Protein 5UDF (pdb70)

Nearest PDB structures (foldseek):
  5udf-assembly1_B  TM=1.005E+00  e=2.391E-44  Acinetobacter baumannii
  5udf-assembly1_C  TM=9.939E-01  e=4.260E-41  Acinetobacter baumannii
  5udf-assembly1_D  TM=1.002E+00  e=2.408E-40  Acinetobacter baumannii
  6f49-assembly1_A  TM=8.479E-01  e=1.197E-16  Escherichia coli K-12
  7ark-assembly1_E  TM=8.763E-01  e=1.110E-15  Escherichia coli K-12

B-factor: mean 50.85, std 15.32, range [21.97, 130.52]

Structure (mmCIF, N/CA/C/O backbone):
data_5UDF
#
_entry.id   5UDF
#
_cell.length_a   156.370
_cell.length_b   156.370
_cell.length_c   91.160
_cell.angle_alpha   90.000
_cell.angle_beta   90.000
_cell.angle_gamma   120.000
#
_symmetry.space_group_name_H-M   'H 3'
#
loop_
_entity.id
_entity.type
_entity.pdbx_description
1 polymer 'Lipoprotein-releasing system transmembrane protein LolE'
2 water water
#
loop_
_atom_site.group_PDB
_atom_site.id
_atom_site.type_symbol
_atom_site.label_atom_id
_atom_site.label_alt_id
_atom_site.label_comp_id
_atom_site.label_asym_id
_atom_site.label_entity_id
_atom_site.label_seq_id
_atom_site.pdbx_PDB_ins_code
_atom_site.Cartn_x
_atom_site.Cartn_y
_atom_site.Cartn_z
_atom_site.occupancy
_atom_site.B_iso_or_equiv
_atom_site.auth_seq_id
_atom_site.auth_comp_id
_atom_site.auth_asym_id
_atom_site.auth_atom_id
_atom_site.pdbx_PDB_model_num
ATOM 1 N N . ASP A 1 13 ? -2.389 8.480 19.138 1.00 100.26 67 ASP A N 1
ATOM 2 C CA . ASP A 1 13 ? -3.714 8.729 19.691 1.00 101.63 67 ASP A CA 1
ATOM 3 C C . ASP A 1 13 ? -4.462 9.741 18.812 1.00 106.02 67 ASP A C 1
ATOM 4 O O . ASP A 1 13 ? -4.199 10.939 18.883 1.00 106.94 67 ASP A O 1
ATOM 9 N N . ARG A 1 14 ? -5.403 9.262 17.988 1.00 105.44 68 ARG A N 1
ATOM 10 C CA . ARG A 1 14 ? -6.118 10.168 17.090 1.00 98.98 68 ARG A CA 1
ATOM 11 C C . ARG A 1 14 ? -7.131 11.044 17.821 1.00 89.62 68 ARG A C 1
ATOM 12 O O . ARG A 1 14 ? -7.345 12.198 17.427 1.00 82.92 68 ARG A O 1
ATOM 14 N N . GLU A 1 15 ? -7.748 10.531 18.888 1.00 84.52 69 GLU A N 1
ATOM 15 C CA . GLU A 1 15 ? -8.701 11.335 19.648 1.00 73.71 69 GLU A CA 1
ATOM 16 C C . GLU A 1 15 ? -7.993 12.437 20.427 1.00 72.19 69 GLU A C 1
ATOM 17 O O . GLU A 1 15 ? -8.503 13.558 20.529 1.00 70.27 69 GLU A O 1
ATOM 19 N N . LEU A 1 16 ? -6.815 12.134 20.979 1.00 76.32 70 LEU A N 1
ATOM 20 C CA . LEU A 1 16 ? -6.044 13.136 21.711 1.00 69.00 70 LEU A CA 1
ATOM 21 C C . LEU A 1 16 ? -5.740 14.349 20.842 1.00 62.86 70 LEU A C 1
ATOM 22 O O . LEU A 1 16 ? -5.887 15.496 21.290 1.00 61.32 70 LEU A O 1
ATOM 27 N N . LYS A 1 17 ? -5.337 14.117 19.591 1.00 58.98 71 LYS A N 1
ATOM 28 C CA . LYS A 1 17 ? -5.053 15.223 18.683 1.00 57.90 71 LYS A CA 1
ATOM 29 C C . LYS A 1 17 ? -6.284 16.098 18.477 1.00 53.61 71 LYS A C 1
ATOM 30 O O . LYS A 1 17 ? -6.187 17.332 18.487 1.00 51.02 71 LYS A O 1
ATOM 36 N N . ASN A 1 18 ? -7.450 15.478 18.286 1.00 55.34 72 ASN A N 1
ATOM 37 C CA . ASN A 1 18 ? -8.677 16.244 18.103 1.00 56.15 72 ASN A CA 1
ATOM 38 C C . ASN A 1 18 ? -9.106 16.935 19.394 1.00 55.19 72 ASN A C 1
ATOM 39 O O . ASN A 1 18 ? -9.671 18.033 19.346 1.00 57.36 72 ASN A O 1
ATOM 44 N N . ARG A 1 19 ? -8.818 16.331 20.552 1.00 52.27 73 ARG A N 1
ATOM 45 C CA . ARG A 1 19 ? -9.129 16.982 21.823 1.00 60.48 73 ARG A CA 1
ATOM 46 C C . ARG A 1 19 ? -8.244 18.201 22.048 1.00 60.37 73 ARG A C 1
ATOM 47 O O . ARG A 1 19 ? -8.729 19.271 22.430 1.00 62.57 73 ARG A O 1
ATOM 55 N N . VAL A 1 20 ? -6.938 18.058 21.817 1.00 63.10 74 VAL A N 1
ATOM 56 C CA . VAL A 1 20 ? -6.027 19.184 21.997 1.00 68.59 74 VAL A CA 1
ATOM 57 C C . VAL A 1 20 ? -6.271 20.243 20.931 1.00 69.44 74 VAL A C 1
ATOM 58 O O . VAL A 1 20 ? -6.497 21.419 21.240 1.00 67.60 74 VAL A O 1
ATOM 62 N N . LEU A 1 21 ? -6.246 19.835 19.661 1.00 72.21 75 LEU A N 1
ATOM 63 C CA . LEU A 1 21 ? -6.367 20.788 18.564 1.00 70.65 75 LEU A CA 1
ATOM 64 C C . LEU A 1 21 ? -7.744 21.439 18.526 1.00 69.06 75 LEU A C 1
ATOM 65 O O . LEU A 1 21 ? -7.875 22.583 18.075 1.00 76.67 75 LEU A O 1
ATOM 70 N N . GLY A 1 22 ? -8.782 20.722 18.958 1.00 64.66 76 GLY A N 1
ATOM 71 C CA . GLY A 1 22 ? -10.114 21.297 18.991 1.00 59.35 76 GLY A CA 1
ATOM 72 C C . GLY A 1 22 ? -10.281 22.422 19.993 1.00 59.79 76 GLY A C 1
ATOM 73 O O . GLY A 1 22 ? -11.201 23.233 19.846 1.00 64.88 76 GLY A O 1
ATOM 74 N N . MET A 1 23 ? -9.417 22.493 21.008 1.00 54.48 77 MET A N 1
ATOM 75 C CA . MET A 1 23 ? -9.550 23.510 22.043 1.00 51.40 77 MET A CA 1
ATOM 76 C C . MET A 1 23 ? -8.628 24.697 21.839 1.00 56.72 77 MET A C 1
ATOM 77 O O . MET A 1 23 ? -8.761 25.691 22.560 1.00 60.85 77 MET A O 1
ATOM 82 N N . VAL A 1 24 ? -7.727 24.636 20.866 1.00 49.78 78 VAL A N 1
ATOM 83 C CA . VAL A 1 24 ? -6.774 25.717 20.648 1.00 38.62 78 VAL A CA 1
ATOM 84 C C . VAL A 1 24 ? -7.359 26.719 19.660 1.00 40.00 78 VAL A C 1
ATOM 85 O O . VAL A 1 24 ? -7.788 26.322 18.572 1.00 36.04 78 VAL A O 1
ATOM 89 N N . PRO A 1 25 ? -7.432 28.012 19.997 1.00 43.65 79 PRO A N 1
ATOM 90 C CA . PRO A 1 25 ? -7.791 29.009 18.977 1.00 33.64 79 PRO A CA 1
ATOM 91 C C . PRO A 1 25 ? -6.680 29.157 17.955 1.00 34.94 79 PRO A C 1
ATOM 92 O O . PRO A 1 25 ? -5.615 29.722 18.235 1.00 47.30 79 PRO A O 1
ATOM 96 N N . GLN A 1 26 ? -6.932 28.652 16.753 1.00 37.85 80 GLN A N 1
ATOM 97 C CA . GLN A 1 26 ? -5.879 28.585 15.753 1.00 41.38 80 GLN A CA 1
ATOM 98 C C . GLN A 1 26 ? -5.507 29.976 15.274 1.00 49.79 80 GLN A C 1
ATOM 99 O O . GLN A 1 26 ? -4.320 30.286 15.099 1.00 57.97 80 GLN A O 1
ATOM 105 N N . ALA A 1 27 ? -6.506 30.823 15.066 1.00 36.70 81 ALA A N 1
ATOM 106 C CA . ALA A 1 27 ? -6.297 32.222 14.732 1.00 38.50 81 ALA A CA 1
ATOM 107 C C . ALA A 1 27 ? -7.563 32.985 15.078 1.00 43.31 81 ALA A C 1
ATOM 108 O O . ALA A 1 27 ? -8.659 32.415 15.133 1.00 42.80 81 ALA A O 1
ATOM 110 N N . THR A 1 28 ? -7.397 34.270 15.347 1.00 45.64 82 THR A N 1
ATOM 111 C CA . THR A 1 28 ? -8.527 35.168 15.493 1.00 43.10 82 THR A CA 1
ATOM 112 C C . THR A 1 28 ? -8.289 36.414 14.657 1.00 46.93 82 THR A C 1
ATOM 113 O O . THR A 1 28 ? -7.148 36.818 14.398 1.00 31.50 82 THR A O 1
ATOM 117 N N . VAL A 1 29 ? -9.387 37.008 14.227 1.00 34.53 83 VAL A N 1
ATOM 118 C CA . VAL A 1 29 ? -9.399 38.370 13.726 1.00 34.11 83 VAL A CA 1
ATOM 119 C C . VAL A 1 29 ? -10.204 39.162 14.740 1.00 36.19 83 VAL A C 1
ATOM 120 O O . VAL A 1 29 ? -11.422 38.982 14.850 1.00 42.07 83 VAL A O 1
ATOM 124 N N . SER A 1 30 ? -9.518 39.970 15.538 1.00 34.54 84 SER A N 1
ATOM 125 C CA . SER A 1 30 ? -10.118 40.667 16.667 1.00 32.25 84 SER A CA 1
ATOM 126 C C . SER A 1 30 ? -10.131 42.169 16.444 1.00 34.02 84 SER A C 1
ATOM 127 O O . SER A 1 30 ? -9.456 42.707 15.561 1.00 34.63 84 SER A O 1
ATOM 130 N N . SER A 1 31 ? -10.875 42.852 17.308 1.00 39.14 85 SER A N 1
ATOM 131 C CA . SER A 1 31 ? -11.051 44.290 17.202 1.00 44.74 85 SER A CA 1
ATOM 132 C C . SER A 1 31 ? -10.957 44.933 18.579 1.00 44.42 85 SER A C 1
ATOM 133 O O . SER A 1 31 ? -11.395 44.366 19.584 1.00 42.66 85 SER A O 1
ATOM 136 N N . THR A 1 32 ? -10.395 46.145 18.604 1.00 44.45 86 THR A N 1
ATOM 137 C CA . THR A 1 32 ? -10.337 46.958 19.810 1.00 36.42 86 THR A CA 1
ATOM 138 C C . THR A 1 32 ? -11.671 47.611 20.117 1.00 43.52 86 THR A C 1
ATOM 139 O O . THR A 1 32 ? -11.847 48.153 21.213 1.00 46.63 86 THR A O 1
ATOM 143 N N . GLN A 1 33 ? -12.603 47.567 19.170 1.00 41.57 87 GLN A N 1
ATOM 144 C CA . GLN A 1 33 ? -13.951 48.080 19.330 1.00 49.83 87 GLN A CA 1
ATOM 145 C C . GLN A 1 33 ? -14.925 46.926 19.150 1.00 43.01 87 GLN A C 1
ATOM 146 O O . GLN A 1 33 ? -14.776 46.124 18.222 1.00 49.92 87 GLN A O 1
ATOM 152 N N . ILE A 1 34 ? -15.925 46.849 20.033 1.00 42.18 88 ILE A N 1
ATOM 153 C CA . ILE A 1 34 ? -16.911 45.782 19.941 1.00 44.02 88 ILE A CA 1
ATOM 154 C C . ILE A 1 34 ? -17.552 45.822 18.561 1.00 46.42 88 ILE A C 1
ATOM 155 O O . ILE A 1 34 ? -17.879 46.893 18.032 1.00 47.06 88 ILE A O 1
ATOM 160 N N . LEU A 1 35 ? -17.695 44.649 17.954 1.00 46.64 89 LEU A N 1
ATOM 161 C CA . LEU A 1 35 ? -18.191 44.521 16.587 1.00 51.31 89 LEU A CA 1
ATOM 162 C C . LEU A 1 35 ? -19.656 44.111 16.635 1.00 58.34 89 LEU A C 1
ATOM 163 O O . LEU A 1 35 ? -19.977 42.932 16.804 1.00 63.28 89 LEU A O 1
ATOM 168 N N . THR A 1 36 ? -20.546 45.088 16.502 1.00 43.52 90 THR A N 1
ATOM 169 C CA . THR A 1 36 ? -21.955 44.776 16.354 1.00 52.33 90 THR A CA 1
ATOM 170 C C . THR A 1 36 ? -22.268 44.269 14.959 1.00 54.63 90 THR A C 1
ATOM 171 O O . THR A 1 36 ? -23.347 43.707 14.749 1.00 52.10 90 THR A O 1
ATOM 175 N N . ASP A 1 37 ? -21.330 44.422 14.024 1.00 46.54 91 ASP A N 1
ATOM 176 C CA . ASP A 1 37 ? -21.474 43.971 12.648 1.00 61.60 91 ASP A CA 1
ATOM 177 C C . ASP A 1 37 ? -20.690 42.689 12.406 1.00 60.84 91 ASP A C 1
ATOM 178 O O . ASP A 1 37 ? -20.321 42.398 11.261 1.00 65.60 91 ASP A O 1
ATOM 183 N N . TRP A 1 38 ? -20.419 41.929 13.470 1.00 51.03 92 TRP A N 1
ATOM 184 C CA . TRP A 1 38 ? -19.553 40.763 13.341 1.00 49.34 92 TRP A CA 1
ATOM 185 C C . TRP A 1 38 ? -20.019 39.770 12.277 1.00 49.62 92 TRP A C 1
ATOM 186 O O . TRP A 1 38 ? -19.139 39.167 11.635 1.00 52.99 92 TRP A O 1
ATOM 197 N N . PRO A 1 39 ? -21.321 39.570 12.005 1.00 54.31 93 PRO A N 1
ATOM 198 C CA . PRO A 1 39 ? -21.682 38.616 10.942 1.00 54.32 93 PRO A CA 1
ATOM 199 C C . PRO A 1 39 ? -21.163 39.007 9.574 1.00 58.94 93 PRO A C 1
ATOM 200 O O . PRO A 1 39 ? -20.955 38.120 8.739 1.00 65.10 93 PRO A O 1
ATOM 204 N N . GLU A 1 40 ? -20.964 40.300 9.298 1.00 59.38 94 GLU A N 1
ATOM 205 C CA . GLU A 1 40 ? -20.329 40.671 8.032 1.00 57.40 94 GLU A CA 1
ATOM 206 C C . GLU A 1 40 ? -18.853 40.282 8.027 1.00 57.91 94 GLU A C 1
ATOM 207 O O . GLU A 1 40 ? -18.311 39.910 6.981 1.00 63.71 94 GLU A O 1
ATOM 209 N N . LEU A 1 41 ? -18.192 40.347 9.183 1.00 57.02 95 LEU A N 1
ATOM 210 C CA . LEU A 1 41 ? -16.832 39.830 9.273 1.00 56.72 95 LEU A CA 1
ATOM 211 C C . LEU A 1 41 ? -16.799 38.322 9.051 1.00 49.43 95 LEU A C 1
ATOM 212 O O . LEU A 1 41 ? -15.855 37.804 8.450 1.00 52.44 95 LEU A O 1
ATOM 217 N N . VAL A 1 42 ? -17.817 37.601 9.520 1.00 51.31 96 VAL A N 1
ATOM 218 C CA . VAL A 1 42 ? -17.861 36.158 9.283 1.00 53.72 96 VAL A CA 1
ATOM 219 C C . VAL A 1 42 ? -17.956 35.869 7.794 1.00 55.72 96 VAL A C 1
ATOM 220 O O . VAL A 1 42 ? -17.157 35.105 7.242 1.00 61.71 96 VAL A O 1
ATOM 224 N N . LYS A 1 43 ? -18.934 36.478 7.120 1.00 53.01 97 LYS A N 1
ATOM 225 C CA . LYS A 1 43 ? -19.108 36.225 5.692 1.00 70.23 97 LYS A CA 1
ATOM 226 C C . LYS A 1 43 ? -17.865 36.626 4.910 1.00 77.78 97 LYS A C 1
ATOM 227 O O . LYS A 1 43 ? -17.491 35.961 3.936 1.00 83.68 97 LYS A O 1
ATOM 229 N N . ARG A 1 44 ? -17.198 37.698 5.343 1.00 72.04 98 ARG A N 1
ATOM 230 C CA A ARG A 1 44 ? -16.013 38.184 4.646 0.78 72.11 98 ARG A CA 1
ATOM 231 C CA B ARG A 1 44 ? -16.021 38.167 4.621 0.22 71.72 98 ARG A CA 1
ATOM 232 C C . ARG A 1 44 ? -14.825 37.243 4.816 1.00 65.91 98 ARG A C 1
ATOM 233 O O . ARG A 1 44 ? -13.953 37.176 3.943 1.00 67.76 98 ARG A O 1
ATOM 248 N N . VAL A 1 45 ? -14.784 36.506 5.921 1.00 57.74 99 VAL A N 1
ATOM 249 C CA . VAL A 1 45 ? -13.656 35.661 6.299 1.00 56.95 99 VAL A CA 1
ATOM 250 C C . VAL A 1 45 ? -13.849 34.198 5.903 1.00 60.63 99 VAL A C 1
ATOM 251 O O . VAL A 1 45 ? -12.873 33.490 5.626 1.00 54.35 99 VAL A O 1
ATOM 255 N N . GLU A 1 46 ? -15.108 33.749 5.825 1.00 70.12 100 GLU A N 1
ATOM 256 C CA . GLU A 1 46 ? -15.396 32.324 5.666 1.00 69.91 100 GLU A CA 1
ATOM 257 C C . GLU A 1 46 ? -14.859 31.763 4.357 1.00 70.72 100 GLU A C 1
ATOM 258 O O . GLU A 1 46 ? -14.528 30.574 4.284 1.00 69.97 100 GLU A O 1
ATOM 260 N N . ASN A 1 47 ? -14.783 32.578 3.314 1.00 67.11 101 ASN A N 1
ATOM 261 C CA . ASN A 1 47 ? -14.309 32.098 2.024 1.00 77.84 101 ASN A CA 1
ATOM 262 C C . ASN A 1 47 ? -12.813 32.294 1.812 1.00 75.39 101 ASN A C 1
ATOM 263 O O . ASN A 1 47 ? -12.303 31.926 0.751 1.00 77.03 101 ASN A O 1
ATOM 268 N N . HIS A 1 48 ? -12.098 32.854 2.779 1.00 75.15 102 HIS A N 1
ATOM 269 C CA . HIS A 1 48 ? -10.657 32.972 2.632 1.00 76.40 102 HIS A CA 1
ATOM 270 C C . HIS A 1 48 ? -10.041 31.578 2.530 1.00 77.41 102 HIS A C 1
ATOM 271 O O . HIS A 1 48 ? -10.533 30.634 3.162 1.00 74.96 102 HIS A O 1
ATOM 278 N N . PRO A 1 49 ? -9.008 31.400 1.708 1.00 78.40 103 PRO A N 1
ATOM 279 C CA . PRO A 1 49 ? -8.371 30.083 1.611 1.00 77.92 103 PRO A CA 1
ATOM 280 C C . PRO A 1 49 ? -7.879 29.586 2.967 1.00 70.37 103 PRO A C 1
ATOM 281 O O . PRO A 1 49 ? -7.422 30.362 3.812 1.00 65.21 103 PRO A O 1
ATOM 285 N N . HIS A 1 50 ? -8.011 28.275 3.170 1.00 67.04 104 HIS A N 1
ATOM 286 C CA . HIS A 1 50 ? -7.627 27.493 4.338 1.00 64.75 104 HIS A CA 1
ATOM 287 C C . HIS A 1 50 ? -8.616 27.600 5.492 1.00 59.56 104 HIS A C 1
ATOM 288 O O . HIS A 1 50 ? -8.510 26.819 6.433 1.00 54.43 104 HIS A O 1
ATOM 295 N N . VAL A 1 51 ? -9.587 28.507 5.450 1.00 64.61 105 VAL A N 1
ATOM 296 C CA . VAL A 1 51 ? -10.515 28.674 6.564 1.00 56.04 105 VAL A CA 1
ATOM 297 C C . VAL A 1 51 ? -11.627 27.643 6.438 1.00 57.68 105 VAL A C 1
ATOM 298 O O . VAL A 1 51 ? -12.329 27.595 5.423 1.00 57.64 105 VAL A O 1
ATOM 302 N N . THR A 1 52 ? -11.788 26.816 7.474 1.00 59.80 106 THR A N 1
ATOM 303 C CA . THR A 1 52 ? -12.800 25.768 7.508 1.00 59.82 106 THR A CA 1
ATOM 304 C C . THR A 1 52 ? -13.868 25.994 8.571 1.00 60.67 106 THR A C 1
ATOM 305 O O . THR A 1 52 ? -14.823 25.214 8.643 1.00 62.37 106 THR A O 1
ATOM 309 N N . GLY A 1 53 ? -13.743 27.040 9.383 1.00 58.39 107 GLY A N 1
ATOM 310 C CA . GLY A 1 53 ? -14.730 27.352 10.399 1.00 52.15 107 GLY A CA 1
ATOM 311 C C . GLY A 1 53 ? -14.529 28.745 10.958 1.00 51.82 107 GLY A C 1
ATOM 312 O O . GLY A 1 53 ? -13.390 29.198 11.118 1.00 49.78 107 GLY A O 1
ATOM 313 N N . VAL A 1 54 ? -15.626 29.448 11.231 1.00 55.07 108 VAL A N 1
ATOM 314 C CA . VAL A 1 54 ? -15.587 30.810 11.754 1.00 46.16 108 VAL A CA 1
ATOM 315 C C . VAL A 1 54 ? -16.656 30.919 12.834 1.00 44.43 108 VAL A C 1
ATOM 316 O O . VAL A 1 54 ? -17.765 30.393 12.672 1.00 39.80 108 VAL A O 1
ATOM 320 N N . ALA A 1 55 ? -16.319 31.587 13.946 1.00 35.61 109 ALA A N 1
ATOM 321 C CA . ALA A 1 55 ? -17.300 31.839 15.001 1.00 41.54 109 ALA A CA 1
ATOM 322 C C . ALA A 1 55 ? -16.984 33.120 15.766 1.00 38.75 109 ALA A C 1
ATOM 323 O O . ALA A 1 55 ? -15.803 33.426 15.995 1.00 32.35 109 ALA A O 1
ATOM 325 N N . PRO A 1 56 ? -17.995 33.880 16.175 1.00 35.03 110 PRO A N 1
ATOM 326 C CA . PRO A 1 56 ? -17.734 35.068 16.988 1.00 33.43 110 PRO A CA 1
ATOM 327 C C . PRO A 1 56 ? -17.320 34.667 18.392 1.00 31.97 110 PRO A C 1
ATOM 328 O O . PRO A 1 56 ? -17.572 33.545 18.841 1.00 30.27 110 PRO A O 1
ATOM 332 N N . PHE A 1 57 ? -16.649 35.599 19.076 1.00 29.35 111 PHE A N 1
ATOM 333 C CA . PHE A 1 57 ? -16.209 35.360 20.444 1.00 35.80 111 PHE A CA 1
ATOM 334 C C . PHE A 1 57 ? -15.926 36.684 21.144 1.00 37.20 111 PHE A C 1
ATOM 335 O O . PHE A 1 57 ? -15.611 37.695 20.510 1.00 35.44 111 PHE A O 1
ATOM 343 N N . THR A 1 58 ? -15.989 36.638 22.476 1.00 35.27 112 THR A N 1
ATOM 344 C CA . THR A 1 58 ? -15.515 37.711 23.344 1.00 32.73 112 THR A CA 1
ATOM 345 C C . THR A 1 58 ? -14.820 37.077 24.536 1.00 33.85 112 THR A C 1
ATOM 346 O O . THR A 1 58 ? -15.428 36.266 25.240 1.00 37.43 112 THR A O 1
ATOM 350 N N . GLN A 1 59 ? -13.567 37.451 24.775 1.00 32.85 113 GLN A N 1
ATOM 351 C CA . GLN A 1 59 ? -12.736 36.802 25.784 1.00 33.32 113 GLN A CA 1
ATOM 352 C C . GLN A 1 59 ? -12.665 37.646 27.057 1.00 32.53 113 GLN A C 1
ATOM 353 O O . GLN A 1 59 ? -12.206 38.793 27.026 1.00 35.69 113 GLN A O 1
ATOM 359 N N . LEU A 1 60 ? -13.090 37.050 28.168 1.00 34.16 114 LEU A N 1
ATOM 360 C CA . LEU A 1 60 ? -13.143 37.659 29.491 1.00 34.26 114 LEU A CA 1
ATOM 361 C C . LEU A 1 60 ? -12.316 36.830 30.466 1.00 37.06 114 LEU A C 1
ATOM 362 O O . LEU A 1 60 ? -12.270 35.600 30.372 1.00 35.08 114 LEU A O 1
ATOM 367 N N . GLN A 1 61 ? -11.696 37.506 31.427 1.00 40.56 115 GLN A N 1
ATOM 368 C CA . GLN A 1 61 ? -10.941 36.856 32.490 1.00 38.86 115 GLN A CA 1
ATOM 369 C C . GLN A 1 61 ? -11.519 37.279 33.826 1.00 41.44 115 GLN A C 1
ATOM 370 O O . GLN A 1 61 ? -11.735 38.469 34.065 1.00 38.50 115 GLN A O 1
ATOM 376 N N . GLY A 1 62 ? -11.738 36.321 34.708 1.00 39.93 116 GLY A N 1
ATOM 377 C CA . GLY A 1 62 ? -12.270 36.714 35.987 1.00 36.34 116 GLY A CA 1
ATOM 378 C C . GLY A 1 62 ? -12.182 35.618 37.007 1.00 35.98 116 GLY A C 1
ATOM 379 O O . GLY A 1 62 ? -11.271 34.792 36.973 1.00 40.30 116 GLY A O 1
ATOM 380 N N . MET A 1 63 ? -13.097 35.643 37.954 1.00 32.14 117 MET A N 1
ATOM 381 C CA . MET A 1 63 ? -13.193 34.609 38.956 1.00 40.49 117 MET A CA 1
ATOM 382 C C . MET A 1 63 ? -14.640 34.169 39.073 1.00 43.58 117 MET A C 1
ATOM 383 O O . MET A 1 63 ? -15.566 34.945 38.821 1.00 51.36 117 MET A O 1
ATOM 388 N N . LEU A 1 64 ? -14.819 32.910 39.442 1.00 40.41 118 LEU A N 1
ATOM 389 C CA . LEU A 1 64 ? -16.114 32.387 39.829 1.00 30.87 118 LEU A CA 1
ATOM 390 C C . LEU A 1 64 ? -16.121 32.258 41.336 1.00 34.41 118 LEU A C 1
ATOM 391 O O . LEU A 1 64 ? -15.096 31.929 41.944 1.00 40.24 118 LEU A O 1
ATOM 396 N N . THR A 1 65 ? -17.265 32.535 41.944 1.00 38.75 119 THR A N 1
ATOM 397 C CA . THR A 1 65 ? -17.385 32.334 43.376 1.00 42.64 119 THR A CA 1
ATOM 398 C C . THR A 1 65 ? -18.733 31.707 43.689 1.00 44.51 119 THR A C 1
ATOM 399 O O . THR A 1 65 ? -19.748 32.025 43.057 1.00 41.98 119 THR A O 1
ATOM 403 N N . ALA A 1 66 ? -18.713 30.765 44.627 1.00 40.19 120 ALA A N 1
ATOM 404 C CA . ALA A 1 66 ? -19.935 30.166 45.148 1.00 44.34 120 ALA A CA 1
ATOM 405 C C . ALA A 1 66 ? -19.609 29.567 46.502 1.00 44.06 120 ALA A C 1
ATOM 406 O O . ALA A 1 66 ? -18.569 28.921 46.652 1.00 44.20 120 ALA A O 1
ATOM 408 N N . GLN A 1 67 ? -20.467 29.832 47.486 1.00 48.46 121 GLN A N 1
ATOM 409 C CA . GLN A 1 67 ? -20.402 29.168 48.783 1.00 55.45 121 GLN A CA 1
ATOM 410 C C . GLN A 1 67 ? -19.015 29.304 49.408 1.00 51.84 121 GLN A C 1
ATOM 411 O O . GLN A 1 67 ? -18.440 28.342 49.926 1.00 49.44 121 GLN A O 1
ATOM 417 N N . GLY A 1 68 ? -18.459 30.514 49.312 1.00 51.89 122 GLY A N 1
ATOM 418 C CA . GLY A 1 68 ? -17.174 30.841 49.892 1.00 57.97 122 GLY A CA 1
ATOM 419 C C . GLY A 1 68 ? -15.979 30.438 49.062 1.00 63.87 122 GLY A C 1
ATOM 420 O O . GLY A 1 68 ? -14.851 30.846 49.379 1.00 61.19 122 GLY A O 1
ATOM 421 N N . GLN A 1 69 ? -16.183 29.695 47.987 1.00 60.16 123 GLN A N 1
ATOM 422 C CA . GLN A 1 69 ? -15.083 29.272 47.148 1.00 55.82 123 GLN A CA 1
ATOM 423 C C . GLN A 1 69 ? -14.866 30.270 46.029 1.00 50.86 123 GLN A C 1
ATOM 424 O O . GLN A 1 69 ? -15.785 30.971 45.600 1.00 53.75 123 GLN A O 1
ATOM 430 N N . VAL A 1 70 ? -13.624 30.330 45.570 1.00 52.53 124 VAL A N 1
ATOM 431 C CA . VAL A 1 70 ? -13.207 31.205 44.486 1.00 47.43 124 VAL A CA 1
ATOM 432 C C . VAL A 1 70 ? -12.320 30.376 43.566 1.00 45.95 124 VAL A C 1
ATOM 433 O O . VAL A 1 70 ? -11.522 29.553 44.031 1.00 39.47 124 VAL A O 1
ATOM 437 N N . ALA A 1 71 ? -12.500 30.558 42.259 1.00 40.76 125 ALA A N 1
ATOM 438 C CA . ALA A 1 71 ? -11.680 29.910 41.248 1.00 40.15 125 ALA A CA 1
ATOM 439 C C . ALA A 1 71 ? -11.458 30.885 40.103 1.00 39.07 125 ALA A C 1
ATOM 440 O O . ALA A 1 71 ? -12.370 31.624 39.728 1.00 40.27 125 ALA A O 1
ATOM 442 N N . GLY A 1 72 ? -10.234 30.919 39.587 1.00 38.80 126 GLY A N 1
ATOM 443 C CA . GLY A 1 72 ? -9.972 31.672 38.377 1.00 33.40 126 GLY A CA 1
ATOM 444 C C . GLY A 1 72 ? -10.593 31.002 37.169 1.00 40.73 126 GLY A C 1
ATOM 445 O O . GLY A 1 72 ? -10.765 29.786 37.130 1.00 38.98 126 GLY A O 1
ATOM 446 N N . ILE A 1 73 ? -10.976 31.810 36.181 1.00 38.20 127 ILE A N 1
ATOM 447 C CA . ILE A 1 73 ? -11.612 31.262 34.990 1.00 37.97 127 ILE A CA 1
ATOM 448 C C . ILE A 1 73 ? -11.405 32.220 33.827 1.00 43.27 127 ILE A C 1
ATOM 449 O O . ILE A 1 73 ? -11.356 33.442 34.008 1.00 28.42 127 ILE A O 1
ATOM 454 N N . MET A 1 74 ? -11.275 31.654 32.629 1.00 36.74 128 MET A N 1
ATOM 455 C CA . MET A 1 74 ? -11.311 32.389 31.373 1.00 32.56 128 MET A CA 1
ATOM 456 C C . MET A 1 74 ? -12.648 32.079 30.719 1.00 32.81 128 MET A C 1
ATOM 457 O O . MET A 1 74 ? -12.938 30.914 30.443 1.00 36.90 128 MET A O 1
ATOM 462 N N . VAL A 1 75 ? -13.474 33.105 30.520 1.00 28.32 129 VAL A N 1
ATOM 463 C CA . VAL A 1 75 ? -14.833 32.950 30.002 1.00 35.05 129 VAL A CA 1
ATOM 464 C C . VAL A 1 75 ? -14.896 33.461 28.568 1.00 37.49 129 VAL A C 1
ATOM 465 O O . VAL A 1 75 ? -14.467 34.586 28.276 1.00 30.95 129 VAL A O 1
ATOM 469 N N . THR A 1 76 ? -15.474 32.660 27.682 1.00 37.04 130 THR A N 1
ATOM 470 C CA . THR A 1 76 ? -15.652 33.053 26.291 1.00 34.18 130 THR A CA 1
ATOM 471 C C . THR A 1 76 ? -17.138 33.154 25.999 1.00 29.36 130 THR A C 1
ATOM 472 O O . THR A 1 76 ? -17.875 32.181 26.189 1.00 28.58 130 THR A O 1
ATOM 476 N N . GLY A 1 77 ? -17.567 34.331 25.547 1.00 32.94 131 GLY A N 1
ATOM 477 C CA . GLY A 1 77 ? -18.925 34.493 25.043 1.00 32.67 131 GLY A CA 1
ATOM 478 C C . GLY A 1 77 ? -18.995 33.891 23.654 1.00 37.84 131 GLY A C 1
ATOM 479 O O . GLY A 1 77 ? -18.098 34.103 22.831 1.00 40.66 131 GLY A O 1
ATOM 480 N N . ILE A 1 78 ? -20.024 33.066 23.414 1.00 32.73 132 ILE A N 1
ATOM 481 C CA . ILE A 1 78 ? -20.133 32.308 22.177 1.00 27.29 132 ILE A CA 1
ATOM 482 C C . ILE A 1 78 ? -21.570 32.284 21.675 1.00 37.57 132 ILE A C 1
ATOM 483 O O . ILE A 1 78 ? -22.528 32.493 22.421 1.00 39.12 132 ILE A O 1
ATOM 488 N N . ASP A 1 79 ? -21.696 31.990 20.386 1.00 33.39 133 ASP A N 1
ATOM 489 C CA . ASP A 1 79 ? -22.961 31.648 19.755 1.00 39.58 133 ASP A CA 1
ATOM 490 C C . ASP A 1 79 ? -22.901 30.163 19.431 1.00 43.63 133 ASP A C 1
ATOM 491 O O . ASP A 1 79 ? -22.165 29.769 18.513 1.00 45.97 133 ASP A O 1
ATOM 496 N N . PRO A 1 80 ? -23.638 29.308 20.142 1.00 45.48 134 PRO A N 1
ATOM 497 C CA . PRO A 1 80 ? -23.472 27.859 19.935 1.00 51.64 134 PRO A CA 1
ATOM 498 C C . PRO A 1 80 ? -23.697 27.418 18.494 1.00 53.44 134 PRO A C 1
ATOM 499 O O . PRO A 1 80 ? -23.040 26.472 18.039 1.00 56.44 134 PRO A O 1
ATOM 503 N N . LYS A 1 81 ? -24.587 28.087 17.754 1.00 46.29 135 LYS A N 1
ATOM 504 C CA . LYS A 1 81 ? -24.820 27.707 16.362 1.00 47.03 135 LYS A CA 1
ATOM 505 C C . LYS A 1 81 ? -23.555 27.855 15.526 1.00 51.14 135 LYS A C 1
ATOM 506 O O . LYS A 1 81 ? -23.300 27.047 14.626 1.00 57.73 135 LYS A O 1
ATOM 508 N N . TYR A 1 82 ? -22.742 28.872 15.819 1.00 50.07 136 TYR A N 1
ATOM 509 C CA . TYR A 1 82 ? -21.469 29.033 15.120 1.00 46.18 136 TYR A CA 1
ATOM 510 C C . TYR A 1 82 ? -20.359 28.219 15.773 1.00 45.42 136 TYR A C 1
ATOM 511 O O . TYR A 1 82 ? -19.502 27.666 15.078 1.00 36.58 136 TYR A O 1
ATOM 520 N N . GLU A 1 83 ? -20.381 28.116 17.105 1.00 46.43 137 GLU A N 1
ATOM 521 C CA . GLU A 1 83 ? -19.254 27.551 17.838 1.00 43.14 137 GLU A CA 1
ATOM 522 C C . GLU A 1 83 ? -18.937 26.126 17.397 1.00 41.58 137 GLU A C 1
ATOM 523 O O . GLU A 1 83 ? -17.789 25.683 17.512 1.00 47.11 137 GLU A O 1
ATOM 529 N N . LYS A 1 84 ? -19.927 25.400 16.877 1.00 37.47 138 LYS A N 1
ATOM 530 C CA . LYS A 1 84 ? -19.663 24.052 16.395 1.00 43.10 138 LYS A CA 1
ATOM 531 C C . LYS A 1 84 ? -18.671 24.054 15.240 1.00 47.02 138 LYS A C 1
ATOM 532 O O . LYS A 1 84 ? -17.972 23.059 15.035 1.00 53.93 138 LYS A O 1
ATOM 534 N N . ASN A 1 85 ? -18.555 25.171 14.521 1.00 45.28 139 ASN A N 1
ATOM 535 C CA . ASN A 1 85 ? -17.641 25.254 13.388 1.00 47.00 139 ASN A CA 1
ATOM 536 C C . ASN A 1 85 ? -16.175 25.360 13.809 1.00 38.76 139 ASN A C 1
ATOM 537 O O . ASN A 1 85 ? -15.294 25.128 12.973 1.00 40.29 139 ASN A O 1
ATOM 542 N N . VAL A 1 86 ? -15.895 25.733 15.058 1.00 36.31 140 VAL A N 1
ATOM 543 C CA . VAL A 1 86 ? -14.523 25.905 15.518 1.00 42.70 140 VAL A CA 1
ATOM 544 C C . VAL A 1 86 ? -14.172 25.026 16.703 1.00 45.00 140 VAL A C 1
ATOM 545 O O . VAL A 1 86 ? -12.976 24.838 16.977 1.00 46.55 140 VAL A O 1
ATOM 549 N N . SER A 1 87 ? -15.142 24.459 17.403 1.00 48.14 141 SER A N 1
ATOM 550 C CA . SER A 1 87 ? -14.890 23.825 18.686 1.00 46.54 141 SER A CA 1
ATOM 551 C C . SER A 1 87 ? -15.313 22.360 18.664 1.00 48.92 141 SER A C 1
ATOM 552 O O . SER A 1 87 ? -15.951 21.879 17.727 1.00 49.18 141 SER A O 1
ATOM 555 N N . ILE A 1 88 ? -14.897 21.640 19.705 1.00 52.14 142 ILE A N 1
ATOM 556 C CA . ILE A 1 88 ? -15.351 20.286 19.971 1.00 48.12 142 ILE A CA 1
ATOM 557 C C . ILE A 1 88 ? -16.071 20.190 21.310 1.00 42.98 142 ILE A C 1
ATOM 558 O O . ILE A 1 88 ? -16.404 19.091 21.754 1.00 48.34 142 ILE A O 1
ATOM 563 N N . ILE A 1 89 ? -16.320 21.328 21.962 1.00 40.20 143 ILE A N 1
ATOM 564 C CA . ILE A 1 89 ? -16.969 21.317 23.273 1.00 39.14 143 ILE A CA 1
ATOM 565 C C . ILE A 1 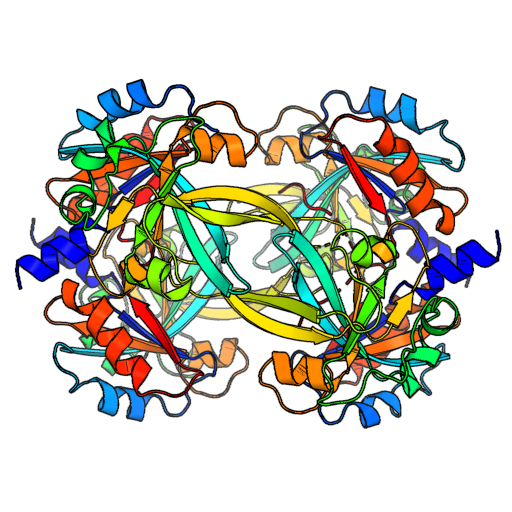89 ? -18.347 20.669 23.200 1.00 43.89 143 ILE A C 1
ATOM 566 O O . ILE A 1 89 ? -18.751 19.943 24.112 1.00 53.05 143 ILE A O 1
ATOM 571 N N . GLN A 1 90 ? -19.070 20.884 22.099 1.00 47.00 144 GLN A N 1
ATOM 572 C CA . GLN A 1 90 ? -20.396 20.296 21.944 1.00 49.30 144 GLN A CA 1
ATOM 573 C C . GLN A 1 90 ? -20.364 18.770 21.916 1.00 52.87 144 GLN A C 1
ATOM 574 O O . GLN A 1 90 ? -21.378 18.132 22.225 1.00 58.66 144 GLN A O 1
ATOM 580 N N . ASN A 1 91 ? -19.218 18.176 21.590 1.00 50.26 145 ASN A N 1
ATOM 581 C CA . ASN A 1 91 ? -19.039 16.729 21.580 1.00 42.65 145 ASN A CA 1
ATOM 582 C C . ASN A 1 91 ? -18.721 16.155 22.952 1.00 46.76 145 ASN A C 1
ATOM 583 O O . ASN A 1 91 ? -18.587 14.930 23.079 1.00 44.11 145 ASN A O 1
ATOM 588 N N . HIS A 1 92 ? -18.522 17.001 23.962 1.00 39.93 146 HIS A N 1
ATOM 589 C CA . HIS A 1 92 ? -18.085 16.509 25.259 1.00 41.76 146 HIS A CA 1
ATOM 590 C C . HIS A 1 92 ? -18.938 17.077 26.378 1.00 39.48 146 HIS A C 1
ATOM 591 O O . HIS A 1 92 ? -18.462 17.249 27.501 1.00 38.90 146 HIS A O 1
ATOM 598 N N . ILE A 1 93 ? -20.198 17.375 26.085 1.00 46.13 147 ILE A N 1
ATOM 599 C CA . ILE A 1 93 ? -21.123 17.874 27.093 1.00 47.25 147 ILE A CA 1
ATOM 600 C C . ILE A 1 93 ? -21.626 16.696 27.923 1.00 49.62 147 ILE A C 1
ATOM 601 O O . ILE A 1 93 ? -22.255 15.776 27.397 1.00 53.39 147 ILE A O 1
ATOM 606 N N . VAL A 1 94 ? -21.384 16.744 29.230 1.00 46.24 148 VAL A N 1
ATOM 607 C CA . VAL A 1 94 ? -21.724 15.661 30.145 1.00 48.70 148 VAL A CA 1
ATOM 608 C C . VAL A 1 94 ? -23.077 15.932 30.800 1.00 54.97 148 VAL A C 1
ATOM 609 O O . VAL A 1 94 ? -23.790 15.001 31.186 1.00 58.31 148 VAL A O 1
ATOM 613 N N . ALA A 1 95 ? -23.453 17.202 30.921 1.00 49.73 149 ALA A N 1
ATOM 614 C CA . ALA A 1 95 ? -24.764 17.556 31.444 1.00 46.24 149 ALA A CA 1
ATOM 615 C C . ALA A 1 95 ? -25.197 18.864 30.801 1.00 42.40 149 ALA A C 1
ATOM 616 O O . ALA A 1 95 ? -24.363 19.679 30.398 1.00 44.64 149 ALA A O 1
ATOM 618 N N . GLY A 1 96 ? -26.512 19.038 30.677 1.00 39.52 150 GLY A N 1
ATOM 619 C CA . GLY A 1 96 ? -27.055 20.250 30.090 1.00 36.87 150 GLY A CA 1
ATOM 620 C C . GLY A 1 96 ? -26.801 20.318 28.592 1.00 39.59 150 GLY A C 1
ATOM 621 O O . GLY A 1 96 ? -26.711 19.302 27.898 1.00 45.57 150 GLY A O 1
ATOM 622 N N . SER A 1 97 ? -26.697 21.542 28.081 1.00 42.25 151 SER A N 1
ATOM 623 C CA . SER A 1 97 ? -26.515 21.717 26.651 1.00 41.75 151 SER A CA 1
ATOM 624 C C . SER A 1 97 ? -26.012 23.126 26.380 1.00 45.13 151 SER A C 1
ATOM 625 O O . SER A 1 97 ? -26.446 24.086 27.026 1.00 40.87 151 SER A O 1
ATOM 628 N N . LEU A 1 98 ? -25.131 23.242 25.384 1.00 47.72 152 LEU A N 1
ATOM 629 C CA . LEU A 1 98 ? -24.663 24.554 24.963 1.00 44.74 152 LEU A CA 1
ATOM 630 C C . LEU A 1 98 ? -25.798 25.410 24.436 1.00 52.30 152 LEU A C 1
ATOM 631 O O . LEU A 1 98 ? -25.768 26.636 24.598 1.00 54.64 152 LEU A O 1
ATOM 636 N N . ASP A 1 99 ? -26.813 24.786 23.831 1.00 44.23 153 ASP A N 1
ATOM 637 C CA A ASP A 1 99 ? -27.943 25.521 23.268 0.15 52.06 153 ASP A CA 1
ATOM 638 C CA B ASP A 1 99 ? -27.919 25.542 23.262 0.85 53.45 153 ASP A CA 1
ATOM 639 C C . ASP A 1 99 ? -28.706 26.330 24.309 1.00 50.74 153 ASP A C 1
ATOM 640 O O . ASP A 1 99 ? -29.531 27.173 23.933 1.00 45.63 153 ASP A O 1
ATOM 649 N N . SER A 1 100 ? -28.475 26.088 25.601 1.00 45.45 154 SER A N 1
ATOM 650 C CA . SER A 1 100 ? -29.120 26.879 26.645 1.00 49.28 154 SER A CA 1
ATOM 651 C C . SER A 1 100 ? -28.436 28.222 26.877 1.00 49.05 154 SER A C 1
ATOM 652 O O . SER A 1 100 ? -28.885 28.984 27.739 1.00 55.66 154 SER A O 1
ATOM 655 N N . LEU A 1 101 ? -27.352 28.517 26.162 1.00 45.87 155 LEU A N 1
ATOM 656 C CA . LEU A 1 101 ? -26.690 29.818 26.252 1.00 44.66 155 LEU A CA 1
ATOM 657 C C . LEU A 1 101 ? -27.421 30.790 25.334 1.00 54.52 155 LEU A C 1
ATOM 658 O O . LEU A 1 101 ? -27.166 30.836 24.130 1.00 60.78 155 LEU A O 1
ATOM 663 N N . LYS A 1 102 ? -28.342 31.566 25.895 1.00 56.05 156 LYS A N 1
ATOM 664 C CA . LYS A 1 102 ? -29.125 32.526 25.131 1.00 50.27 156 LYS A CA 1
ATOM 665 C C . LYS A 1 102 ? -29.021 33.893 25.782 1.00 45.38 156 LYS A C 1
ATOM 666 O O . LYS A 1 102 ? -28.846 33.995 26.998 1.00 40.31 156 LYS A O 1
ATOM 672 N N . LYS A 1 103 ? -29.144 34.941 24.963 1.00 45.95 157 LYS A N 1
ATOM 673 C CA . LYS A 1 103 ? -29.042 36.301 25.479 1.00 42.58 157 LYS A CA 1
ATOM 674 C C . LYS A 1 103 ? -30.078 36.528 26.572 1.00 50.08 157 LYS A C 1
ATOM 675 O O . LYS A 1 103 ? -31.258 36.207 26.404 1.00 54.16 157 LYS A O 1
ATOM 681 N N . GLY A 1 104 ? -29.628 37.097 27.695 1.00 48.54 158 GLY A N 1
ATOM 682 C CA . GLY A 1 104 ? -30.501 37.463 28.787 1.00 41.60 158 GLY A CA 1
ATOM 683 C C . GLY A 1 104 ? -30.793 36.354 29.772 1.00 50.02 158 GLY A C 1
ATOM 684 O O . GLY A 1 104 ? -31.362 36.629 30.839 1.00 54.21 158 GLY A O 1
ATOM 685 N N . GLU A 1 105 ? -30.406 35.115 29.469 1.00 44.20 159 GLU A N 1
ATOM 686 C CA . GLU A 1 105 ? -30.647 34.012 30.386 1.00 47.42 159 GLU A CA 1
ATOM 687 C C . GLU A 1 105 ? -29.513 33.823 31.382 1.00 43.96 159 GLU A C 1
ATOM 688 O O . GLU A 1 105 ? -29.719 33.191 32.427 1.00 42.25 159 GLU A O 1
ATOM 694 N N . PHE A 1 106 ? -28.322 34.332 31.063 1.00 35.38 160 PHE A N 1
ATOM 695 C CA . PHE A 1 106 ? -27.154 34.279 31.939 1.00 43.84 160 PHE A CA 1
ATOM 696 C C . PHE A 1 106 ? -26.879 32.856 32.419 1.00 42.01 160 PHE A C 1
ATOM 697 O O . PHE A 1 106 ? -26.581 32.602 33.589 1.00 38.92 160 PHE A O 1
ATOM 705 N N . GLY A 1 107 ? -26.938 31.920 31.481 1.00 35.84 161 GLY A N 1
ATOM 706 C CA . GLY A 1 107 ? -26.418 30.605 31.752 1.00 30.27 161 GLY A CA 1
ATOM 707 C C . GLY A 1 107 ? -24.918 30.566 31.560 1.00 31.38 161 GLY A C 1
ATOM 708 O O . GLY A 1 107 ? -24.319 31.431 30.912 1.00 30.61 161 GLY A O 1
ATOM 709 N N . ILE A 1 108 ? -24.293 29.549 32.135 1.00 29.20 162 ILE A N 1
ATOM 710 C CA . ILE A 1 108 ? -22.863 29.345 31.960 1.00 32.46 162 ILE A CA 1
ATOM 711 C C . ILE A 1 108 ? -22.602 27.851 31.803 1.00 44.41 162 ILE A C 1
ATOM 712 O O . ILE A 1 108 ? -23.283 27.017 32.411 1.00 41.87 162 ILE A O 1
ATOM 717 N N . VAL A 1 109 ? -21.642 27.514 30.943 1.00 41.23 163 VAL A N 1
ATOM 718 C CA . VAL A 1 109 ? -21.201 26.141 30.759 1.00 34.22 163 VAL A CA 1
ATOM 719 C C . VAL A 1 109 ? -19.789 26.033 31.321 1.00 33.45 163 VAL A C 1
ATOM 720 O O . VAL A 1 109 ? -18.903 26.807 30.943 1.00 37.71 163 VAL A O 1
ATOM 724 N N . LEU A 1 110 ? -19.599 25.103 32.253 1.00 28.44 164 LEU A N 1
ATOM 725 C CA . LEU A 1 110 ? -18.377 24.941 33.031 1.00 27.30 164 LEU A CA 1
ATOM 726 C C . LEU A 1 110 ? -17.767 23.566 32.785 1.00 35.22 164 LEU A C 1
ATOM 727 O O . LEU A 1 110 ? -18.462 22.610 32.428 1.00 40.28 164 LEU A O 1
ATOM 732 N N . GLY A 1 111 ? -16.467 23.467 33.047 1.00 35.17 165 GLY A N 1
ATOM 733 C CA . GLY A 1 111 ? -15.810 22.177 33.044 1.00 28.45 165 GLY A CA 1
ATOM 734 C C . GLY A 1 111 ? -16.145 21.378 34.288 1.00 36.45 165 GLY A C 1
ATOM 735 O O . GLY A 1 111 ? -16.472 21.922 35.339 1.00 38.55 165 GLY A O 1
ATOM 736 N N . LYS A 1 112 ? -16.086 20.055 34.143 1.00 45.76 166 LYS A N 1
ATOM 737 C CA . LYS A 1 112 ? -16.472 19.159 35.230 1.00 41.78 166 LYS A CA 1
ATOM 738 C C . LYS A 1 112 ? -15.647 19.406 36.490 1.00 40.72 166 LYS A C 1
ATOM 739 O O . LYS A 1 112 ? -16.192 19.445 37.599 1.00 41.76 166 LYS A O 1
ATOM 745 N N . ASP A 1 113 ? -14.327 19.559 36.343 1.00 41.60 167 ASP A N 1
ATOM 746 C CA . ASP A 1 113 ? -13.475 19.771 37.510 1.00 43.15 167 ASP A CA 1
ATOM 747 C C . ASP A 1 113 ? -13.787 21.103 38.173 1.00 50.70 167 ASP A C 1
ATOM 748 O O . ASP A 1 113 ? -13.841 21.200 39.406 1.00 49.29 167 ASP A O 1
ATOM 753 N N . MET A 1 114 ? -13.979 22.141 37.362 1.00 46.16 168 MET A N 1
ATOM 754 C CA . MET A 1 114 ? -14.320 23.449 37.897 1.00 44.32 168 MET A CA 1
ATOM 755 C C . MET A 1 114 ? -15.620 23.393 38.689 1.00 42.10 168 MET A C 1
ATOM 756 O O . MET A 1 114 ? -15.706 23.918 39.807 1.00 42.35 168 MET A O 1
ATOM 761 N N . ALA A 1 115 ? -16.637 22.738 38.127 1.00 35.81 169 ALA A N 1
ATOM 762 C CA . ALA A 1 115 ? -17.934 22.654 38.786 1.00 45.66 169 ALA A CA 1
ATOM 763 C C . ALA A 1 115 ? -17.839 21.862 40.082 1.00 48.65 169 ALA A C 1
ATOM 764 O O . ALA A 1 115 ? -18.485 22.204 41.078 1.00 58.95 169 ALA A O 1
ATOM 766 N N . ASP A 1 116 ? -17.043 20.792 40.082 1.00 49.39 170 ASP A N 1
ATOM 767 C CA . ASP A 1 116 ? -16.845 20.022 41.305 1.00 51.26 170 ASP A CA 1
ATOM 768 C C . ASP A 1 116 ? -16.157 20.863 42.369 1.00 44.66 170 ASP A C 1
ATOM 769 O O . ASP A 1 116 ? -16.535 20.819 43.541 1.00 40.06 170 ASP A O 1
ATOM 774 N N . SER A 1 117 ? -15.154 21.652 41.977 1.00 44.24 171 SER A N 1
ATOM 775 C CA A SER A 1 117 ? -14.415 22.468 42.937 0.55 46.75 171 SER A CA 1
ATOM 776 C CA B SER A 1 117 ? -14.424 22.435 42.966 0.45 46.70 171 SER A CA 1
ATOM 777 C C . SER A 1 117 ? -15.322 23.436 43.684 1.00 46.73 171 SER A C 1
ATOM 778 O O . SER A 1 117 ? -15.042 23.791 44.831 1.00 48.35 171 SER A O 1
ATOM 783 N N . LEU A 1 118 ? -16.399 23.890 43.045 1.00 53.94 172 LEU A N 1
ATOM 784 C CA . LEU A 1 118 ? -17.318 24.865 43.626 1.00 52.23 172 LEU A CA 1
ATOM 785 C C . LEU A 1 118 ? -18.618 24.244 44.130 1.00 43.49 172 LEU A C 1
ATOM 786 O O . LEU A 1 118 ? -19.565 24.977 44.419 1.00 48.87 172 LEU A O 1
ATOM 791 N N . GLY A 1 119 ? -18.706 22.920 44.199 1.00 44.06 173 GLY A N 1
ATOM 792 C CA . GLY A 1 119 ? -19.938 22.279 44.643 1.00 41.93 173 GLY A CA 1
ATOM 793 C C . GLY A 1 119 ? -21.128 22.564 43.753 1.00 46.36 173 GLY A C 1
ATOM 794 O O . GLY A 1 119 ? -22.264 22.627 44.237 1.00 53.52 173 GLY A O 1
ATOM 795 N N . LEU A 1 120 ? -20.894 22.750 42.461 1.00 38.24 174 LEU A N 1
ATOM 796 C CA . LEU A 1 120 ? -21.927 23.146 41.521 1.00 41.37 174 LEU A CA 1
ATOM 797 C C . LEU A 1 120 ? -22.434 21.941 40.753 1.00 44.66 174 LEU A C 1
ATOM 798 O O . LEU A 1 120 ? -21.653 21.087 40.328 1.00 50.22 174 LEU A O 1
ATOM 803 N N . ARG A 1 121 ? -23.736 21.902 40.550 1.00 43.58 175 ARG A N 1
ATOM 804 C CA . ARG A 1 121 ? -24.387 20.946 39.677 1.00 42.03 175 ARG A CA 1
ATOM 805 C C . ARG A 1 121 ? -25.170 21.723 38.628 1.00 45.83 175 ARG A C 1
ATOM 806 O O . ARG A 1 121 ? -25.183 22.961 38.618 1.00 44.77 175 ARG A O 1
ATOM 808 N N . LEU A 1 122 ? -25.807 20.981 37.728 1.00 44.22 176 LEU A N 1
ATOM 809 C CA . LEU A 1 122 ? -26.649 21.610 36.723 1.00 46.36 176 LEU A CA 1
ATOM 810 C C . LEU A 1 122 ? -27.731 22.437 37.408 1.00 46.31 176 LEU A C 1
ATOM 811 O O . LEU A 1 122 ? -28.285 22.029 38.432 1.00 47.93 176 LEU A O 1
ATOM 816 N N . ASN A 1 123 ? -28.003 23.618 36.846 1.00 37.21 177 ASN A N 1
ATOM 817 C CA A ASN A 1 123 ? -29.010 24.569 37.312 0.57 38.63 177 ASN A CA 1
ATOM 818 C CA B ASN A 1 123 ? -29.013 24.565 37.314 0.43 38.64 177 ASN A CA 1
ATOM 819 C C . ASN A 1 123 ? -28.649 25.226 38.638 1.00 40.11 177 ASN A C 1
ATOM 820 O O . ASN A 1 123 ? -29.501 25.881 39.245 1.00 44.13 177 ASN A O 1
ATOM 829 N N . ASP A 1 124 ? -27.412 25.078 39.107 1.00 38.25 178 ASP A N 1
ATOM 830 C CA . ASP A 1 124 ? -26.984 25.765 40.317 1.00 39.11 178 ASP A CA 1
ATOM 831 C C . ASP A 1 124 ? -26.512 27.179 39.989 1.00 46.86 178 ASP A C 1
ATOM 832 O O . ASP A 1 124 ? -26.080 27.476 38.872 1.00 55.98 178 ASP A O 1
ATOM 837 N N . SER A 1 125 ? -26.596 28.052 40.979 1.00 47.10 179 SER A N 1
ATOM 838 C CA . SER A 1 125 ? -26.150 29.427 40.827 1.00 47.12 179 SER A CA 1
ATOM 839 C C . SER A 1 125 ? -24.653 29.532 41.080 1.00 37.54 179 SER A C 1
ATOM 840 O O . SER A 1 125 ? -24.094 28.825 41.917 1.00 47.05 179 SER A O 1
ATOM 843 N N . VAL A 1 126 ? -24.007 30.425 40.342 1.00 40.24 180 VAL A N 1
ATOM 844 C CA . VAL A 1 126 ? -22.597 30.740 40.544 1.00 37.63 180 VAL A CA 1
ATOM 845 C C . VAL A 1 126 ? -22.394 32.194 40.134 1.00 43.20 180 VAL A C 1
ATOM 846 O O . VAL A 1 126 ? -23.068 32.696 39.231 1.00 41.29 180 VAL A O 1
ATOM 850 N N . THR A 1 127 ? -21.517 32.895 40.839 1.00 44.44 181 THR A N 1
ATOM 851 C CA . THR A 1 127 ? -21.322 34.319 40.605 1.00 45.98 181 THR A CA 1
ATOM 852 C C . THR A 1 127 ? -20.073 34.538 39.758 1.00 39.08 181 THR A C 1
ATOM 853 O O . THR A 1 127 ? -19.001 34.018 40.078 1.00 44.45 181 THR A O 1
ATOM 857 N N . LEU A 1 128 ? -20.220 35.275 38.661 1.00 37.22 182 LEU A N 1
ATOM 858 C CA . LEU A 1 128 ? -19.075 35.656 37.848 1.00 31.27 182 LEU A CA 1
ATOM 859 C C . LEU A 1 128 ? -18.602 37.034 38.283 1.00 46.75 182 LEU A C 1
ATOM 860 O O . LEU A 1 128 ? -19.397 37.976 38.353 1.00 53.55 182 LEU A O 1
ATOM 865 N N . VAL A 1 129 ? -17.309 37.151 38.568 1.00 42.75 183 VAL A N 1
ATOM 866 C CA . VAL A 1 129 ? -16.705 38.392 39.040 1.00 36.67 183 VAL A CA 1
ATOM 867 C C . VAL A 1 129 ? -15.651 38.808 38.028 1.00 42.89 183 VAL A C 1
ATOM 868 O O . VAL A 1 129 ? -14.786 38.003 37.660 1.00 39.74 183 VAL A O 1
ATOM 872 N N . LEU A 1 130 ? -15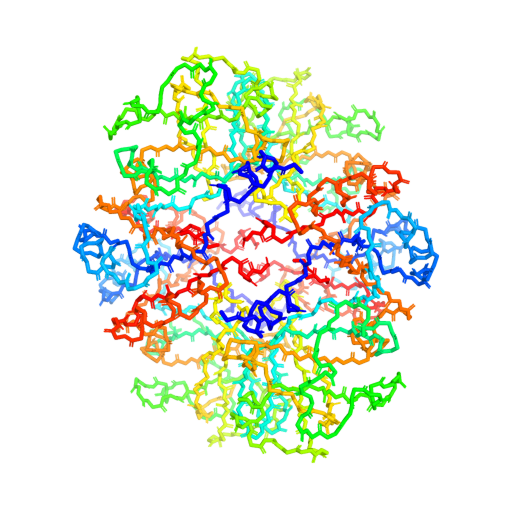.746 40.046 37.551 1.00 46.24 184 LEU A N 1
ATOM 873 C CA . LEU A 1 130 ? -14.768 40.566 36.614 1.00 40.43 184 LEU A CA 1
ATOM 874 C C . LEU A 1 130 ? -14.032 41.721 37.268 1.00 44.43 184 LEU A C 1
ATOM 875 O O . LEU A 1 130 ? -14.669 42.655 37.777 1.00 51.42 184 LEU A O 1
ATOM 880 N N . PRO A 1 131 ? -12.710 41.708 37.270 1.00 76.38 185 PRO A N 1
ATOM 881 C CA . PRO A 1 131 ? -11.980 42.844 37.819 1.00 73.16 185 PRO A CA 1
ATOM 882 C C . PRO A 1 131 ? -11.996 43.987 36.822 1.00 76.23 185 PRO A C 1
ATOM 883 O O . PRO A 1 131 ? -12.094 43.792 35.608 1.00 79.52 185 PRO A O 1
ATOM 887 N N . GLU A 1 132 ? -11.961 45.198 37.367 1.00 74.30 186 GLU A N 1
ATOM 888 C CA . GLU A 1 132 ? -11.961 46.424 36.579 1.00 66.56 186 GLU A CA 1
ATOM 889 C C . GLU A 1 132 ? -11.028 47.395 37.283 1.00 61.37 186 GLU A C 1
ATOM 890 O O . GLU A 1 132 ? -11.223 47.693 38.466 1.00 53.14 186 GLU A O 1
ATOM 896 N N . ALA A 1 133 ? -10.007 47.864 36.570 1.00 60.29 187 ALA A N 1
ATOM 897 C CA . ALA A 1 133 ? -9.026 48.752 37.169 1.00 51.48 187 ALA A CA 1
ATOM 898 C C . ALA A 1 133 ? -9.684 50.042 37.646 1.00 51.21 187 ALA A C 1
ATOM 899 O O . ALA A 1 133 ? -10.756 50.441 37.177 1.00 58.81 187 ALA A O 1
ATOM 901 N N . THR A 1 134 ? -9.034 50.681 38.619 1.00 52.64 188 THR A N 1
ATOM 902 C CA . THR A 1 134 ? -9.430 51.972 39.164 1.00 48.66 188 THR A CA 1
ATOM 903 C C . THR A 1 134 ? -8.170 52.614 39.717 1.00 56.90 188 THR A C 1
ATOM 904 O O . THR A 1 134 ? -7.324 51.908 40.284 1.00 57.95 188 THR A O 1
ATOM 908 N N . PRO A 1 135 ? -8.004 53.930 39.559 1.00 59.86 189 PRO A N 1
ATOM 909 C CA . PRO A 1 135 ? -6.848 54.601 40.174 1.00 55.62 189 PRO A CA 1
ATOM 910 C C . PRO A 1 135 ? -6.942 54.704 41.687 1.00 62.09 189 PRO A C 1
ATOM 911 O O . PRO A 1 135 ? -5.940 55.070 42.320 1.00 55.61 189 PRO A O 1
ATOM 915 N N . SER A 1 136 ? -8.101 54.383 42.280 1.00 67.95 190 SER A N 1
ATOM 916 C CA . SER A 1 136 ? -8.275 54.447 43.725 1.00 67.19 190 SER A CA 1
ATOM 917 C C . SER A 1 136 ? -7.358 53.435 44.410 1.00 66.86 190 SER A C 1
ATOM 918 O O . SER A 1 136 ? -6.892 52.482 43.779 1.00 58.28 190 SER A O 1
ATOM 921 N N . PRO A 1 137 ? -7.072 53.624 45.702 1.00 74.17 191 PRO A N 1
ATOM 922 C CA . PRO A 1 137 ? -6.174 52.681 46.387 1.00 79.28 191 PRO A CA 1
ATOM 923 C C . PRO A 1 137 ? -6.672 51.248 46.373 1.00 92.05 191 PRO A C 1
ATOM 924 O O . PRO A 1 137 ? -5.854 50.327 46.489 1.00 99.64 191 PRO A O 1
ATOM 928 N N . ALA A 1 138 ? -7.980 51.023 46.221 1.00 93.60 192 ALA A N 1
ATOM 929 C CA . ALA A 1 138 ? -8.479 49.655 46.160 1.00 96.59 192 ALA A CA 1
ATOM 930 C C . ALA A 1 138 ? -7.899 48.901 44.967 1.00 90.66 192 ALA A C 1
ATOM 931 O O . ALA A 1 138 ? -7.663 47.689 45.052 1.00 91.56 192 ALA A O 1
ATOM 933 N N . GLY A 1 139 ? -7.659 49.597 43.855 1.00 77.01 193 GLY A N 1
ATOM 934 C CA . GLY A 1 139 ? -7.024 48.991 42.703 1.00 65.73 193 GLY A CA 1
ATOM 935 C C . GLY A 1 139 ? -7.975 48.278 41.764 1.00 67.66 193 GLY A C 1
ATOM 936 O O . GLY A 1 139 ? -7.755 48.269 40.547 1.00 57.05 193 GLY A O 1
ATOM 937 N N . VAL A 1 140 ? -9.033 47.672 42.307 1.00 51.46 194 VAL A N 1
ATOM 938 C CA . VAL A 1 140 ? -10.031 46.989 41.496 1.00 61.04 194 VAL A CA 1
ATOM 939 C C . VAL A 1 140 ? -11.419 47.306 42.024 1.00 70.76 194 VAL A C 1
ATOM 940 O O . VAL A 1 140 ? -11.657 47.313 43.237 1.00 75.59 194 VAL A O 1
ATOM 944 N N . VAL A 1 141 ? -12.335 47.582 41.099 1.00 72.61 195 VAL A N 1
ATOM 945 C CA . VAL A 1 141 ? -13.766 47.540 41.365 1.00 73.76 195 VAL A CA 1
ATOM 946 C C . VAL A 1 141 ? -14.300 46.267 40.703 1.00 72.76 195 VAL A C 1
ATOM 947 O O . VAL A 1 141 ? -14.316 46.192 39.465 1.00 75.69 195 VAL A O 1
ATOM 951 N N . PRO A 1 142 ? -14.670 45.250 41.467 1.00 67.99 196 PRO A N 1
ATOM 952 C CA . PRO A 1 142 ? -15.167 44.026 40.838 1.00 65.57 196 PRO A CA 1
ATOM 953 C C . PRO A 1 142 ? -16.593 44.213 40.360 1.00 81.85 196 PRO A C 1
ATOM 954 O O . PRO A 1 142 ? -17.445 44.756 41.067 1.00 84.33 196 PRO A O 1
ATOM 958 N N . ARG A 1 143 ? -16.859 43.733 39.156 1.00 53.96 197 ARG A N 1
ATOM 959 C CA . ARG A 1 143 ? -18.219 43.660 38.655 1.00 54.22 197 ARG A CA 1
ATOM 960 C C . ARG A 1 143 ? -18.616 42.199 38.744 1.00 45.51 197 ARG A C 1
ATOM 961 O O . ARG A 1 143 ? -17.922 41.334 38.201 1.00 44.74 197 ARG A O 1
ATOM 963 N N . PHE A 1 144 ? -19.700 41.923 39.457 1.00 41.02 198 PHE A N 1
ATOM 964 C CA . PHE A 1 144 ? -20.143 40.557 39.662 1.00 42.53 198 PHE A CA 1
ATOM 965 C C . PHE A 1 144 ? -21.586 40.405 39.198 1.00 46.52 198 PHE A C 1
ATOM 966 O O . PHE A 1 144 ? -22.393 41.331 39.322 1.00 45.97 198 PHE A O 1
ATOM 974 N N . LYS A 1 145 ? -21.881 39.238 38.622 1.00 42.29 199 LYS A N 1
ATOM 975 C CA . LYS A 1 145 ? -23.185 38.911 38.068 1.00 41.81 199 LYS A CA 1
ATOM 976 C C . LYS A 1 145 ? -23.478 37.443 38.327 1.00 50.47 199 LYS A C 1
ATOM 977 O O . LYS A 1 145 ? -22.605 36.586 38.152 1.00 54.06 199 LYS A O 1
ATOM 983 N N . ARG A 1 146 ? -24.704 37.161 38.751 1.00 50.58 200 ARG A N 1
ATOM 984 C CA . ARG A 1 146 ? -25.113 35.798 39.056 1.00 44.26 200 ARG A CA 1
ATOM 985 C C . ARG A 1 146 ? -25.439 35.045 37.769 1.00 47.24 200 ARG A C 1
ATOM 986 O O . ARG A 1 146 ? -26.146 35.557 36.893 1.00 42.02 200 ARG A O 1
ATOM 994 N N . PHE A 1 147 ? -24.924 33.822 37.666 1.00 46.31 201 PHE A N 1
ATOM 995 C CA . PHE A 1 147 ? -25.141 32.940 36.528 1.00 38.17 201 PHE A CA 1
ATOM 996 C C . PHE A 1 147 ? -25.747 31.629 37.015 1.00 35.40 201 PHE A C 1
ATOM 997 O O . PHE A 1 147 ? -25.648 31.277 38.196 1.00 37.89 201 PHE A O 1
ATOM 1005 N N . LYS A 1 148 ? -26.357 30.895 36.087 1.00 36.05 202 LYS A N 1
ATOM 1006 C CA . LYS A 1 148 ? -26.897 29.565 36.351 1.00 38.75 202 LYS A CA 1
ATOM 1007 C C . LYS A 1 148 ? -26.152 28.568 35.479 1.00 45.19 202 LYS A C 1
ATOM 1008 O O . LYS A 1 148 ? -25.915 28.834 34.298 1.00 40.19 202 LYS A O 1
ATOM 1010 N N . VAL A 1 149 ? -25.744 27.450 36.073 1.00 40.94 203 VAL A N 1
ATOM 1011 C CA . VAL A 1 149 ? -25.053 26.413 35.315 1.00 45.02 203 VAL A CA 1
ATOM 1012 C C . VAL A 1 149 ? -26.057 25.708 34.408 1.00 41.35 203 VAL A C 1
ATOM 1013 O O . VAL A 1 149 ? -27.028 25.115 34.884 1.00 44.75 203 VAL A O 1
ATOM 1017 N N . VAL A 1 150 ? -25.863 25.815 33.095 1.00 32.79 204 VAL A N 1
ATOM 1018 C CA . VAL A 1 150 ? -26.733 25.140 32.135 1.00 35.03 204 VAL A CA 1
ATOM 1019 C C . VAL A 1 150 ? -25.992 24.078 31.345 1.00 41.18 204 VAL A C 1
ATOM 1020 O O . VAL A 1 150 ? -26.596 23.433 30.478 1.00 41.88 204 VAL A O 1
ATOM 1024 N N . GLY A 1 151 ? -24.701 23.884 31.599 1.00 44.32 205 GLY A N 1
ATOM 1025 C CA . GLY A 1 151 ? -23.953 22.870 30.886 1.00 43.91 205 GLY A CA 1
ATOM 1026 C C . GLY A 1 151 ? -22.647 22.561 31.572 1.00 39.17 205 GLY A C 1
ATOM 1027 O O . GLY A 1 151 ? -22.031 23.423 32.205 1.00 41.68 205 GLY A O 1
ATOM 1028 N N . ILE A 1 152 ? -22.214 21.319 31.423 1.00 32.57 206 ILE A N 1
ATOM 1029 C CA . ILE A 1 152 ? -20.959 20.850 31.984 1.00 36.23 206 ILE A CA 1
ATOM 1030 C C . ILE A 1 152 ? -20.285 19.994 30.925 1.00 37.63 206 ILE A C 1
ATOM 1031 O O . ILE A 1 152 ? -20.920 19.117 30.333 1.00 38.36 206 ILE A O 1
ATOM 1036 N N . PHE A 1 153 ? -19.013 20.264 30.665 1.00 35.49 207 PHE A N 1
ATOM 1037 C CA . PHE A 1 153 ? -18.260 19.517 29.679 1.00 42.15 207 PHE A CA 1
ATOM 1038 C C . PHE A 1 153 ? -17.106 18.793 30.355 1.00 43.78 207 PHE A C 1
ATOM 1039 O O . PHE A 1 153 ? -16.728 19.101 31.489 1.00 43.65 207 PHE A O 1
ATOM 1047 N N . SER A 1 154 ? -16.546 17.823 29.636 1.00 38.84 208 SER A N 1
ATOM 1048 C CA . SER A 1 154 ? -15.378 17.082 30.099 1.00 45.55 208 SER A CA 1
ATOM 1049 C C . SER A 1 154 ? -14.506 16.817 28.881 1.00 45.17 208 SER A C 1
ATOM 1050 O O . SER A 1 154 ? -14.858 15.985 28.042 1.00 50.80 208 SER A O 1
ATOM 1053 N N . VAL A 1 155 ? -13.389 17.538 28.765 1.00 42.02 209 VAL A N 1
ATOM 1054 C CA . VAL A 1 155 ? -12.499 17.407 27.613 1.00 48.70 209 VAL A CA 1
ATOM 1055 C C . VAL A 1 155 ? -11.126 16.918 28.054 1.00 58.04 209 VAL A C 1
ATOM 1056 O O . VAL A 1 155 ? -10.713 15.806 27.712 1.00 59.37 209 VAL A O 1
ATOM 1060 N N . GLY A 1 156 ? -10.400 17.756 28.791 1.00 58.75 210 GLY A N 1
ATOM 1061 C CA . GLY A 1 156 ? -9.064 17.412 29.248 1.00 54.64 210 GLY A CA 1
ATOM 1062 C C . GLY A 1 156 ? -8.770 18.075 30.577 1.00 57.91 210 GLY A C 1
ATOM 1063 O O . GLY A 1 156 ? -9.468 19.004 31.003 1.00 53.41 210 GLY A O 1
ATOM 1064 N N . ALA A 1 157 ? -7.722 17.581 31.240 1.00 64.57 211 ALA A N 1
ATOM 1065 C CA . ALA A 1 157 ? -7.438 18.028 32.603 1.00 61.60 211 ALA A CA 1
ATOM 1066 C C . ALA A 1 157 ? -7.253 19.544 32.675 1.00 61.94 211 ALA A C 1
ATOM 1067 O O . ALA A 1 157 ? -7.759 20.191 33.599 1.00 69.48 211 ALA A O 1
ATOM 1069 N N . GLU A 1 158 ? -6.555 20.131 31.701 1.00 59.58 212 GLU A N 1
ATOM 1070 C CA . GLU A 1 158 ? -6.276 21.566 31.750 1.00 57.22 212 GLU A CA 1
ATOM 1071 C C . GLU A 1 158 ? -7.536 22.383 31.486 1.00 52.87 212 GLU A C 1
ATOM 1072 O O . GLU A 1 158 ? -7.883 23.284 32.258 1.00 55.29 212 GLU A O 1
ATOM 1078 N N . VAL A 1 159 ? -8.231 22.084 30.391 1.00 50.53 213 VAL A N 1
ATOM 1079 C CA . VAL A 1 159 ? -9.351 22.913 29.968 1.00 38.36 213 VAL A CA 1
ATOM 1080 C C . VAL A 1 159 ? -10.524 22.797 30.941 1.00 44.97 213 VAL A C 1
ATOM 1081 O O . VAL A 1 159 ? -11.236 23.782 31.177 1.00 34.74 213 VAL A O 1
ATOM 1085 N N . ASP A 1 160 ? -10.715 21.622 31.561 1.00 46.05 214 ASP A N 1
ATOM 1086 C CA . ASP A 1 160 ? -11.848 21.420 32.464 1.00 47.66 214 ASP A CA 1
ATOM 1087 C C . ASP A 1 160 ? -11.800 22.317 33.693 1.00 47.02 214 ASP A C 1
ATOM 1088 O O . ASP A 1 160 ? -12.842 22.545 34.314 1.00 53.31 214 ASP A O 1
ATOM 1093 N N . SER A 1 161 ? -10.629 22.824 34.066 1.00 43.12 215 SER A N 1
ATOM 1094 C CA . SER A 1 161 ? -10.482 23.594 35.292 1.00 48.61 215 SER A CA 1
ATOM 1095 C C . SER A 1 161 ? -10.218 25.078 35.072 1.00 50.68 215 SER A C 1
ATOM 1096 O O . SER A 1 161 ? -9.965 25.789 36.046 1.00 59.46 215 SER A O 1
ATOM 1099 N N . MET A 1 162 ? -10.244 25.568 33.834 1.00 49.13 216 MET A N 1
ATOM 1100 C CA . MET A 1 162 ? -9.863 26.952 33.580 1.00 48.09 216 MET A CA 1
ATOM 1101 C C . MET A 1 162 ? -10.837 27.744 32.720 1.00 44.41 216 MET A C 1
ATOM 1102 O O . MET A 1 162 ? -10.803 28.980 32.780 1.00 41.47 216 MET A O 1
ATOM 1107 N N . VAL A 1 163 ? -11.693 27.104 31.928 1.00 32.60 217 VAL A N 1
ATOM 1108 C CA . VAL A 1 163 ? -12.452 27.828 30.917 1.00 36.99 217 VAL A CA 1
ATOM 1109 C C . VAL A 1 163 ? -13.939 27.582 31.102 1.00 35.90 217 VAL A C 1
ATOM 1110 O O . VAL A 1 163 ? -14.372 26.512 31.542 1.00 42.62 217 VAL A O 1
ATOM 1114 N N . GLY A 1 164 ? -14.717 28.613 30.791 1.00 31.65 218 GLY A N 1
ATOM 1115 C CA . GLY A 1 164 ? -16.160 28.516 30.794 1.00 33.72 218 GLY A CA 1
ATOM 1116 C C . GLY A 1 164 ? -16.714 29.285 29.613 1.00 34.85 218 GLY A C 1
ATOM 1117 O O . GLY A 1 164 ? -16.003 30.054 28.965 1.00 36.00 218 GLY A O 1
ATOM 1118 N N . TYR A 1 165 ? -17.994 29.050 29.335 1.00 35.06 219 TYR A N 1
ATOM 1119 C CA . TYR A 1 165 ? -18.685 29.632 28.192 1.00 35.49 219 TYR A CA 1
ATOM 1120 C C . TYR A 1 165 ? -19.990 30.282 28.623 1.00 35.98 219 TYR A C 1
ATOM 1121 O O . TYR A 1 165 ? -20.710 29.750 29.474 1.00 32.91 219 TYR A O 1
ATOM 1130 N N . ILE A 1 166 ? -20.269 31.457 28.052 1.00 34.01 220 ILE A N 1
ATOM 1131 C CA . ILE A 1 166 ? -21.521 32.162 28.276 1.00 33.55 220 ILE A CA 1
ATOM 1132 C C . ILE A 1 166 ? -22.054 32.637 26.928 1.00 37.32 220 ILE A C 1
ATOM 1133 O O . ILE A 1 166 ? -21.385 32.541 25.899 1.00 36.49 220 ILE A O 1
ATOM 1138 N N . ALA A 1 167 ? -23.276 33.162 26.947 1.00 34.61 221 ALA A N 1
ATOM 1139 C CA . ALA A 1 167 ? -23.858 33.698 25.724 1.00 35.97 221 ALA A CA 1
ATOM 1140 C C . ALA A 1 167 ? -23.064 34.907 25.251 1.00 38.48 221 ALA A C 1
ATOM 1141 O O . ALA A 1 167 ? -22.626 35.745 26.053 1.00 37.20 221 ALA A O 1
ATOM 1143 N N . LEU A 1 168 ? -22.865 34.974 23.935 1.00 35.10 222 LEU A N 1
ATOM 1144 C CA . LEU A 1 168 ? -22.117 36.067 23.325 1.00 28.05 222 LEU A CA 1
ATOM 1145 C C . LEU A 1 168 ? -22.590 37.443 23.810 1.00 30.21 222 LEU A C 1
ATOM 1146 O O . LEU A 1 168 ? -21.777 38.294 24.179 1.00 28.84 222 LEU A O 1
ATOM 1151 N N . TYR A 1 169 ? -23.900 37.689 23.790 1.00 35.65 223 TYR A N 1
ATOM 1152 C CA . TYR A 1 169 ? -24.425 38.999 24.157 1.00 36.44 223 TYR A CA 1
ATOM 1153 C C . TYR A 1 169 ? -24.563 39.196 25.667 1.00 45.96 223 TYR A C 1
ATOM 1154 O O . TYR A 1 169 ? -24.738 40.334 26.116 1.00 47.92 223 TYR A O 1
ATOM 1163 N N . ASP A 1 170 ? -24.498 38.128 26.462 1.00 46.39 224 ASP A N 1
ATOM 1164 C CA . ASP A 1 170 ? -24.312 38.300 27.901 1.00 40.51 224 ASP A CA 1
ATOM 1165 C C . ASP A 1 170 ? -22.885 38.756 28.200 1.00 40.33 224 ASP A C 1
ATOM 1166 O O . ASP A 1 170 ? -22.650 39.533 29.135 1.00 29.90 224 ASP A O 1
ATOM 1171 N N . ALA A 1 171 ? -21.923 38.298 27.399 1.00 36.83 225 ALA A N 1
ATOM 1172 C CA . ALA A 1 171 ? -20.554 38.772 27.547 1.00 35.28 225 ALA A CA 1
ATOM 1173 C C . ALA A 1 171 ? -20.477 40.283 27.323 1.00 39.08 225 ALA A C 1
ATOM 1174 O O . ALA A 1 171 ? -19.910 41.015 28.138 1.00 31.36 225 ALA A O 1
ATOM 1176 N N . SER A 1 172 ? -21.068 40.776 26.229 1.00 37.29 226 SER A N 1
ATOM 1177 C CA . SER A 1 172 ? -21.024 42.215 25.991 1.00 33.25 226 SER A CA 1
ATOM 1178 C C . SER A 1 172 ? -21.848 43.002 27.012 1.00 36.05 226 SER A C 1
ATOM 1179 O O . SER A 1 172 ? -21.478 44.124 27.365 1.00 41.72 226 SER A O 1
ATOM 1182 N N . THR A 1 173 ? -22.965 42.446 27.488 1.00 35.70 227 THR A N 1
ATOM 1183 C CA . THR A 1 173 ? -23.777 43.152 28.475 1.00 36.26 227 THR A CA 1
ATOM 1184 C C . THR A 1 173 ? -23.024 43.284 29.788 1.00 44.34 227 THR A C 1
ATOM 1185 O O . THR A 1 173 ? -23.121 44.313 30.470 1.00 43.21 227 THR A O 1
ATOM 1189 N N . LEU A 1 174 ? -22.273 42.243 30.156 1.00 44.49 228 LEU A N 1
ATOM 1190 C CA . LEU A 1 174 ? -21.401 42.327 31.317 1.00 40.89 228 LEU A CA 1
ATOM 1191 C C . LEU A 1 174 ? -20.399 43.459 31.183 1.00 38.70 228 LEU A C 1
ATOM 1192 O O . LEU A 1 174 ? -20.013 44.068 32.187 1.00 41.11 228 LEU A O 1
ATOM 1197 N N . LEU A 1 175 ? -19.951 43.739 29.964 1.00 33.69 229 LEU A N 1
ATOM 1198 C CA . LEU A 1 175 ? -19.020 44.823 29.687 1.00 33.41 229 LEU A CA 1
ATOM 1199 C C . LEU A 1 175 ? -19.709 46.176 29.491 1.00 39.00 229 LEU A C 1
ATOM 1200 O O . LEU A 1 175 ? -19.035 47.150 29.130 1.00 46.23 229 LEU A O 1
ATOM 1205 N N . ARG A 1 176 ? -21.027 46.257 29.734 1.00 38.33 230 ARG A N 1
ATOM 1206 C CA . ARG A 1 176 ? -21.817 47.478 29.526 1.00 43.94 230 ARG A CA 1
ATOM 1207 C C . ARG A 1 176 ? -21.704 47.965 28.082 1.00 45.50 230 ARG A C 1
ATOM 1208 O O . ARG A 1 176 ? -21.581 49.162 27.817 1.00 47.63 230 ARG A O 1
ATOM 1216 N N . LEU A 1 177 ? -21.724 47.031 27.139 1.00 52.77 231 LEU A N 1
ATOM 1217 C CA . LEU A 1 177 ? -21.562 47.332 25.726 1.00 41.47 231 LEU A CA 1
ATOM 1218 C C . LEU A 1 177 ? -22.781 46.900 24.923 1.00 39.41 231 LEU A C 1
ATOM 1219 O O . LEU A 1 177 ? -23.567 46.056 25.371 1.00 36.67 231 LEU A O 1
ATOM 1224 N N . PRO A 1 178 ? -22.947 47.430 23.713 1.00 43.09 232 PRO A N 1
ATOM 1225 C CA . PRO A 1 178 ? -24.004 46.926 22.831 1.00 47.28 232 PRO A CA 1
ATOM 1226 C C . PRO A 1 178 ? -23.736 45.490 22.414 1.00 46.10 232 PRO A C 1
ATOM 1227 O O . PRO A 1 178 ? -22.642 44.953 22.605 1.00 53.87 232 PRO A O 1
ATOM 1231 N N . ASP A 1 179 ? -24.783 44.844 21.898 1.00 43.86 233 ASP A N 1
ATOM 1232 C CA . ASP A 1 179 ? -24.659 43.466 21.434 1.00 44.61 233 ASP A CA 1
ATOM 1233 C C . ASP A 1 179 ? -23.611 43.366 20.339 1.00 43.98 233 ASP A C 1
ATOM 1234 O O . ASP A 1 179 ? -23.743 43.991 19.286 1.00 51.08 233 ASP A O 1
ATOM 1239 N N . GLY A 1 180 ? -22.571 42.584 20.591 1.00 39.79 234 GLY A N 1
ATOM 1240 C CA . GLY A 1 180 ? -21.530 42.421 19.600 1.00 38.45 234 GLY A CA 1
ATOM 1241 C C . GLY A 1 180 ? -20.466 41.475 20.099 1.00 37.10 234 GLY A C 1
ATOM 1242 O O . GLY A 1 180 ? -20.596 40.872 21.164 1.00 30.43 234 GLY A O 1
ATOM 1243 N N . ALA A 1 181 ? -19.383 41.394 19.328 1.00 35.19 235 ALA A N 1
ATOM 1244 C CA . ALA A 1 181 ? -18.314 40.443 19.565 1.00 34.34 235 ALA A CA 1
ATOM 1245 C C . ALA A 1 181 ? -16.966 41.145 19.540 1.00 40.55 235 ALA A C 1
ATOM 1246 O O . ALA A 1 181 ? -16.799 42.182 18.900 1.00 44.60 235 ALA A O 1
ATOM 1248 N N . GLN A 1 182 ? -16.010 40.568 20.264 1.00 43.21 236 GLN A N 1
ATOM 1249 C CA . GLN A 1 182 ? -14.637 41.058 20.225 1.00 38.80 236 GLN A CA 1
ATOM 1250 C C . GLN A 1 182 ? -13.960 40.737 18.901 1.00 40.74 236 GLN A C 1
ATOM 1251 O O . GLN A 1 182 ? -13.059 41.469 18.477 1.00 45.23 236 GLN A O 1
ATOM 1257 N N . GLY A 1 183 ? -14.353 39.643 18.261 1.00 37.73 237 GLY A N 1
ATOM 1258 C CA . GLY A 1 183 ? -13.742 39.229 17.014 1.00 30.87 237 GLY A CA 1
ATOM 1259 C C . GLY A 1 183 ? -14.356 37.929 16.545 1.00 32.40 237 GLY A C 1
ATOM 1260 O O . GLY A 1 183 ? -15.410 37.514 17.029 1.00 35.15 237 GLY A O 1
ATOM 1261 N N . VAL A 1 184 ? -13.710 37.304 15.561 1.00 32.14 238 VAL A N 1
ATOM 1262 C CA . VAL A 1 184 ? -14.122 35.991 15.074 1.00 35.34 238 VAL A CA 1
ATOM 1263 C C . VAL A 1 184 ? -12.944 35.035 15.211 1.00 35.92 238 VAL A C 1
ATOM 1264 O O . VAL A 1 184 ? -11.792 35.426 15.006 1.00 34.11 238 VAL A O 1
ATOM 1268 N N . ARG A 1 185 ? -13.237 33.790 15.580 1.00 38.28 239 ARG A N 1
ATOM 1269 C CA . ARG A 1 185 ? -12.248 32.721 15.696 1.00 33.34 239 ARG A CA 1
ATOM 1270 C C . ARG A 1 185 ? -12.230 31.876 14.425 1.00 39.39 239 ARG A C 1
ATOM 1271 O O . ARG A 1 185 ? -13.285 31.554 13.871 1.00 39.20 239 ARG A O 1
ATOM 1279 N N . LEU A 1 186 ? -11.028 31.512 13.968 1.00 36.37 240 LEU A N 1
ATOM 1280 C CA . LEU A 1 186 ? -10.852 30.736 12.747 1.00 37.65 240 LEU A CA 1
ATOM 1281 C C . LEU A 1 186 ? -10.389 29.318 13.045 1.00 49.31 240 LEU A C 1
ATOM 1282 O O . LEU A 1 186 ? -9.546 29.094 13.919 1.00 38.00 240 LEU A O 1
ATOM 1287 N N . LYS A 1 187 ? -10.949 28.365 12.310 1.00 39.37 241 LYS A N 1
ATOM 1288 C CA . LYS A 1 187 ? -10.427 27.013 12.233 1.00 42.05 241 LYS A CA 1
ATOM 1289 C C . LYS A 1 187 ? -9.952 26.771 10.805 1.00 50.71 241 LYS A C 1
ATOM 1290 O O . LYS A 1 187 ? -10.616 27.177 9.843 1.00 53.55 241 LYS A O 1
ATOM 1296 N N . LEU A 1 188 ? -8.799 26.123 10.666 1.00 60.05 242 LEU A N 1
ATOM 1297 C CA . LEU A 1 188 ? -8.136 25.980 9.378 1.00 53.97 242 LEU A CA 1
ATOM 1298 C C . LEU A 1 188 ? -7.887 24.520 9.028 1.00 53.36 242 LEU A C 1
ATOM 1299 O O . LEU A 1 188 ? -7.977 23.627 9.874 1.00 55.08 242 LEU A O 1
ATOM 1304 N N . ASP A 1 189 ? -7.612 24.292 7.739 1.00 57.46 243 ASP A N 1
ATOM 1305 C CA . ASP A 1 189 ? -7.226 22.970 7.254 1.00 66.74 243 ASP A CA 1
ATOM 1306 C C . ASP A 1 189 ? -5.794 22.613 7.631 1.00 69.98 243 ASP A C 1
ATOM 1307 O O . ASP A 1 189 ? -5.439 21.429 7.629 1.00 67.10 243 ASP A O 1
ATOM 1312 N N . ASP A 1 190 ? -4.957 23.615 7.893 1.00 73.65 244 ASP A N 1
ATOM 1313 C CA . ASP A 1 190 ? -3.555 23.433 8.260 1.00 70.09 244 ASP A CA 1
ATOM 1314 C C . ASP A 1 190 ? -3.250 24.449 9.351 1.00 66.37 244 ASP A C 1
ATOM 1315 O O . ASP A 1 190 ? -3.156 25.645 9.064 1.00 68.35 244 ASP A O 1
ATOM 1320 N N . ILE A 1 191 ? -3.082 23.986 10.594 1.00 48.08 245 ILE A N 1
ATOM 1321 C CA . ILE A 1 191 ? -2.875 24.929 11.691 1.00 43.21 245 ILE A CA 1
ATOM 1322 C C . ILE A 1 191 ? -1.604 25.736 11.477 1.00 47.10 245 ILE A C 1
ATOM 1323 O O . ILE A 1 191 ? -1.496 26.873 11.948 1.00 44.98 245 ILE A O 1
ATOM 1328 N N . PHE A 1 192 ? -0.634 25.179 10.748 1.00 53.50 246 PHE A N 1
ATOM 1329 C CA . PHE A 1 192 ? 0.621 25.875 10.506 1.00 56.16 246 PHE A CA 1
ATOM 1330 C C . PHE A 1 192 ? 0.475 27.015 9.506 1.00 58.42 246 PHE A C 1
ATOM 1331 O O . PHE A 1 192 ? 1.399 27.826 9.382 1.00 62.62 246 PHE A O 1
ATOM 1339 N N . ALA A 1 193 ? -0.671 27.120 8.831 1.00 60.42 247 ALA A N 1
ATOM 1340 C CA . ALA A 1 193 ? -1.016 28.260 7.988 1.00 57.51 247 ALA A CA 1
ATOM 1341 C C . ALA A 1 193 ? -1.708 29.386 8.755 1.00 53.63 247 ALA A C 1
ATOM 1342 O O . ALA A 1 193 ? -2.006 30.430 8.162 1.00 47.98 247 ALA A O 1
ATOM 1344 N N . ALA A 1 194 ? -1.974 29.191 10.049 1.00 46.37 248 ALA A N 1
ATOM 1345 C CA . ALA A 1 194 ? -2.713 30.185 10.824 1.00 47.34 248 ALA A CA 1
ATOM 1346 C C . ALA A 1 194 ? -2.043 31.550 10.859 1.00 46.39 248 ALA A C 1
ATOM 1347 O O . ALA A 1 194 ? -2.768 32.560 10.786 1.00 47.23 248 ALA A O 1
ATOM 1349 N N . PRO A 1 195 ? -0.727 31.670 11.053 1.00 44.61 249 PRO A N 1
ATOM 1350 C CA . PRO A 1 195 ? -0.127 33.017 11.036 1.00 48.64 249 PRO A CA 1
ATOM 1351 C C . PRO A 1 195 ? -0.380 33.763 9.736 1.00 53.83 249 PRO A C 1
ATOM 1352 O O . PRO A 1 195 ? -0.795 34.930 9.759 1.00 55.08 249 PRO A O 1
ATOM 1356 N N . GLN A 1 196 ? -0.138 33.114 8.593 1.00 51.54 250 GLN A N 1
ATOM 1357 C CA . GLN A 1 196 ? -0.273 33.804 7.316 1.00 51.06 250 GLN A CA 1
ATOM 1358 C C . GLN A 1 196 ? -1.717 34.211 7.058 1.00 49.40 250 GLN A C 1
ATOM 1359 O O . GLN A 1 196 ? -1.977 35.323 6.583 1.00 49.87 250 GLN A O 1
ATOM 1361 N N . VAL A 1 197 ? -2.669 33.325 7.354 1.00 46.68 251 VAL A N 1
ATOM 1362 C CA . VAL A 1 197 ? -4.061 33.602 7.016 1.00 48.92 251 VAL A CA 1
ATOM 1363 C C . VAL A 1 197 ? -4.562 34.817 7.784 1.00 50.12 251 VAL A C 1
ATOM 1364 O O . VAL A 1 197 ? -5.166 35.731 7.210 1.00 61.86 251 VAL A O 1
ATOM 1368 N N . ALA A 1 198 ? -4.316 34.844 9.094 1.00 45.88 252 ALA A N 1
ATOM 1369 C CA . ALA A 1 198 ? -4.780 35.948 9.928 1.00 42.20 252 ALA A CA 1
ATOM 1370 C C . ALA A 1 198 ? -4.083 37.250 9.558 1.00 43.68 252 ALA A C 1
ATOM 1371 O O . ALA A 1 198 ? -4.719 38.311 9.524 1.00 48.71 252 ALA A O 1
ATOM 1373 N N . ASP A 1 199 ? -2.781 37.193 9.272 1.00 42.31 253 ASP A N 1
ATOM 1374 C CA . ASP A 1 199 ? -2.088 38.395 8.823 1.00 45.05 253 ASP A CA 1
ATOM 1375 C C . ASP A 1 199 ? -2.646 38.887 7.492 1.00 48.39 253 ASP A C 1
ATOM 1376 O O . ASP A 1 199 ? -2.861 40.092 7.313 1.00 49.78 253 ASP A O 1
ATOM 1381 N N . ASP A 1 200 ? -2.937 37.965 6.564 1.00 51.18 254 ASP A N 1
ATOM 1382 C CA . ASP A 1 200 ? -3.482 38.364 5.266 1.00 62.53 254 ASP A CA 1
ATOM 1383 C C . ASP A 1 200 ? -4.868 38.984 5.406 1.00 61.89 254 ASP A C 1
ATOM 1384 O O . ASP A 1 200 ? -5.169 39.990 4.752 1.00 65.05 254 ASP A O 1
ATOM 1389 N N . ILE A 1 201 ? -5.723 38.402 6.254 1.00 49.09 255 ILE A N 1
ATOM 1390 C CA . ILE A 1 201 ? -7.071 38.939 6.441 1.00 45.50 255 ILE A CA 1
ATOM 1391 C C . ILE A 1 201 ? -7.014 40.336 7.047 1.00 50.83 255 ILE A C 1
ATOM 1392 O O . ILE A 1 201 ? -7.760 41.240 6.644 1.00 44.58 255 ILE A O 1
ATOM 1397 N N . VAL A 1 202 ? -6.133 40.534 8.030 1.00 54.69 256 VAL A N 1
ATOM 1398 C CA . VAL A 1 202 ? -6.096 41.813 8.727 1.00 52.98 256 VAL A CA 1
ATOM 1399 C C . VAL A 1 202 ? -5.569 42.909 7.814 1.00 54.35 256 VAL A C 1
ATOM 1400 O O . VAL A 1 202 ? -5.961 44.077 7.945 1.00 55.00 256 VAL A O 1
ATOM 1404 N N . LYS A 1 203 ? -4.744 42.546 6.827 1.00 59.28 257 LYS A N 1
ATOM 1405 C CA . LYS A 1 203 ? -4.160 43.542 5.934 1.00 59.06 257 LYS A CA 1
ATOM 1406 C C . LYS A 1 203 ? -5.230 44.361 5.219 1.00 56.49 257 LYS A C 1
ATOM 1407 O O . LYS A 1 203 ? -5.024 45.549 4.955 1.00 61.48 257 LYS A O 1
ATOM 1409 N N . ASN A 1 204 ? -6.372 43.754 4.899 1.00 56.34 258 ASN A N 1
ATOM 1410 C CA . ASN A 1 204 ? -7.447 44.437 4.191 1.00 60.76 258 ASN A CA 1
ATOM 1411 C C . ASN A 1 204 ? -8.552 44.918 5.128 1.00 53.70 258 ASN A C 1
ATOM 1412 O O . ASN A 1 204 ? -9.653 45.227 4.663 1.00 54.77 258 ASN A O 1
ATOM 1417 N N . LEU A 1 205 ? -8.292 44.968 6.430 1.00 48.16 259 LEU A N 1
ATOM 1418 C CA . LEU A 1 205 ? -9.237 45.501 7.396 1.00 46.25 259 LEU A CA 1
ATOM 1419 C C . LEU A 1 205 ? -8.741 46.830 7.962 1.00 46.47 259 LEU A C 1
ATOM 1420 O O . LEU A 1 205 ? -7.540 47.116 7.940 1.00 52.25 259 LEU A O 1
ATOM 1425 N N . PRO A 1 206 ? -9.642 47.675 8.461 1.00 46.42 260 PRO A N 1
ATOM 1426 C CA . PRO A 1 206 ? -9.218 48.947 9.065 1.00 48.20 260 PRO A CA 1
ATOM 1427 C C . PRO A 1 206 ? -8.424 48.733 10.349 1.00 47.10 260 PRO A C 1
ATOM 1428 O O . PRO A 1 206 ? -8.314 47.628 10.885 1.00 41.88 260 PRO A O 1
ATOM 1432 N N . SER A 1 207 ? -7.866 49.839 10.844 1.00 45.67 261 SER A N 1
ATOM 1433 C CA . SER A 1 207 ? -6.838 49.780 11.877 1.00 45.30 261 SER A CA 1
ATOM 1434 C C . SER A 1 207 ? -7.338 49.255 13.218 1.00 42.99 261 SER A C 1
ATOM 1435 O O . SER A 1 207 ? -6.517 48.869 14.048 1.00 51.90 261 SER A O 1
ATOM 1438 N N . ASN A 1 208 ? -8.647 49.212 13.455 1.00 48.49 262 ASN A N 1
ATOM 1439 C CA . ASN A 1 208 ? -9.130 48.686 14.730 1.00 46.64 262 ASN A CA 1
ATOM 1440 C C . ASN A 1 208 ? -8.954 47.176 14.840 1.00 50.00 262 ASN A C 1
ATOM 1441 O O . ASN A 1 208 ? -9.003 46.636 15.952 1.00 44.63 262 ASN A O 1
ATOM 1446 N N . PHE A 1 209 ? -8.727 46.491 13.723 1.00 49.24 263 PHE A N 1
ATOM 1447 C CA . PHE A 1 209 ? -8.574 45.045 13.721 1.00 36.08 263 PHE A CA 1
ATOM 1448 C C . PHE A 1 209 ? -7.118 44.641 13.913 1.00 36.67 263 PHE A C 1
ATOM 1449 O O . PHE A 1 209 ? -6.196 45.363 13.533 1.00 46.10 263 PHE A O 1
ATOM 1457 N N . TYR A 1 210 ? -6.922 43.475 14.524 1.00 39.04 264 TYR A N 1
ATOM 1458 C CA . TYR A 1 210 ? -5.592 42.896 14.657 1.00 37.59 264 TYR A CA 1
ATOM 1459 C C . TYR A 1 210 ? -5.705 41.373 14.666 1.00 33.62 264 TYR A C 1
ATOM 1460 O O . TYR A 1 210 ? -6.752 40.810 14.992 1.00 40.69 264 TYR A O 1
ATOM 1469 N N . ALA A 1 211 ? -4.621 40.707 14.313 1.00 34.08 265 ALA A N 1
ATOM 1470 C CA . ALA A 1 211 ? -4.615 39.253 14.252 1.00 40.07 265 ALA A CA 1
ATOM 1471 C C . ALA A 1 211 ? -3.933 38.652 15.470 1.00 38.13 265 ALA A C 1
ATOM 1472 O O . ALA A 1 211 ? -3.017 39.246 16.039 1.00 48.07 265 ALA A O 1
ATOM 1474 N N . THR A 1 212 ? -4.412 37.474 15.882 1.00 40.42 266 THR A N 1
ATOM 1475 C CA . THR A 1 212 ? -3.697 36.601 16.807 1.00 41.98 266 THR A CA 1
ATOM 1476 C C . THR A 1 212 ? -3.618 35.227 16.165 1.00 37.62 266 THR A C 1
ATOM 1477 O O . THR A 1 212 ? -4.404 34.901 15.278 1.00 36.50 266 THR A O 1
ATOM 1481 N N . ASN A 1 213 ? -2.660 34.421 16.608 1.00 33.50 267 ASN A N 1
ATOM 1482 C CA . ASN A 1 213 ? -2.635 33.027 16.190 1.00 37.00 267 ASN A CA 1
ATOM 1483 C C . ASN A 1 213 ? -2.016 32.203 17.310 1.00 38.21 267 ASN A C 1
ATOM 1484 O O . ASN A 1 213 ? -1.439 32.740 18.256 1.00 42.83 267 ASN A O 1
ATOM 1489 N N . TRP A 1 214 ? -2.148 30.881 17.193 1.00 32.46 268 TRP A N 1
ATOM 1490 C CA . TRP A 1 214 ? -1.799 29.986 18.293 1.00 38.03 268 TRP A CA 1
ATOM 1491 C C . TRP A 1 214 ? -0.308 29.999 18.639 1.00 44.53 268 TRP A C 1
ATOM 1492 O O . TRP A 1 214 ? 0.059 29.568 19.736 1.00 42.85 268 TRP A O 1
ATOM 1503 N N . THR A 1 215 ? 0.558 30.502 17.762 1.00 45.51 269 THR A N 1
ATOM 1504 C CA . THR A 1 215 ? 1.973 30.575 18.118 1.00 48.62 269 THR A CA 1
ATOM 1505 C C . THR A 1 215 ? 2.286 31.699 19.112 1.00 47.65 269 THR A C 1
ATOM 1506 O O . THR A 1 215 ? 3.433 31.799 19.555 1.00 51.08 269 THR A O 1
ATOM 1510 N N . TYR A 1 216 ? 1.315 32.537 19.487 1.00 46.43 270 TYR A N 1
ATOM 1511 C CA . TYR A 1 216 ? 1.541 33.583 20.483 1.00 51.35 270 TYR A CA 1
ATOM 1512 C C . TYR A 1 216 ? 1.340 33.003 21.877 1.00 67.72 270 TYR A C 1
ATOM 1513 O O . TYR A 1 216 ? 0.217 32.654 22.253 1.00 75.11 270 TYR A O 1
ATOM 1522 N N . THR A 1 217 ? 2.414 32.921 22.654 1.00 84.50 271 THR A N 1
ATOM 1523 C CA . THR A 1 217 ? 2.318 32.402 24.015 1.00 95.44 271 THR A CA 1
ATOM 1524 C C . THR A 1 217 ? 2.612 33.515 25.018 1.00 101.78 271 THR A C 1
ATOM 1525 O O . THR A 1 217 ? 2.104 33.510 26.139 1.00 107.53 271 THR A O 1
ATOM 1529 N N . ASN A 1 220 ? 5.138 33.896 29.603 1.00 53.21 274 ASN A N 1
ATOM 1530 C CA . ASN A 1 220 ? 5.937 33.194 30.610 1.00 59.01 274 ASN A CA 1
ATOM 1531 C C . ASN A 1 220 ? 7.188 33.998 30.967 1.00 65.70 274 ASN A C 1
ATOM 1532 O O . ASN A 1 220 ? 8.298 33.465 30.975 1.00 63.90 274 ASN A O 1
ATOM 1537 N N . LEU A 1 221 ? 7.016 35.289 31.247 1.00 71.75 275 LEU A N 1
ATOM 1538 C CA . LEU A 1 221 ? 8.159 36.150 31.514 1.00 70.65 275 LEU A CA 1
ATOM 1539 C C . LEU A 1 221 ? 8.672 35.922 32.924 1.00 79.97 275 LEU A C 1
ATOM 1540 O O . LEU A 1 221 ? 7.895 35.671 33.850 1.00 81.48 275 LEU A O 1
ATOM 1542 N N . PHE A 1 222 ? 9.993 35.991 33.072 1.00 87.70 276 PHE A N 1
ATOM 1543 C CA . PHE A 1 222 ? 10.650 35.921 34.368 1.00 88.85 276 PHE A CA 1
ATOM 1544 C C . PHE A 1 222 ? 10.923 37.303 34.949 1.00 93.74 276 PHE A C 1
ATOM 1545 O O . PHE A 1 222 ? 11.390 37.401 36.091 1.00 97.25 276 PHE A O 1
ATOM 1553 N N . ASN A 1 223 ? 10.653 38.363 34.188 1.00 97.39 277 ASN A N 1
ATOM 1554 C CA . ASN A 1 223 ? 10.716 39.733 34.694 1.00 110.53 277 ASN A CA 1
ATOM 1555 C C . ASN A 1 223 ? 9.351 40.411 34.533 1.00 116.08 277 ASN A C 1
ATOM 1556 O O . ASN A 1 223 ? 8.522 40.404 35.447 1.00 119.69 277 ASN A O 1
ATOM 1561 N N . ASP B 1 13 ? 2.876 22.386 2.455 1.00 101.16 67 ASP B N 1
ATOM 1562 C CA . ASP B 1 13 ? 4.289 22.731 2.587 1.00 102.12 67 ASP B CA 1
ATOM 1563 C C . ASP B 1 13 ? 4.888 22.159 3.871 1.00 99.03 67 ASP B C 1
ATOM 1564 O O . ASP B 1 13 ? 4.598 22.640 4.968 1.00 98.97 67 ASP B O 1
ATOM 1566 N N . ARG B 1 14 ? 5.709 21.113 3.733 1.00 93.99 68 ARG B N 1
ATOM 1567 C CA . ARG B 1 14 ? 6.346 20.520 4.904 1.00 78.92 68 ARG B CA 1
ATOM 1568 C C . ARG B 1 14 ? 7.401 21.451 5.488 1.00 79.72 68 ARG B C 1
ATOM 1569 O O . ARG B 1 14 ? 7.691 21.382 6.689 1.00 82.10 68 ARG B O 1
ATOM 1571 N N . GLU B 1 15 ? 7.995 22.311 4.652 1.00 76.69 69 GLU B N 1
ATOM 1572 C CA . GLU B 1 15 ? 8.962 23.288 5.145 1.00 72.97 69 GLU B CA 1
ATOM 1573 C C . GLU B 1 15 ? 8.280 24.364 5.981 1.00 79.34 69 GLU B C 1
ATOM 1574 O O . GLU B 1 15 ? 8.808 24.771 7.024 1.00 81.84 69 GLU B O 1
ATOM 1576 N N . LEU B 1 16 ? 7.099 24.825 5.552 1.00 75.42 70 LEU B N 1
ATOM 1577 C CA . LEU B 1 16 ? 6.364 25.808 6.342 1.00 74.41 70 LEU B CA 1
ATOM 1578 C C . LEU B 1 16 ? 6.087 25.274 7.739 1.00 71.88 70 LEU B C 1
ATOM 1579 O O . LEU B 1 16 ? 6.242 25.997 8.728 1.00 71.85 70 LEU B O 1
ATOM 1584 N N . LYS B 1 17 ? 5.676 24.008 7.839 1.00 73.32 71 LYS B N 1
ATOM 1585 C CA . LYS B 1 17 ? 5.456 23.408 9.149 1.00 70.04 71 LYS B CA 1
ATOM 1586 C C . LYS B 1 17 ? 6.739 23.402 9.963 1.00 72.44 71 LYS B C 1
ATOM 1587 O O . LYS B 1 17 ? 6.725 23.699 11.163 1.00 71.80 71 LYS B O 1
ATOM 1593 N N . ASN B 1 18 ? 7.865 23.083 9.322 1.00 75.85 72 ASN B N 1
ATOM 1594 C CA . ASN B 1 18 ? 9.118 23.022 10.059 1.00 72.22 72 ASN B CA 1
ATOM 1595 C C . ASN B 1 18 ? 9.545 24.398 10.547 1.00 66.97 72 ASN B C 1
ATOM 1596 O O . ASN B 1 18 ? 10.126 24.513 11.629 1.00 66.33 72 ASN B O 1
ATOM 1598 N N . ARG B 1 19 ? 9.249 25.451 9.781 1.00 71.32 73 ARG B N 1
ATOM 1599 C CA . ARG B 1 19 ? 9.569 26.802 10.234 1.00 68.57 73 ARG B CA 1
ATOM 1600 C C . ARG B 1 19 ? 8.635 27.242 11.360 1.00 65.64 73 ARG B C 1
ATOM 1601 O O . ARG B 1 19 ? 9.086 27.807 12.365 1.00 66.79 73 ARG B O 1
ATOM 1603 N N . VAL B 1 20 ? 7.331 26.997 11.208 1.00 61.80 74 VAL B N 1
ATOM 1604 C CA . VAL B 1 20 ? 6.369 27.399 12.232 1.00 56.99 74 VAL B CA 1
ATOM 1605 C C . VAL B 1 20 ? 6.548 26.558 13.489 1.00 56.89 74 VAL B C 1
ATOM 1606 O O . VAL B 1 20 ? 6.764 27.087 14.586 1.00 59.50 74 VAL B O 1
ATOM 1610 N N . LEU B 1 21 ? 6.499 25.232 13.343 1.00 59.67 75 LEU B N 1
ATOM 1611 C CA . LEU B 1 21 ? 6.579 24.354 14.508 1.00 58.61 75 LEU B CA 1
ATOM 1612 C C . LEU B 1 21 ? 7.941 24.415 15.192 1.00 62.05 75 LEU B C 1
ATOM 1613 O O . LEU B 1 21 ? 8.022 24.258 16.416 1.00 72.72 75 LEU B O 1
ATOM 1618 N N . GLY B 1 22 ? 9.014 24.644 14.433 1.00 66.97 76 GLY B N 1
ATOM 1619 C CA . GLY B 1 22 ? 10.345 24.696 15.015 1.00 61.41 76 GLY B CA 1
ATOM 1620 C C . GLY B 1 22 ? 10.563 25.844 15.977 1.00 58.63 76 GLY B C 1
ATOM 1621 O O . GLY B 1 22 ? 11.486 25.781 16.796 1.00 62.50 76 GLY B O 1
ATOM 1622 N N . MET B 1 23 ? 9.741 26.890 15.893 1.00 59.35 77 MET B N 1
ATOM 1623 C CA . MET B 1 23 ? 9.894 28.090 16.707 1.00 54.55 77 MET B CA 1
ATOM 1624 C C . MET B 1 23 ? 8.966 28.158 17.913 1.00 42.10 77 MET B C 1
ATOM 1625 O O . MET B 1 23 ? 9.111 29.070 18.736 1.00 50.54 77 MET B O 1
ATOM 1630 N N . VAL B 1 24 ? 8.021 27.243 18.047 1.00 37.02 78 VAL B N 1
ATOM 1631 C CA . VAL B 1 24 ? 7.110 27.321 19.185 1.00 45.22 78 VAL B CA 1
ATOM 1632 C C . VAL B 1 24 ? 7.645 26.480 20.342 1.00 44.97 78 VAL B C 1
ATOM 1633 O O . VAL B 1 24 ? 8.009 25.313 20.146 1.00 50.57 78 VAL B O 1
ATOM 1637 N N . PRO B 1 25 ? 7.756 27.032 21.544 1.00 34.42 79 PRO B N 1
ATOM 1638 C CA . PRO B 1 25 ? 8.087 26.195 22.703 1.00 42.58 79 PRO B CA 1
ATOM 1639 C C . PRO B 1 25 ? 6.948 25.236 23.028 1.00 42.13 79 PRO B C 1
ATOM 1640 O O . PRO B 1 25 ? 5.857 25.643 23.444 1.00 47.77 79 PRO B O 1
ATOM 1644 N N . GLN B 1 26 ? 7.189 23.949 22.791 1.00 41.53 80 GLN B N 1
ATOM 1645 C CA . GLN B 1 26 ? 6.114 22.963 22.881 1.00 36.50 80 GLN B CA 1
ATOM 1646 C C . GLN B 1 26 ? 5.688 22.735 24.327 1.00 36.62 80 GLN B C 1
ATOM 1647 O O . GLN B 1 26 ? 4.495 22.624 24.620 1.00 41.27 80 GLN B O 1
ATOM 1653 N N . ALA B 1 27 ? 6.650 22.670 25.240 1.00 34.72 81 ALA B N 1
ATOM 1654 C CA . ALA B 1 27 ? 6.383 22.553 26.666 1.00 33.53 81 ALA B CA 1
ATOM 1655 C C . ALA B 1 27 ? 7.602 23.069 27.412 1.00 39.14 81 ALA B C 1
ATOM 1656 O O . ALA B 1 27 ? 8.711 23.085 26.867 1.00 41.77 81 ALA B O 1
ATOM 1658 N N . THR B 1 28 ? 7.384 23.563 28.633 1.00 39.20 82 THR B N 1
ATOM 1659 C CA . THR B 1 28 ? 8.497 23.918 29.502 1.00 33.44 82 THR B CA 1
ATOM 1660 C C . THR B 1 28 ? 8.254 23.379 30.896 1.00 33.36 82 THR B C 1
ATOM 1661 O O . THR B 1 28 ? 7.114 23.192 31.327 1.00 31.89 82 THR B O 1
ATOM 1665 N N . VAL B 1 29 ? 9.341 23.140 31.598 1.00 30.96 83 VAL B N 1
ATOM 1666 C CA . VAL B 1 29 ? 9.297 22.996 33.034 1.00 31.80 83 VAL B CA 1
ATOM 1667 C C . VAL B 1 29 ? 10.014 24.227 33.562 1.00 34.86 83 VAL B C 1
ATOM 1668 O O . VAL B 1 29 ? 11.238 24.339 33.460 1.00 41.89 83 VAL B O 1
ATOM 1672 N N . SER B 1 30 ? 9.253 25.177 34.079 1.00 34.84 84 SER B N 1
ATOM 1673 C CA . SER B 1 30 ? 9.786 26.460 34.512 1.00 36.15 84 SER B CA 1
ATOM 1674 C C . SER B 1 30 ? 9.665 26.581 36.028 1.00 37.38 84 SER B C 1
ATOM 1675 O O . SER B 1 30 ? 9.050 25.746 36.700 1.00 37.15 84 SER B O 1
ATOM 1678 N N . SER B 1 31 ? 10.293 27.620 36.568 1.00 36.54 85 SER B N 1
ATOM 1679 C CA . SER B 1 31 ? 10.319 27.822 38.008 1.00 40.30 85 SER B CA 1
ATOM 1680 C C . SER B 1 31 ? 10.143 29.299 38.329 1.00 38.77 85 SER B C 1
ATOM 1681 O O . SER B 1 31 ? 10.618 30.173 37.598 1.00 39.93 85 SER B O 1
ATOM 1684 N N . THR B 1 32 ? 9.485 29.571 39.453 1.00 37.41 86 THR B N 1
ATOM 1685 C CA . THR B 1 32 ? 9.426 30.932 39.963 1.00 36.64 86 THR B CA 1
ATOM 1686 C C . THR B 1 32 ? 10.745 31.361 40.602 1.00 45.84 86 THR B C 1
ATOM 1687 O O . THR B 1 32 ? 10.917 32.550 40.892 1.00 48.58 86 THR B O 1
ATOM 1691 N N . GLN B 1 33 ? 11.678 30.425 40.795 1.00 46.40 87 GLN B N 1
ATOM 1692 C CA . GLN B 1 33 ? 13.005 30.685 41.337 1.00 48.72 87 GLN B CA 1
ATOM 1693 C C . GLN B 1 33 ? 14.033 30.313 40.278 1.00 43.89 87 GLN B C 1
ATOM 1694 O O . GLN B 1 33 ? 13.940 29.233 39.681 1.00 39.90 87 GLN B O 1
ATOM 1700 N N . ILE B 1 34 ? 15.028 31.184 40.065 1.00 36.90 88 ILE B N 1
ATOM 1701 C CA . ILE B 1 34 ? 16.071 30.886 39.089 1.00 41.78 88 ILE B CA 1
ATOM 1702 C C . ILE B 1 34 ? 16.739 29.564 39.474 1.00 44.33 88 ILE B C 1
ATOM 1703 O O . ILE B 1 34 ? 16.974 29.278 40.658 1.00 39.28 88 ILE B O 1
ATOM 1708 N N . LEU B 1 35 ? 16.989 28.716 38.481 1.00 38.22 89 LEU B N 1
ATOM 1709 C CA . LEU B 1 35 ? 17.490 27.369 38.741 1.00 37.60 89 LEU B CA 1
ATOM 1710 C C . LEU B 1 35 ? 18.989 27.343 38.477 1.00 50.70 89 LEU B C 1
ATOM 1711 O O . LEU B 1 35 ? 19.431 27.204 37.332 1.00 52.15 89 LEU B O 1
ATOM 1716 N N . THR B 1 36 ? 19.766 27.458 39.552 1.00 54.66 90 THR B N 1
ATOM 1717 C CA . THR B 1 36 ? 21.208 27.280 39.482 1.00 57.90 90 THR B CA 1
ATOM 1718 C C . THR B 1 36 ? 21.584 25.822 39.276 1.00 61.07 90 THR B C 1
ATOM 1719 O O . THR B 1 36 ? 22.746 25.530 38.981 1.00 63.80 90 THR B O 1
ATOM 1723 N N . ASP B 1 37 ? 20.628 24.909 39.426 1.00 40.52 91 ASP B N 1
ATOM 1724 C CA . ASP B 1 37 ? 20.849 23.481 39.258 1.00 44.96 91 ASP B CA 1
ATOM 1725 C C . ASP B 1 37 ? 20.226 22.948 37.958 1.00 45.45 91 ASP B C 1
ATOM 1726 O O . ASP B 1 37 ? 19.919 21.750 37.870 1.00 49.48 91 ASP B O 1
ATOM 1731 N N . TRP B 1 38 ? 20.033 23.815 36.954 1.00 45.66 92 TRP B N 1
ATOM 1732 C CA . TRP B 1 38 ? 19.287 23.418 35.755 1.00 48.66 92 TRP B CA 1
ATOM 1733 C C . TRP B 1 38 ? 19.838 22.186 35.038 1.00 46.44 92 TRP B C 1
ATOM 1734 O O . TRP B 1 38 ? 19.011 21.417 34.514 1.00 46.06 92 TRP B O 1
ATOM 1745 N N . PRO B 1 39 ? 21.153 21.914 34.982 1.00 39.80 93 PRO B N 1
ATOM 1746 C CA . PRO B 1 39 ? 21.593 20.660 34.340 1.00 41.26 93 PRO B CA 1
ATOM 1747 C C . PRO B 1 39 ? 21.037 19.419 35.017 1.00 46.69 93 PRO B C 1
ATOM 1748 O O . PRO B 1 39 ? 20.858 18.392 34.352 1.00 51.45 93 PRO B O 1
ATOM 1752 N N . GLU B 1 40 ? 20.755 19.478 36.324 1.00 50.85 94 GLU B N 1
ATOM 1753 C CA . GLU B 1 40 ? 20.117 18.338 36.979 1.00 55.28 94 GLU B CA 1
ATOM 1754 C C . GLU B 1 40 ? 18.671 18.193 36.525 1.00 54.36 94 GLU B C 1
ATOM 1755 O O . GLU B 1 40 ? 18.182 17.070 36.337 1.00 52.19 94 GLU B O 1
ATOM 1761 N N . LEU B 1 41 ? 17.989 19.321 36.295 1.00 51.09 95 LEU B N 1
ATOM 1762 C CA . LEU B 1 41 ? 16.646 19.282 35.728 1.00 49.17 95 LEU B CA 1
ATOM 1763 C C . LEU B 1 41 ? 16.659 18.715 34.312 1.00 55.27 95 LEU B C 1
ATOM 1764 O O . LEU B 1 41 ? 15.710 18.033 33.912 1.00 69.05 95 LEU B O 1
ATOM 1769 N N . VAL B 1 42 ? 17.714 18.994 33.538 1.00 46.78 96 VAL B N 1
ATOM 1770 C CA . VAL B 1 42 ? 17.821 18.442 32.189 1.00 48.74 96 VAL B CA 1
ATOM 1771 C C . VAL B 1 42 ? 17.947 16.923 32.235 1.00 47.42 96 VAL B C 1
ATOM 1772 O O . VAL B 1 42 ? 17.189 16.204 31.573 1.00 53.08 96 VAL B O 1
ATOM 1776 N N . LYS B 1 43 ? 18.893 16.413 33.030 1.00 48.55 97 LYS B N 1
ATOM 1777 C CA . LYS B 1 43 ? 19.095 14.970 33.113 1.00 54.75 97 LYS B CA 1
ATOM 1778 C C . LYS B 1 43 ? 17.837 14.249 33.573 1.00 55.19 97 LYS B C 1
ATOM 1779 O O . LYS B 1 43 ? 17.598 13.100 33.179 1.00 54.40 97 LYS B O 1
ATOM 1785 N N . ARG B 1 44 ? 17.025 14.904 34.401 1.00 50.76 98 ARG B N 1
ATOM 1786 C CA . ARG B 1 44 ? 15.833 14.261 34.937 1.00 56.05 98 ARG B CA 1
ATOM 1787 C C . ARG B 1 44 ? 14.715 14.190 33.906 1.00 58.43 98 ARG B C 1
ATOM 1788 O O . ARG B 1 44 ? 13.871 13.286 33.964 1.00 60.16 98 ARG B O 1
ATOM 1796 N N . VAL B 1 45 ? 14.712 15.107 32.942 1.00 46.72 99 VAL B N 1
ATOM 1797 C CA . VAL B 1 45 ? 13.597 15.226 32.013 1.00 53.76 99 VAL B CA 1
ATOM 1798 C C . VAL B 1 45 ? 13.913 14.665 30.624 1.00 52.68 99 VAL B C 1
ATOM 1799 O O . VAL B 1 45 ? 12.988 14.222 29.926 1.00 55.06 99 VAL B O 1
ATOM 1803 N N . GLU B 1 46 ? 15.191 14.629 30.223 1.00 44.76 100 GLU B N 1
ATOM 1804 C CA . GLU B 1 46 ? 15.534 14.314 28.839 1.00 53.39 100 GLU B CA 1
ATOM 1805 C C . GLU B 1 46 ? 15.138 12.896 28.442 1.00 60.33 100 GLU B C 1
ATOM 1806 O O . GLU B 1 46 ? 14.900 12.632 27.255 1.00 57.82 100 GLU B O 1
ATOM 1812 N N . ASN B 1 47 ? 15.126 11.964 29.390 1.00 53.45 101 ASN B N 1
ATOM 1813 C CA . ASN B 1 47 ? 14.719 10.595 29.107 1.00 61.34 101 ASN B CA 1
ATOM 1814 C C . ASN B 1 47 ? 13.240 10.345 29.387 1.00 60.72 101 ASN B C 1
ATOM 1815 O O . ASN B 1 47 ? 12.794 9.198 29.291 1.00 60.17 101 ASN B O 1
ATOM 1820 N N . HIS B 1 48 ? 12.486 11.373 29.768 1.00 57.06 102 HIS B N 1
ATOM 1821 C CA . HIS B 1 48 ? 11.049 11.213 29.949 1.00 56.29 102 HIS B CA 1
ATOM 1822 C C . HIS B 1 48 ? 10.415 10.803 28.622 1.00 61.01 102 HIS B C 1
ATOM 1823 O O . HIS B 1 48 ? 10.836 11.285 27.562 1.00 67.14 102 HIS B O 1
ATOM 1830 N N . PRO B 1 49 ? 9.419 9.913 28.635 1.00 58.39 103 PRO B N 1
ATOM 1831 C CA . PRO B 1 49 ? 8.788 9.499 27.376 1.00 56.58 103 PRO B CA 1
ATOM 1832 C C . PRO B 1 49 ? 8.255 10.691 26.597 1.00 53.80 103 PRO B C 1
ATOM 1833 O O . PRO B 1 49 ? 7.769 11.668 27.170 1.00 54.98 103 PRO B O 1
ATOM 1837 N N . HIS B 1 50 ? 8.383 10.599 25.274 1.00 50.84 104 HIS B N 1
ATOM 1838 C CA . HIS B 1 50 ? 8.027 11.551 24.231 1.00 47.52 104 HIS B CA 1
ATOM 1839 C C . HIS B 1 50 ? 9.064 12.666 24.096 1.00 49.47 104 HIS B C 1
ATOM 1840 O O . HIS B 1 50 ? 9.040 13.376 23.094 1.00 54.43 104 HIS B O 1
ATOM 1847 N N . VAL B 1 51 ? 10.004 12.814 25.028 1.00 45.27 105 VAL B N 1
ATOM 1848 C CA . VAL B 1 51 ? 10.935 13.943 25.009 1.00 47.19 105 VAL B CA 1
ATOM 1849 C C . VAL B 1 51 ? 12.113 13.638 24.087 1.00 45.38 105 VAL B C 1
ATOM 1850 O O . VAL B 1 51 ? 12.844 12.665 24.293 1.00 58.36 105 VAL B O 1
ATOM 1854 N N . THR B 1 52 ? 12.314 14.491 23.082 1.00 49.88 106 THR B N 1
ATOM 1855 C CA . THR B 1 52 ? 13.393 14.317 22.118 1.00 54.28 106 THR B CA 1
ATOM 1856 C C . THR B 1 52 ? 14.452 15.424 22.154 1.00 50.25 106 THR B C 1
ATOM 1857 O O . THR B 1 52 ? 15.466 15.311 21.458 1.00 48.30 106 THR B O 1
ATOM 1861 N N . GLY B 1 53 ? 14.276 16.457 22.973 1.00 47.91 107 GLY B N 1
ATOM 1862 C CA . GLY B 1 53 ? 15.257 17.523 23.089 1.00 47.54 107 GLY B CA 1
ATOM 1863 C C . GLY B 1 53 ? 14.994 18.407 24.292 1.00 49.11 107 GLY B C 1
ATOM 1864 O O . GLY B 1 53 ? 13.830 18.637 24.635 1.00 49.73 107 GLY B O 1
ATOM 1865 N N . VAL B 1 54 ? 16.047 18.878 24.966 1.00 50.89 108 VAL B N 1
ATOM 1866 C CA . VAL B 1 54 ? 15.914 19.720 26.157 1.00 43.98 108 VAL B CA 1
ATOM 1867 C C . VAL B 1 54 ? 16.954 20.838 26.114 1.00 41.86 108 VAL B C 1
ATOM 1868 O O . VAL B 1 54 ? 18.107 20.613 25.732 1.00 52.08 108 VAL B O 1
ATOM 1872 N N . ALA B 1 55 ? 16.545 22.054 26.494 1.00 39.15 109 ALA B N 1
ATOM 1873 C CA . ALA B 1 55 ? 17.492 23.163 26.582 1.00 34.21 109 ALA B CA 1
ATOM 1874 C C . ALA B 1 55 ? 17.022 24.153 27.638 1.00 30.07 109 ALA B C 1
ATOM 1875 O O . ALA B 1 55 ? 15.809 24.390 27.747 1.00 30.95 109 ALA B O 1
ATOM 1877 N N . PRO B 1 56 ? 17.937 24.765 28.396 1.00 34.12 110 PRO B N 1
ATOM 1878 C CA . PRO B 1 56 ? 17.535 25.775 29.386 1.00 30.64 110 PRO B CA 1
ATOM 1879 C C . PRO B 1 56 ? 17.109 27.058 28.703 1.00 29.42 110 PRO B C 1
ATOM 1880 O O . PRO B 1 56 ? 17.451 27.313 27.547 1.00 27.04 110 PRO B O 1
ATOM 1884 N N . PHE B 1 57 ? 16.366 27.883 29.436 1.00 28.13 111 PHE B N 1
ATOM 1885 C CA . PHE B 1 57 ? 15.948 29.157 28.870 1.00 33.80 111 PHE B CA 1
ATOM 1886 C C . PHE B 1 57 ? 15.629 30.134 29.994 1.00 43.30 111 PHE B C 1
ATOM 1887 O O . PHE B 1 57 ? 15.270 29.739 31.110 1.00 41.63 111 PHE B O 1
ATOM 1895 N N . THR B 1 58 ? 15.737 31.423 29.661 1.00 35.92 112 THR B N 1
ATOM 1896 C CA . THR B 1 58 ? 15.239 32.508 30.500 1.00 31.06 112 THR B CA 1
ATOM 1897 C C . THR B 1 58 ? 14.643 33.573 29.591 1.00 32.21 112 THR B C 1
ATOM 1898 O O . THR B 1 58 ? 15.337 34.113 28.722 1.00 36.01 112 THR B O 1
ATOM 1902 N N . GLN B 1 59 ? 13.373 33.885 29.815 1.00 30.46 113 GLN B N 1
ATOM 1903 C CA . GLN B 1 59 ? 12.567 34.696 28.912 1.00 34.87 113 GLN B CA 1
ATOM 1904 C C . GLN B 1 59 ? 12.399 36.112 29.471 1.00 40.59 113 GLN B C 1
ATOM 1905 O O . GLN B 1 59 ? 11.802 36.296 30.535 1.00 45.65 113 GLN B O 1
ATOM 1911 N N . LEU B 1 60 ? 12.876 37.111 28.728 1.00 43.01 114 LEU B N 1
ATOM 1912 C CA . LEU B 1 60 ? 12.807 38.512 29.123 1.00 34.80 114 LEU B CA 1
ATOM 1913 C C . LEU B 1 60 ? 12.061 39.298 28.055 1.00 38.75 114 LEU B C 1
ATOM 1914 O O . LEU B 1 60 ? 12.128 38.974 26.865 1.00 47.73 114 LEU B O 1
ATOM 1919 N N . GLN B 1 61 ? 11.347 40.332 28.478 1.00 31.76 115 GLN B N 1
ATOM 1920 C CA . GLN B 1 61 ? 10.655 41.213 27.552 1.00 41.60 115 GLN B CA 1
ATOM 1921 C C . GLN B 1 61 ? 11.102 42.651 27.760 1.00 45.86 115 GLN B C 1
ATOM 1922 O O . GLN B 1 61 ? 11.136 43.138 28.893 1.00 53.89 115 GLN B O 1
ATOM 1928 N N . GLY B 1 62 ? 11.412 43.332 26.663 1.00 47.50 116 GLY B N 1
ATOM 1929 C CA . GLY B 1 62 ? 11.833 44.714 26.717 1.00 49.91 116 GLY B CA 1
ATOM 1930 C C . GLY B 1 62 ? 11.798 45.379 25.356 1.00 48.91 116 GLY B C 1
ATOM 1931 O O . GLY B 1 62 ? 10.981 45.026 24.496 1.00 42.25 116 GLY B O 1
ATOM 1932 N N . MET B 1 63 ? 12.653 46.381 25.172 1.00 42.55 117 MET B N 1
ATOM 1933 C CA . MET B 1 63 ? 12.795 47.082 23.909 1.00 37.63 117 MET B CA 1
ATOM 1934 C C . MET B 1 63 ? 14.268 47.186 23.563 1.00 40.73 117 MET B C 1
ATOM 1935 O O . MET B 1 63 ? 15.126 47.235 24.448 1.00 45.85 117 MET B O 1
ATOM 1940 N N . LEU B 1 64 ? 14.546 47.204 22.267 1.00 35.89 118 LEU B N 1
ATOM 1941 C CA . LEU B 1 64 ? 15.870 47.485 21.740 1.00 34.99 118 LEU B CA 1
ATOM 1942 C C . LEU B 1 64 ? 15.845 48.881 21.153 1.00 40.15 118 LEU B C 1
ATOM 1943 O O . LEU B 1 64 ? 14.836 49.291 20.563 1.00 42.81 118 LEU B O 1
ATOM 1948 N N . THR B 1 65 ? 16.951 49.607 21.303 1.00 35.24 119 THR B N 1
ATOM 1949 C CA . THR B 1 65 ? 17.057 50.921 20.694 1.00 34.97 119 THR B CA 1
ATOM 1950 C C . THR B 1 65 ? 18.450 51.114 20.109 1.00 42.34 119 THR B C 1
ATOM 1951 O O . THR B 1 65 ? 19.447 50.646 20.667 1.00 42.57 119 THR B O 1
ATOM 1955 N N . ALA B 1 66 ? 18.499 51.755 18.944 1.00 44.26 120 ALA B N 1
ATOM 1956 C CA . ALA B 1 66 ? 19.759 52.122 18.308 1.00 42.64 120 ALA B CA 1
ATOM 1957 C C . ALA B 1 66 ? 19.477 53.266 17.355 1.00 40.28 120 ALA B C 1
ATOM 1958 O O . ALA B 1 66 ? 18.536 53.189 16.560 1.00 42.77 120 ALA B O 1
ATOM 1960 N N . GLN B 1 67 ? 20.298 54.312 17.433 1.00 47.09 121 GLN B N 1
ATOM 1961 C CA . GLN B 1 67 ? 20.235 55.430 16.502 1.00 44.64 121 GLN B CA 1
ATOM 1962 C C . GLN B 1 67 ? 18.831 56.021 16.463 1.00 50.97 121 GLN B C 1
ATOM 1963 O O . GLN B 1 67 ? 18.327 56.428 15.410 1.00 44.90 121 GLN B O 1
ATOM 1969 N N . GLY B 1 68 ? 18.202 56.086 17.637 1.00 42.04 122 GLY B N 1
ATOM 1970 C CA . GLY B 1 68 ? 16.881 56.653 17.780 1.00 41.55 122 GLY B CA 1
ATOM 1971 C C . GLY B 1 68 ? 15.720 55.735 17.457 1.00 46.81 122 GLY B C 1
ATOM 1972 O O . GLY B 1 68 ? 14.568 56.135 17.655 1.00 56.24 122 GLY B O 1
ATOM 1973 N N . GLN B 1 69 ? 15.964 54.531 16.964 1.00 41.94 123 GLN B N 1
ATOM 1974 C CA . GLN B 1 69 ? 14.872 53.624 16.642 1.00 36.95 123 GLN B CA 1
ATOM 1975 C C . GLN B 1 69 ? 14.598 52.760 17.859 1.00 34.77 123 GLN B C 1
ATOM 1976 O O . GLN B 1 69 ? 15.484 52.519 18.675 1.00 35.85 123 GLN B O 1
ATOM 1982 N N . VAL B 1 70 ? 13.356 52.302 17.982 1.00 40.43 124 VAL B N 1
ATOM 1983 C CA . VAL B 1 70 ? 12.926 51.485 19.110 1.00 34.60 124 VAL B CA 1
ATOM 1984 C C . VAL B 1 70 ? 12.060 50.354 18.578 1.00 41.80 124 VAL B C 1
ATOM 1985 O O . VAL B 1 70 ? 11.206 50.566 17.710 1.00 40.59 124 VAL B O 1
ATOM 1989 N N . ALA B 1 71 ? 12.268 49.156 19.115 1.00 38.00 125 ALA B N 1
ATOM 1990 C CA . ALA B 1 71 ? 11.442 48.009 18.779 1.00 38.91 125 ALA B CA 1
ATOM 1991 C C . ALA B 1 71 ? 11.210 47.166 20.027 1.00 41.04 125 ALA B C 1
ATOM 1992 O O . ALA B 1 71 ? 12.124 46.953 20.827 1.00 43.42 125 ALA B O 1
ATOM 1994 N N . GLY B 1 72 ? 9.980 46.698 20.196 1.00 36.38 126 GLY B N 1
ATOM 1995 C CA . GLY B 1 72 ? 9.717 45.731 21.232 1.00 30.51 126 GLY B CA 1
ATOM 1996 C C . GLY B 1 72 ? 10.391 44.417 20.901 1.00 34.05 126 GLY B C 1
ATOM 1997 O O . GLY B 1 72 ? 10.592 44.067 19.738 1.00 32.96 126 GLY B O 1
ATOM 1998 N N . ILE B 1 73 ? 10.782 43.686 21.937 1.00 38.04 127 ILE B N 1
ATOM 1999 C CA . ILE B 1 73 ? 11.496 42.439 21.710 1.00 34.71 127 ILE B CA 1
ATOM 2000 C C . ILE B 1 73 ? 11.239 41.486 22.861 1.00 35.40 127 ILE B C 1
ATOM 2001 O O . ILE B 1 73 ? 11.099 41.883 24.021 1.00 34.99 127 ILE B O 1
ATOM 2006 N N . MET B 1 74 ? 11.182 40.216 22.517 1.00 38.29 128 MET B N 1
ATOM 2007 C CA . MET B 1 74 ? 11.147 39.127 23.472 1.00 35.20 128 MET B CA 1
ATOM 2008 C C . MET B 1 74 ? 12.517 38.469 23.426 1.00 31.86 128 MET B C 1
ATOM 2009 O O . MET B 1 74 ? 12.943 37.994 22.367 1.00 31.02 128 MET B O 1
ATOM 2014 N N . VAL B 1 75 ? 13.230 38.501 24.545 1.00 26.66 129 VAL B N 1
ATOM 2015 C CA . VAL B 1 75 ? 14.612 38.042 24.617 1.00 35.60 129 VAL B CA 1
ATOM 2016 C C . VAL B 1 75 ? 14.650 36.712 25.356 1.00 30.60 129 VAL B C 1
ATOM 2017 O O . VAL B 1 75 ? 14.070 36.577 26.438 1.00 33.15 129 VAL B O 1
ATOM 2021 N N . THR B 1 76 ? 15.335 35.734 24.778 1.00 34.97 130 THR B N 1
ATOM 2022 C CA . THR B 1 76 ? 15.510 34.433 25.410 1.00 40.73 130 THR B CA 1
ATOM 2023 C C . THR B 1 76 ? 16.991 34.229 25.677 1.00 34.02 130 THR B C 1
ATOM 2024 O O . THR B 1 76 ? 17.805 34.309 24.752 1.00 34.66 130 THR B O 1
ATOM 2028 N N . GLY B 1 77 ? 17.342 33.990 26.936 1.00 35.00 131 GLY B N 1
ATOM 2029 C CA . GLY B 1 77 ? 18.693 33.557 27.248 1.00 36.85 131 GLY B CA 1
ATOM 2030 C C . GLY B 1 77 ? 18.806 32.085 26.925 1.00 44.28 131 GLY B C 1
ATOM 2031 O O . GLY B 1 77 ? 17.931 31.294 27.292 1.00 45.11 131 GLY B O 1
ATOM 2032 N N . ILE B 1 78 ? 19.871 31.714 26.206 1.00 40.00 132 ILE B N 1
ATOM 2033 C CA . ILE B 1 78 ? 20.039 30.359 25.704 1.00 35.62 132 ILE B CA 1
ATOM 2034 C C . ILE B 1 78 ? 21.482 29.911 25.898 1.00 35.37 132 ILE B C 1
ATOM 2035 O O . ILE B 1 78 ? 22.394 30.720 26.074 1.00 35.85 132 ILE B O 1
ATOM 2040 N N . ASP B 1 79 ? 21.666 28.589 25.877 1.00 34.83 133 ASP B N 1
ATOM 2041 C CA . ASP B 1 79 ? 22.973 27.965 25.740 1.00 36.77 133 ASP B CA 1
ATOM 2042 C C . ASP B 1 79 ? 23.020 27.319 24.361 1.00 36.67 133 ASP B C 1
ATOM 2043 O O . ASP B 1 79 ? 22.389 26.271 24.152 1.00 38.59 133 ASP B O 1
ATOM 2048 N N . PRO B 1 80 ? 23.769 27.872 23.407 1.00 44.72 134 PRO B N 1
ATOM 2049 C CA . PRO B 1 80 ? 23.702 27.348 22.030 1.00 49.79 134 PRO B CA 1
ATOM 2050 C C . PRO B 1 80 ? 24.000 25.860 21.922 1.00 49.28 134 PRO B C 1
ATOM 2051 O O . PRO B 1 80 ? 23.459 25.205 21.024 1.00 45.77 134 PRO B O 1
ATOM 2055 N N . LYS B 1 81 ? 24.852 25.310 22.798 1.00 40.87 135 LYS B N 1
ATOM 2056 C CA . LYS B 1 81 ? 25.132 23.879 22.752 1.00 44.53 135 LYS B CA 1
ATOM 2057 C C . LYS B 1 81 ? 23.870 23.056 23.006 1.00 47.51 135 LYS B C 1
ATOM 2058 O O . LYS B 1 81 ? 23.694 21.985 22.419 1.00 52.63 135 LYS B O 1
ATOM 2060 N N . TYR B 1 82 ? 22.984 23.532 23.880 1.00 50.75 136 TYR B N 1
ATOM 2061 C CA . TYR B 1 82 ? 21.712 22.851 24.109 1.00 49.46 136 TYR B CA 1
ATOM 2062 C C . TYR B 1 82 ? 20.614 23.295 23.143 1.00 51.51 136 TYR B C 1
ATOM 2063 O O . TYR B 1 82 ? 19.793 22.472 22.721 1.00 50.57 136 TYR B O 1
ATOM 2072 N N . GLU B 1 83 ? 20.590 24.582 22.781 1.00 48.97 137 GLU B N 1
ATOM 2073 C CA . GLU B 1 83 ? 19.451 25.144 22.059 1.00 42.83 137 GLU B CA 1
ATOM 2074 C C . GLU B 1 83 ? 19.207 24.448 20.721 1.00 37.65 137 GLU B C 1
ATOM 2075 O O . GLU B 1 83 ? 18.065 24.397 20.250 1.00 42.07 137 GLU B O 1
ATOM 2081 N N . LYS B 1 84 ? 20.252 23.905 20.096 1.00 40.33 138 LYS B N 1
ATOM 2082 C CA . LYS B 1 84 ? 20.056 23.188 18.836 1.00 52.93 138 LYS B CA 1
ATOM 2083 C C . LYS B 1 84 ? 19.185 21.945 19.007 1.00 48.30 138 LYS B C 1
ATOM 2084 O O . LYS B 1 84 ? 18.609 21.462 18.027 1.00 52.43 138 LYS B O 1
ATOM 2090 N N . ASN B 1 85 ? 19.072 21.415 20.225 1.00 42.44 139 ASN B N 1
ATOM 2091 C CA . ASN B 1 85 ? 18.226 20.249 20.439 1.00 42.94 139 ASN B CA 1
ATOM 2092 C C . ASN B 1 85 ? 16.733 20.591 20.419 1.00 46.42 139 ASN B C 1
ATOM 2093 O O . ASN B 1 85 ? 15.913 19.680 20.320 1.00 44.49 139 ASN B O 1
ATOM 2098 N N . VAL B 1 86 ? 16.348 21.861 20.543 1.00 40.41 140 VAL B N 1
ATOM 2099 C CA . VAL B 1 86 ? 14.935 22.226 20.556 1.00 40.42 140 VAL B CA 1
ATOM 2100 C C . VAL B 1 86 ? 14.554 23.204 19.460 1.00 39.59 140 VAL B C 1
ATOM 2101 O O . VAL B 1 86 ? 13.353 23.393 19.215 1.00 55.46 140 VAL B O 1
ATOM 2105 N N . SER B 1 87 ? 15.510 23.840 18.808 1.00 38.65 141 SER B N 1
ATOM 2106 C CA . SER B 1 87 ? 15.251 24.997 17.966 1.00 43.50 141 SER B CA 1
ATOM 2107 C C . SER B 1 87 ? 15.704 24.748 16.534 1.00 44.80 141 SER B C 1
ATOM 2108 O O . SER B 1 87 ? 16.420 23.789 16.231 1.00 46.06 141 SER B O 1
ATOM 2111 N N . ILE B 1 88 ? 15.272 25.636 15.643 1.00 39.17 142 ILE B N 1
ATOM 2112 C CA . ILE B 1 88 ? 15.745 25.639 14.267 1.00 44.43 142 ILE B CA 1
ATOM 2113 C C . ILE B 1 88 ? 16.452 26.947 13.906 1.00 46.03 142 ILE B C 1
ATOM 2114 O O . ILE B 1 88 ? 16.827 27.147 12.748 1.00 51.41 142 ILE B O 1
ATOM 2119 N N . ILE B 1 89 ? 16.658 27.837 14.886 1.00 33.66 143 ILE B N 1
ATOM 2120 C CA . ILE B 1 89 ? 17.298 29.125 14.622 1.00 37.11 143 ILE B CA 1
ATOM 2121 C C . ILE B 1 89 ? 18.714 28.928 14.089 1.00 43.35 143 ILE B C 1
ATOM 2122 O O . ILE B 1 89 ? 19.179 29.683 13.224 1.00 50.12 143 ILE B O 1
ATOM 2127 N N . GLN B 1 90 ? 19.418 27.902 14.584 1.00 43.51 144 GLN B N 1
ATOM 2128 C CA . GLN B 1 90 ? 20.772 27.620 14.110 1.00 40.07 144 GLN B CA 1
ATOM 2129 C C . GLN B 1 90 ? 20.799 27.224 12.633 1.00 36.58 144 GLN B C 1
ATOM 2130 O O . GLN B 1 90 ? 21.860 27.281 12.009 1.00 52.47 144 GLN B O 1
ATOM 2136 N N . ASN B 1 91 ? 19.671 26.790 12.070 1.00 45.98 145 ASN B N 1
ATOM 2137 C CA . ASN B 1 91 ? 19.599 26.457 10.651 1.00 44.65 145 ASN B CA 1
ATOM 2138 C C . ASN B 1 91 ? 19.335 27.662 9.759 1.00 42.43 145 ASN B C 1
ATOM 2139 O O . ASN B 1 91 ? 19.343 27.514 8.537 1.00 44.25 145 ASN B O 1
ATOM 2144 N N . HIS B 1 92 ? 19.084 28.842 10.327 1.00 48.83 146 HIS B N 1
ATOM 2145 C CA . HIS B 1 92 ? 18.701 30.009 9.536 1.00 53.12 146 HIS B CA 1
ATOM 2146 C C . HIS B 1 92 ? 19.560 31.219 9.863 1.00 43.72 146 HIS B C 1
ATOM 2147 O O . HIS B 1 92 ? 19.086 32.352 9.803 1.00 43.47 146 HIS B O 1
ATOM 2154 N N . ILE B 1 93 ? 20.818 30.986 10.217 1.00 44.83 147 ILE B N 1
ATOM 2155 C CA . ILE B 1 93 ? 21.756 32.064 10.510 1.00 40.07 147 ILE B CA 1
ATOM 2156 C C . ILE B 1 93 ? 22.222 32.679 9.195 1.00 47.86 147 ILE B C 1
ATOM 2157 O O . ILE B 1 93 ? 22.833 32.002 8.362 1.00 55.79 147 ILE B O 1
ATOM 2162 N N . VAL B 1 94 ? 21.962 33.973 9.023 1.00 44.58 148 VAL B N 1
ATOM 2163 C CA . VAL B 1 94 ? 22.304 34.680 7.797 1.00 46.35 148 VAL B CA 1
ATOM 2164 C C . VAL B 1 94 ? 23.630 35.410 7.981 1.00 49.36 148 VAL B C 1
ATOM 2165 O O . VAL B 1 94 ? 24.375 35.625 7.018 1.00 58.91 148 VAL B O 1
ATOM 2169 N N . ALA B 1 95 ? 23.946 35.785 9.215 1.00 45.56 149 ALA B N 1
ATOM 2170 C CA . ALA B 1 95 ? 25.218 36.437 9.480 1.00 41.32 149 ALA B CA 1
ATOM 2171 C C . ALA B 1 95 ? 25.650 36.138 10.905 1.00 43.97 149 ALA B C 1
ATOM 2172 O O . ALA B 1 95 ? 24.820 35.983 11.809 1.00 40.96 149 ALA B O 1
ATOM 2174 N N . GLY B 1 96 ? 26.962 36.082 11.096 1.00 40.95 150 GLY B N 1
ATOM 2175 C CA . GLY B 1 96 ? 27.482 35.836 12.420 1.00 41.84 150 GLY B CA 1
ATOM 2176 C C . GLY B 1 96 ? 27.273 34.398 12.848 1.00 45.06 150 GLY B C 1
ATOM 2177 O O . GLY B 1 96 ? 27.231 33.472 12.033 1.00 54.30 150 GLY B O 1
ATOM 2178 N N . SER B 1 97 ? 27.129 34.210 14.156 1.00 41.85 151 SER B N 1
ATOM 2179 C CA . SER B 1 97 ? 27.043 32.866 14.699 1.00 46.11 151 SER B CA 1
ATOM 2180 C C . SER B 1 97 ? 26.417 32.905 16.084 1.00 47.80 151 SER B C 1
ATOM 2181 O O . SER B 1 97 ? 26.661 33.834 16.867 1.00 42.05 151 SER B O 1
ATOM 2184 N N . LEU B 1 98 ? 25.600 31.886 16.365 1.00 41.55 152 LEU B N 1
ATOM 2185 C CA . LEU B 1 98 ? 25.061 31.696 17.703 1.00 39.67 152 LEU B CA 1
ATOM 2186 C C . LEU B 1 98 ? 26.150 31.333 18.700 1.00 47.53 152 LEU B C 1
ATOM 2187 O O . LEU B 1 98 ? 25.965 31.551 19.902 1.00 48.06 152 LEU B O 1
ATOM 2192 N N . ASP B 1 99 ? 27.275 30.779 18.229 1.00 45.34 153 ASP B N 1
ATOM 2193 C CA . ASP B 1 99 ? 28.363 30.417 19.127 1.00 49.52 153 ASP B CA 1
ATOM 2194 C C . ASP B 1 99 ? 29.038 31.637 19.750 1.00 51.24 153 ASP B C 1
ATOM 2195 O O . ASP B 1 99 ? 29.818 31.474 20.690 1.00 56.21 153 ASP B O 1
ATOM 2200 N N . SER B 1 100 ? 28.769 32.843 19.251 1.00 38.16 154 SER B N 1
ATOM 2201 C CA . SER B 1 100 ? 29.270 34.050 19.894 1.00 47.52 154 SER B CA 1
ATOM 2202 C C . SER B 1 100 ? 28.489 34.423 21.154 1.00 48.21 154 SER B C 1
ATOM 2203 O O . SER B 1 100 ? 28.853 35.387 21.834 1.00 52.58 154 SER B O 1
ATOM 2206 N N . LEU B 1 101 ? 27.438 33.687 21.488 1.00 45.14 155 LEU B N 1
ATO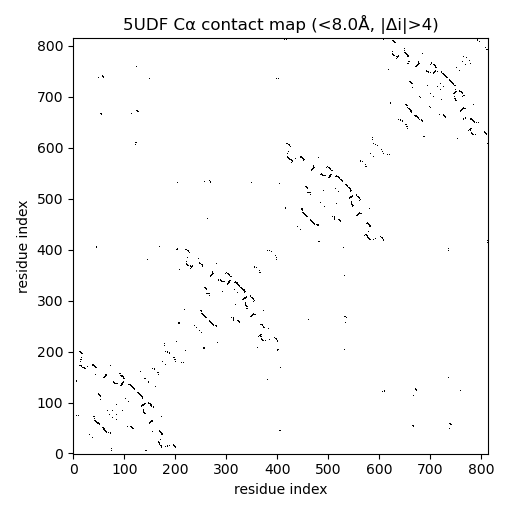M 2207 C CA . LEU B 1 101 ? 26.688 33.938 22.713 1.00 49.09 155 LEU B CA 1
ATOM 2208 C C . LEU B 1 101 ? 27.424 33.252 23.857 1.00 43.07 155 LEU B C 1
ATOM 2209 O O . LEU B 1 101 ? 27.220 32.076 24.140 1.00 47.35 155 LEU B O 1
ATOM 2214 N N . LYS B 1 102 ? 28.280 34.000 24.539 1.00 46.65 156 LYS B N 1
ATOM 2215 C CA . LYS B 1 102 ? 29.048 33.476 25.660 1.00 46.15 156 LYS B CA 1
ATOM 2216 C C . LYS B 1 102 ? 28.853 34.379 26.869 1.00 47.67 156 LYS B C 1
ATOM 2217 O O . LYS B 1 102 ? 28.677 35.593 26.729 1.00 44.87 156 LYS B O 1
ATOM 2223 N N . LYS B 1 103 ? 28.941 33.782 28.060 1.00 50.20 157 LYS B N 1
ATOM 2224 C CA . LYS B 1 103 ? 28.700 34.536 29.283 1.00 44.13 157 LYS B CA 1
ATOM 2225 C C . LYS B 1 103 ? 29.634 35.735 29.377 1.00 56.65 157 LYS B C 1
ATOM 2226 O O . LYS B 1 103 ? 30.848 35.609 29.198 1.00 52.50 157 LYS B O 1
ATOM 2232 N N . GLY B 1 104 ? 29.062 36.896 29.697 1.00 55.86 158 GLY B N 1
ATOM 2233 C CA . GLY B 1 104 ? 29.841 38.084 29.972 1.00 59.32 158 GLY B CA 1
ATOM 2234 C C . GLY B 1 104 ? 30.237 38.903 28.767 1.00 46.05 158 GLY B C 1
ATOM 2235 O O . GLY B 1 104 ? 30.776 39.999 28.940 1.00 55.24 158 GLY B O 1
ATOM 2236 N N . GLU B 1 105 ? 30.013 38.408 27.557 1.00 52.02 159 GLU B N 1
ATOM 2237 C CA . GLU B 1 105 ? 30.343 39.168 26.363 1.00 48.87 159 GLU B CA 1
ATOM 2238 C C . GLU B 1 105 ? 29.192 40.045 25.872 1.00 43.11 159 GLU B C 1
ATOM 2239 O O . GLU B 1 105 ? 29.437 41.003 25.133 1.00 48.27 159 GLU B O 1
ATOM 2245 N N . PHE B 1 106 ? 27.958 39.754 26.284 1.00 42.44 160 PHE B N 1
ATOM 2246 C CA . PHE B 1 106 ? 26.781 40.557 25.938 1.00 45.46 160 PHE B CA 1
ATOM 2247 C C . PHE B 1 106 ? 26.624 40.725 24.423 1.00 39.04 160 PHE B C 1
ATOM 2248 O O . PHE B 1 106 ? 26.435 41.824 23.898 1.00 45.17 160 PHE B O 1
ATOM 2256 N N . GLY B 1 107 ? 26.715 39.603 23.717 1.00 38.83 161 GLY B N 1
ATOM 2257 C CA . GLY B 1 107 ? 26.271 39.562 22.347 1.00 36.07 161 GLY B CA 1
ATOM 2258 C C . GLY B 1 107 ? 24.771 39.347 22.268 1.00 44.36 161 GLY B C 1
ATOM 2259 O O . GLY B 1 107 ? 24.127 38.925 23.231 1.00 38.66 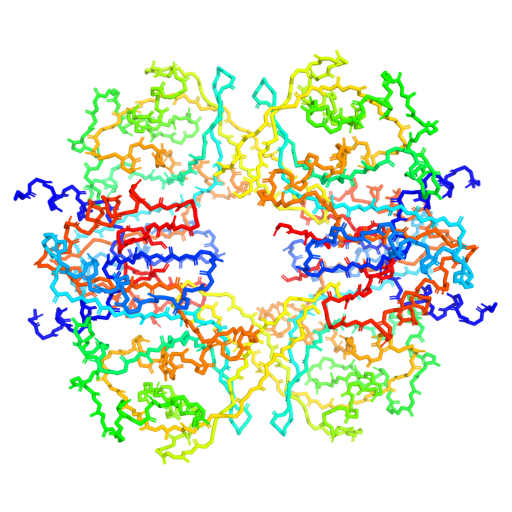161 GLY B O 1
ATOM 2260 N N . ILE B 1 108 ? 24.189 39.665 21.116 1.00 33.86 162 ILE B N 1
ATOM 2261 C CA . ILE B 1 108 ? 22.779 39.370 20.891 1.00 39.20 162 ILE B CA 1
ATOM 2262 C C . ILE B 1 108 ? 22.614 38.895 19.452 1.00 36.50 162 ILE B C 1
ATOM 2263 O O . ILE B 1 108 ? 23.328 39.351 18.552 1.00 39.43 162 ILE B O 1
ATOM 2268 N N . VAL B 1 109 ? 21.714 37.932 19.245 1.00 35.06 163 VAL B N 1
ATOM 2269 C CA . VAL B 1 109 ? 21.371 37.439 17.915 1.00 33.05 163 VAL B CA 1
ATOM 2270 C C . VAL B 1 109 ? 19.946 37.884 17.604 1.00 38.67 163 VAL B C 1
ATOM 2271 O O . VAL B 1 109 ? 19.018 37.606 18.374 1.00 41.43 163 VAL B O 1
ATOM 2275 N N . LEU B 1 110 ? 19.782 38.588 16.485 1.00 34.75 164 LEU B N 1
ATOM 2276 C CA . LEU B 1 110 ? 18.538 39.244 16.112 1.00 32.48 164 LEU B CA 1
ATOM 2277 C C . LEU B 1 110 ? 17.986 38.685 14.807 1.00 32.38 164 LEU B C 1
ATOM 2278 O O . LEU B 1 110 ? 18.718 38.184 13.950 1.00 33.34 164 LEU B O 1
ATOM 2283 N N . GLY B 1 111 ? 16.683 38.841 14.640 1.00 36.84 165 GLY B N 1
ATOM 2284 C CA . GLY B 1 111 ? 16.078 38.579 13.364 1.00 37.99 165 GLY B CA 1
ATOM 2285 C C . GLY B 1 111 ? 16.350 39.711 12.394 1.00 40.97 165 GLY B C 1
ATOM 2286 O O . GLY B 1 111 ? 16.533 40.862 12.781 1.00 45.32 165 GLY B O 1
ATOM 2287 N N . LYS B 1 112 ? 16.378 39.352 11.111 1.00 43.70 166 LYS B N 1
ATOM 2288 C CA . LYS B 1 112 ? 16.753 40.291 10.061 1.00 38.93 166 LYS B CA 1
ATOM 2289 C C . LYS B 1 112 ? 15.845 41.517 10.025 1.00 48.80 166 LYS B C 1
ATOM 2290 O O . LYS B 1 112 ? 16.330 42.650 9.890 1.00 41.85 166 LYS B O 1
ATOM 2296 N N . ASP B 1 113 ? 14.526 41.316 10.136 1.00 40.40 167 ASP B N 1
ATOM 2297 C CA . ASP B 1 113 ? 13.604 42.445 10.040 1.00 47.83 167 ASP B CA 1
ATOM 2298 C C . ASP B 1 113 ? 13.815 43.421 11.191 1.00 50.48 167 ASP B C 1
ATOM 2299 O O . ASP B 1 113 ? 13.843 44.641 10.986 1.00 50.14 167 ASP B O 1
ATOM 2304 N N . MET B 1 114 ? 13.958 42.897 12.412 1.00 39.59 168 MET B N 1
ATOM 2305 C CA . MET B 1 114 ? 14.214 43.756 13.559 1.00 41.38 168 MET B CA 1
ATOM 2306 C C . MET B 1 114 ? 15.531 44.486 13.392 1.00 43.78 168 MET B C 1
ATOM 2307 O O . MET B 1 114 ? 15.630 45.684 13.688 1.00 51.30 168 MET B O 1
ATOM 2312 N N . ALA B 1 115 ? 16.555 43.779 12.908 1.00 39.38 169 ALA B N 1
ATOM 2313 C CA . ALA B 1 115 ? 17.853 44.410 12.728 1.00 40.35 169 ALA B CA 1
ATOM 2314 C C . ALA B 1 115 ? 17.754 45.549 11.721 1.00 43.31 169 ALA B C 1
ATOM 2315 O O . ALA B 1 115 ? 18.346 46.619 11.922 1.00 44.85 169 ALA B O 1
ATOM 2317 N N . ASP B 1 116 ? 16.986 45.347 10.647 1.00 44.52 170 ASP B N 1
ATOM 2318 C CA . ASP B 1 116 ? 16.785 46.415 9.666 1.00 47.84 170 ASP B CA 1
ATOM 2319 C C . ASP B 1 116 ? 16.024 47.579 10.284 1.00 50.53 170 ASP B C 1
ATOM 2320 O O . ASP B 1 116 ? 16.399 48.745 10.115 1.00 51.71 170 ASP B O 1
ATOM 2325 N N . SER B 1 117 ? 14.948 47.278 11.017 1.00 47.94 171 SER B N 1
ATOM 2326 C CA . SER B 1 117 ? 14.178 48.340 11.650 1.00 52.73 171 SER B CA 1
ATOM 2327 C C . SER B 1 117 ? 15.049 49.216 12.545 1.00 52.71 171 SER B C 1
ATOM 2328 O O . SER B 1 117 ? 14.790 50.417 12.678 1.00 53.57 171 SER B O 1
ATOM 2331 N N . LEU B 1 118 ? 16.092 48.651 13.145 1.00 47.56 172 LEU B N 1
ATOM 2332 C CA . LEU B 1 118 ? 16.998 49.430 13.967 1.00 48.09 172 LEU B CA 1
ATOM 2333 C C . LEU B 1 118 ? 18.249 49.871 13.208 1.00 51.21 172 LEU B C 1
ATOM 2334 O O . LEU B 1 118 ? 19.114 50.532 13.794 1.00 50.53 172 LEU B O 1
ATOM 2339 N N . GLY B 1 119 ? 18.329 49.592 11.908 1.00 50.67 173 GLY B N 1
ATOM 2340 C CA . GLY B 1 119 ? 19.513 49.939 11.136 1.00 52.53 173 GLY B CA 1
ATOM 2341 C C . GLY B 1 119 ? 20.779 49.251 11.596 1.00 50.68 173 GLY B C 1
ATOM 2342 O O . GLY B 1 119 ? 21.862 49.832 11.491 1.00 52.43 173 GLY B O 1
ATOM 2343 N N . LEU B 1 120 ? 20.668 48.024 12.111 1.00 47.54 174 LEU B N 1
ATOM 2344 C CA . LEU B 1 120 ? 21.780 47.279 12.693 1.00 53.08 174 LEU B CA 1
ATOM 2345 C C . LEU B 1 120 ? 22.346 46.262 11.708 1.00 47.63 174 LEU B C 1
ATOM 2346 O O . LEU B 1 120 ? 21.597 45.567 11.024 1.00 45.05 174 LEU B O 1
ATOM 2351 N N . ARG B 1 121 ? 23.668 46.148 11.682 1.00 47.46 175 ARG B N 1
ATOM 2352 C CA . ARG B 1 121 ? 24.389 45.088 10.982 1.00 50.59 175 ARG B CA 1
ATOM 2353 C C . ARG B 1 121 ? 25.276 44.350 11.987 1.00 53.59 175 ARG B C 1
ATOM 2354 O O . ARG B 1 121 ? 25.352 44.715 13.163 1.00 50.37 175 ARG B O 1
ATOM 2356 N N . LEU B 1 122 ? 25.978 43.325 11.505 1.00 49.32 176 LEU B N 1
ATOM 2357 C CA . LEU B 1 122 ? 26.854 42.536 12.365 1.00 46.89 176 LEU B CA 1
ATOM 2358 C C . LEU B 1 122 ? 27.883 43.413 13.080 1.00 44.89 176 LEU B C 1
ATOM 2359 O O . LEU B 1 122 ? 28.475 44.317 12.487 1.00 47.43 176 LEU B O 1
ATOM 2364 N N . ASN B 1 123 ? 28.075 43.139 14.374 1.00 43.54 177 ASN B N 1
ATOM 2365 C CA . ASN B 1 123 ? 29.003 43.813 15.282 1.00 48.96 177 ASN B CA 1
ATOM 2366 C C . ASN B 1 123 ? 28.567 45.226 15.658 1.00 45.74 177 ASN B C 1
ATOM 2367 O O . ASN B 1 123 ? 29.345 45.959 16.272 1.00 48.31 177 ASN B O 1
ATOM 2372 N N . ASP B 1 124 ? 27.344 45.625 15.327 1.00 48.72 178 ASP B N 1
ATOM 2373 C CA . ASP B 1 124 ? 26.848 46.930 15.735 1.00 50.66 178 ASP B CA 1
ATOM 2374 C C . ASP B 1 124 ? 26.353 46.889 17.179 1.00 50.82 178 ASP B C 1
ATOM 2375 O O . ASP B 1 124 ? 25.916 45.857 17.695 1.00 45.41 178 ASP B O 1
ATOM 2380 N N . SER B 1 125 ? 26.380 48.054 17.810 1.00 57.17 179 SER B N 1
ATOM 2381 C CA . SER B 1 125 ? 25.889 48.209 19.167 1.00 49.18 179 SER B CA 1
ATOM 2382 C C . SER B 1 125 ? 24.376 48.397 19.159 1.00 50.31 179 SER B C 1
ATOM 2383 O O . SER B 1 125 ? 23.812 49.043 18.268 1.00 45.89 179 SER B O 1
ATOM 2386 N N . VAL B 1 126 ? 23.726 47.841 20.175 1.00 48.34 180 VAL B N 1
ATOM 2387 C CA . VAL B 1 126 ? 22.292 48.009 20.384 1.00 44.48 180 VAL B CA 1
ATOM 2388 C C . VAL B 1 126 ? 22.030 47.964 21.884 1.00 45.88 180 VAL B C 1
ATOM 2389 O O . VAL B 1 126 ? 22.646 47.181 22.610 1.00 53.78 180 VAL B O 1
ATOM 2393 N N . THR B 1 127 ? 21.130 48.819 22.351 1.00 43.77 181 THR B N 1
ATOM 2394 C CA . THR B 1 127 ? 20.842 48.953 23.773 1.00 44.38 181 THR B CA 1
ATOM 2395 C C . THR B 1 127 ? 19.522 48.274 24.115 1.00 51.56 181 THR B C 1
ATOM 2396 O O . THR B 1 127 ? 18.496 48.556 23.493 1.00 53.87 181 THR B O 1
ATOM 2400 N N . LEU B 1 128 ? 19.550 47.401 25.118 1.00 47.29 182 LEU B N 1
ATOM 2401 C CA . LEU B 1 128 ? 18.349 46.736 25.608 1.00 42.22 182 LEU B CA 1
ATOM 2402 C C . LEU B 1 128 ? 17.749 47.558 26.734 1.00 50.02 182 LEU B C 1
ATOM 2403 O O . LEU B 1 128 ? 18.467 47.995 27.638 1.00 58.27 182 LEU B O 1
ATOM 2408 N N . VAL B 1 129 ? 16.438 47.776 26.676 1.00 47.74 183 VAL B N 1
ATOM 2409 C CA . VAL B 1 129 ? 15.747 48.561 27.683 1.00 50.40 183 VAL B CA 1
ATOM 2410 C C . VAL B 1 129 ? 14.766 47.631 28.380 1.00 52.03 183 VAL B C 1
ATOM 2411 O O . VAL B 1 129 ? 13.916 47.016 27.723 1.00 47.43 183 VAL B O 1
ATOM 2415 N N . LEU B 1 130 ? 14.901 47.511 29.698 1.00 47.37 184 LEU B N 1
ATOM 2416 C CA . LEU B 1 130 ? 14.050 46.695 30.549 1.00 52.48 184 LEU B CA 1
ATOM 2417 C C . LEU B 1 130 ? 13.392 47.519 31.645 1.00 69.46 184 LEU B C 1
ATOM 2418 O O . LEU B 1 130 ? 13.915 48.565 32.052 1.00 78.31 184 LEU B O 1
ATOM 2423 N N . PRO B 1 131 ? 12.244 47.061 32.170 1.00 71.09 185 PRO B N 1
ATOM 2424 C CA . PRO B 1 131 ? 11.572 47.786 33.250 1.00 73.36 185 PRO B CA 1
ATOM 2425 C C . PRO B 1 131 ? 12.283 47.602 34.587 1.00 73.07 185 PRO B C 1
ATOM 2426 O O . PRO B 1 131 ? 13.057 48.474 34.983 1.00 75.03 185 PRO B O 1
ATOM 2430 N N . PRO B 1 142 ? 13.368 53.036 33.651 1.00 76.79 196 PRO B N 1
ATOM 2431 C CA . PRO B 1 142 ? 13.938 52.137 32.640 1.00 74.35 196 PRO B CA 1
ATOM 2432 C C . PRO B 1 142 ? 15.384 51.749 32.970 1.00 75.28 196 PRO B C 1
ATOM 2433 O O . PRO B 1 142 ? 16.166 52.590 33.415 1.00 76.97 196 PRO B O 1
ATOM 2437 N N . ARG B 1 143 ? 15.724 50.484 32.747 1.00 77.12 197 ARG B N 1
ATOM 2438 C CA . ARG B 1 143 ? 17.084 49.972 32.879 1.00 73.08 197 ARG B CA 1
ATOM 2439 C C . ARG B 1 143 ? 17.670 49.724 31.493 1.00 67.09 197 ARG B C 1
ATOM 2440 O O . ARG B 1 143 ? 16.985 49.181 30.619 1.00 55.24 197 ARG B O 1
ATOM 2442 N N . PHE B 1 144 ? 18.912 50.167 31.274 1.00 65.72 198 PHE B N 1
ATOM 2443 C CA . PHE B 1 144 ? 19.566 50.056 29.974 1.00 63.54 198 PHE B CA 1
ATOM 2444 C C . PHE B 1 144 ? 20.854 49.239 30.064 1.00 58.38 198 PHE B C 1
ATOM 2445 O O . PHE B 1 144 ? 21.630 49.383 31.013 1.00 62.11 198 PHE B O 1
ATOM 2453 N N . LYS B 1 145 ? 21.087 48.399 29.053 1.00 50.79 199 LYS B N 1
ATOM 2454 C CA . LYS B 1 145 ? 22.311 47.613 28.924 1.00 47.50 199 LYS B CA 1
ATOM 2455 C C . LYS B 1 145 ? 22.637 47.478 27.444 1.00 44.15 199 LYS B C 1
ATOM 2456 O O . LYS B 1 145 ? 21.790 47.034 26.664 1.00 41.23 199 LYS B O 1
ATOM 2462 N N . ARG B 1 146 ? 23.857 47.833 27.055 1.00 53.56 200 ARG B N 1
ATOM 2463 C CA . ARG B 1 146 ? 24.235 47.749 25.650 1.00 51.72 200 ARG B CA 1
ATOM 2464 C C . ARG B 1 146 ? 24.757 46.360 25.289 1.00 48.00 200 ARG B C 1
ATOM 2465 O O . ARG B 1 146 ? 25.436 45.699 26.083 1.00 44.19 200 ARG B O 1
ATOM 2473 N N . PHE B 1 147 ? 24.379 45.912 24.098 1.00 36.99 201 PHE B N 1
ATOM 2474 C CA . PHE B 1 147 ? 24.743 44.630 23.525 1.00 47.59 201 PHE B CA 1
ATOM 2475 C C . PHE B 1 147 ? 25.468 44.861 22.207 1.00 44.45 201 PHE B C 1
ATOM 2476 O O . PHE B 1 147 ? 25.456 45.962 21.643 1.00 46.67 201 PHE B O 1
ATOM 2484 N N . LYS B 1 148 ? 26.132 43.807 21.740 1.00 34.60 202 LYS B N 1
ATOM 2485 C CA . LYS B 1 148 ? 26.792 43.789 20.444 1.00 33.27 202 LYS B CA 1
ATOM 2486 C C . LYS B 1 148 ? 26.115 42.729 19.585 1.00 45.77 202 LYS B C 1
ATOM 2487 O O . LYS B 1 148 ? 25.935 41.593 20.037 1.00 51.00 202 LYS B O 1
ATOM 2493 N N . VAL B 1 149 ? 25.745 43.092 18.356 1.00 37.74 203 VAL B N 1
ATOM 2494 C CA . VAL B 1 149 ? 25.091 42.137 17.458 1.00 37.66 203 VAL B CA 1
ATOM 2495 C C . VAL B 1 149 ? 26.133 41.122 16.988 1.00 38.77 203 VAL B C 1
ATOM 2496 O O . VAL B 1 149 ? 27.063 41.468 16.255 1.00 47.15 203 VAL B O 1
ATOM 2500 N N . VAL B 1 150 ? 25.966 39.864 17.390 1.00 37.11 204 VAL B N 1
ATOM 2501 C CA . VAL B 1 150 ? 26.889 38.793 17.030 1.00 34.27 204 VAL B CA 1
ATOM 2502 C C . VAL B 1 150 ? 26.249 37.760 16.122 1.00 30.42 204 VAL B C 1
ATOM 2503 O O . VAL B 1 150 ? 26.926 36.811 15.714 1.00 29.98 204 VAL B O 1
ATOM 2507 N N . GLY B 1 151 ? 24.969 37.920 15.781 1.00 32.18 205 GLY B N 1
ATOM 2508 C CA . GLY B 1 151 ? 24.277 37.001 14.897 1.00 34.27 205 GLY B CA 1
ATOM 2509 C C . GLY B 1 151 ? 22.976 37.565 14.361 1.00 36.36 205 GLY B C 1
ATOM 2510 O O . GLY B 1 151 ? 22.345 38.406 15.000 1.00 39.53 205 GLY B O 1
ATOM 2511 N N . ILE B 1 152 ? 22.588 37.137 13.167 1.00 28.45 206 ILE B N 1
ATOM 2512 C CA . ILE B 1 152 ? 21.331 37.533 12.544 1.00 36.97 206 ILE B CA 1
ATOM 2513 C C . ILE B 1 152 ? 20.743 36.300 11.869 1.00 44.30 206 ILE B C 1
ATOM 2514 O O . ILE B 1 152 ? 21.452 35.583 11.157 1.00 50.74 206 ILE B O 1
ATOM 2519 N N . PHE B 1 153 ? 19.463 36.031 12.125 1.00 45.22 207 PHE B N 1
ATOM 2520 C CA . PHE B 1 153 ? 18.768 34.879 11.571 1.00 40.96 207 PHE B CA 1
ATOM 2521 C C . PHE B 1 153 ? 17.626 35.335 10.668 1.00 43.44 207 PHE B C 1
ATOM 2522 O O . PHE B 1 153 ? 17.198 36.494 10.707 1.00 39.08 207 PHE B O 1
ATOM 2530 N N . SER B 1 154 ? 17.133 34.401 9.848 1.00 42.48 208 SER B N 1
ATOM 2531 C CA . SER B 1 154 ? 15.999 34.649 8.953 1.00 43.28 208 SER B CA 1
ATOM 2532 C C . SER B 1 154 ? 15.131 33.396 8.890 1.00 48.71 208 SER B C 1
ATOM 2533 O O . SER B 1 154 ? 15.472 32.441 8.188 1.00 59.54 208 SER B O 1
ATOM 2536 N N . VAL B 1 155 ? 13.982 33.433 9.569 1.00 50.51 209 VAL B N 1
ATOM 2537 C CA . VAL B 1 155 ? 13.066 32.296 9.627 1.00 55.92 209 VAL B CA 1
ATOM 2538 C C . VAL B 1 155 ? 11.730 32.623 8.974 1.00 63.33 209 VAL B C 1
ATOM 2539 O O . VAL B 1 155 ? 11.408 32.093 7.910 1.00 63.61 209 VAL B O 1
ATOM 2543 N N . GLY B 1 156 ? 10.944 33.483 9.616 1.00 76.70 210 GLY B N 1
ATOM 2544 C CA . GLY B 1 156 ? 9.623 33.838 9.130 1.00 84.25 210 GLY B CA 1
ATOM 2545 C C . GLY B 1 156 ? 9.276 35.247 9.558 1.00 98.01 210 GLY B C 1
ATOM 2546 O O . GLY B 1 156 ? 9.886 35.808 10.475 1.00 97.58 210 GLY B O 1
ATOM 2547 N N . ALA B 1 157 ? 8.251 35.802 8.904 1.00 105.25 211 ALA B N 1
ATOM 2548 C CA . ALA B 1 157 ? 7.952 37.226 9.045 1.00 102.43 211 ALA B CA 1
ATOM 2549 C C . ALA B 1 157 ? 7.714 37.628 10.496 1.00 102.09 211 ALA B C 1
ATOM 2550 O O . ALA B 1 157 ? 8.206 38.674 10.942 1.00 108.69 211 ALA B O 1
ATOM 2552 N N . GLU B 1 158 ? 6.984 36.813 11.255 1.00 87.74 212 GLU B N 1
ATOM 2553 C CA . GLU B 1 158 ? 6.641 37.228 12.610 1.00 71.87 212 GLU B CA 1
ATOM 2554 C C . GLU B 1 158 ? 7.861 37.193 13.521 1.00 65.42 212 GLU B C 1
ATOM 2555 O O . GLU B 1 158 ? 8.257 38.221 14.080 1.00 55.18 212 GLU B O 1
ATOM 2561 N N . VAL B 1 159 ? 8.529 36.043 13.597 1.00 57.04 213 VAL B N 1
ATOM 2562 C CA . VAL B 1 159 ? 9.586 35.860 14.584 1.00 44.75 213 VAL B CA 1
ATOM 2563 C C . VAL B 1 159 ? 10.801 36.728 14.265 1.00 40.33 213 VAL B C 1
ATOM 2564 O O . VAL B 1 159 ? 11.509 37.174 15.178 1.00 40.68 213 VAL B O 1
ATOM 2568 N N . ASP B 1 160 ? 11.058 36.992 12.980 1.00 47.88 214 ASP B N 1
ATOM 2569 C CA . ASP B 1 160 ? 12.193 37.814 12.579 1.00 46.51 214 ASP B CA 1
ATOM 2570 C C . ASP B 1 160 ? 12.076 39.237 13.107 1.00 51.35 214 ASP B C 1
ATOM 2571 O O . ASP B 1 160 ? 13.078 39.955 13.154 1.00 59.66 214 ASP B O 1
ATOM 2576 N N . SER B 1 161 ? 10.876 39.669 13.477 1.00 52.26 215 SER B N 1
ATOM 2577 C CA . SER B 1 161 ? 10.643 41.027 13.951 1.00 57.29 215 SER B CA 1
ATOM 2578 C C . SER B 1 161 ? 10.313 41.099 15.437 1.00 48.91 215 SER B C 1
ATOM 2579 O O . SER B 1 161 ? 9.926 42.163 15.919 1.00 48.78 215 SER B O 1
ATOM 2582 N N . MET B 1 162 ? 10.395 39.996 16.172 1.00 50.10 216 MET B N 1
ATOM 2583 C CA . MET B 1 162 ? 9.925 40.008 17.548 1.00 45.67 216 MET B CA 1
ATOM 2584 C C . MET B 1 162 ? 10.870 39.417 18.578 1.00 38.38 216 MET B C 1
ATOM 2585 O O . MET B 1 162 ? 10.738 39.768 19.756 1.00 47.60 216 MET B O 1
ATOM 2590 N N . VAL B 1 163 ? 11.796 38.536 18.210 1.00 38.60 217 VAL B N 1
ATOM 2591 C CA . VAL B 1 163 ? 12.537 37.795 19.223 1.00 36.56 217 VAL B CA 1
ATOM 2592 C C . VAL B 1 163 ? 14.035 37.939 19.003 1.00 41.61 217 VAL B C 1
ATOM 2593 O O . VAL B 1 163 ? 14.511 38.179 17.889 1.00 46.21 217 VAL B O 1
ATOM 2597 N N . GLY B 1 164 ? 14.766 37.875 20.113 1.00 37.55 218 GLY B N 1
ATOM 2598 C CA . GLY B 1 164 ? 16.208 37.836 20.078 1.00 29.98 218 GLY B CA 1
ATOM 2599 C C . GLY B 1 164 ? 16.708 36.863 21.125 1.00 33.12 218 GLY B C 1
ATOM 2600 O O . GLY B 1 164 ? 15.968 36.431 22.009 1.00 48.38 218 GLY B O 1
ATOM 2601 N N . TYR B 1 165 ? 17.975 36.516 21.001 1.00 31.85 219 TYR B N 1
ATOM 2602 C CA . TYR B 1 165 ? 18.618 35.550 21.872 1.00 30.12 219 TYR B CA 1
ATOM 2603 C C . TYR B 1 165 ? 19.911 36.138 22.403 1.00 36.90 219 TY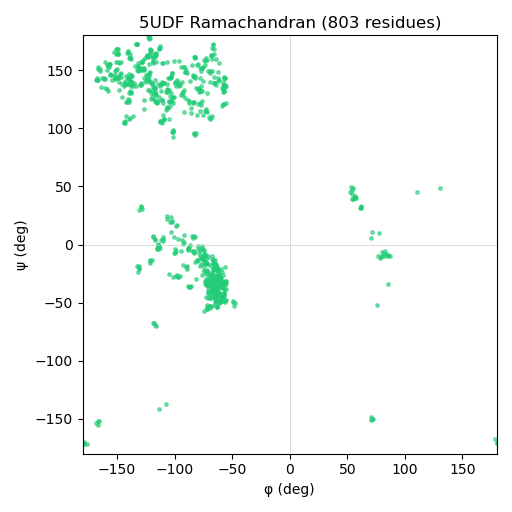R B C 1
ATOM 2604 O O . TYR B 1 165 ? 20.663 36.777 21.658 1.00 33.88 219 TYR B O 1
ATOM 2613 N N . ILE B 1 166 ? 20.158 35.912 23.692 1.00 31.91 220 ILE B N 1
ATOM 2614 C CA . ILE B 1 166 ? 21.390 36.303 24.362 1.00 38.65 220 ILE B CA 1
ATOM 2615 C C . ILE B 1 166 ? 21.871 35.106 25.163 1.00 35.63 220 ILE B C 1
ATOM 2616 O O . ILE B 1 166 ? 21.178 34.096 25.286 1.00 40.38 220 ILE B O 1
ATOM 2621 N N . ALA B 1 167 ? 23.073 35.230 25.712 1.00 34.75 221 ALA B N 1
ATOM 2622 C CA . ALA B 1 167 ? 23.632 34.148 26.508 1.00 33.62 221 ALA B CA 1
ATOM 2623 C C . ALA B 1 167 ? 22.809 33.962 27.768 1.00 28.14 221 ALA B C 1
ATOM 2624 O O . ALA B 1 167 ? 22.406 34.934 28.413 1.00 32.34 221 ALA B O 1
ATOM 2626 N N . LEU B 1 168 ? 22.580 32.696 28.115 1.00 26.81 222 LEU B N 1
ATOM 2627 C CA . LEU B 1 168 ? 21.771 32.342 29.273 1.00 38.62 222 LEU B CA 1
ATOM 2628 C C . LEU B 1 168 ? 22.175 33.141 30.509 1.00 35.53 222 LEU B C 1
ATOM 2629 O O . LEU B 1 168 ? 21.333 33.758 31.173 1.00 35.22 222 LEU B O 1
ATOM 2634 N N . TYR B 1 169 ? 23.468 33.163 30.820 1.00 30.87 223 TYR B N 1
ATOM 2635 C CA . TYR B 1 169 ? 23.885 33.809 32.056 1.00 35.56 223 TYR B CA 1
ATOM 2636 C C . TYR B 1 169 ? 23.984 35.324 31.936 1.00 45.26 223 TYR B C 1
ATOM 2637 O O . TYR B 1 169 ? 24.038 36.004 32.968 1.00 42.33 223 TYR B O 1
ATOM 2646 N N . ASP B 1 170 ? 23.965 35.879 30.721 1.00 46.78 224 ASP B N 1
ATOM 2647 C CA . ASP B 1 170 ? 23.759 37.320 30.610 1.00 41.89 224 ASP B CA 1
ATOM 2648 C C . ASP B 1 170 ? 22.322 37.681 30.966 1.00 36.63 224 ASP B C 1
ATOM 2649 O O . ASP B 1 170 ? 22.065 38.729 31.572 1.00 35.33 224 ASP B O 1
ATOM 2654 N N . ALA B 1 171 ? 21.376 36.809 30.627 1.00 35.15 225 ALA B N 1
ATOM 2655 C CA . ALA B 1 171 ? 19.990 37.046 31.008 1.00 36.31 225 ALA B CA 1
ATOM 2656 C C . ALA B 1 171 ? 19.851 37.105 32.522 1.00 32.85 225 ALA B C 1
ATOM 2657 O O . ALA B 1 171 ? 19.283 38.060 33.065 1.00 42.61 225 ALA B O 1
ATOM 2659 N N . SER B 1 172 ? 20.400 36.112 33.227 1.00 29.00 226 SER B N 1
ATOM 2660 C CA . SER B 1 172 ? 20.327 36.148 34.684 1.00 37.83 226 SER B CA 1
ATOM 2661 C C . SER B 1 172 ? 21.138 37.311 35.263 1.00 40.03 226 SER B C 1
ATOM 2662 O O . SER B 1 172 ? 20.780 37.848 36.318 1.00 44.85 226 SER B O 1
ATOM 2665 N N . THR B 1 173 ? 22.226 37.716 34.604 1.00 35.84 227 THR B N 1
ATOM 2666 C CA . THR B 1 173 ? 22.975 38.862 35.111 1.00 33.44 227 THR B CA 1
ATOM 2667 C C . THR B 1 173 ? 22.149 40.136 35.006 1.00 44.30 227 THR B C 1
ATOM 2668 O O . THR B 1 173 ? 22.131 40.948 35.938 1.00 48.66 227 THR B O 1
ATOM 2672 N N . LEU B 1 174 ? 21.422 40.304 33.897 1.00 37.38 228 LEU B N 1
ATOM 2673 C CA . LEU B 1 174 ? 20.536 41.457 33.757 1.00 40.91 228 LEU B CA 1
ATOM 2674 C C . LEU B 1 174 ? 19.507 41.516 34.872 1.00 43.50 228 LEU B C 1
ATOM 2675 O O . LEU B 1 174 ? 19.105 42.607 35.293 1.00 41.77 228 LEU B O 1
ATOM 2680 N N . LEU B 1 175 ? 19.077 40.355 35.361 1.00 47.54 229 LEU B N 1
ATOM 2681 C CA . LEU B 1 175 ? 18.105 40.242 36.433 1.00 48.84 229 LEU B CA 1
ATOM 2682 C C . LEU B 1 175 ? 18.735 40.352 37.820 1.00 49.81 229 LEU B C 1
ATOM 2683 O O . LEU B 1 175 ? 18.020 40.190 38.816 1.00 45.83 229 LEU B O 1
ATOM 2688 N N . ARG B 1 176 ? 20.039 40.650 37.897 1.00 47.64 230 ARG B N 1
ATOM 2689 C CA . ARG B 1 176 ? 20.785 40.684 39.161 1.00 46.30 230 ARG B CA 1
ATOM 2690 C C . ARG B 1 176 ? 20.695 39.345 39.893 1.00 44.18 230 ARG B C 1
ATOM 2691 O O . ARG B 1 176 ? 20.542 39.289 41.116 1.00 46.78 230 ARG B O 1
ATOM 2699 N N . LEU B 1 177 ? 20.796 38.253 39.150 1.00 41.16 231 LEU B N 1
ATOM 2700 C CA . LEU B 1 177 ? 20.628 36.933 39.728 1.00 40.80 231 LEU B CA 1
ATOM 2701 C C . LEU B 1 177 ? 21.913 36.129 39.610 1.00 38.10 231 LEU B C 1
ATOM 2702 O O . LEU B 1 177 ? 22.803 36.475 38.828 1.00 51.17 231 LEU B O 1
ATOM 2707 N N . PRO B 1 178 ? 22.065 35.077 40.400 1.00 40.81 232 PRO B N 1
ATOM 2708 C CA . PRO B 1 178 ? 23.162 34.141 40.151 1.00 43.32 232 PRO B CA 1
ATOM 2709 C C . PRO B 1 178 ? 22.916 33.373 38.853 1.00 42.63 232 PRO B C 1
ATOM 2710 O O . PRO B 1 178 ? 21.808 33.337 38.316 1.00 41.30 232 PRO B O 1
ATOM 2714 N N . ASP B 1 179 ? 23.985 32.779 38.336 1.00 40.81 233 ASP B N 1
ATOM 2715 C CA . ASP B 1 179 ? 23.908 32.035 37.085 1.00 35.28 233 ASP B CA 1
ATOM 2716 C C . ASP B 1 179 ? 22.889 30.906 37.182 1.00 39.67 233 ASP B C 1
ATOM 2717 O O . ASP B 1 179 ? 23.005 30.014 38.028 1.00 47.59 233 ASP B O 1
ATOM 2722 N N . GLY B 1 180 ? 21.893 30.943 36.310 1.00 38.34 234 GLY B N 1
ATOM 2723 C CA . GLY B 1 180 ? 20.889 29.903 36.300 1.00 37.06 234 GLY B CA 1
ATOM 2724 C C . GLY B 1 180 ? 19.917 30.125 35.166 1.00 49.14 234 GLY B C 1
ATOM 2725 O O . GLY B 1 180 ? 20.114 30.991 34.308 1.00 59.11 234 GLY B O 1
ATOM 2726 N N . ALA B 1 181 ? 18.856 29.328 35.174 1.00 45.35 235 ALA B N 1
ATOM 2727 C CA . ALA B 1 181 ? 17.869 29.355 34.113 1.00 36.37 235 ALA B CA 1
ATOM 2728 C C . ALA B 1 181 ? 16.487 29.467 34.721 1.00 34.96 235 ALA B C 1
ATOM 2729 O O . ALA B 1 181 ? 16.239 28.981 35.830 1.00 39.88 235 ALA B O 1
ATOM 2731 N N . GLN B 1 182 ? 15.583 30.094 33.965 1.00 35.35 236 GLN B N 1
ATOM 2732 C CA . GLN B 1 182 ? 14.188 30.157 34.374 1.00 40.58 236 GLN B CA 1
ATOM 2733 C C . GLN B 1 182 ? 13.514 28.795 34.263 1.00 38.62 236 GLN B C 1
ATOM 2734 O O . GLN B 1 182 ? 12.629 28.474 35.067 1.00 47.52 236 GLN B O 1
ATOM 2740 N N . GLY B 1 183 ? 13.937 27.978 33.308 1.00 32.61 237 GLY B N 1
ATOM 2741 C CA . GLY B 1 183 ? 13.343 26.665 33.133 1.00 30.95 237 GLY B CA 1
ATOM 2742 C C . GLY B 1 183 ? 14.002 25.943 31.978 1.00 32.26 237 GLY B C 1
ATOM 2743 O O . GLY B 1 183 ? 15.021 26.388 31.450 1.00 40.61 237 GLY B O 1
ATOM 2744 N N . VAL B 1 184 ? 13.422 24.812 31.589 1.00 35.11 238 VAL B N 1
ATOM 2745 C CA . VAL B 1 184 ? 13.920 24.052 30.448 1.00 34.46 238 VAL B CA 1
ATOM 2746 C C . VAL B 1 184 ? 12.802 23.901 29.433 1.00 34.67 238 VAL B C 1
ATOM 2747 O O . VAL B 1 184 ? 11.645 23.648 29.787 1.00 35.38 238 VAL B O 1
ATOM 2751 N N . ARG B 1 185 ? 13.169 24.032 28.169 1.00 35.69 239 ARG B N 1
ATOM 2752 C CA . ARG B 1 185 ? 12.263 23.872 27.048 1.00 36.13 239 ARG B CA 1
ATOM 2753 C C . ARG B 1 185 ? 12.368 22.442 26.535 1.00 31.09 239 ARG B C 1
ATOM 2754 O O . ARG B 1 185 ? 13.462 21.875 26.450 1.00 39.29 239 ARG B O 1
ATOM 2762 N N . LEU B 1 186 ? 11.223 21.849 26.242 1.00 32.32 240 LEU B N 1
ATOM 2763 C CA . LEU B 1 186 ? 11.168 20.482 25.753 1.00 36.27 240 LEU B CA 1
ATOM 2764 C C . LEU B 1 186 ? 10.740 20.455 24.296 1.00 35.61 240 LEU B C 1
ATOM 2765 O O . LEU B 1 186 ? 9.842 21.195 23.878 1.00 38.30 240 LEU B O 1
ATOM 2770 N N . LYS B 1 187 ? 11.377 19.584 23.540 1.00 40.99 241 LYS B N 1
ATOM 2771 C CA . LYS B 1 187 ? 10.918 19.209 22.218 1.00 42.23 241 LYS B CA 1
ATOM 2772 C C . LYS B 1 187 ? 10.467 17.760 22.299 1.00 51.65 241 LYS B C 1
ATOM 2773 O O . LYS B 1 187 ? 11.111 16.935 22.959 1.00 56.00 241 LYS B O 1
ATOM 2779 N N . LEU B 1 188 ? 9.341 17.463 21.664 1.00 57.03 242 LEU B N 1
ATOM 2780 C CA . LEU B 1 188 ? 8.714 16.162 21.790 1.00 51.62 242 LEU B CA 1
ATOM 2781 C C . LEU B 1 188 ? 8.528 15.535 20.415 1.00 56.45 242 LEU B C 1
ATOM 2782 O O . LEU B 1 188 ? 8.606 16.211 19.384 1.00 53.28 242 LEU B O 1
ATOM 2787 N N . ASP B 1 189 ? 8.312 14.214 20.410 1.00 49.17 243 ASP B N 1
ATOM 2788 C CA . ASP B 1 189 ? 7.979 13.537 19.167 1.00 57.34 243 ASP B CA 1
ATOM 2789 C C . ASP B 1 189 ? 6.544 13.819 18.740 1.00 62.84 243 ASP B C 1
ATOM 2790 O O . ASP B 1 189 ? 6.220 13.658 17.560 1.00 61.35 243 ASP B O 1
ATOM 2795 N N . ASP B 1 190 ? 5.678 14.207 19.677 1.00 63.00 244 ASP B N 1
ATOM 2796 C CA . ASP B 1 190 ? 4.271 14.480 19.392 1.00 68.93 244 ASP B CA 1
ATOM 2797 C C . ASP B 1 190 ? 3.867 15.720 20.175 1.00 64.97 244 ASP B C 1
ATOM 2798 O O . ASP B 1 190 ? 3.752 15.662 21.402 1.00 68.48 244 ASP B O 1
ATOM 2803 N N . ILE B 1 191 ? 3.655 16.837 19.472 1.00 51.64 245 ILE B N 1
ATOM 2804 C CA . ILE B 1 191 ? 3.309 18.082 20.153 1.00 45.52 245 ILE B CA 1
ATOM 2805 C C . ILE B 1 191 ? 1.982 17.951 20.891 1.00 46.23 245 ILE B C 1
ATOM 2806 O O . ILE B 1 191 ? 1.734 18.671 21.865 1.00 44.53 245 ILE B O 1
ATOM 2811 N N . PHE B 1 192 ? 1.100 17.054 20.441 1.00 42.29 246 PHE B N 1
ATOM 2812 C CA . PHE B 1 192 ? -0.172 16.888 21.138 1.00 43.89 246 PHE B CA 1
ATOM 2813 C C . PHE B 1 192 ? -0.021 16.141 22.462 1.00 42.48 246 PHE B C 1
ATOM 2814 O O . PHE B 1 192 ? -0.988 16.064 23.229 1.00 41.96 246 PHE B O 1
ATOM 2822 N N . ALA B 1 193 ? 1.156 15.594 22.748 1.00 42.03 247 ALA B N 1
ATOM 2823 C CA . ALA B 1 193 ? 1.463 15.042 24.060 1.00 49.75 247 ALA B CA 1
ATOM 2824 C C . ALA B 1 193 ? 2.031 16.080 25.028 1.00 45.87 247 ALA B C 1
ATOM 2825 O O . ALA B 1 193 ? 2.229 15.760 26.206 1.00 44.20 247 ALA B O 1
ATOM 2827 N N . ALA B 1 194 ? 2.263 17.314 24.567 1.00 44.13 248 ALA B N 1
ATOM 2828 C CA . ALA B 1 194 ? 2.935 18.315 25.397 1.00 45.33 248 ALA B CA 1
ATOM 2829 C C . ALA B 1 194 ? 2.194 18.626 26.689 1.00 40.22 248 ALA B C 1
ATOM 2830 O O . ALA B 1 194 ? 2.837 18.617 27.753 1.00 51.98 248 ALA B O 1
ATOM 2832 N N . PRO B 1 195 ? 0.881 18.883 26.695 1.00 37.03 249 PRO B N 1
ATOM 2833 C CA . PRO B 1 195 ? 0.217 19.126 27.987 1.00 42.12 249 PRO B CA 1
ATOM 2834 C C . PRO B 1 195 ? 0.422 17.989 28.969 1.00 45.51 249 PRO B C 1
ATOM 2835 O O . PRO B 1 195 ? 0.805 18.233 30.119 1.00 54.86 249 PRO B O 1
ATOM 2839 N N . GLN B 1 196 ? 0.212 16.745 28.533 1.00 45.83 250 GLN B N 1
ATOM 2840 C CA . GLN B 1 196 ? 0.342 15.608 29.437 1.00 39.94 250 GLN B CA 1
ATOM 2841 C C . GLN B 1 196 ? 1.776 15.456 29.918 1.00 43.86 250 GLN B C 1
ATOM 2842 O O . GLN B 1 196 ? 2.019 15.292 31.118 1.00 53.44 250 GLN B O 1
ATOM 2844 N N . VAL B 1 197 ? 2.744 15.557 29.001 1.00 42.70 251 VAL B N 1
ATOM 2845 C CA . VAL B 1 197 ? 4.139 15.300 29.357 1.00 40.29 251 VAL B CA 1
ATOM 2846 C C . VAL B 1 197 ? 4.635 16.327 30.368 1.00 38.51 251 VAL B C 1
ATOM 2847 O O . VAL B 1 197 ? 5.230 15.975 31.393 1.00 48.17 251 VAL B O 1
ATOM 2851 N N . ALA B 1 198 ? 4.393 17.608 30.108 1.00 34.79 252 ALA B N 1
ATOM 2852 C CA . ALA B 1 198 ? 4.888 18.618 31.035 1.00 42.76 252 ALA B CA 1
ATOM 2853 C C . ALA B 1 198 ? 4.205 18.509 32.399 1.00 46.30 252 ALA B C 1
ATOM 2854 O O . ALA B 1 198 ? 4.874 18.610 33.433 1.00 42.67 252 ALA B O 1
ATOM 2856 N N . ASP B 1 199 ? 2.887 18.263 32.425 1.00 46.41 253 ASP B N 1
ATOM 2857 C CA . ASP B 1 199 ? 2.182 18.116 33.701 1.00 46.04 253 ASP B CA 1
ATOM 2858 C C . ASP B 1 199 ? 2.671 16.903 34.478 1.00 42.92 253 ASP B C 1
ATOM 2859 O O . ASP B 1 199 ? 2.736 16.932 35.713 1.00 47.79 253 ASP B O 1
ATOM 2864 N N . ASP B 1 200 ? 2.970 15.811 33.776 1.00 45.60 254 ASP B N 1
ATOM 2865 C CA . ASP B 1 200 ? 3.453 14.607 34.442 1.00 47.85 254 ASP B CA 1
ATOM 2866 C C . ASP B 1 200 ? 4.817 14.836 35.088 1.00 57.84 254 ASP B C 1
ATOM 2867 O O . ASP B 1 200 ? 5.085 14.330 36.185 1.00 64.04 254 ASP B O 1
ATOM 2872 N N . ILE B 1 201 ? 5.699 15.576 34.408 1.00 57.58 255 ILE B N 1
ATOM 2873 C CA . ILE B 1 201 ? 7.026 15.875 34.942 1.00 52.87 255 ILE B CA 1
ATOM 2874 C C . ILE B 1 201 ? 6.914 16.738 36.196 1.00 46.76 255 ILE B C 1
ATOM 2875 O O . ILE B 1 201 ? 7.590 16.501 37.202 1.00 56.42 255 ILE B O 1
ATOM 2880 N N . VAL B 1 202 ? 6.071 17.770 36.138 1.00 43.88 256 VAL B N 1
ATOM 2881 C CA . VAL B 1 202 ? 5.938 18.729 37.226 1.00 47.80 256 VAL B CA 1
ATOM 2882 C C . VAL B 1 202 ? 5.218 18.138 38.436 1.00 53.22 256 VAL B C 1
ATOM 2883 O O . VAL B 1 202 ? 5.415 18.623 39.558 1.00 52.99 256 VAL B O 1
ATOM 2887 N N . LYS B 1 203 ? 4.433 17.064 38.247 1.00 51.42 257 LYS B N 1
ATOM 2888 C CA . LYS B 1 203 ? 3.603 16.531 39.331 1.00 56.88 257 LYS B CA 1
ATOM 2889 C C . LYS B 1 203 ? 4.411 16.198 40.584 1.00 60.30 257 LYS B C 1
ATOM 2890 O O . LYS B 1 203 ? 3.946 16.443 41.703 1.00 65.55 257 LYS B O 1
ATOM 2892 N N . ASN B 1 204 ? 5.621 15.661 40.433 1.00 55.16 258 ASN B N 1
ATOM 2893 C CA . ASN B 1 204 ? 6.434 15.304 41.591 1.00 74.10 258 ASN B CA 1
ATOM 2894 C C . ASN B 1 204 ? 7.550 16.294 41.892 1.00 75.10 258 ASN B C 1
ATOM 2895 O O . ASN B 1 204 ? 8.477 15.953 42.636 1.00 71.87 258 ASN B O 1
ATOM 2900 N N . LEU B 1 205 ? 7.451 17.526 41.391 1.00 49.03 259 LEU B N 1
ATOM 2901 C CA . LEU B 1 205 ? 8.460 18.532 41.693 1.00 50.52 259 LEU B CA 1
ATOM 2902 C C . LEU B 1 205 ? 7.950 19.461 42.784 1.00 52.96 259 LEU B C 1
ATOM 2903 O O . LEU B 1 205 ? 6.740 19.545 43.023 1.00 35.03 259 LEU B O 1
ATOM 2908 N N . PRO B 1 206 ? 8.848 20.135 43.508 1.00 42.89 260 PRO B N 1
ATOM 2909 C CA . PRO B 1 206 ? 8.404 21.055 44.560 1.00 38.71 260 PRO B CA 1
ATOM 2910 C C . PRO B 1 206 ? 7.651 22.242 43.981 1.00 37.88 260 PRO B C 1
ATOM 2911 O O . PRO B 1 206 ? 7.690 22.528 42.786 1.00 44.27 260 PRO B O 1
ATOM 2915 N N . SER B 1 207 ? 7.008 22.985 44.880 1.00 44.19 261 SER B N 1
ATOM 2916 C CA . SER B 1 207 ? 5.984 23.933 44.453 1.00 43.50 261 SER B CA 1
ATOM 2917 C C . SER B 1 207 ? 6.523 25.059 43.579 1.00 36.33 261 SER B C 1
ATOM 2918 O O . SER B 1 207 ? 5.732 25.728 42.917 1.00 40.06 261 SER B O 1
ATOM 2921 N N . ASN B 1 208 ? 7.838 25.289 43.550 1.00 37.72 262 ASN B N 1
ATOM 2922 C CA . ASN B 1 208 ? 8.353 26.363 42.704 1.00 40.14 262 ASN B CA 1
ATOM 2923 C C . ASN B 1 208 ? 8.266 26.017 41.222 1.00 44.31 262 ASN B C 1
ATOM 2924 O O . ASN B 1 208 ? 8.342 26.916 40.376 1.00 36.28 262 ASN B O 1
ATOM 2929 N N . PHE B 1 209 ? 8.086 24.744 40.887 1.00 46.12 263 PHE B N 1
ATOM 2930 C CA . PHE B 1 209 ? 8.036 24.344 39.494 1.00 43.51 263 PHE B CA 1
ATOM 2931 C C . PHE B 1 209 ? 6.601 24.415 38.987 1.00 42.28 263 PHE B C 1
ATOM 2932 O O . PHE B 1 209 ? 5.645 24.231 39.746 1.00 42.06 263 PHE B O 1
ATOM 2940 N N . TYR B 1 210 ? 6.461 24.731 37.699 1.00 42.20 264 TYR B N 1
ATOM 2941 C CA . TYR B 1 210 ? 5.167 24.732 37.039 1.00 32.36 264 TYR B CA 1
ATOM 2942 C C . TYR B 1 210 ? 5.369 24.414 35.562 1.00 36.78 264 TYR B C 1
ATOM 2943 O O . TYR B 1 210 ? 6.444 24.632 34.999 1.00 39.93 264 TYR B O 1
ATOM 2952 N N . ALA B 1 211 ? 4.308 23.919 34.935 1.00 31.86 265 ALA B N 1
ATOM 2953 C CA . ALA B 1 211 ? 4.341 23.516 33.540 1.00 32.29 265 ALA B CA 1
ATOM 2954 C C . ALA B 1 211 ? 3.672 24.554 32.643 1.00 43.22 265 ALA B C 1
ATOM 2955 O O . ALA B 1 211 ? 2.678 25.178 33.026 1.00 49.38 265 ALA B O 1
ATOM 2957 N N . THR B 1 212 ? 4.225 24.723 31.440 1.00 44.72 266 THR B N 1
ATOM 2958 C CA . THR B 1 212 ? 3.583 25.436 30.345 1.00 36.28 266 THR B CA 1
ATOM 2959 C C . THR B 1 212 ? 3.615 24.549 29.112 1.00 38.51 266 THR B C 1
ATOM 2960 O O . THR B 1 212 ? 4.446 23.647 29.006 1.00 43.46 266 THR B O 1
ATOM 2964 N N . ASN B 1 213 ? 2.691 24.799 28.184 1.00 38.78 267 ASN B N 1
ATOM 2965 C CA . ASN B 1 213 ? 2.719 24.133 26.888 1.00 35.34 267 ASN B CA 1
ATOM 2966 C C . ASN B 1 213 ? 2.100 25.042 25.836 1.00 40.77 267 ASN B C 1
ATOM 2967 O O . ASN B 1 213 ? 1.500 26.076 26.142 1.00 41.53 267 ASN B O 1
ATOM 2972 N N . TRP B 1 214 ? 2.282 24.645 24.577 1.00 30.55 268 TRP B N 1
ATOM 2973 C CA . TRP B 1 214 ? 1.939 25.497 23.445 1.00 39.96 268 TRP B CA 1
ATOM 2974 C C . TRP B 1 214 ? 0.442 25.751 23.316 1.00 33.02 268 TRP B C 1
ATOM 2975 O O . TRP B 1 214 ? 0.043 26.657 22.580 1.00 61.07 268 TRP B O 1
ATOM 2986 N N . THR B 1 215 ? -0.391 24.960 23.974 1.00 42.83 269 THR B N 1
ATOM 2987 C CA . THR B 1 215 ? -1.833 25.159 23.934 1.00 43.50 269 THR B CA 1
ATOM 2988 C C . THR B 1 215 ? -2.298 26.324 24.811 1.00 58.58 269 THR B C 1
ATOM 2989 O O . THR B 1 215 ? -3.505 26.576 24.885 1.00 62.54 269 THR B O 1
ATOM 2993 N N . TYR B 1 216 ? -1.382 26.994 25.514 1.00 68.49 270 TYR B N 1
ATOM 2994 C CA . TYR B 1 216 ? -1.682 28.215 26.259 1.00 76.82 270 TYR B CA 1
ATOM 2995 C C . TYR B 1 216 ? -1.556 29.401 25.310 1.00 79.30 270 TYR B C 1
ATOM 2996 O O . TYR B 1 216 ? -0.460 29.675 24.807 1.00 84.68 270 TYR B O 1
ATOM 3005 N N . THR B 1 217 ? -2.652 30.120 25.084 1.00 78.29 271 THR B N 1
ATOM 3006 C CA . THR B 1 217 ? -2.615 31.245 24.153 1.00 76.61 271 THR B CA 1
ATOM 3007 C C . THR B 1 217 ? -2.678 32.581 24.878 1.00 78.65 271 THR B C 1
ATOM 3008 O O . THR B 1 217 ? -1.797 33.424 24.705 1.00 77.06 271 THR B O 1
ATOM 3010 N N . ASN B 1 220 ? -5.214 38.119 24.709 1.00 72.48 274 ASN B N 1
ATOM 3011 C CA . ASN B 1 220 ? -6.273 38.659 23.863 1.00 66.61 274 ASN B CA 1
ATOM 3012 C C . ASN B 1 220 ? -7.553 38.907 24.669 1.00 73.15 274 ASN B C 1
ATOM 3013 O O . ASN B 1 220 ? -8.651 38.557 24.233 1.00 77.88 274 ASN B O 1
ATOM 3018 N N . LEU B 1 221 ? -7.414 39.509 25.847 1.00 73.87 275 LEU B N 1
ATOM 3019 C CA . LEU B 1 221 ? -8.574 39.844 26.662 1.00 71.94 275 LEU B CA 1
ATOM 3020 C C . LEU B 1 221 ? -9.195 41.151 26.191 1.00 80.25 275 LEU B C 1
ATOM 3021 O O . LEU B 1 221 ? -8.499 42.075 25.761 1.00 87.48 275 LEU B O 1
ATOM 3023 N N . PHE B 1 222 ? -10.520 41.224 26.283 1.00 78.79 276 PHE B N 1
ATOM 3024 C CA . PHE B 1 222 ? -11.263 42.389 25.813 1.00 78.21 276 PHE B CA 1
ATOM 3025 C C . PHE B 1 222 ? -11.531 43.365 26.957 1.00 81.19 276 PHE B C 1
ATOM 3026 O O . PHE B 1 222 ? -10.831 44.365 27.106 1.00 84.07 276 PHE B O 1
ATOM 3034 N N . ASP C 1 13 ? 11.419 77.147 54.457 1.00 122.53 67 ASP C N 1
ATOM 3035 C CA . ASP C 1 13 ? 11.550 77.750 53.135 1.00 119.64 67 ASP C CA 1
ATOM 3036 C C . ASP C 1 13 ? 10.243 77.634 52.355 1.00 110.90 67 ASP C C 1
ATOM 3037 O O . ASP C 1 13 ? 9.882 76.556 51.884 1.00 112.19 67 ASP C O 1
ATOM 3039 N N . ARG C 1 14 ? 9.545 78.764 52.213 1.00 106.07 68 ARG C N 1
ATOM 3040 C CA . ARG C 1 14 ? 8.272 78.792 51.498 1.00 90.18 68 ARG C CA 1
ATOM 3041 C C . ARG C 1 14 ? 8.441 78.541 50.006 1.00 76.51 68 ARG C C 1
ATOM 3042 O O . ARG C 1 14 ? 7.483 78.120 49.352 1.00 80.29 68 ARG C O 1
ATOM 3044 N N . GLU C 1 15 ? 9.623 78.815 49.448 1.00 83.17 69 GLU C N 1
ATOM 3045 C CA . GLU C 1 15 ? 9.853 78.538 48.033 1.00 80.49 69 GLU C CA 1
ATOM 3046 C C . GLU C 1 15 ? 9.845 77.041 47.769 1.00 77.35 69 GLU C C 1
ATOM 3047 O O . GLU C 1 15 ? 9.334 76.592 46.736 1.00 77.50 69 GLU C O 1
ATOM 3053 N N . LEU C 1 16 ? 10.427 76.254 48.676 1.00 79.47 70 LEU C N 1
ATOM 3054 C CA . LEU C 1 16 ? 10.373 74.803 48.534 1.00 77.31 70 LEU C CA 1
ATOM 3055 C C . LEU C 1 16 ? 8.933 74.300 48.569 1.00 76.85 70 LEU C C 1
ATOM 3056 O O . LEU C 1 16 ? 8.517 73.508 47.713 1.00 76.66 70 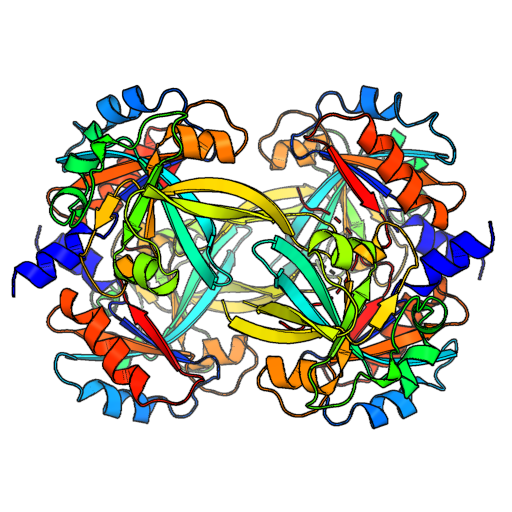LEU C O 1
ATOM 3058 N N . LYS C 1 17 ? 8.146 74.768 49.542 1.00 80.50 71 LYS C N 1
ATOM 3059 C CA . LYS C 1 17 ? 6.761 74.316 49.647 1.00 82.02 71 LYS C CA 1
ATOM 3060 C C . LYS C 1 17 ? 5.951 74.721 48.422 1.00 77.27 71 LYS C C 1
ATOM 3061 O O . LYS C 1 17 ? 5.145 73.933 47.914 1.00 76.67 71 LYS C O 1
ATOM 3067 N N . ASN C 1 18 ? 6.147 75.948 47.935 1.00 78.52 72 ASN C N 1
ATOM 3068 C CA . ASN C 1 18 ? 5.430 76.400 46.748 1.00 76.80 72 ASN C CA 1
ATOM 3069 C C . ASN C 1 18 ? 5.887 75.649 45.505 1.00 76.26 72 ASN C C 1
ATOM 3070 O O . ASN C 1 18 ? 5.105 75.480 44.563 1.00 79.82 72 ASN C O 1
ATOM 3075 N N . ARG C 1 19 ? 7.152 75.221 45.469 1.00 72.12 73 ARG C N 1
ATOM 3076 C CA . ARG C 1 19 ? 7.625 74.410 44.352 1.00 69.04 73 ARG C CA 1
ATOM 3077 C C . ARG C 1 19 ? 7.027 73.010 44.402 1.00 62.60 73 ARG C C 1
ATOM 3078 O O . ARG C 1 19 ? 6.529 72.498 43.394 1.00 50.39 73 ARG C O 1
ATOM 3080 N N . VAL C 1 20 ? 7.037 72.387 45.579 1.00 67.47 74 VAL C N 1
ATOM 3081 C CA . VAL C 1 20 ? 6.509 71.031 45.699 1.00 67.41 74 VAL C CA 1
ATOM 3082 C C . VAL C 1 20 ? 5.001 71.027 45.475 1.00 71.67 74 VAL C C 1
ATOM 3083 O O . VAL C 1 20 ? 4.481 70.283 44.634 1.00 65.97 74 VAL C O 1
ATOM 3087 N N . LEU C 1 21 ? 4.279 71.876 46.208 1.00 74.82 75 LEU C N 1
ATOM 3088 C CA . LEU C 1 21 ? 2.826 71.880 46.104 1.00 71.97 75 LEU C CA 1
ATOM 3089 C C . LEU C 1 21 ? 2.352 72.326 44.726 1.00 68.25 75 LEU C C 1
ATOM 3090 O O . LEU C 1 21 ? 1.367 71.783 44.212 1.00 63.43 75 LEU C O 1
ATOM 3095 N N . GLY C 1 22 ? 3.067 73.260 44.091 1.00 69.21 76 GLY C N 1
ATOM 3096 C CA . GLY C 1 22 ? 2.671 73.757 42.782 1.00 59.47 76 GLY C CA 1
ATOM 3097 C C . GLY C 1 22 ? 2.723 72.716 41.682 1.00 59.58 76 GLY C C 1
ATOM 3098 O O . GLY C 1 22 ? 2.105 72.908 40.629 1.00 51.17 76 GLY C O 1
ATOM 3099 N N . MET C 1 23 ? 3.473 71.634 41.891 1.00 62.79 77 MET C N 1
ATOM 3100 C CA . MET C 1 23 ? 3.646 70.575 40.907 1.00 57.01 77 MET C CA 1
ATOM 3101 C C . MET C 1 23 ? 2.769 69.357 41.159 1.00 54.92 77 MET C C 1
ATOM 3102 O O . MET C 1 23 ? 2.758 68.436 40.329 1.00 51.90 77 MET C O 1
ATOM 3107 N N . VAL C 1 24 ? 2.025 69.336 42.251 1.00 53.89 78 VAL C N 1
ATOM 3108 C CA . VAL C 1 24 ? 1.162 68.195 42.578 1.00 51.75 78 VAL C CA 1
ATOM 3109 C C . VAL C 1 24 ? -0.191 68.425 41.917 1.00 47.35 78 VAL C C 1
ATOM 3110 O O . VAL C 1 24 ? -0.799 69.486 42.118 1.00 40.32 78 VAL C O 1
ATOM 3114 N N . PRO C 1 25 ? -0.678 67.492 41.094 1.00 46.31 79 PRO C N 1
ATOM 3115 C CA . PRO C 1 25 ? -2.070 67.575 40.630 1.00 42.28 79 PRO C CA 1
ATOM 3116 C C . PRO C 1 25 ? -3.027 67.282 41.773 1.00 42.19 79 PRO C C 1
ATOM 3117 O O . PRO C 1 25 ? -3.127 66.138 42.227 1.00 46.53 79 PRO C O 1
ATOM 3121 N N . GLN C 1 26 ? -3.741 68.298 42.250 1.00 41.56 80 GLN C N 1
ATOM 3122 C CA . GLN C 1 26 ? -4.532 68.121 43.463 1.00 37.73 80 GLN C CA 1
ATOM 3123 C C . GLN C 1 26 ? -5.724 67.199 43.229 1.00 39.46 80 GLN C C 1
ATOM 3124 O O . GLN C 1 26 ? -5.998 66.308 44.046 1.00 37.77 80 GLN C O 1
ATOM 3130 N N . ALA C 1 27 ? -6.425 67.379 42.113 1.00 44.08 81 ALA C N 1
ATOM 3131 C CA . ALA C 1 27 ? -7.528 66.511 41.725 1.00 36.92 81 ALA C CA 1
ATOM 3132 C C . ALA C 1 27 ? -7.730 66.629 40.225 1.00 39.80 81 ALA C C 1
ATOM 3133 O O . ALA C 1 27 ? -7.364 67.635 39.615 1.00 39.08 81 ALA C O 1
ATOM 3135 N N . THR C 1 28 ? -8.272 65.570 39.629 1.00 42.69 82 THR C N 1
ATOM 3136 C CA . THR C 1 28 ? -8.713 65.612 38.241 1.00 40.64 82 THR C CA 1
ATOM 3137 C C . THR C 1 28 ? -10.113 65.024 38.154 1.00 39.59 82 THR C C 1
ATOM 3138 O O . THR C 1 28 ? -10.533 64.246 39.011 1.00 41.93 82 THR C O 1
ATOM 3142 N N . VAL C 1 29 ? -10.854 65.476 37.153 1.00 35.11 83 VAL C N 1
ATOM 3143 C CA . VAL C 1 29 ? -12.060 64.817 36.686 1.00 39.25 83 VAL C CA 1
ATOM 3144 C C . VAL C 1 29 ? -11.744 64.310 35.290 1.00 38.09 83 VAL C C 1
ATOM 3145 O O . VAL C 1 29 ? -11.688 65.088 34.333 1.00 39.60 83 VAL C O 1
ATOM 3149 N N . SER C 1 30 ? -11.546 63.008 35.174 1.00 31.91 84 SER C N 1
ATOM 3150 C CA . SER C 1 30 ? -11.044 62.395 33.963 1.00 32.22 84 SER C CA 1
ATOM 3151 C C . SER C 1 30 ? -12.114 61.523 33.320 1.00 32.90 84 SER C C 1
ATOM 3152 O O . SER C 1 30 ? -13.143 61.199 33.918 1.00 34.23 84 SER C O 1
ATOM 3155 N N . SER C 1 31 ? -11.834 61.100 32.095 1.00 34.03 85 SER C N 1
ATOM 3156 C CA . SER C 1 31 ? -12.796 60.342 31.326 1.00 39.76 85 SER C CA 1
ATOM 3157 C C . SER C 1 31 ? -12.091 59.191 30.628 1.00 43.36 85 SER C C 1
ATOM 3158 O O . SER C 1 31 ? -10.934 59.305 30.222 1.00 47.37 85 SER C O 1
ATOM 3161 N N . THR C 1 32 ? -12.797 58.069 30.518 1.00 41.87 86 THR C N 1
ATOM 3162 C CA . THR C 1 32 ? -12.352 56.947 29.704 1.00 44.29 86 THR C CA 1
ATOM 3163 C C . THR C 1 32 ? -12.625 57.182 28.223 1.00 47.40 86 THR C C 1
ATOM 3164 O O . THR C 1 32 ? -12.231 56.364 27.387 1.00 48.97 86 THR C O 1
ATOM 3168 N N . GLN C 1 33 ? -13.338 58.248 27.891 1.00 49.15 87 GLN C N 1
ATOM 3169 C CA . GLN C 1 33 ? -13.570 58.672 26.520 1.00 52.11 87 GLN C CA 1
ATOM 3170 C C . GLN C 1 33 ? -13.000 60.072 26.326 1.00 45.03 87 GLN C C 1
ATOM 3171 O O . GLN C 1 33 ? -13.147 60.937 27.198 1.00 44.47 87 GLN C O 1
ATOM 3177 N N . ILE C 1 34 ? -12.338 60.292 25.187 1.00 41.27 88 ILE C N 1
ATOM 3178 C CA . ILE C 1 34 ? -11.777 61.610 24.911 1.00 44.35 88 ILE C CA 1
ATOM 3179 C C . ILE C 1 34 ? -12.892 62.648 24.979 1.00 46.07 88 ILE C C 1
ATOM 3180 O O . ILE C 1 34 ? -14.025 62.406 24.545 1.00 52.00 88 ILE C O 1
ATOM 3185 N N . LEU C 1 35 ? -12.601 63.784 25.600 1.00 45.07 89 LEU C N 1
ATOM 3186 C CA . LEU C 1 35 ? -13.611 64.816 25.840 1.00 50.30 89 LEU C CA 1
ATOM 3187 C C . LEU C 1 35 ? -13.427 65.904 24.793 1.00 58.95 89 LEU C C 1
ATOM 3188 O O . LEU C 1 35 ? -12.578 66.787 24.939 1.00 60.43 89 LEU C O 1
ATOM 3193 N N . THR C 1 36 ? -14.215 65.827 23.724 1.00 64.17 90 THR C N 1
ATOM 3194 C CA . THR C 1 36 ? -14.248 66.887 22.730 1.00 59.46 90 THR C CA 1
ATOM 3195 C C . THR C 1 36 ? -15.038 68.094 23.199 1.00 60.65 90 THR C C 1
ATOM 3196 O O . THR C 1 36 ? -14.956 69.154 22.571 1.00 59.77 90 THR C O 1
ATOM 3200 N N . ASP C 1 37 ? -15.786 67.950 24.292 1.00 64.18 91 ASP C N 1
ATOM 3201 C CA . ASP C 1 37 ? -16.601 69.003 24.881 1.00 68.68 91 ASP C CA 1
ATOM 3202 C C . ASP C 1 37 ? -15.989 69.538 26.169 1.00 65.28 91 ASP C C 1
ATOM 3203 O O . ASP C 1 37 ? -16.702 70.120 26.996 1.00 69.15 91 ASP C O 1
ATOM 3208 N N . TRP C 1 38 ? -14.679 69.354 26.348 1.00 60.56 92 TRP C N 1
ATOM 3209 C CA . TRP C 1 38 ? -14.051 69.674 27.627 1.00 53.49 92 TRP C CA 1
ATOM 3210 C C . TRP C 1 38 ? -14.253 71.107 28.115 1.00 55.76 92 TRP C C 1
ATOM 3211 O O . TRP C 1 38 ? -14.332 71.284 29.344 1.00 58.56 92 TRP C O 1
ATOM 3222 N N . PRO C 1 39 ? -14.341 72.145 27.271 1.00 53.59 93 PRO C N 1
ATOM 3223 C CA . PRO C 1 39 ? -14.525 73.492 27.835 1.00 59.59 93 PRO C CA 1
ATOM 3224 C C . PRO C 1 39 ? -15.829 73.666 28.603 1.00 66.59 93 PRO C C 1
ATOM 3225 O O . PRO C 1 39 ? -15.873 74.456 29.556 1.00 69.89 93 PRO C O 1
ATOM 3229 N N . GLU C 1 40 ? -16.895 72.952 28.230 1.00 63.63 94 GLU C N 1
ATOM 3230 C CA . GLU C 1 40 ? -18.113 73.026 29.028 1.00 61.97 94 GLU C CA 1
ATOM 3231 C C . GLU C 1 40 ? -17.906 72.348 30.371 1.00 60.71 94 GLU C C 1
ATOM 3232 O O . GLU C 1 40 ? -18.457 72.791 31.385 1.00 60.08 94 GLU C O 1
ATOM 3234 N N . LEU C 1 41 ? -17.087 71.298 30.398 1.00 58.89 95 LEU C N 1
ATOM 3235 C CA . LEU C 1 41 ? -16.729 70.683 31.667 1.00 55.69 95 LEU C CA 1
ATOM 3236 C C . LEU C 1 41 ? -15.969 71.666 32.546 1.00 58.52 95 LEU C C 1
ATOM 3237 O O . LEU C 1 41 ? -16.169 71.702 33.765 1.00 60.23 95 LEU C O 1
ATOM 3242 N N . VAL C 1 42 ? -15.121 72.501 31.940 1.00 58.03 96 VAL C N 1
ATOM 3243 C CA . VAL C 1 42 ? -14.383 73.497 32.714 1.00 62.67 96 VAL C CA 1
ATOM 3244 C C . VAL C 1 42 ? -15.351 74.481 33.356 1.00 68.06 96 VAL C C 1
ATOM 3245 O O . VAL C 1 42 ? -15.347 74.681 34.576 1.00 71.09 96 VAL C O 1
ATOM 3249 N N . LYS C 1 43 ? -16.218 75.086 32.543 1.00 70.94 97 LYS C N 1
ATOM 3250 C CA . LYS C 1 43 ? -17.182 76.033 33.080 1.00 70.36 97 LYS C CA 1
ATOM 3251 C C . LYS C 1 43 ? -18.098 75.364 34.094 1.00 75.36 97 LYS C C 1
ATOM 3252 O O . LYS C 1 43 ? -18.488 75.987 35.086 1.00 89.39 97 LYS C O 1
ATOM 3254 N N . ARG C 1 44 ? -18.425 74.090 33.880 1.00 70.25 98 ARG C N 1
ATOM 3255 C CA . ARG C 1 44 ? -19.294 73.376 34.806 1.00 70.46 98 ARG C CA 1
ATOM 3256 C C . ARG C 1 44 ? -18.608 73.080 36.133 1.00 67.88 98 ARG C C 1
ATOM 3257 O O . ARG C 1 44 ? -19.287 72.940 37.155 1.00 69.75 98 ARG C O 1
ATOM 3265 N N . VAL C 1 45 ? -17.281 73.010 36.151 1.00 64.66 99 VAL C N 1
ATOM 3266 C CA . VAL C 1 45 ? -16.546 72.639 37.347 1.00 66.96 99 VAL C CA 1
ATOM 3267 C C . VAL C 1 45 ? -15.939 73.847 38.062 1.00 68.43 99 VAL C C 1
ATOM 3268 O O . VAL C 1 45 ? -15.805 73.822 39.292 1.00 64.96 99 VAL C O 1
ATOM 3272 N N . GLU C 1 46 ? -15.630 74.930 37.339 1.00 71.12 100 GLU C N 1
ATOM 3273 C CA . GLU C 1 46 ? -14.849 76.021 37.922 1.00 72.16 100 GLU C CA 1
ATOM 3274 C C . GLU C 1 46 ? -15.561 76.706 39.082 1.00 75.42 100 GLU C C 1
ATOM 3275 O O . GLU C 1 46 ? -14.901 77.245 39.976 1.00 76.77 100 GLU C O 1
ATOM 3281 N N . ASN C 1 47 ? -16.888 76.736 39.076 1.00 81.42 101 ASN C N 1
ATOM 3282 C CA . ASN C 1 47 ? -17.624 77.395 40.149 1.00 91.12 101 ASN C CA 1
ATOM 3283 C C . ASN C 1 47 ? -18.003 76.451 41.279 1.00 84.60 101 ASN C C 1
ATOM 3284 O O . ASN C 1 47 ? -18.698 76.869 42.213 1.00 86.43 101 ASN C O 1
ATOM 3289 N N . HIS C 1 48 ? -17.600 75.190 41.203 1.00 77.43 102 HIS C N 1
ATOM 3290 C CA . HIS C 1 48 ? -17.834 74.295 42.321 1.00 78.99 102 HIS C CA 1
ATOM 3291 C C . HIS C 1 48 ? -17.076 74.818 43.539 1.00 76.25 102 HIS C C 1
ATOM 3292 O O . HIS C 1 48 ? -15.943 75.299 43.405 1.00 75.91 102 HIS C O 1
ATOM 3299 N N . PRO C 1 49 ? -17.659 74.741 44.733 1.00 69.51 103 PRO C N 1
ATOM 3300 C CA . PRO C 1 49 ? -16.966 75.259 45.916 1.00 71.54 103 PRO C CA 1
ATOM 3301 C C . PRO C 1 49 ? -15.599 74.615 46.077 1.00 69.21 103 PRO C C 1
ATOM 3302 O O . PRO C 1 49 ? -15.411 73.431 45.790 1.00 73.67 103 PRO C O 1
ATOM 3306 N N . HIS C 1 50 ? -14.643 75.427 46.529 1.00 62.12 104 HIS C N 1
ATOM 3307 C CA . HIS C 1 50 ? -13.225 75.156 46.752 1.00 60.13 104 HIS C CA 1
ATOM 3308 C C . HIS C 1 50 ? -12.387 75.204 45.478 1.00 55.76 104 HIS C C 1
ATOM 3309 O O . HIS C 1 50 ? -11.163 75.240 45.586 1.00 64.89 104 HIS C O 1
ATOM 3316 N N . VAL C 1 51 ? -12.982 75.270 44.287 1.00 53.38 105 VAL C N 1
ATOM 3317 C CA . VAL C 1 51 ? -12.216 75.234 43.041 1.00 55.79 105 VAL C CA 1
ATOM 3318 C C . VAL C 1 51 ? -11.706 76.627 42.693 1.00 55.54 105 VAL C C 1
ATOM 3319 O O . VAL C 1 51 ? -12.492 77.567 42.547 1.00 66.16 105 VAL C O 1
ATOM 3323 N N . THR C 1 52 ? -10.382 76.755 42.553 1.00 59.38 106 THR C N 1
ATOM 3324 C CA . THR C 1 52 ? -9.734 78.014 42.201 1.00 58.08 106 THR C CA 1
ATOM 3325 C C . THR C 1 52 ? -9.034 77.961 40.850 1.00 61.39 106 THR C C 1
ATOM 3326 O O . THR C 1 52 ? -8.483 78.979 40.411 1.00 59.98 106 THR C O 1
ATOM 3330 N N . GLY C 1 53 ? -9.022 76.808 40.189 1.00 56.96 107 GLY C N 1
ATOM 3331 C CA . GLY C 1 53 ? -8.410 76.676 38.885 1.00 46.93 107 GLY C CA 1
ATOM 3332 C C . GLY C 1 53 ? -8.774 75.370 38.208 1.00 55.45 107 GLY C C 1
ATOM 3333 O O . GLY C 1 53 ? -8.914 74.338 38.870 1.00 48.37 107 GLY C O 1
ATOM 3334 N N . VAL C 1 54 ? -8.983 75.411 36.895 1.00 56.32 108 VAL C N 1
ATOM 3335 C CA . VAL C 1 54 ? -9.321 74.231 36.104 1.00 53.27 108 VAL C CA 1
ATOM 3336 C C . VAL C 1 54 ? -8.575 74.318 34.781 1.00 53.95 108 VAL C C 1
ATOM 3337 O O . VAL C 1 54 ? -8.511 75.386 34.163 1.00 54.24 108 VAL C O 1
ATOM 3341 N N . ALA C 1 55 ? -8.025 73.188 34.330 1.00 43.86 109 ALA C N 1
ATOM 3342 C CA . ALA C 1 55 ? -7.349 73.162 33.051 1.00 38.24 109 ALA C CA 1
ATOM 3343 C C . ALA C 1 55 ? -7.501 71.792 32.412 1.00 36.84 109 ALA C C 1
ATOM 3344 O O . ALA C 1 55 ? -7.524 70.783 33.128 1.00 38.83 109 ALA C O 1
ATOM 3346 N N . PRO C 1 56 ? -7.636 71.718 31.093 1.00 40.62 110 PRO C N 1
ATOM 3347 C CA . PRO C 1 56 ? -7.669 70.410 30.437 1.00 39.85 110 PRO C CA 1
ATOM 3348 C C . PRO C 1 56 ? -6.281 69.778 30.406 1.00 41.19 110 PRO C C 1
ATOM 3349 O O . PRO C 1 56 ? -5.249 70.456 30.457 1.00 39.15 110 PRO C O 1
ATOM 3353 N N . PHE C 1 57 ? -6.267 68.453 30.268 1.00 37.88 111 PHE C N 1
ATOM 3354 C CA . PHE C 1 57 ? -5.003 67.731 30.200 1.00 46.42 111 PHE C CA 1
ATOM 3355 C C . PHE C 1 57 ? -5.211 66.408 29.483 1.00 45.51 111 PHE C C 1
ATOM 3356 O O . PHE C 1 57 ? -6.308 65.844 29.477 1.00 39.40 111 PHE C O 1
ATOM 3364 N N . THR C 1 58 ? -4.117 65.908 28.917 1.00 42.87 112 THR C N 1
ATOM 3365 C CA . THR C 1 58 ? -4.030 64.547 28.401 1.00 35.97 112 THR C CA 1
ATOM 3366 C C . THR C 1 58 ? -2.652 64.009 28.746 1.00 33.44 112 THR C C 1
ATOM 3367 O O . THR C 1 58 ? -1.642 64.640 28.422 1.00 40.04 112 THR C O 1
ATOM 3371 N N . GLN C 1 59 ? -2.618 62.867 29.426 1.00 34.91 113 GLN C N 1
ATOM 3372 C CA . GLN C 1 59 ? -1.408 62.328 30.032 1.00 44.21 113 GLN C CA 1
ATOM 3373 C C . GLN C 1 59 ? -0.860 61.202 29.159 1.00 45.30 113 GLN C C 1
ATOM 3374 O O . GLN C 1 59 ? -1.589 60.261 28.829 1.00 46.86 113 GLN C O 1
ATOM 3380 N N . LEU C 1 60 ? 0.399 61.327 28.740 1.00 40.88 114 LEU C N 1
ATOM 3381 C CA . LEU C 1 60 ? 1.061 60.324 27.919 1.00 31.20 114 LEU C CA 1
ATOM 3382 C C . LEU C 1 60 ? 2.323 59.839 28.617 1.00 35.50 114 LEU C C 1
ATOM 3383 O O . LEU C 1 60 ? 3.047 60.619 29.242 1.00 47.41 114 LEU C O 1
ATOM 3388 N N . GLN C 1 61 ? 2.624 58.559 28.443 1.00 39.68 115 GLN C N 1
ATOM 3389 C CA . GLN C 1 61 ? 3.849 57.970 28.956 1.00 42.15 115 GLN C CA 1
ATOM 3390 C C . GLN C 1 61 ? 4.640 57.413 27.780 1.00 38.83 115 GLN C C 1
ATOM 3391 O O . GLN C 1 61 ? 4.091 56.698 26.939 1.00 38.00 115 GLN C O 1
ATOM 3397 N N . GLY C 1 62 ? 5.922 57.756 27.717 1.00 35.10 116 GLY C N 1
ATOM 3398 C CA . GLY C 1 62 ? 6.759 57.252 26.659 1.00 42.65 116 GLY C CA 1
ATOM 3399 C C . GLY C 1 62 ? 8.221 57.515 26.925 1.00 45.05 116 GLY C C 1
ATOM 3400 O O . GLY C 1 62 ? 8.643 57.646 28.079 1.00 45.35 116 GLY C O 1
ATOM 3401 N N . MET C 1 63 ? 9.002 57.599 25.856 1.00 35.16 117 MET C N 1
ATOM 3402 C CA . MET C 1 63 ? 10.414 57.914 25.953 1.00 39.15 117 MET C CA 1
ATOM 3403 C C . MET C 1 63 ? 10.755 59.003 24.956 1.00 34.90 117 MET C C 1
ATOM 3404 O O . MET C 1 63 ? 10.105 59.144 23.916 1.00 37.31 117 MET C O 1
ATOM 3409 N N . LEU C 1 64 ? 11.797 59.752 25.281 1.00 32.58 118 LEU C N 1
ATOM 3410 C CA . LEU C 1 64 ? 12.411 60.700 24.368 1.00 27.08 118 LEU C CA 1
ATOM 3411 C C . LEU C 1 64 ? 13.705 60.111 23.824 1.00 36.34 118 LEU C C 1
ATOM 3412 O O . LEU C 1 64 ? 14.420 59.384 24.523 1.00 32.56 118 LEU C O 1
ATOM 3417 N N . THR C 1 65 ? 13.994 60.426 22.560 1.00 30.53 119 THR C N 1
ATOM 3418 C CA . THR C 1 65 ? 15.254 60.053 21.948 1.00 28.39 119 THR C CA 1
ATOM 3419 C C . THR C 1 65 ? 15.800 61.265 21.215 1.00 29.87 119 THR C C 1
ATOM 3420 O O . THR C 1 65 ? 15.059 61.982 20.539 1.00 29.23 119 THR C O 1
ATOM 3424 N N . ALA C 1 66 ? 17.096 61.497 21.382 1.00 36.73 120 ALA C N 1
ATOM 3425 C CA . ALA C 1 66 ? 17.830 62.527 20.664 1.00 34.04 120 ALA C CA 1
ATOM 3426 C C . ALA C 1 66 ? 19.312 62.224 20.821 1.00 38.24 120 ALA C C 1
ATOM 3427 O O . ALA C 1 66 ? 19.755 61.889 21.923 1.00 36.99 120 ALA C O 1
ATOM 3429 N N . GLN C 1 67 ? 20.063 62.317 19.718 1.00 42.67 121 GLN C N 1
ATOM 3430 C CA . GLN C 1 67 ? 21.535 62.234 19.745 1.00 40.94 121 GLN C CA 1
ATOM 3431 C C . GLN C 1 67 ? 22.038 60.948 20.397 1.00 42.94 121 GLN C C 1
ATOM 3432 O O . GLN C 1 67 ? 23.008 60.960 21.165 1.00 38.60 121 GLN C O 1
ATOM 3438 N N . GLY C 1 68 ? 21.362 59.834 20.112 1.00 44.92 122 GLY C N 1
ATOM 3439 C CA . GLY C 1 68 ? 21.778 58.549 20.629 1.00 50.58 122 GLY C CA 1
ATOM 3440 C C . GLY C 1 68 ? 21.364 58.271 22.056 1.00 52.66 122 GLY C C 1
ATOM 3441 O O . GLY C 1 68 ? 21.587 57.158 22.542 1.00 54.69 122 GLY C O 1
ATOM 3442 N N . GLN C 1 69 ? 20.794 59.248 22.750 1.00 45.01 123 GLN C N 1
ATOM 3443 C CA . GLN C 1 69 ? 20.369 59.085 24.128 1.00 36.54 123 GLN C CA 1
ATOM 3444 C C . GLN C 1 69 ? 18.879 58.748 24.169 1.00 39.08 123 GLN C C 1
ATOM 3445 O O . GLN C 1 69 ? 18.134 59.012 23.218 1.00 41.85 123 GLN C O 1
ATOM 3451 N N . VAL C 1 70 ? 18.459 58.128 25.274 1.00 40.65 124 VAL C N 1
ATOM 3452 C CA . VAL C 1 70 ? 17.066 57.749 25.515 1.00 39.27 124 VAL C CA 1
ATOM 3453 C C . VAL C 1 70 ? 16.705 58.107 26.957 1.00 44.23 124 VAL C C 1
ATOM 3454 O O . VAL C 1 70 ? 17.476 57.833 27.882 1.00 48.65 124 VAL C O 1
ATOM 3458 N N . ALA C 1 71 ? 15.517 58.686 27.163 1.00 43.96 125 ALA C N 1
ATOM 3459 C CA . ALA C 1 71 ? 15.039 58.988 28.511 1.00 40.45 125 ALA C CA 1
ATOM 3460 C C . ALA C 1 71 ? 13.536 58.761 28.614 1.00 38.98 125 ALA C C 1
ATOM 3461 O O . ALA C 1 71 ? 12.781 59.088 27.691 1.00 35.07 125 ALA C O 1
ATOM 3463 N N . GLY C 1 72 ? 13.116 58.179 29.740 1.00 39.57 126 GLY C N 1
ATOM 3464 C CA . GLY C 1 72 ? 11.701 58.063 30.030 1.00 32.15 126 GLY C CA 1
ATOM 3465 C C . GLY C 1 72 ? 11.100 59.419 30.330 1.00 31.74 126 GLY C C 1
ATOM 3466 O O . GLY C 1 72 ? 11.772 60.321 30.820 1.00 33.76 126 GLY C O 1
ATOM 3467 N N . ILE C 1 73 ? 9.819 59.585 30.000 1.00 33.28 127 ILE C N 1
ATOM 3468 C CA . ILE C 1 73 ? 9.181 60.885 30.189 1.00 30.38 127 ILE C CA 1
ATOM 3469 C C . ILE C 1 73 ? 7.687 60.681 30.359 1.00 35.14 127 ILE C C 1
ATOM 3470 O O . ILE C 1 73 ? 7.093 59.773 29.765 1.00 35.72 127 ILE C O 1
ATOM 3475 N N . MET C 1 74 ? 7.085 61.529 31.192 1.00 37.08 128 MET C N 1
ATOM 3476 C CA . MET C 1 74 ? 5.639 61.660 31.324 1.00 35.93 128 MET C CA 1
ATOM 3477 C C . MET C 1 74 ? 5.236 62.981 30.678 1.00 36.95 128 MET C C 1
ATOM 3478 O O . MET C 1 74 ? 5.602 64.059 31.167 1.00 42.31 128 MET C O 1
ATOM 3480 N N . VAL C 1 75 ? 4.461 62.898 29.605 1.00 27.20 129 VAL C N 1
ATOM 3481 C CA . VAL C 1 75 ? 4.125 64.053 28.787 1.00 35.50 129 VAL C CA 1
ATOM 3482 C C . VAL C 1 75 ? 2.686 64.423 29.067 1.00 32.08 129 VAL C C 1
ATOM 3483 O O . VAL C 1 75 ? 1.813 63.545 29.110 1.00 32.14 129 VAL C O 1
ATOM 3487 N N . THR C 1 76 ? 2.441 65.711 29.279 1.00 28.77 130 THR C N 1
ATOM 3488 C CA . THR C 1 76 ? 1.093 66.221 29.482 1.00 29.07 130 THR C CA 1
ATOM 3489 C C . THR C 1 76 ? 0.743 67.184 28.361 1.00 31.98 130 THR C C 1
ATOM 3490 O O . THR C 1 76 ? 1.455 68.172 28.133 1.00 32.00 130 THR C O 1
ATOM 3494 N N . GLY C 1 77 ? -0.351 66.895 27.661 1.00 39.00 131 GLY C N 1
ATOM 3495 C CA . GLY C 1 77 ? -0.905 67.862 26.727 1.00 37.15 131 GLY C CA 1
ATOM 3496 C C . GLY C 1 77 ? -1.663 68.924 27.508 1.00 30.15 131 GLY C C 1
ATOM 3497 O O . GLY C 1 77 ? -2.444 68.604 28.410 1.00 31.02 131 GLY C O 1
ATOM 3498 N N . ILE C 1 78 ? -1.401 70.195 27.192 1.00 30.55 132 ILE C N 1
ATOM 3499 C CA . ILE C 1 78 ? -1.980 71.319 27.917 1.00 37.20 132 ILE C CA 1
ATOM 3500 C C . ILE C 1 78 ? -2.404 72.420 26.950 1.00 38.62 132 ILE C C 1
ATOM 3501 O O . ILE C 1 78 ? -1.950 72.501 25.808 1.00 38.48 132 ILE C O 1
ATOM 3506 N N . ASP C 1 79 ? -3.278 73.281 27.448 1.00 43.96 133 ASP C N 1
ATOM 3507 C CA . ASP C 1 79 ? -3.605 74.542 26.810 1.00 50.25 133 ASP C CA 1
ATOM 3508 C C . ASP C 1 79 ? -3.000 75.636 27.680 1.00 50.02 133 ASP C C 1
ATOM 3509 O O . ASP C 1 79 ? -3.501 75.885 28.787 1.00 52.07 133 ASP C O 1
ATOM 3514 N N . PRO C 1 80 ? -1.930 76.299 27.231 1.00 51.26 134 PRO C N 1
ATOM 3515 C CA . PRO C 1 80 ? -1.189 77.205 28.128 1.00 51.28 134 PRO C CA 1
ATOM 3516 C C . PRO C 1 80 ? -2.037 78.298 28.751 1.00 54.40 134 PRO C C 1
ATOM 3517 O O . PRO C 1 80 ? -1.787 78.676 29.904 1.00 53.07 134 PRO C O 1
ATOM 3521 N N . LYS C 1 81 ? -3.049 78.792 28.031 1.00 56.24 135 LYS C N 1
ATOM 3522 C CA . LYS C 1 81 ? -3.920 79.831 28.572 1.00 58.99 135 LYS C CA 1
ATOM 3523 C C . LYS C 1 81 ? -4.652 79.350 29.820 1.00 56.20 135 LYS C C 1
ATOM 3524 O O . LYS C 1 81 ? -4.888 80.133 30.746 1.00 63.24 135 LYS C O 1
ATOM 3526 N N . TYR C 1 82 ? -5.022 78.070 29.868 1.00 55.01 136 TYR C N 1
ATOM 3527 C CA . TYR C 1 82 ? -5.663 77.519 31.059 1.00 56.19 136 TYR C CA 1
ATOM 3528 C C . TYR C 1 82 ? -4.651 77.034 32.094 1.00 55.72 136 TYR C C 1
ATOM 3529 O O . TYR C 1 82 ? -4.885 77.180 33.302 1.00 50.60 136 TYR C O 1
ATOM 3538 N N . GLU C 1 83 ? -3.531 76.455 31.636 1.00 53.63 137 GLU C N 1
ATOM 3539 C CA . GLU C 1 83 ? -2.600 75.775 32.538 1.00 48.96 137 GLU C CA 1
ATOM 3540 C C . GLU C 1 83 ? -2.026 76.716 33.593 1.00 54.48 137 GLU C C 1
ATOM 3541 O O . GLU C 1 83 ? -1.663 76.268 34.686 1.00 62.48 137 GLU C O 1
ATOM 3547 N N . LYS C 1 84 ? -1.939 78.014 33.292 1.00 51.49 138 LYS C N 1
ATOM 3548 C CA . LYS C 1 84 ? -1.396 78.963 34.259 1.00 52.03 138 LYS C CA 1
ATOM 3549 C C . LYS C 1 84 ? -2.233 79.039 35.531 1.00 57.38 138 LYS C C 1
ATOM 3550 O O . LYS C 1 84 ? -1.714 79.438 36.578 1.00 62.25 138 LYS C O 1
ATOM 3556 N N . ASN C 1 85 ? -3.518 78.682 35.461 1.00 55.05 139 ASN C N 1
ATOM 3557 C CA . ASN C 1 85 ? -4.391 78.675 36.630 1.00 56.93 139 ASN C CA 1
ATOM 3558 C C . ASN C 1 85 ? -4.164 77.478 37.552 1.00 59.92 139 ASN C C 1
ATOM 3559 O O . ASN C 1 85 ? -4.617 77.511 38.701 1.00 63.01 139 ASN C O 1
ATOM 3564 N N . VAL C 1 86 ? -3.498 76.424 37.084 1.00 42.24 140 VAL C N 1
ATOM 3565 C CA . VAL C 1 86 ? -3.269 75.235 37.897 1.00 41.09 140 VAL C CA 1
ATOM 3566 C C . VAL C 1 86 ? -1.795 74.936 38.106 1.00 51.91 140 VAL C C 1
ATOM 3567 O O . VAL C 1 86 ? -1.459 74.120 38.979 1.00 52.67 140 VAL C O 1
ATOM 3571 N N . SER C 1 87 ? -0.905 75.565 37.357 1.00 51.04 141 SER C N 1
ATOM 3572 C CA . SER C 1 87 ? 0.488 75.169 37.336 1.00 48.68 141 SER C CA 1
ATOM 3573 C C . SER C 1 87 ? 1.350 76.338 37.792 1.00 48.19 141 SER C C 1
ATOM 3574 O O . SER C 1 87 ? 0.902 77.486 37.855 1.00 53.09 141 SER C O 1
ATOM 3577 N N . ILE C 1 88 ? 2.602 76.025 38.108 1.00 48.82 142 ILE C N 1
ATOM 3578 C CA . ILE C 1 88 ? 3.629 77.026 38.334 1.00 54.24 142 ILE C CA 1
ATOM 3579 C C . ILE C 1 88 ? 4.754 76.905 37.308 1.00 54.17 142 ILE C C 1
ATOM 3580 O O . ILE C 1 88 ? 5.735 77.645 37.377 1.00 59.67 142 ILE C O 1
ATOM 3585 N N . ILE C 1 89 ? 4.604 76.005 36.326 1.00 45.71 143 ILE C N 1
ATOM 3586 C CA . ILE C 1 89 ? 5.641 75.806 35.321 1.00 38.31 143 ILE C CA 1
ATOM 3587 C C . ILE C 1 89 ? 5.882 77.097 34.547 1.00 42.57 143 ILE C C 1
ATOM 3588 O O . ILE C 1 89 ? 7.014 77.378 34.133 1.00 50.17 143 ILE C O 1
ATOM 3593 N N . GLN C 1 90 ? 4.836 77.903 34.338 1.00 40.53 144 GLN C N 1
ATOM 3594 C CA . GLN C 1 90 ? 5.011 79.180 33.648 1.00 42.14 144 GLN C CA 1
ATOM 3595 C C . GLN C 1 90 ? 5.883 80.156 34.431 1.00 58.91 144 GLN C C 1
ATOM 3596 O O . GLN C 1 90 ? 6.442 81.081 33.831 1.00 65.60 144 GLN C O 1
ATOM 3602 N N . ASN C 1 91 ? 6.020 79.971 35.752 1.00 57.30 145 ASN C N 1
ATOM 3603 C CA . ASN C 1 91 ? 6.870 80.831 36.572 1.00 55.62 145 ASN C CA 1
ATOM 3604 C C . ASN C 1 91 ? 8.338 80.428 36.549 1.00 53.82 145 ASN C C 1
ATOM 3605 O O . ASN C 1 91 ? 9.165 81.137 37.134 1.00 50.82 145 ASN C O 1
ATOM 3610 N N . HIS C 1 92 ? 8.682 79.301 35.933 1.00 51.04 146 HIS C N 1
ATOM 3611 C CA . HIS C 1 92 ? 10.053 78.810 35.966 1.00 51.97 146 HIS C CA 1
ATOM 3612 C C . HIS C 1 92 ? 10.561 78.484 34.570 1.00 51.43 146 HIS C C 1
ATOM 3613 O O . HIS C 1 92 ? 11.353 77.555 34.395 1.00 51.95 146 HIS C O 1
ATOM 3620 N N . ILE C 1 93 ? 10.107 79.228 33.567 1.00 55.56 147 ILE C N 1
ATOM 3621 C CA . ILE C 1 93 ? 10.590 79.045 32.203 1.00 58.36 147 ILE C CA 1
ATOM 3622 C C . ILE C 1 93 ? 11.961 79.696 32.079 1.00 59.88 147 ILE C C 1
ATOM 3623 O O . ILE C 1 93 ? 12.120 80.886 32.367 1.00 59.69 147 ILE C O 1
ATOM 3628 N N . VAL C 1 94 ? 12.964 78.903 31.697 1.00 55.07 148 VAL C N 1
ATOM 3629 C CA . VAL C 1 94 ? 14.337 79.382 31.583 1.00 53.19 148 VAL C CA 1
ATOM 3630 C C . VAL C 1 94 ? 14.650 79.704 30.126 1.00 47.43 148 VAL C C 1
ATOM 3631 O O . VAL C 1 94 ? 15.459 80.592 29.840 1.00 47.80 148 VAL C O 1
ATOM 3635 N N . ALA C 1 95 ? 13.971 79.039 29.193 1.00 45.15 149 ALA C N 1
ATOM 3636 C CA . ALA C 1 95 ? 14.187 79.324 27.779 1.00 46.69 149 ALA C CA 1
ATOM 3637 C C . ALA C 1 95 ? 12.892 79.123 27.003 1.00 47.15 149 ALA C C 1
ATOM 3638 O O . ALA C 1 95 ? 12.079 78.256 27.337 1.00 41.32 149 ALA C O 1
ATOM 3640 N N . GLY C 1 96 ? 12.714 79.929 25.957 1.00 39.34 150 GLY C N 1
ATOM 3641 C CA . GLY C 1 96 ? 11.539 79.781 25.131 1.00 38.51 150 GLY C CA 1
ATOM 3642 C C . GLY C 1 96 ? 10.266 80.230 25.828 1.00 54.28 150 GLY C C 1
ATOM 3643 O O . GLY C 1 96 ? 10.259 81.149 26.653 1.00 57.40 150 GLY C O 1
ATOM 3644 N N . SER C 1 97 ? 9.160 79.577 25.475 1.00 57.25 151 SER C N 1
ATOM 3645 C CA . SER C 1 97 ? 7.864 79.987 25.996 1.00 60.06 151 SER C CA 1
ATOM 3646 C C . SER C 1 97 ? 6.843 78.864 25.844 1.00 51.85 151 SER C C 1
ATOM 3647 O O . SER C 1 97 ? 6.845 78.136 24.847 1.00 53.26 151 SER C O 1
ATOM 3650 N N . LEU C 1 98 ? 5.975 78.740 26.850 1.00 49.59 152 LEU C N 1
ATOM 3651 C CA . LEU C 1 98 ? 4.833 77.834 26.783 1.00 44.32 152 LEU C CA 1
ATOM 3652 C C . LEU C 1 98 ? 3.827 78.282 25.723 1.00 50.40 152 LEU C C 1
ATOM 3653 O O . LEU C 1 98 ? 3.084 77.454 25.186 1.00 53.79 152 LEU C O 1
ATOM 3658 N N . ASP C 1 99 ? 3.784 79.583 25.410 1.00 46.37 153 ASP C N 1
ATOM 3659 C CA . ASP C 1 99 ? 2.866 80.091 24.396 1.00 53.76 153 ASP C CA 1
ATOM 3660 C C . ASP C 1 99 ? 3.168 79.562 23.001 1.00 50.40 153 ASP C C 1
ATOM 3661 O O . ASP C 1 99 ? 2.341 79.736 22.100 1.00 49.65 153 ASP C O 1
ATOM 3666 N N . SER C 1 100 ? 4.331 78.950 22.794 1.00 48.42 154 SER C N 1
ATOM 3667 C CA . SER C 1 100 ? 4.645 78.294 21.532 1.00 51.58 154 SER C CA 1
ATOM 3668 C C . SER C 1 100 ? 4.006 76.917 21.406 1.00 51.48 154 SER C C 1
ATOM 3669 O O . SER C 1 100 ? 4.143 76.285 20.353 1.00 53.83 154 SER C O 1
ATOM 3672 N N . LEU C 1 101 ? 3.320 76.432 22.438 1.00 45.67 155 LEU C N 1
ATOM 3673 C CA . LEU C 1 101 ? 2.624 75.154 22.339 1.00 42.89 155 LEU C CA 1
ATOM 3674 C C . LEU C 1 101 ? 1.297 75.394 21.641 1.00 46.53 155 LEU C C 1
ATOM 3675 O O . LEU C 1 101 ? 0.312 75.790 22.266 1.00 57.77 155 LEU C O 1
ATOM 3680 N N . LYS C 1 102 ? 1.277 75.173 20.332 1.00 45.00 156 LYS C N 1
ATOM 3681 C CA . LYS C 1 102 ? 0.085 75.352 19.524 1.00 46.08 156 LYS C CA 1
ATOM 3682 C C . LYS C 1 102 ? -0.164 74.085 18.726 1.00 39.55 156 LYS C C 1
ATOM 3683 O O . LYS C 1 102 ? 0.766 73.341 18.409 1.00 35.16 156 LYS C O 1
ATOM 3689 N N . LYS C 1 103 ? -1.435 73.854 18.414 1.00 40.38 157 LYS C N 1
ATOM 3690 C CA . LYS C 1 103 ? -1.849 72.665 17.689 1.00 40.32 157 LYS C CA 1
ATOM 3691 C C . LYS C 1 103 ? -1.143 72.554 16.345 1.00 49.63 157 LYS C C 1
ATOM 3692 O O . LYS C 1 103 ? -1.057 73.526 15.586 1.00 52.26 157 LYS C O 1
ATOM 3698 N N . GLY C 1 104 ? -0.633 71.358 16.050 1.00 51.18 158 GLY C N 1
ATOM 3699 C CA . GLY C 1 104 ? -0.067 71.088 14.749 1.00 47.30 158 GLY C CA 1
ATOM 3700 C C . GLY C 1 104 ? 1.360 71.546 14.574 1.00 45.24 158 GLY C C 1
ATOM 3701 O O . GLY C 1 104 ? 1.967 71.245 13.543 1.00 48.07 158 GLY C O 1
ATOM 3702 N N . GLU C 1 105 ? 1.899 72.309 15.516 1.00 41.50 159 GLU C N 1
ATOM 3703 C CA . GLU C 1 105 ? 3.283 72.751 15.436 1.00 40.95 159 GLU C CA 1
ATOM 3704 C C . GLU C 1 105 ? 4.241 71.810 16.151 1.00 40.02 159 GLU C C 1
ATOM 3705 O O . GLU C 1 105 ? 5.447 71.882 15.904 1.00 42.92 159 GLU C O 1
ATOM 3711 N N . PHE C 1 106 ? 3.724 70.955 17.037 1.00 35.37 160 PHE C N 1
ATOM 3712 C CA . PHE C 1 106 ? 4.490 69.896 17.698 1.00 38.50 160 PHE C CA 1
ATOM 3713 C C . PHE C 1 106 ? 5.742 70.429 18.383 1.00 43.32 160 PHE C C 1
ATOM 3714 O O . PHE C 1 106 ? 6.853 69.921 18.203 1.00 40.28 160 PHE C O 1
ATOM 3722 N N . GLY C 1 107 ? 5.546 71.492 19.163 1.00 40.83 161 GLY C N 1
ATOM 3723 C CA . GLY C 1 107 ? 6.559 71.912 20.099 1.00 29.73 161 GLY C CA 1
ATOM 3724 C C . GLY C 1 107 ? 6.475 71.119 21.384 1.00 34.12 161 GLY C C 1
ATOM 3725 O O . GLY C 1 107 ? 5.459 70.501 21.703 1.00 30.89 161 GLY C O 1
ATOM 3726 N N . ILE C 1 108 ? 7.565 71.136 22.139 1.00 29.59 162 ILE C N 1
ATOM 3727 C CA . ILE C 1 108 ? 7.599 70.491 23.439 1.00 32.70 162 ILE C CA 1
ATOM 3728 C C . ILE C 1 108 ? 8.373 71.385 24.392 1.00 36.03 162 ILE C C 1
ATOM 3729 O O . ILE C 1 108 ? 9.334 72.058 24.004 1.00 37.79 162 ILE C O 1
ATOM 3734 N N . VAL C 1 109 ? 7.916 71.417 25.634 1.00 37.42 163 VAL C N 1
ATOM 3735 C CA . VAL C 1 109 ? 8.563 72.131 26.718 1.00 31.80 163 VAL C CA 1
ATOM 3736 C C . VAL C 1 109 ? 9.125 71.088 27.668 1.00 35.09 163 VAL C C 1
ATOM 3737 O O . VAL C 1 109 ? 8.368 70.275 28.219 1.00 35.01 163 VAL C O 1
ATOM 3741 N N . LEU C 1 110 ? 10.439 71.141 27.891 1.00 39.34 164 LEU C N 1
ATOM 3742 C CA . LEU C 1 110 ? 11.170 70.135 28.653 1.00 41.90 164 LEU C CA 1
ATOM 3743 C C . LEU C 1 110 ? 11.760 70.760 29.907 1.00 35.66 164 LEU C C 1
ATOM 3744 O O . LEU C 1 110 ? 11.973 71.971 29.985 1.00 39.85 164 LEU C O 1
ATOM 3749 N N . GLY C 1 111 ? 12.027 69.912 30.886 1.00 33.01 165 GLY C N 1
ATOM 3750 C CA . GLY C 1 111 ? 12.785 70.333 32.039 1.00 34.85 165 GLY C CA 1
ATOM 3751 C C . GLY C 1 111 ? 14.266 70.399 31.726 1.00 44.35 165 GLY C C 1
ATOM 3752 O O . GLY C 1 111 ? 14.774 69.677 30.865 1.00 40.98 165 GLY C O 1
ATOM 3753 N N . LYS C 1 112 ? 14.963 71.278 32.455 1.00 39.04 166 LYS C N 1
ATOM 3754 C CA . LYS C 1 112 ? 16.368 71.548 32.164 1.00 45.38 166 LYS C CA 1
ATOM 3755 C C . LYS C 1 112 ? 17.209 70.276 32.231 1.00 52.67 166 LYS C C 1
ATOM 3756 O O . LYS C 1 112 ? 18.038 70.030 31.348 1.00 52.00 166 LYS C O 1
ATOM 3758 N N . ASP C 1 113 ? 16.993 69.442 33.253 1.00 39.92 167 ASP C N 1
ATOM 3759 C CA . ASP C 1 113 ? 17.799 68.231 33.399 1.00 41.00 167 ASP C CA 1
ATOM 3760 C C . ASP C 1 113 ? 17.586 67.281 32.232 1.00 43.64 167 ASP C C 1
ATOM 3761 O O . ASP C 1 113 ? 18.544 66.715 31.697 1.00 39.91 167 ASP C O 1
ATOM 3766 N N . MET C 1 114 ? 16.335 67.086 31.828 1.00 43.93 168 MET C N 1
ATOM 3767 C CA . MET C 1 114 ? 16.064 66.226 30.686 1.00 46.67 168 MET C CA 1
ATOM 3768 C C . MET C 1 114 ? 16.773 66.736 29.447 1.00 48.00 168 MET C C 1
ATOM 3769 O O . MET C 1 114 ? 17.360 65.954 28.691 1.00 54.57 168 MET C O 1
ATOM 3774 N N . ALA C 1 115 ? 16.727 68.051 29.231 1.00 44.16 169 ALA C N 1
ATOM 3775 C CA . ALA C 1 115 ? 17.340 68.638 28.048 1.00 46.33 169 ALA C CA 1
ATOM 3776 C C . ALA C 1 115 ? 18.850 68.447 28.062 1.00 45.12 169 ALA C C 1
ATOM 3777 O O . ALA C 1 115 ? 19.451 68.137 27.027 1.00 37.07 169 ALA C O 1
ATOM 3779 N N . ASP C 1 116 ? 19.476 68.614 29.234 1.00 47.02 170 ASP C N 1
ATOM 3780 C CA . ASP C 1 116 ? 20.919 68.430 29.345 1.00 52.02 170 ASP C CA 1
ATOM 3781 C C . ASP C 1 116 ? 21.319 66.984 29.069 1.00 52.05 170 ASP C C 1
ATOM 3782 O O . ASP C 1 116 ? 22.345 66.728 28.432 1.00 64.61 170 ASP C O 1
ATOM 3787 N N . SER C 1 117 ? 20.514 66.026 29.520 1.00 40.62 171 SER C N 1
ATOM 3788 C CA . SER C 1 117 ? 20.848 64.624 29.300 1.00 44.30 171 SER C CA 1
ATOM 3789 C C . SER C 1 117 ? 20.795 64.243 27.824 1.00 43.13 171 SER C C 1
ATOM 3790 O O . SER C 1 117 ? 21.491 63.320 27.402 1.00 44.98 171 SER C O 1
ATOM 3793 N N . LEU C 1 118 ? 19.971 64.917 27.028 1.00 40.61 172 LEU C N 1
ATOM 3794 C CA . LEU C 1 118 ? 19.892 64.632 25.604 1.00 41.16 172 LEU C CA 1
ATOM 3795 C C . LEU C 1 118 ? 20.684 65.635 24.774 1.00 40.10 172 LEU C C 1
ATOM 3796 O O . LEU C 1 118 ? 20.650 65.573 23.542 1.00 44.35 172 LEU C O 1
ATOM 3801 N N . GLY C 1 119 ? 21.427 66.523 25.422 1.00 39.51 173 GLY C N 1
ATOM 3802 C CA . GLY C 1 119 ? 22.164 67.539 24.701 1.00 44.36 173 GLY C CA 1
ATOM 3803 C C . GLY C 1 119 ? 21.277 68.475 23.917 1.00 45.92 173 GLY C C 1
ATOM 3804 O O . GLY C 1 119 ? 21.679 68.958 22.858 1.00 48.20 173 GLY C O 1
ATOM 3805 N N . LEU C 1 120 ? 20.080 68.754 24.412 1.00 40.53 174 LEU C N 1
ATOM 3806 C CA . LEU C 1 120 ? 19.102 69.535 23.670 1.00 46.80 174 LEU C CA 1
ATOM 3807 C C . LEU C 1 120 ? 19.146 70.993 24.103 1.00 50.05 174 LEU C C 1
ATOM 3808 O O . LEU C 1 120 ? 19.257 71.298 25.294 1.00 48.97 174 LEU C O 1
ATOM 3813 N N . ARG C 1 121 ? 19.030 71.886 23.128 1.00 49.90 175 ARG C N 1
ATOM 3814 C CA . ARG C 1 121 ? 18.858 73.314 23.347 1.00 47.07 175 ARG C CA 1
ATOM 3815 C C . ARG C 1 121 ? 17.555 73.742 22.691 1.00 44.04 175 ARG C C 1
ATOM 3816 O O . ARG C 1 121 ? 16.862 72.942 22.062 1.00 39.79 175 ARG C O 1
ATOM 3824 N N . LEU C 1 122 ? 17.240 75.026 22.842 1.00 41.86 176 LEU C N 1
ATOM 3825 C CA . LEU C 1 122 ? 16.038 75.589 22.253 1.00 38.45 176 LEU C CA 1
ATOM 3826 C C . LEU C 1 122 ? 16.052 75.390 20.738 1.00 39.04 176 LEU C C 1
ATOM 3827 O O . LEU C 1 122 ? 17.087 75.561 20.085 1.00 44.57 176 LEU C O 1
ATOM 3832 N N . ASN C 1 123 ? 14.899 75.003 20.184 1.00 34.94 177 ASN C N 1
ATOM 3833 C CA . ASN C 1 123 ? 14.681 74.751 18.753 1.00 42.87 177 ASN C CA 1
ATOM 3834 C C . ASN C 1 123 ? 15.380 73.493 18.235 1.00 40.99 177 ASN C C 1
ATOM 3835 O O . ASN C 1 123 ? 15.379 73.249 17.023 1.00 44.86 177 ASN C O 1
ATOM 3840 N N . ASP C 1 124 ? 15.999 72.703 19.102 1.00 34.86 178 ASP C N 1
ATOM 3841 C CA . ASP C 1 124 ? 16.527 71.418 18.682 1.00 42.33 178 ASP C CA 1
ATOM 3842 C C . ASP C 1 124 ? 15.385 70.424 18.475 1.00 48.50 178 ASP C C 1
ATOM 3843 O O . ASP C 1 124 ? 14.297 70.541 19.057 1.00 43.95 178 ASP C O 1
ATOM 3848 N N . SER C 1 125 ? 15.644 69.437 17.626 1.00 43.87 179 SER C N 1
ATOM 3849 C CA . SER C 1 125 ? 14.687 68.370 17.400 1.00 42.22 179 SER C CA 1
ATOM 3850 C C . SER C 1 125 ? 14.829 67.292 18.475 1.00 40.67 179 SER C C 1
ATOM 3851 O O . SER C 1 125 ? 15.925 67.039 18.994 1.00 33.24 179 SER C O 1
ATOM 3854 N N . VAL C 1 126 ? 13.697 66.685 18.834 1.00 33.30 180 VAL C N 1
ATOM 3855 C CA . VAL C 1 126 ? 13.686 65.521 19.720 1.00 37.69 180 VAL C CA 1
ATOM 3856 C C . VAL C 1 126 ? 12.494 64.651 19.340 1.00 42.74 180 VAL C C 1
ATOM 3857 O O . VAL C 1 126 ? 11.437 65.164 18.959 1.00 38.05 180 VAL C O 1
ATOM 3861 N N . THR C 1 127 ? 12.675 63.331 19.415 1.00 30.88 181 THR C N 1
ATOM 3862 C CA . THR C 1 127 ? 11.653 62.386 18.987 1.00 30.81 181 THR C CA 1
ATOM 3863 C C . THR C 1 127 ? 10.907 61.826 20.187 1.00 34.19 181 THR C C 1
ATOM 3864 O O . THR C 1 127 ? 11.522 61.285 21.114 1.00 40.78 181 THR C O 1
ATOM 3868 N N . LEU C 1 128 ? 9.580 61.933 20.149 1.00 29.37 182 LEU C N 1
ATOM 3869 C CA . LEU C 1 128 ? 8.737 61.341 21.174 1.00 29.00 182 LEU C CA 1
ATOM 3870 C C . LEU C 1 128 ? 8.312 59.954 20.719 1.00 31.66 182 LEU C C 1
ATOM 3871 O O . LEU C 1 128 ? 7.900 59.773 19.564 1.00 38.78 182 LEU C O 1
ATOM 3876 N N . VAL C 1 129 ? 8.461 58.970 21.606 1.00 35.53 183 VAL C N 1
ATOM 3877 C CA . VAL C 1 129 ? 8.152 57.572 21.310 1.00 31.44 183 VAL C CA 1
ATOM 3878 C C . VAL C 1 129 ? 7.083 57.085 22.273 1.00 37.04 183 VAL C C 1
ATOM 3879 O O . VAL C 1 129 ? 7.283 57.114 23.493 1.00 31.47 183 VAL C O 1
ATOM 3883 N N . LEU C 1 130 ? 5.983 56.565 21.733 1.00 31.84 184 LEU C N 1
ATOM 3884 C CA . LEU C 1 130 ? 4.951 56.019 22.599 1.00 36.99 184 LEU C CA 1
ATOM 3885 C C . LEU C 1 130 ? 4.822 54.519 22.374 1.00 44.25 184 LEU C C 1
ATOM 3886 O O . LEU C 1 130 ? 4.506 54.081 21.250 1.00 43.97 184 LEU C O 1
ATOM 3891 N N . PRO C 1 131 ? 4.997 53.706 23.416 1.00 52.31 185 PRO C N 1
ATOM 3892 C CA . PRO C 1 131 ? 4.856 52.250 23.300 1.00 56.14 185 PRO C CA 1
ATOM 3893 C C . PRO C 1 131 ? 3.395 51.861 23.277 1.00 58.99 185 PRO C C 1
ATOM 3894 O O . PRO C 1 131 ? 2.680 52.043 24.281 1.00 66.86 185 PRO C O 1
ATOM 3898 N N . GLU C 1 132 ? 2.922 51.317 22.164 1.00 51.91 186 GLU C N 1
ATOM 3899 C CA . GLU C 1 132 ? 1.543 50.870 22.059 1.00 49.79 186 GLU C CA 1
ATOM 3900 C C . GLU C 1 132 ? 1.486 49.349 22.174 1.00 53.16 186 GLU C C 1
ATOM 3901 O O . GLU C 1 132 ? 2.253 48.633 21.516 1.00 56.42 186 GLU C O 1
ATOM 3907 N N . ALA C 1 133 ? 0.595 48.868 23.039 1.00 55.25 187 ALA C N 1
ATOM 3908 C CA . ALA C 1 133 ? 0.495 47.443 23.312 1.00 56.35 187 ALA C CA 1
ATOM 3909 C C . ALA C 1 133 ? 0.102 46.669 22.057 1.00 61.16 187 ALA C C 1
ATOM 3910 O O . ALA C 1 133 ? -0.609 47.175 21.186 1.00 67.06 187 ALA C O 1
ATOM 3912 N N . THR C 1 134 ? 0.584 45.429 21.969 1.00 64.79 188 THR C N 1
ATOM 3913 C CA . THR C 1 134 ? 0.273 44.507 20.882 1.00 64.17 188 THR C CA 1
ATOM 3914 C C . THR C 1 134 ? 0.256 43.099 21.451 1.00 61.14 188 THR C C 1
ATOM 3915 O O . THR C 1 134 ? 1.006 42.809 22.390 1.00 54.91 188 THR C O 1
ATOM 3919 N N . PRO C 1 135 ? -0.587 42.207 20.919 1.00 62.35 189 PRO C N 1
ATOM 3920 C CA . PRO C 1 135 ? -0.647 40.839 21.462 1.00 69.24 189 PRO C CA 1
ATOM 3921 C C . PRO C 1 135 ? 0.544 39.972 21.083 1.00 71.63 189 PRO C C 1
ATOM 3922 O O . PRO C 1 135 ? 0.713 38.896 21.673 1.00 76.62 189 PRO C O 1
ATOM 3926 N N . SER C 1 136 ? 1.367 40.405 20.131 1.00 71.48 190 SER C N 1
ATOM 3927 C CA . SER C 1 136 ? 2.521 39.634 19.704 1.00 68.09 190 SER C CA 1
ATOM 3928 C C . SER C 1 136 ? 3.564 39.560 20.820 1.00 67.50 190 SER C C 1
ATOM 3929 O O . SER C 1 136 ? 3.567 40.384 21.736 1.00 62.91 190 SER C O 1
ATOM 3932 N N . PRO C 1 137 ? 4.463 38.572 20.765 1.00 68.73 191 PRO C N 1
ATOM 3933 C CA . PRO C 1 137 ? 5.557 38.523 21.749 1.00 70.32 191 PRO C CA 1
ATOM 3934 C C . PRO C 1 137 ? 6.409 39.784 21.792 1.00 69.71 191 PRO C C 1
ATOM 3935 O O . PRO C 1 137 ? 7.105 40.003 22.789 1.00 70.74 191 PRO C O 1
ATOM 3939 N N . ALA C 1 138 ? 6.380 40.621 20.752 1.00 60.94 192 ALA C N 1
ATOM 3940 C CA . ALA C 1 138 ? 7.093 41.888 20.814 1.00 57.95 192 ALA C CA 1
ATOM 3941 C C . ALA C 1 138 ? 6.606 42.769 21.963 1.00 60.21 192 ALA C C 1
ATOM 3942 O O . ALA C 1 138 ? 7.338 43.664 22.405 1.00 53.63 192 ALA C O 1
ATOM 3944 N N . GLY C 1 139 ? 5.398 42.534 22.461 1.00 58.83 193 GLY C N 1
ATOM 3945 C CA . GLY C 1 139 ? 4.882 43.311 23.583 1.00 53.82 193 GLY C CA 1
ATOM 3946 C C . GLY C 1 139 ? 4.415 44.699 23.235 1.00 50.52 193 GLY C C 1
ATOM 3947 O O . GLY C 1 139 ? 3.287 45.074 23.562 1.00 49.68 193 GLY C O 1
ATOM 3948 N N . VAL C 1 140 ? 5.258 45.483 22.566 1.00 48.89 194 VAL C N 1
ATOM 3949 C CA . VAL C 1 140 ? 4.917 46.839 22.167 1.00 54.24 194 VAL C CA 1
ATOM 3950 C C . VAL C 1 140 ? 5.283 47.026 20.702 1.00 57.89 194 VAL C C 1
ATOM 3951 O O . VAL C 1 140 ? 6.121 46.313 20.146 1.00 47.68 194 VAL C O 1
ATOM 3955 N N . VAL C 1 141 ? 4.612 47.994 20.075 1.00 58.23 195 VAL C N 1
ATOM 3956 C CA . VAL C 1 141 ? 5.003 48.510 18.772 1.00 55.25 195 VAL C CA 1
ATOM 3957 C C . VAL C 1 141 ? 5.121 50.019 18.916 1.00 60.47 195 VAL C C 1
ATOM 3958 O O . VAL C 1 141 ? 4.139 50.695 19.229 1.00 55.40 195 VAL C O 1
ATOM 3962 N N . PRO C 1 142 ? 6.305 50.596 18.731 1.00 65.22 196 PRO C N 1
ATOM 3963 C CA . PRO C 1 142 ? 6.469 52.030 18.976 1.00 67.17 196 PRO C CA 1
ATOM 3964 C C . PRO C 1 142 ? 5.867 52.907 17.885 1.00 63.80 196 PRO C C 1
ATOM 3965 O O . PRO C 1 142 ? 5.927 52.598 16.691 1.00 73.76 196 PRO C O 1
ATOM 3969 N N . ARG C 1 143 ? 5.254 53.997 18.330 1.00 48.72 197 AR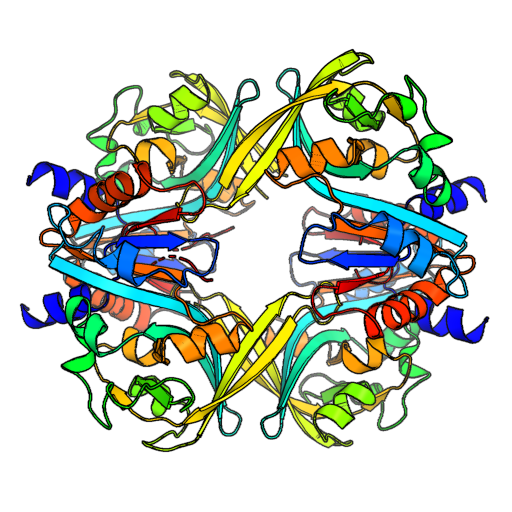G C N 1
ATOM 3970 C CA . ARG C 1 143 ? 4.814 55.103 17.491 1.00 46.31 197 ARG C CA 1
ATOM 3971 C C . ARG C 1 143 ? 5.773 56.271 17.730 1.00 50.31 197 ARG C C 1
ATOM 3972 O O . ARG C 1 143 ? 6.095 56.582 18.882 1.00 42.86 197 ARG C O 1
ATOM 3974 N N . PHE C 1 144 ? 6.243 56.898 16.648 1.00 50.03 198 PHE C N 1
ATOM 3975 C CA . PHE C 1 144 ? 7.264 57.939 16.691 1.00 40.43 198 PHE C CA 1
ATOM 3976 C C . PHE C 1 144 ? 6.713 59.258 16.175 1.00 42.69 198 PHE C C 1
ATOM 3977 O O . PHE C 1 144 ? 5.936 59.282 15.219 1.00 50.30 198 PHE C O 1
ATOM 3985 N N . LYS C 1 145 ? 7.111 60.358 16.806 1.00 36.81 199 LYS C N 1
ATOM 3986 C CA . LYS C 1 145 ? 6.756 61.670 16.282 1.00 38.83 199 LYS C CA 1
ATOM 3987 C C . LYS C 1 145 ? 7.865 62.660 16.611 1.00 36.57 199 LYS C C 1
ATOM 3988 O O . LYS C 1 145 ? 8.323 62.726 17.760 1.00 33.61 199 LYS C O 1
ATOM 3994 N N . ARG C 1 146 ? 8.281 63.440 15.615 1.00 42.82 200 ARG C N 1
ATOM 3995 C CA . ARG C 1 146 ? 9.330 64.430 15.835 1.00 31.63 200 ARG C CA 1
ATOM 3996 C C . ARG C 1 146 ? 8.752 65.690 16.465 1.00 32.51 200 ARG C C 1
ATOM 3997 O O . ARG C 1 146 ? 7.705 66.191 16.048 1.00 37.07 200 ARG C O 1
ATOM 4005 N N . PHE C 1 147 ? 9.436 66.196 17.479 1.00 30.01 201 PHE C N 1
ATOM 4006 C CA . PHE C 1 147 ? 9.022 67.408 18.163 1.00 29.45 201 PHE C CA 1
ATOM 4007 C C . PHE C 1 147 ? 10.161 68.407 18.119 1.00 31.01 201 PHE C C 1
ATOM 4008 O O . PHE C 1 147 ? 11.318 68.049 17.883 1.00 39.24 201 PHE C O 1
ATOM 4016 N N . LYS C 1 148 ? 9.816 69.665 18.364 1.00 37.59 202 LYS C N 1
ATOM 4017 C CA . LYS C 1 148 ? 10.773 70.759 18.440 1.00 40.79 202 LYS C CA 1
ATOM 4018 C C . LYS C 1 148 ? 10.737 71.338 19.846 1.00 35.95 202 LYS C C 1
ATOM 4019 O O . LYS C 1 148 ? 9.656 71.566 20.396 1.00 40.87 202 LYS C O 1
ATOM 4025 N N . VAL C 1 149 ? 11.911 71.536 20.442 1.00 34.54 203 VAL C N 1
ATOM 4026 C CA . VAL C 1 149 ? 11.964 72.134 21.774 1.00 39.32 203 VAL C CA 1
ATOM 4027 C C . VAL C 1 149 ? 11.656 73.621 21.653 1.00 39.35 203 VAL C C 1
ATOM 4028 O O . VAL C 1 149 ? 12.400 74.376 21.019 1.00 32.43 203 VAL C O 1
ATOM 4032 N N . VAL C 1 150 ? 10.537 74.041 22.232 1.00 31.01 204 VAL C N 1
ATOM 4033 C CA . VAL C 1 150 ? 10.116 75.430 22.197 1.00 35.76 204 VAL C CA 1
ATOM 4034 C C . VAL C 1 150 ? 10.128 76.066 23.569 1.00 39.36 204 VAL C C 1
ATOM 4035 O O . VAL C 1 150 ? 9.786 77.248 23.698 1.00 42.54 204 VAL C O 1
ATOM 4039 N N . GLY C 1 151 ? 10.502 75.319 24.603 1.00 43.05 205 GLY C N 1
ATOM 4040 C CA . GLY C 1 151 ? 10.584 75.852 25.946 1.00 38.61 205 GLY C CA 1
ATOM 4041 C C . GLY C 1 151 ? 11.335 74.939 26.893 1.00 34.65 205 GLY C C 1
ATOM 4042 O O . GLY C 1 151 ? 11.354 73.720 26.706 1.00 31.51 205 GLY C O 1
ATOM 4043 N N . ILE C 1 152 ? 11.972 75.520 27.910 1.00 35.75 206 ILE C N 1
ATOM 4044 C CA . ILE C 1 152 ? 12.687 74.762 28.931 1.00 39.86 206 ILE C CA 1
ATOM 4045 C C . ILE C 1 152 ? 12.404 75.391 30.295 1.00 40.63 206 ILE C C 1
ATOM 4046 O O . ILE C 1 152 ? 12.473 76.615 30.449 1.00 47.28 206 ILE C O 1
ATOM 4051 N N . PHE C 1 153 ? 12.049 74.561 31.275 1.00 35.74 207 PHE C N 1
ATOM 4052 C CA . PHE C 1 153 ? 11.758 75.023 32.624 1.00 40.72 207 PHE C CA 1
ATOM 4053 C C . PHE C 1 153 ? 12.756 74.444 33.621 1.00 43.15 207 PHE C C 1
ATOM 4054 O O . PHE C 1 153 ? 13.448 73.456 33.349 1.00 40.48 207 PHE C O 1
ATOM 4062 N N . SER C 1 154 ? 12.808 75.060 34.800 1.00 42.94 208 SER C N 1
ATOM 4063 C CA . SER C 1 154 ? 13.668 74.579 35.881 1.00 47.49 208 SER C CA 1
ATOM 4064 C C . SER C 1 154 ? 12.944 74.809 37.202 1.00 53.64 208 SER C C 1
ATOM 4065 O O . SER C 1 154 ? 12.841 75.949 37.666 1.00 60.68 208 SER C O 1
ATOM 4068 N N . VAL C 1 155 ? 12.433 73.733 37.796 1.00 54.43 209 VAL C N 1
ATOM 4069 C CA . VAL C 1 155 ? 11.696 73.802 39.053 1.00 65.86 209 VAL C CA 1
ATOM 4070 C C . VAL C 1 155 ? 12.451 73.012 40.113 1.00 73.98 209 VAL C C 1
ATOM 4071 O O . VAL C 1 155 ? 13.012 73.593 41.048 1.00 83.41 209 VAL C O 1
ATOM 4075 N N . GLY C 1 156 ? 12.482 71.687 39.962 1.00 79.36 210 GLY C N 1
ATOM 4076 C CA . GLY C 1 156 ? 13.121 70.821 40.937 1.00 83.56 210 GLY C CA 1
ATOM 4077 C C . GLY C 1 156 ? 13.693 69.574 40.297 1.00 79.97 210 GLY C C 1
ATOM 4078 O O . GLY C 1 156 ? 13.347 69.209 39.171 1.00 75.38 210 GLY C O 1
ATOM 4079 N N . ALA C 1 157 ? 14.568 68.907 41.053 1.00 87.13 211 ALA C N 1
ATOM 4080 C CA . ALA C 1 157 ? 15.355 67.799 40.512 1.00 88.45 211 ALA C CA 1
ATOM 4081 C C . ALA C 1 157 ? 14.481 66.687 39.935 1.00 82.95 211 ALA C C 1
ATOM 4082 O O . ALA C 1 157 ? 14.843 66.069 38.926 1.00 84.19 211 ALA C O 1
ATOM 4084 N N . GLU C 1 158 ? 13.353 66.383 40.584 1.00 77.25 212 GLU C N 1
ATOM 4085 C CA . GLU C 1 158 ? 12.527 65.262 40.139 1.00 73.29 212 GLU C CA 1
ATOM 4086 C C . GLU C 1 158 ? 11.803 65.578 38.835 1.00 72.62 212 GLU C C 1
ATOM 4087 O O . GLU C 1 158 ? 11.928 64.841 37.848 1.00 68.23 212 GLU C O 1
ATOM 4089 N N . VAL C 1 159 ? 11.044 66.676 38.811 1.00 74.82 213 VAL C N 1
ATOM 4090 C CA . VAL C 1 159 ? 10.191 66.971 37.664 1.00 69.43 213 VAL C CA 1
ATOM 4091 C C . VAL C 1 159 ? 11.013 67.387 36.454 1.00 60.92 213 VAL C C 1
ATOM 4092 O O . VAL C 1 159 ? 10.644 67.079 35.312 1.00 59.08 213 VAL C O 1
ATOM 4096 N N . ASP C 1 160 ? 12.151 68.053 36.674 1.00 55.67 214 ASP C N 1
ATOM 4097 C CA . ASP C 1 160 ? 12.958 68.542 35.565 1.00 54.35 214 ASP C CA 1
ATOM 4098 C C . ASP C 1 160 ? 13.480 67.418 34.689 1.00 57.41 214 ASP C C 1
ATOM 4099 O O . ASP C 1 160 ? 13.817 67.663 33.526 1.00 52.59 214 ASP C O 1
ATOM 4104 N N . SER C 1 161 ? 13.542 66.195 35.211 1.00 59.26 215 SER C N 1
ATOM 4105 C CA . SER C 1 161 ? 14.068 65.057 34.473 1.00 61.20 215 SER C CA 1
ATOM 4106 C C . SER C 1 161 ? 12.999 64.047 34.079 1.00 58.84 215 SER C C 1
ATOM 4107 O O . SER C 1 161 ? 13.337 63.006 33.508 1.00 72.57 215 SER C O 1
ATOM 4110 N N . MET C 1 162 ? 11.725 64.311 34.365 1.00 49.56 216 MET C N 1
ATOM 4111 C CA . MET C 1 162 ? 10.674 63.328 34.118 1.00 49.44 216 MET C CA 1
ATOM 4112 C C . MET C 1 162 ? 9.455 63.850 33.374 1.00 40.93 216 MET C C 1
ATOM 4113 O O . MET C 1 162 ? 8.678 63.027 32.875 1.00 44.82 216 MET C O 1
ATOM 4118 N N . VAL C 1 163 ? 9.221 65.154 33.314 1.00 37.04 217 VAL C N 1
ATOM 4119 C CA . VAL C 1 163 ? 7.935 65.654 32.846 1.00 37.66 217 VAL C CA 1
ATOM 4120 C C . VAL C 1 163 ? 8.150 66.630 31.701 1.00 35.23 217 VAL C C 1
ATOM 4121 O O . VAL C 1 163 ? 9.056 67.466 31.743 1.00 43.24 217 VAL C O 1
ATOM 4125 N N . GLY C 1 164 ? 7.289 66.542 30.690 1.00 38.76 218 GLY C N 1
ATOM 4126 C CA . GLY C 1 164 ? 7.337 67.457 29.570 1.00 29.77 218 GLY C CA 1
ATOM 4127 C C . GLY C 1 164 ? 5.932 67.869 29.175 1.00 29.45 218 GLY C C 1
ATOM 4128 O O . GLY C 1 164 ? 4.943 67.253 29.579 1.00 33.78 218 GLY C O 1
ATOM 4129 N N . TYR C 1 165 ? 5.856 68.936 28.390 1.00 30.69 219 TYR C N 1
ATOM 4130 C CA . TYR C 1 165 ? 4.572 69.505 28.021 1.00 29.23 219 TYR C CA 1
ATOM 4131 C C . TYR C 1 165 ? 4.487 69.713 26.524 1.00 38.90 219 TYR C C 1
ATOM 4132 O O . TYR C 1 165 ? 5.444 70.173 25.884 1.00 28.35 219 TYR C O 1
ATOM 4141 N N . ILE C 1 166 ? 3.325 69.359 25.974 1.00 30.80 220 ILE C N 1
ATOM 4142 C CA . ILE C 1 166 ? 3.019 69.558 24.570 1.00 30.84 220 ILE C CA 1
ATOM 4143 C C . ILE C 1 166 ? 1.631 70.174 24.464 1.00 32.44 220 ILE C C 1
ATOM 4144 O O . ILE C 1 166 ? 0.903 70.309 25.447 1.00 32.11 220 ILE C O 1
ATOM 4149 N N . ALA C 1 167 ? 1.274 70.552 23.245 1.00 35.47 221 ALA C N 1
ATOM 4150 C CA . ALA C 1 167 ? -0.048 71.097 22.993 1.00 30.96 221 ALA C CA 1
ATOM 4151 C C . ALA C 1 167 ? -1.117 70.034 23.223 1.00 41.55 221 ALA C C 1
ATOM 4152 O O . ALA C 1 167 ? -0.950 68.862 22.852 1.00 36.67 221 ALA C O 1
ATOM 4154 N N . LEU C 1 168 ? -2.223 70.459 23.841 1.00 39.38 222 LEU C N 1
ATOM 4155 C CA . LEU C 1 168 ? -3.328 69.552 24.124 1.00 36.84 222 LEU C CA 1
ATOM 4156 C C . LEU C 1 168 ? -3.716 68.725 22.902 1.00 37.19 222 LEU C C 1
ATOM 4157 O O . LEU C 1 168 ? -3.756 67.492 22.957 1.00 35.64 222 LEU C O 1
ATOM 4162 N N . TYR C 1 169 ? -3.967 69.387 21.776 1.00 33.90 223 TYR C N 1
ATOM 4163 C CA . TYR C 1 169 ? -4.466 68.678 20.606 1.00 37.98 223 TYR C CA 1
ATOM 4164 C C . TYR C 1 169 ? -3.370 67.961 19.832 1.00 42.53 223 TYR C C 1
ATOM 4165 O O . TYR C 1 169 ? -3.686 67.123 18.986 1.00 39.76 223 TYR C O 1
ATOM 4174 N N . ASP C 1 170 ? -2.094 68.245 20.106 1.00 44.36 224 ASP C N 1
ATOM 4175 C CA . ASP C 1 170 ? -1.050 67.371 19.585 1.00 41.09 224 ASP C CA 1
ATOM 4176 C C . ASP C 1 170 ? -1.026 66.042 20.328 1.00 38.67 224 ASP C C 1
ATOM 4177 O O . ASP C 1 170 ? -0.784 64.997 19.714 1.00 36.26 224 ASP C O 1
ATOM 4182 N N . ALA C 1 171 ? -1.311 66.053 21.632 1.00 34.39 225 ALA C N 1
ATOM 4183 C CA . ALA C 1 171 ? -1.401 64.802 22.375 1.00 36.26 225 ALA C CA 1
ATOM 4184 C C . ALA C 1 171 ? -2.496 63.908 21.806 1.00 43.05 225 ALA C C 1
ATOM 4185 O O . ALA C 1 171 ? -2.268 62.724 21.541 1.00 46.90 225 ALA C O 1
ATOM 4187 N N . SER C 1 172 ? -3.694 64.461 21.597 1.00 36.89 226 SER C N 1
ATOM 4188 C CA . SER C 1 172 ? -4.768 63.629 21.070 1.00 40.93 226 SER C CA 1
ATOM 4189 C C . SER C 1 172 ? -4.454 63.159 19.657 1.00 37.28 226 SER C C 1
ATOM 4190 O O . SER C 1 172 ? -4.843 62.052 19.275 1.00 40.79 226 SER C O 1
ATOM 4193 N N . THR C 1 173 ? -3.730 63.961 18.883 1.00 43.10 227 THR C N 1
ATOM 4194 C CA . THR C 1 173 ? -3.363 63.520 17.543 1.00 42.75 227 THR C CA 1
ATOM 4195 C C . THR C 1 173 ? -2.420 62.325 17.605 1.00 44.37 227 THR C C 1
ATOM 4196 O O . THR C 1 173 ? -2.614 61.337 16.888 1.00 50.67 227 THR C O 1
ATOM 4200 N N . LEU C 1 174 ? -1.444 62.362 18.517 1.00 42.53 228 LEU C N 1
ATOM 4201 C CA . LEU C 1 174 ? -0.569 61.211 18.727 1.00 40.39 228 LEU C CA 1
ATOM 4202 C C . LEU C 1 174 ? -1.354 59.972 19.096 1.00 41.04 228 LEU C C 1
ATOM 4203 O O . LEU C 1 174 ? -0.957 58.861 18.743 1.00 46.32 228 LEU C O 1
ATOM 4208 N N . LEU C 1 175 ? -2.459 60.138 19.808 1.00 40.73 229 LEU C N 1
ATOM 4209 C CA . LEU C 1 175 ? -3.287 59.004 20.163 1.00 35.60 229 LEU C CA 1
ATOM 4210 C C . LEU C 1 175 ? -4.243 58.617 19.054 1.00 41.71 229 LEU C C 1
ATOM 4211 O O . LEU C 1 175 ? -5.100 57.758 19.272 1.00 49.93 229 LEU C O 1
ATOM 4216 N N . ARG C 1 176 ? -4.115 59.228 17.878 1.00 44.84 230 ARG C N 1
ATOM 4217 C CA . ARG C 1 176 ? -5.011 58.950 16.759 1.00 47.49 230 ARG C CA 1
ATOM 4218 C C . ARG C 1 176 ? -6.470 59.187 17.155 1.00 45.71 230 ARG C C 1
ATOM 4219 O O . ARG C 1 176 ? -7.362 58.405 16.820 1.00 52.63 230 ARG C O 1
ATOM 4221 N N . LEU C 1 177 ? -6.710 60.264 17.896 1.00 45.97 231 LEU C N 1
ATOM 4222 C CA . LEU C 1 177 ? -8.020 60.642 18.403 1.00 49.46 231 LEU C CA 1
ATOM 4223 C C . LEU C 1 177 ? -8.423 62.001 17.852 1.00 45.98 231 LEU C C 1
ATOM 4224 O O . LEU C 1 177 ? -7.570 62.770 17.393 1.00 43.09 231 LEU C O 1
ATOM 4229 N N . PRO C 1 178 ? -9.713 62.335 17.888 1.00 44.04 232 PRO C N 1
ATOM 4230 C CA . PRO C 1 178 ? -10.131 63.705 17.558 1.00 44.76 232 PRO C CA 1
ATOM 4231 C C . PRO C 1 178 ? -9.671 64.684 18.622 1.00 44.18 232 PRO C C 1
ATOM 4232 O O . PRO C 1 178 ? -9.337 64.312 19.749 1.00 54.23 232 PRO C O 1
ATOM 4236 N N . ASP C 1 179 ? -9.690 65.956 18.258 1.00 41.35 233 ASP C N 1
ATOM 4237 C CA . ASP C 1 179 ? -9.271 67.005 19.176 1.00 46.45 233 ASP C CA 1
ATOM 4238 C C . ASP C 1 179 ? -10.097 66.944 20.453 1.00 47.00 233 ASP C C 1
ATOM 4239 O O . ASP C 1 179 ? -11.325 67.026 20.409 1.00 55.59 233 ASP C O 1
ATOM 4244 N N . GLY C 1 180 ? -9.428 66.765 21.586 1.00 42.39 234 GLY C N 1
ATOM 4245 C CA . GLY C 1 180 ? -10.133 66.732 22.853 1.00 37.87 234 GLY C CA 1
ATOM 4246 C C . GLY C 1 180 ? -9.161 66.553 23.998 1.00 46.08 234 GLY C C 1
ATOM 4247 O O . GLY C 1 180 ? -7.945 66.639 23.816 1.00 42.86 234 GLY C O 1
ATOM 4248 N N . ALA C 1 181 ? -9.712 66.290 25.189 1.00 45.05 235 ALA C N 1
ATOM 4249 C CA . ALA C 1 181 ? -8.915 66.162 26.402 1.00 34.86 235 ALA C CA 1
ATOM 4250 C C . ALA C 1 181 ? -9.268 64.884 27.139 1.00 33.99 235 ALA C C 1
ATOM 4251 O O . ALA C 1 181 ? -10.400 64.403 27.068 1.00 42.95 235 ALA C O 1
ATOM 4253 N N . GLN C 1 182 ? -8.282 64.340 27.854 1.00 41.55 236 GLN C N 1
ATOM 4254 C CA . GLN C 1 182 ? -8.546 63.193 28.717 1.00 40.44 236 GLN C CA 1
ATOM 4255 C C . GLN C 1 182 ? -9.329 63.602 29.955 1.00 46.20 236 GLN C C 1
ATOM 4256 O O . GLN C 1 182 ? -10.094 62.792 30.497 1.00 45.29 236 GLN C O 1
ATOM 4262 N N . GLY C 1 183 ? -9.146 64.837 30.414 1.00 41.81 237 GLY C N 1
ATOM 4263 C CA . GLY C 1 183 ? -9.842 65.304 31.596 1.00 34.15 237 GLY C CA 1
ATOM 4264 C C . GLY C 1 183 ? -9.458 66.728 31.914 1.00 39.26 237 GLY C C 1
ATOM 4265 O O . GLY C 1 183 ? -8.791 67.400 31.128 1.00 43.24 237 GLY C O 1
ATOM 4266 N N . VAL C 1 184 ? -9.892 67.183 33.089 1.00 39.23 238 VAL C N 1
ATOM 4267 C CA . VAL C 1 184 ? -9.570 68.511 33.594 1.00 36.97 238 VAL C CA 1
ATOM 4268 C C . VAL C 1 184 ? -8.869 68.347 34.935 1.00 37.76 238 VAL C C 1
ATOM 4269 O O . VAL C 1 184 ? -9.210 67.453 35.716 1.00 38.88 238 VAL C O 1
ATOM 4273 N N . ARG C 1 185 ? -7.861 69.181 35.178 1.00 36.20 239 ARG C N 1
ATOM 4274 C CA . ARG C 1 185 ? -7.131 69.220 36.435 1.00 32.52 239 ARG C CA 1
ATOM 4275 C C . ARG C 1 185 ? -7.666 70.355 37.292 1.00 45.76 239 ARG C C 1
ATOM 4276 O O . ARG C 1 185 ? -7.837 71.478 36.805 1.00 47.57 239 ARG C O 1
ATOM 4284 N N . LEU C 1 186 ? -7.867 70.087 38.580 1.00 41.02 240 LEU C N 1
ATOM 4285 C CA . LEU C 1 186 ? -8.415 71.082 39.495 1.00 46.84 240 LEU C CA 1
ATOM 4286 C C . LEU C 1 186 ? -7.355 71.626 40.445 1.00 38.04 240 LEU C C 1
ATOM 4287 O O . LEU C 1 186 ? -6.549 70.874 40.995 1.00 53.26 240 LEU C O 1
ATOM 4292 N N . LYS C 1 187 ? -7.385 72.936 40.658 1.00 52.85 241 LYS C N 1
ATOM 4293 C CA . LYS C 1 187 ? -6.650 73.570 41.740 1.00 50.81 241 LYS C CA 1
ATOM 4294 C C . LYS C 1 187 ? -7.648 74.131 42.739 1.00 59.37 241 LYS C C 1
ATOM 4295 O O . LYS C 1 187 ? -8.676 74.701 42.356 1.00 67.57 241 LYS C O 1
ATOM 4301 N N . LEU C 1 188 ? -7.361 73.925 44.020 1.00 50.30 242 LEU C N 1
ATOM 4302 C CA . LEU C 1 188 ? -8.279 74.279 45.082 1.00 51.26 242 LEU C CA 1
ATOM 4303 C C . LEU C 1 188 ? -7.574 75.177 46.085 1.00 59.47 242 LEU C C 1
ATOM 4304 O O . LEU C 1 188 ? -6.343 75.180 46.190 1.00 54.36 242 LEU C O 1
ATOM 4309 N N . ASP C 1 189 ? -8.387 75.898 46.865 1.00 65.01 243 ASP C N 1
ATOM 4310 C CA . ASP C 1 189 ? -7.859 76.756 47.921 1.00 66.18 243 ASP C CA 1
ATOM 4311 C C . ASP C 1 189 ? -7.330 75.953 49.097 1.00 61.44 243 ASP C C 1
ATOM 4312 O O . ASP C 1 189 ? -6.473 76.447 49.836 1.00 71.32 243 ASP C O 1
ATOM 4317 N N . ASP C 1 190 ? -7.806 74.725 49.268 1.00 56.72 244 ASP C N 1
ATOM 4318 C CA . ASP C 1 190 ? -7.369 73.837 50.337 1.00 53.09 244 ASP C CA 1
ATOM 4319 C C . ASP C 1 190 ? -7.182 72.461 49.709 1.00 48.89 244 ASP C C 1
ATOM 4320 O O . ASP C 1 190 ? -8.158 71.834 49.295 1.00 48.07 244 ASP C O 1
ATOM 4325 N N . ILE C 1 191 ? -5.928 72.010 49.611 1.00 49.87 245 ILE C N 1
ATOM 4326 C CA . ILE C 1 191 ? -5.641 70.732 48.958 1.00 57.27 245 ILE C CA 1
ATOM 4327 C C . ILE C 1 191 ? -6.312 69.579 49.693 1.00 57.08 245 ILE C C 1
ATOM 4328 O O . ILE C 1 191 ? -6.601 68.532 49.096 1.00 50.81 245 ILE C O 1
ATOM 4333 N N . PHE C 1 192 ? -6.565 69.742 50.990 1.00 46.00 246 PHE C N 1
ATOM 4334 C CA . PHE C 1 192 ? -7.213 68.698 51.772 1.00 54.22 246 PHE C CA 1
ATOM 4335 C C . PHE C 1 192 ? -8.704 68.573 51.474 1.00 54.41 246 PHE C C 1
ATOM 4336 O O . PHE C 1 192 ? -9.338 67.636 51.969 1.00 51.06 246 PHE C O 1
ATOM 4344 N N . ALA C 1 193 ? -9.280 69.495 50.697 1.00 52.72 247 ALA C N 1
ATOM 4345 C CA . ALA C 1 193 ? -10.627 69.325 50.176 1.00 50.32 247 ALA C CA 1
ATOM 4346 C C . ALA C 1 193 ? -10.657 68.584 48.841 1.00 52.08 247 ALA C C 1
ATOM 4347 O O . ALA C 1 193 ? -11.748 68.261 48.353 1.00 56.50 247 ALA C O 1
ATOM 4349 N N . ALA C 1 194 ? -9.496 68.278 48.262 1.00 47.81 248 ALA C N 1
ATOM 4350 C CA . ALA C 1 194 ? -9.458 67.670 46.931 1.00 47.33 248 ALA C CA 1
ATOM 4351 C C . ALA C 1 194 ? -10.182 66.328 46.841 1.00 42.81 248 ALA C C 1
ATOM 4352 O O . ALA C 1 194 ? -10.954 66.137 45.887 1.00 39.35 248 ALA C O 1
ATOM 4354 N N . PRO C 1 195 ? -9.998 65.370 47.753 1.00 48.00 249 PRO C N 1
ATOM 4355 C CA . PRO C 1 195 ? -10.762 64.113 47.613 1.00 49.45 249 PRO C CA 1
ATOM 4356 C C . PRO C 1 195 ? -12.267 64.335 47.563 1.00 51.11 249 PRO C C 1
ATOM 4357 O O . PRO C 1 195 ? -12.942 63.806 46.670 1.00 50.36 249 PRO C O 1
ATOM 4361 N N . GLN C 1 196 ? -12.805 65.132 48.492 1.00 53.69 250 GLN C N 1
ATOM 4362 C CA . GLN C 1 196 ? -14.247 65.340 48.564 1.00 51.61 250 GLN C CA 1
ATOM 4363 C C . GLN C 1 196 ? -14.781 66.060 47.328 1.00 58.10 250 GLN C C 1
ATOM 4364 O O . GLN C 1 196 ? -15.827 65.680 46.791 1.00 67.26 250 GLN C O 1
ATOM 4366 N N . VAL C 1 197 ? -14.092 67.107 46.871 1.00 53.41 251 VAL C N 1
ATOM 4367 C CA . VAL C 1 197 ? -14.605 67.912 45.765 1.00 56.35 251 VAL C CA 1
ATOM 4368 C C . VAL C 1 197 ? -14.671 67.095 44.478 1.00 54.24 251 VAL C C 1
ATOM 4369 O O . VAL C 1 197 ? -15.703 67.067 43.793 1.00 49.29 251 VAL C O 1
ATOM 4373 N N . ALA C 1 198 ? -13.577 66.408 44.137 1.00 49.95 252 ALA C N 1
ATOM 4374 C CA . ALA C 1 198 ? -13.548 65.630 42.902 1.00 49.11 252 ALA C CA 1
ATOM 4375 C C . ALA C 1 198 ? -14.565 64.491 42.944 1.00 53.19 252 ALA C C 1
ATOM 4376 O O . ALA C 1 198 ? -15.208 64.188 41.932 1.00 40.62 252 ALA C O 1
ATOM 4378 N N . ASP C 1 199 ? -14.717 63.842 44.101 1.00 49.66 253 ASP C N 1
ATOM 4379 C CA . ASP C 1 199 ? -15.744 62.811 44.235 1.00 51.77 253 ASP C CA 1
ATOM 4380 C C . ASP C 1 199 ? -17.147 63.401 44.088 1.00 56.92 253 ASP C C 1
ATOM 4381 O O . ASP C 1 199 ? -18.025 62.788 43.464 1.00 50.42 253 ASP C O 1
ATOM 4386 N N . ASP C 1 200 ? -17.372 64.600 44.639 1.00 58.26 254 ASP C N 1
ATOM 4387 C CA . ASP C 1 200 ? -18.683 65.237 44.524 1.00 61.39 254 ASP C CA 1
ATOM 4388 C C . ASP C 1 200 ? -19.009 65.591 43.080 1.00 60.71 254 ASP C C 1
ATOM 4389 O O . ASP C 1 200 ? -20.147 65.407 42.631 1.00 68.93 254 ASP C O 1
ATOM 4394 N N . ILE C 1 201 ? -18.025 66.105 42.342 1.00 58.42 255 ILE C N 1
ATOM 4395 C CA . ILE C 1 201 ? -18.248 66.470 40.946 1.00 55.48 255 ILE C CA 1
ATOM 4396 C C . ILE C 1 201 ? -18.579 65.236 40.121 1.00 47.50 255 ILE C C 1
ATOM 4397 O O . ILE C 1 201 ? -19.527 65.238 39.330 1.00 52.08 255 ILE C O 1
ATOM 4402 N N . VAL C 1 202 ? -17.829 64.150 40.321 1.00 44.90 256 VAL C N 1
ATOM 4403 C CA . VAL C 1 202 ? -18.006 62.964 39.488 1.00 50.60 256 VAL C CA 1
ATOM 4404 C C . VAL C 1 202 ? -19.354 62.304 39.762 1.00 55.32 256 VAL C C 1
ATOM 4405 O O . VAL C 1 202 ? -19.934 61.669 38.870 1.00 56.11 256 VAL C O 1
ATOM 4409 N N . LYS C 1 203 ? -19.898 62.489 40.972 1.00 56.78 257 LYS C N 1
ATOM 4410 C CA . LYS C 1 203 ? -21.188 61.899 41.323 1.00 62.27 257 LYS C CA 1
ATOM 4411 C C . LYS C 1 203 ? -22.295 62.367 40.384 1.00 62.71 257 LYS C C 1
ATOM 4412 O O . LYS C 1 203 ? -23.212 61.601 40.079 1.00 64.28 257 LYS C O 1
ATOM 4414 N N . ASN C 1 204 ? -22.227 63.611 39.911 1.00 68.38 258 ASN C N 1
ATOM 4415 C CA . ASN C 1 204 ? -23.235 64.151 39.009 1.00 74.98 258 ASN C CA 1
ATOM 4416 C C . ASN C 1 204 ? -22.811 64.072 37.550 1.00 62.57 258 ASN C C 1
ATOM 4417 O O . ASN C 1 204 ? -23.393 64.755 36.701 1.00 65.51 258 ASN C O 1
ATOM 4422 N N . LEU C 1 205 ? -21.814 63.259 37.245 1.00 57.25 259 LEU C N 1
ATOM 4423 C CA . LEU C 1 205 ? -21.355 63.020 35.891 1.00 60.24 259 LEU C CA 1
ATOM 4424 C C . LEU C 1 205 ? -21.691 61.601 35.433 1.00 62.70 259 LEU C C 1
ATOM 4425 O O . LEU C 1 205 ? -21.888 60.702 36.258 1.00 54.02 259 LEU C O 1
ATOM 4430 N N . PRO C 1 206 ? -21.785 61.368 34.121 1.00 65.12 260 PRO C N 1
ATOM 4431 C CA . PRO C 1 206 ? -22.012 60.005 33.627 1.00 61.23 260 PRO C CA 1
ATOM 4432 C C . PRO C 1 206 ? -20.822 59.084 33.887 1.00 47.73 260 PRO C C 1
ATOM 4433 O O . PRO C 1 206 ? -19.719 59.497 34.260 1.00 45.02 260 PRO C O 1
ATOM 4437 N N . SER C 1 207 ? -21.080 57.793 33.670 1.00 48.39 261 SER C N 1
ATOM 4438 C CA . SER C 1 207 ? -20.218 56.708 34.127 1.00 47.08 261 SER C CA 1
ATOM 4439 C C . SER C 1 207 ? -18.856 56.679 33.446 1.00 48.88 261 SER C C 1
ATOM 4440 O O . SER C 1 207 ? -17.982 55.935 33.907 1.00 51.05 261 SER C O 1
ATOM 4443 N N . ASN C 1 208 ? -18.665 57.416 32.345 1.00 47.64 262 ASN C N 1
ATOM 4444 C CA . ASN C 1 208 ? -17.343 57.488 31.721 1.00 43.53 262 ASN C CA 1
ATOM 4445 C C . ASN C 1 208 ? -16.365 58.326 32.544 1.00 40.94 262 ASN C C 1
ATOM 4446 O O . ASN C 1 208 ? -15.150 58.256 32.312 1.00 44.64 262 ASN C O 1
ATOM 4451 N N . PHE C 1 209 ? -16.861 59.115 33.489 1.00 38.63 263 PHE C N 1
ATOM 4452 C CA . PHE C 1 209 ? -16.000 59.949 34.310 1.00 38.14 263 PHE C CA 1
ATOM 4453 C C . PHE C 1 209 ? -15.579 59.211 35.573 1.00 41.52 263 PHE C C 1
ATOM 4454 O O . PHE C 1 209 ? -16.329 58.399 36.120 1.00 40.39 263 PHE C O 1
ATOM 4462 N N . TYR C 1 210 ? -14.373 59.529 36.044 1.00 37.61 264 TYR C N 1
ATOM 4463 C CA . TYR C 1 210 ? -13.865 59.043 37.320 1.00 37.22 264 TYR C CA 1
ATOM 4464 C C . TYR C 1 210 ? -12.989 60.148 37.897 1.00 34.97 264 TYR C C 1
ATOM 4465 O O . TYR C 1 210 ? -12.534 61.042 37.180 1.00 42.71 264 TYR C O 1
ATOM 4474 N N . ALA C 1 211 ? -12.816 60.122 39.213 1.00 44.90 265 ALA C N 1
ATOM 4475 C CA . ALA C 1 211 ? -12.029 61.125 39.919 1.00 48.22 265 ALA C CA 1
ATOM 4476 C C . ALA C 1 211 ? -10.648 60.585 40.289 1.00 48.57 265 ALA C C 1
ATOM 4477 O O . ALA C 1 211 ? -10.470 59.386 40.513 1.00 49.26 265 ALA C O 1
ATOM 4479 N N . THR C 1 212 ? -9.658 61.478 40.300 1.00 41.75 266 THR C N 1
ATOM 4480 C CA . THR C 1 212 ? -8.371 61.204 40.927 1.00 39.55 266 THR C CA 1
ATOM 4481 C C . THR C 1 212 ? -8.062 62.354 41.875 1.00 38.88 266 THR C C 1
ATOM 4482 O O . THR C 1 212 ? -8.609 63.444 41.739 1.00 35.07 266 THR C O 1
ATOM 4486 N N . ASN C 1 213 ? -7.218 62.097 42.872 1.00 40.57 267 ASN C N 1
ATOM 4487 C CA . ASN C 1 213 ? -6.726 63.182 43.710 1.00 43.32 267 ASN C CA 1
ATOM 4488 C C . ASN C 1 213 ? -5.358 62.805 44.268 1.00 41.38 267 ASN C C 1
ATOM 4489 O O . ASN C 1 213 ? -4.967 61.638 44.274 1.00 40.07 267 ASN C O 1
ATOM 4494 N N . TRP C 1 214 ? -4.663 63.810 44.808 1.00 45.81 268 TRP C N 1
ATOM 4495 C CA . TRP C 1 214 ? -3.253 63.660 45.162 1.00 42.23 268 TRP C CA 1
ATOM 4496 C C . TRP C 1 214 ? -3.002 62.631 46.259 1.00 58.67 268 TRP C C 1
ATOM 4497 O O . TRP C 1 214 ? -1.858 62.191 46.415 1.00 74.37 268 TRP C O 1
ATOM 4508 N N . THR C 1 215 ? -4.017 62.235 47.024 1.00 57.19 269 THR C N 1
ATOM 4509 C CA . THR C 1 215 ? -3.797 61.199 48.028 1.00 55.42 269 THR C CA 1
ATOM 4510 C C . THR C 1 215 ? -3.685 59.805 47.419 1.00 55.99 269 THR C C 1
ATOM 4511 O O . THR C 1 215 ? -3.390 58.857 48.148 1.00 59.01 269 THR C O 1
ATOM 4515 N N . TYR C 1 216 ? -3.878 59.648 46.109 1.00 57.54 270 TYR C N 1
ATOM 4516 C CA . TYR C 1 216 ? -3.764 58.334 45.489 1.00 62.49 270 TYR C CA 1
ATOM 4517 C C . TYR C 1 216 ? -2.288 58.038 45.260 1.00 68.33 270 TYR C C 1
ATOM 4518 O O . TYR C 1 216 ? -1.654 58.650 44.396 1.00 67.35 270 TYR C O 1
ATOM 4527 N N . THR C 1 217 ? -1.756 57.064 45.995 1.00 74.21 271 THR C N 1
ATOM 4528 C CA . THR C 1 217 ? -0.338 56.714 45.907 1.00 85.86 271 THR C CA 1
ATOM 4529 C C . THR C 1 217 ? -0.141 55.350 45.253 1.00 84.63 271 THR C C 1
ATOM 4530 O O . THR C 1 217 ? 0.551 55.238 44.241 1.00 84.12 271 THR C O 1
ATOM 4534 N N . ASP D 1 13 ? -10.530 73.879 57.432 1.00 115.83 67 ASP D N 1
ATOM 4535 C CA . ASP D 1 13 ? -10.973 72.897 58.417 1.00 114.49 67 ASP D CA 1
ATOM 4536 C C . ASP D 1 13 ? -9.772 72.135 58.965 1.00 104.60 67 ASP D C 1
ATOM 4537 O O . ASP D 1 13 ? -9.160 71.342 58.249 1.00 114.16 67 ASP D O 1
ATOM 4542 N N . ARG D 1 14 ? -9.416 72.404 60.226 1.00 93.85 68 ARG D N 1
ATOM 4543 C CA . ARG D 1 14 ? -8.267 71.731 60.823 1.00 67.62 68 ARG D CA 1
ATOM 4544 C C . ARG D 1 14 ? -8.541 70.250 61.075 1.00 83.73 68 ARG D C 1
ATOM 4545 O O . ARG D 1 14 ? -7.609 69.434 61.030 1.00 74.14 68 ARG D O 1
ATOM 4547 N N . GLU D 1 15 ? -9.798 69.877 61.337 1.00 91.12 69 GLU D N 1
ATOM 4548 C CA . GLU D 1 15 ? -10.115 68.462 61.511 1.00 87.19 69 GLU D CA 1
ATOM 4549 C C . GLU D 1 15 ? -10.039 67.719 60.186 1.00 85.80 69 GLU D C 1
ATOM 4550 O O . GLU D 1 15 ? -9.507 66.603 60.123 1.00 87.98 69 GLU D O 1
ATOM 4552 N N . LEU D 1 16 ? -10.552 68.332 59.114 1.00 79.96 70 LEU D N 1
ATOM 4553 C CA . LEU D 1 16 ? -10.466 67.729 57.787 1.00 69.27 70 LEU D CA 1
ATOM 4554 C C . LEU D 1 16 ? -9.021 67.503 57.377 1.00 61.95 70 LEU D C 1
ATOM 4555 O O . LEU D 1 16 ? -8.684 66.457 56.806 1.00 58.04 70 LEU D O 1
ATOM 4560 N N . LYS D 1 17 ? -8.157 68.483 57.645 1.00 59.64 71 LYS D N 1
ATOM 4561 C CA . LYS D 1 17 ? -6.758 68.358 57.258 1.00 64.17 71 LYS D CA 1
ATOM 4562 C C . LYS D 1 17 ? -6.097 67.161 57.928 1.00 62.31 71 LYS D C 1
ATOM 4563 O O . LYS D 1 17 ? -5.395 66.383 57.274 1.00 58.54 71 LYS D O 1
ATOM 4569 N N . ASN D 1 18 ? -6.342 66.973 59.224 1.00 72.55 72 ASN D N 1
ATOM 4570 C CA . ASN D 1 18 ? -5.705 65.872 59.933 1.00 73.05 72 ASN D CA 1
ATOM 4571 C C . ASN D 1 18 ? -6.235 64.518 59.488 1.00 69.49 72 ASN D C 1
ATOM 4572 O O . ASN D 1 18 ? -5.479 63.538 59.473 1.00 64.31 72 ASN D O 1
ATOM 4577 N N . ARG D 1 19 ? -7.515 64.437 59.107 1.00 69.72 73 ARG D N 1
ATOM 4578 C CA . ARG D 1 19 ? -8.045 63.167 58.623 1.00 65.19 73 ARG D CA 1
ATOM 4579 C C . ARG D 1 19 ? -7.442 62.816 57.271 1.00 59.82 73 ARG D C 1
ATOM 4580 O O . ARG D 1 19 ? -6.995 61.685 57.059 1.00 53.25 73 ARG D O 1
ATOM 4588 N N . VAL D 1 20 ? -7.391 63.783 56.353 1.00 61.17 74 VAL D N 1
ATOM 4589 C CA . VAL D 1 20 ? -6.826 63.526 55.031 1.00 59.38 74 VAL D CA 1
ATOM 4590 C C . VAL D 1 20 ? -5.316 63.320 55.130 1.00 63.41 74 VAL D C 1
ATOM 4591 O O . VAL D 1 20 ? -4.782 62.297 54.690 1.00 63.17 74 VAL D O 1
ATOM 4595 N N . LEU D 1 21 ? -4.610 64.270 55.748 1.00 70.13 75 LEU D N 1
ATOM 4596 C CA . LEU D 1 21 ? -3.156 64.171 55.826 1.00 71.25 75 LEU D CA 1
ATOM 4597 C C . LEU D 1 21 ? -2.705 62.988 56.678 1.00 66.53 75 LEU D C 1
ATOM 4598 O O . LEU D 1 21 ? -1.652 62.402 56.406 1.00 66.31 75 LEU D O 1
ATOM 4603 N N . GLY D 1 22 ? -3.481 62.621 57.703 1.00 59.20 76 GLY D N 1
ATOM 4604 C CA . GLY D 1 22 ? -3.117 61.500 58.553 1.00 55.35 76 GLY D CA 1
ATOM 4605 C C . GLY D 1 22 ? -3.120 60.160 57.847 1.00 57.62 76 GLY D C 1
ATOM 4606 O O . GLY D 1 22 ? -2.486 59.212 58.326 1.00 58.73 76 GLY D O 1
ATOM 4607 N N . MET D 1 23 ? -3.819 60.059 56.717 1.00 56.60 77 MET D N 1
ATOM 4608 C CA . MET D 1 23 ? -3.949 58.807 55.988 1.00 54.79 77 MET D CA 1
ATOM 4609 C C . MET D 1 23 ? -2.993 58.694 54.814 1.00 55.94 77 MET D C 1
ATOM 4610 O O . MET D 1 23 ? -2.923 57.626 54.198 1.00 61.86 77 MET D O 1
ATOM 4615 N N . VAL D 1 24 ? -2.239 59.744 54.506 1.00 52.65 78 VAL D N 1
ATOM 4616 C CA . VAL D 1 24 ? -1.330 59.749 53.370 1.00 50.47 78 VAL D CA 1
ATOM 4617 C C . VAL D 1 24 ? 0.016 59.188 53.827 1.00 45.26 78 VAL D C 1
ATOM 4618 O O . VAL D 1 24 ? 0.603 59.728 54.772 1.00 43.97 78 VAL D O 1
ATOM 4622 N N . PRO D 1 25 ? 0.521 58.148 53.202 1.00 49.09 79 PRO D N 1
ATOM 4623 C CA . PRO D 1 25 ? 1.906 57.756 53.469 1.00 42.74 79 PRO D CA 1
ATOM 4624 C C . PRO D 1 25 ? 2.847 58.812 52.915 1.00 42.82 79 PRO D C 1
ATOM 4625 O O . PRO D 1 25 ? 2.989 58.972 51.696 1.00 46.32 79 PRO D O 1
ATOM 4629 N N . GLN D 1 26 ? 3.471 59.564 53.820 1.00 39.15 80 GLN D N 1
ATOM 4630 C CA . GLN D 1 26 ? 4.262 60.720 53.413 1.00 40.32 80 GLN D CA 1
ATOM 4631 C C . GLN D 1 26 ? 5.534 60.298 52.704 1.00 41.98 80 GLN D C 1
ATOM 4632 O O . GLN D 1 26 ? 5.968 60.949 51.750 1.00 45.23 80 GLN D O 1
ATOM 4638 N N . ALA D 1 27 ? 6.177 59.251 53.201 1.00 39.32 81 ALA D N 1
ATOM 4639 C CA . ALA D 1 27 ? 7.342 58.688 52.552 1.00 39.10 81 ALA D CA 1
ATOM 4640 C C . ALA D 1 27 ? 7.493 57.265 53.048 1.00 45.91 81 ALA D C 1
ATOM 4641 O O . ALA D 1 27 ? 7.117 56.943 54.181 1.00 43.16 81 ALA D O 1
ATOM 4643 N N . THR D 1 28 ? 8.055 56.418 52.200 1.00 42.43 82 THR D N 1
ATOM 4644 C CA . THR D 1 28 ? 8.428 55.090 52.639 1.00 44.81 82 THR D CA 1
ATOM 4645 C C . THR D 1 28 ? 9.857 54.806 52.210 1.00 47.87 82 THR D C 1
ATOM 4646 O O . THR D 1 28 ? 10.369 55.377 51.240 1.00 40.09 82 THR D O 1
ATOM 4650 N N . VAL D 1 29 ? 10.506 53.954 52.989 1.00 44.63 83 VAL D N 1
ATOM 4651 C CA . VAL D 1 29 ? 11.705 53.249 52.576 1.00 41.89 83 VAL D CA 1
ATOM 4652 C C . VAL D 1 29 ? 11.318 51.785 52.475 1.00 40.52 83 VAL D C 1
ATOM 4653 O O . VAL D 1 29 ? 11.078 51.126 53.494 1.00 40.78 83 VAL D O 1
ATOM 4657 N N . SER D 1 30 ? 11.201 51.299 51.242 1.00 37.30 84 SER D N 1
ATOM 4658 C CA . SER D 1 30 ? 10.685 49.977 50.920 1.00 34.56 84 SER D CA 1
ATOM 4659 C C . SER D 1 30 ? 11.790 49.108 50.326 1.00 42.56 84 SER D C 1
ATOM 4660 O O . SER D 1 30 ? 12.869 49.587 49.960 1.00 47.76 84 SER D O 1
ATOM 4663 N N . SER D 1 31 ? 11.490 47.815 50.205 1.00 35.41 85 SER D N 1
ATOM 4664 C CA . SER D 1 31 ? 12.443 46.831 49.710 1.00 36.58 85 SER D CA 1
ATOM 4665 C C . SER D 1 31 ? 11.744 45.872 48.763 1.00 35.01 85 SER D C 1
ATOM 4666 O O . SER D 1 31 ? 10.575 45.541 48.952 1.00 37.18 85 SER D O 1
ATOM 4669 N N . THR D 1 32 ? 12.482 45.428 47.745 1.00 42.44 86 THR D N 1
ATOM 4670 C CA . THR D 1 32 ? 12.048 44.344 46.870 1.00 37.45 86 THR D CA 1
ATOM 4671 C C . THR D 1 32 ? 12.232 42.965 47.498 1.00 41.39 86 THR D C 1
ATOM 4672 O O . THR D 1 32 ? 11.750 41.981 46.930 1.00 43.03 86 THR D O 1
ATOM 4676 N N . GLN D 1 33 ? 12.927 42.877 48.635 1.00 38.73 87 GLN D N 1
ATOM 4677 C CA . GLN D 1 33 ? 13.122 41.643 49.389 1.00 49.96 87 GLN D CA 1
ATOM 4678 C C . GLN D 1 33 ? 12.519 41.810 50.779 1.00 47.95 87 GLN D C 1
ATOM 4679 O O . GLN D 1 33 ? 12.666 42.867 51.403 1.00 50.64 87 GLN D O 1
ATOM 4685 N N . ILE D 1 34 ? 11.837 40.770 51.262 1.00 43.38 88 ILE D N 1
ATOM 4686 C CA . ILE D 1 34 ? 11.198 40.852 52.571 1.00 41.92 88 ILE D CA 1
ATOM 4687 C C . ILE D 1 34 ? 12.248 41.193 53.625 1.00 47.26 88 ILE D C 1
ATOM 4688 O O . ILE D 1 34 ? 13.377 40.688 53.601 1.00 52.70 88 ILE D O 1
ATOM 4693 N N . LEU D 1 35 ? 11.903 42.113 54.517 1.00 46.84 89 LEU D N 1
ATOM 4694 C CA . LEU D 1 35 ? 12.822 42.591 55.549 1.00 53.78 89 LEU D CA 1
ATOM 4695 C C . LEU D 1 35 ? 12.443 41.903 56.855 1.00 50.24 89 LEU D C 1
ATOM 4696 O O . LEU D 1 35 ? 11.512 42.324 57.546 1.00 50.43 89 LEU D O 1
ATOM 4701 N N . THR D 1 36 ? 13.153 40.819 57.176 1.00 51.53 90 THR D N 1
ATOM 4702 C CA . THR D 1 36 ? 13.009 40.151 58.464 1.00 43.95 90 THR D CA 1
ATOM 4703 C C . THR D 1 36 ? 13.691 40.913 59.595 1.00 48.63 90 THR D C 1
ATOM 4704 O O . THR D 1 36 ? 13.479 40.582 60.764 1.00 53.55 90 THR D O 1
ATOM 4708 N N . ASP D 1 37 ? 14.493 41.924 59.269 1.00 51.22 91 ASP D N 1
ATOM 4709 C CA . ASP D 1 37 ? 15.229 42.737 60.225 1.00 61.69 91 ASP D CA 1
ATOM 4710 C C . ASP D 1 37 ? 14.595 44.115 60.438 1.00 60.78 91 ASP D C 1
ATOM 4711 O O . ASP D 1 37 ? 15.262 45.030 60.943 1.00 60.35 91 ASP D O 1
ATOM 4716 N N . TRP D 1 38 ? 13.317 44.266 60.093 1.00 55.31 92 TRP D N 1
ATOM 4717 C CA . TRP D 1 38 ? 12.704 45.589 60.057 1.00 52.10 92 TRP D CA 1
ATOM 4718 C C . TRP D 1 38 ? 12.760 46.380 61.361 1.00 61.09 92 TRP D C 1
ATOM 4719 O O . TRP D 1 38 ? 12.809 47.619 61.271 1.00 67.76 92 TRP D O 1
ATOM 4730 N N . PRO D 1 39 ? 12.722 45.787 62.566 1.00 62.39 93 PRO D N 1
ATOM 4731 C CA . PRO D 1 39 ? 12.760 46.640 63.767 1.00 60.51 93 PRO D CA 1
ATOM 4732 C C . PRO D 1 39 ? 14.030 47.456 63.903 1.00 57.78 93 PRO D C 1
ATOM 4733 O O . PRO D 1 39 ? 13.985 48.563 64.457 1.00 61.55 93 PRO D O 1
ATOM 4737 N N . GLU D 1 40 ? 15.165 46.943 63.425 1.00 62.49 94 GLU D N 1
ATOM 4738 C CA . GLU D 1 40 ? 16.379 47.752 63.430 1.00 64.23 94 GLU D CA 1
ATOM 4739 C C . GLU D 1 40 ? 16.317 48.845 62.373 1.00 62.57 94 GLU D C 1
ATOM 4740 O O . GLU D 1 40 ? 16.834 49.946 62.592 1.00 62.94 94 GLU D O 1
ATOM 4742 N N . LEU D 1 41 ? 15.678 48.572 61.233 1.00 56.62 95 LEU D N 1
ATOM 4743 C CA . LEU D 1 41 ? 15.487 49.621 60.239 1.00 51.95 95 LEU D CA 1
ATOM 4744 C C . LEU D 1 41 ? 14.621 50.742 60.796 1.00 55.55 95 LEU D C 1
ATOM 4745 O O . LEU D 1 41 ? 14.869 51.922 60.518 1.00 54.03 95 LEU D O 1
ATOM 4750 N N . VAL D 1 42 ? 13.635 50.394 61.633 1.00 54.63 96 VAL D N 1
ATOM 4751 C CA . VAL D 1 42 ? 12.767 51.404 62.240 1.00 56.58 96 VAL D CA 1
ATOM 4752 C C . VAL D 1 42 ? 13.572 52.345 63.133 1.00 59.52 96 VAL D C 1
ATOM 4753 O O . VAL D 1 42 ? 13.514 53.571 62.978 1.00 52.50 96 VAL D O 1
ATOM 4757 N N . LYS D 1 43 ? 14.330 51.789 64.084 1.00 64.33 97 LYS D N 1
ATOM 4758 C CA . LYS D 1 43 ? 15.119 52.632 64.986 1.00 58.27 97 LYS D CA 1
ATOM 4759 C C . LYS D 1 43 ? 16.156 53.445 64.220 1.00 67.99 97 LYS D C 1
ATOM 4760 O O . LYS D 1 43 ? 16.416 54.606 64.555 1.00 75.38 97 LYS D O 1
ATOM 4762 N N . ARG D 1 44 ? 16.760 52.852 63.188 1.00 70.87 98 ARG D N 1
ATOM 4763 C CA . ARG D 1 44 ? 17.737 53.581 62.382 1.00 73.51 98 ARG D CA 1
ATOM 4764 C C . ARG D 1 44 ? 17.074 54.697 61.579 1.00 65.84 98 ARG D C 1
ATOM 4765 O O . ARG D 1 44 ? 17.638 55.784 61.425 1.00 62.70 98 ARG D O 1
ATOM 4773 N N . VAL D 1 45 ? 15.868 54.462 61.078 1.00 63.05 99 VAL D N 1
ATOM 4774 C CA . VAL D 1 45 ? 15.233 55.512 60.298 1.00 63.60 99 VAL D CA 1
ATOM 4775 C C . VAL D 1 45 ? 14.582 56.557 61.205 1.00 59.90 99 VAL D C 1
ATOM 4776 O O . VAL D 1 45 ? 14.538 57.741 60.852 1.00 55.19 99 VAL D O 1
ATOM 4780 N N . GLU D 1 46 ? 14.123 56.158 62.396 1.00 69.67 100 GLU D N 1
ATOM 4781 C CA . GLU D 1 46 ? 13.410 57.079 63.282 1.00 70.22 100 GLU D CA 1
ATOM 4782 C C . GLU D 1 46 ? 14.312 58.205 63.753 1.00 66.38 100 GLU D C 1
ATOM 4783 O O . GLU D 1 46 ? 13.829 59.299 64.072 1.00 71.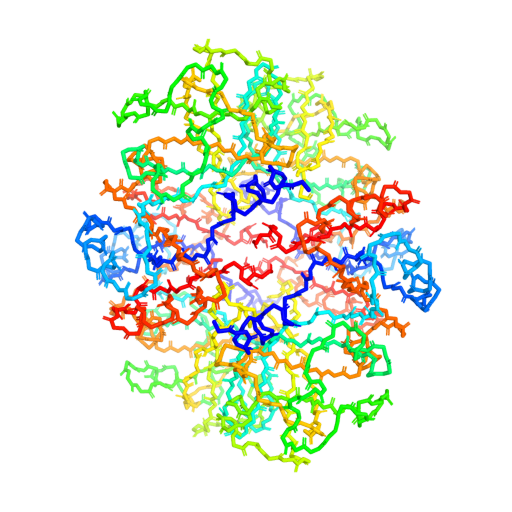40 100 GLU D O 1
ATOM 4785 N N . ASN D 1 47 ? 15.616 57.960 63.803 1.00 64.52 101 ASN D N 1
ATOM 4786 C CA . ASN D 1 47 ? 16.563 58.937 64.316 1.00 65.39 101 ASN D CA 1
ATOM 4787 C C . ASN D 1 47 ? 17.043 59.907 63.249 1.00 65.54 101 ASN D C 1
ATOM 4788 O O . ASN D 1 47 ? 17.776 60.845 63.567 1.00 75.90 101 ASN D O 1
ATOM 4793 N N . HIS D 1 48 ? 16.615 59.729 62.008 1.00 69.54 102 HIS D N 1
ATOM 4794 C CA . HIS D 1 48 ? 16.941 60.681 60.961 1.00 70.72 102 HIS D CA 1
ATOM 4795 C C . HIS D 1 48 ? 16.270 62.026 61.245 1.00 72.04 102 HIS D C 1
ATOM 4796 O O . HIS D 1 48 ? 15.162 62.062 61.791 1.00 71.95 102 HIS D O 1
ATOM 4803 N N . PRO D 1 49 ? 16.928 63.140 60.928 1.00 75.31 103 PRO D N 1
ATOM 4804 C CA . PRO D 1 49 ? 16.299 64.456 61.123 1.00 75.69 103 PRO D CA 1
ATOM 4805 C C . PRO D 1 49 ? 14.983 64.576 60.365 1.00 66.14 103 PRO D C 1
ATOM 4806 O O . PRO D 1 49 ? 14.814 64.005 59.286 1.00 63.61 103 PRO D O 1
ATOM 4810 N N . HIS D 1 50 ? 14.030 65.281 60.976 1.00 63.11 104 HIS D N 1
ATOM 4811 C CA . HIS D 1 50 ? 12.677 65.576 60.504 1.00 62.53 104 HIS D CA 1
ATOM 4812 C C . HIS D 1 50 ? 11.727 64.392 60.630 1.00 62.23 104 HIS D C 1
ATOM 4813 O O . HIS D 1 50 ? 10.530 64.561 60.398 1.00 63.40 104 HIS D O 1
ATOM 4820 N N . VAL D 1 51 ? 12.215 63.198 60.944 1.00 49.59 105 VAL D N 1
ATOM 4821 C CA . VAL D 1 51 ? 11.377 62.015 61.064 1.00 47.79 105 VAL D CA 1
ATOM 4822 C C . VAL D 1 51 ? 10.840 61.934 62.490 1.00 46.48 105 VAL D C 1
ATOM 4823 O O . VAL D 1 51 ? 11.614 61.858 63.450 1.00 53.47 105 VAL D O 1
ATOM 4827 N N . THR D 1 52 ? 9.515 61.913 62.631 1.00 49.78 106 THR D N 1
ATOM 4828 C CA . THR D 1 52 ? 8.863 61.865 63.934 1.00 53.73 106 THR D CA 1
ATOM 4829 C C . THR D 1 52 ? 8.132 60.555 64.190 1.00 60.08 106 THR D C 1
ATOM 4830 O O . THR D 1 52 ? 7.558 60.386 65.269 1.00 72.16 106 THR D O 1
ATOM 4834 N N . GLY D 1 53 ? 8.103 59.644 63.226 1.00 50.58 107 GLY D N 1
ATOM 4835 C CA . GLY D 1 53 ? 7.452 58.368 63.425 1.00 41.92 107 GLY D CA 1
ATOM 4836 C C . GLY D 1 53 ? 7.782 57.407 62.309 1.00 44.19 107 GLY D C 1
ATOM 4837 O O . GLY D 1 53 ? 7.904 57.819 61.150 1.00 43.57 107 GLY D O 1
ATOM 4838 N N . VAL D 1 54 ? 7.970 56.131 62.647 1.00 47.30 108 VAL D N 1
ATOM 4839 C CA . VAL D 1 54 ? 8.281 55.084 61.677 1.00 40.73 108 VAL D CA 1
ATOM 4840 C C . VAL D 1 54 ? 7.511 53.820 62.043 1.00 43.16 108 VAL D C 1
ATOM 4841 O O . VAL D 1 54 ? 7.457 53.423 63.213 1.00 42.84 108 VAL D O 1
ATOM 4845 N N . ALA D 1 55 ? 6.959 53.155 61.030 1.00 34.33 109 ALA D N 1
ATOM 4846 C CA . ALA D 1 55 ? 6.237 51.911 61.256 1.00 43.37 109 ALA D CA 1
ATOM 4847 C C . ALA D 1 55 ? 6.422 50.981 60.069 1.00 36.75 109 ALA D C 1
ATOM 4848 O O . ALA D 1 55 ? 6.494 51.453 58.925 1.00 33.15 109 ALA D O 1
ATOM 4850 N N . PRO D 1 56 ? 6.519 49.676 60.305 1.00 42.59 110 PRO D N 1
ATOM 4851 C CA . PRO D 1 56 ? 6.619 48.729 59.193 1.00 39.89 110 PRO D CA 1
ATOM 4852 C C . PRO D 1 56 ? 5.274 48.555 58.496 1.00 41.74 110 PRO D C 1
ATOM 4853 O O . PRO D 1 56 ? 4.208 48.810 59.063 1.00 43.29 110 PRO D O 1
ATOM 4857 N N . PHE D 1 57 ? 5.335 48.083 57.253 1.00 32.25 111 PHE D N 1
ATOM 4858 C CA . PHE D 1 57 ? 4.119 47.842 56.485 1.00 37.07 111 PHE D CA 1
ATOM 4859 C C . PHE D 1 57 ? 4.408 46.812 55.404 1.00 42.06 111 PHE D C 1
ATOM 4860 O O . PHE D 1 57 ? 5.541 46.674 54.931 1.00 44.74 111 PHE D O 1
ATOM 4868 N N . THR D 1 58 ? 3.343 46.136 54.981 1.00 40.13 112 THR D N 1
ATOM 4869 C CA . THR D 1 58 ? 3.351 45.306 53.783 1.00 32.91 112 THR D CA 1
ATOM 4870 C C . THR D 1 58 ? 2.014 45.551 53.106 1.00 36.17 112 THR D C 1
ATOM 4871 O O . THR D 1 58 ? 0.961 45.378 53.728 1.00 40.12 112 THR D O 1
ATOM 4875 N N . GLN D 1 59 ? 2.052 45.993 51.860 1.00 41.15 113 GLN D N 1
ATOM 4876 C CA . GLN D 1 59 ? 0.866 46.489 51.178 1.00 41.07 113 GLN D CA 1
ATOM 4877 C C . GLN D 1 59 ? 0.383 45.429 50.200 1.00 39.14 113 GLN D C 1
ATOM 4878 O O . GLN D 1 59 ? 1.150 44.974 49.349 1.00 38.54 113 GLN D O 1
ATOM 4884 N N . LEU D 1 60 ? -0.872 45.015 50.349 1.00 38.63 114 LEU D N 1
ATOM 4885 C CA . LEU D 1 60 ? -1.478 43.985 49.521 1.00 41.28 114 LEU D CA 1
ATOM 4886 C C . LEU D 1 60 ? -2.702 44.552 48.821 1.00 40.73 114 LEU D C 1
ATOM 4887 O O . LEU D 1 60 ? -3.410 45.407 49.360 1.00 35.11 114 LEU D O 1
ATOM 4892 N N . GLN D 1 61 ? -2.965 44.047 47.625 1.00 35.69 115 GLN D N 1
ATOM 4893 C CA . GLN D 1 61 ? -4.159 44.411 46.882 1.00 41.27 115 GLN D CA 1
ATOM 4894 C C . GLN D 1 61 ? -4.953 43.141 46.647 1.00 31.02 115 GLN D C 1
ATOM 4895 O O . GLN D 1 61 ? -4.381 42.124 46.258 1.00 31.45 115 GLN D O 1
ATOM 4897 N N . GLY D 1 62 ? -6.247 43.187 46.927 1.00 37.09 116 GLY D N 1
ATOM 4898 C CA . GLY D 1 62 ? -7.084 42.036 46.673 1.00 28.85 116 GLY D CA 1
ATOM 4899 C C . GLY D 1 62 ? -8.554 42.374 46.740 1.00 32.86 116 GLY D C 1
ATOM 4900 O O . GLY D 1 62 ? -8.954 43.519 46.540 1.00 40.87 116 GLY D O 1
ATOM 4901 N N . MET D 1 63 ? -9.360 41.357 47.026 1.00 33.00 117 MET D N 1
ATOM 4902 C CA . MET D 1 63 ? -10.795 41.534 47.166 1.00 36.15 117 MET D CA 1
ATOM 4903 C C . MET D 1 63 ? -11.276 40.849 48.438 1.00 39.12 117 MET D C 1
ATOM 4904 O O . MET D 1 63 ? -10.716 39.839 48.874 1.00 50.75 117 MET D O 1
ATOM 4909 N N . LEU D 1 64 ? -12.322 41.409 49.024 1.00 27.55 118 LEU D N 1
ATOM 4910 C CA . LEU D 1 64 ? -13.024 40.805 50.141 1.00 32.75 118 LEU D CA 1
ATOM 4911 C C . LEU D 1 64 ? -14.320 40.232 49.613 1.00 41.94 118 LEU D C 1
ATOM 4912 O O . LEU D 1 64 ? -14.939 40.808 48.712 1.00 48.73 118 LEU D O 1
ATOM 4917 N N . THR D 1 65 ? -14.720 39.091 50.156 1.00 38.72 119 THR D N 1
ATOM 4918 C CA . THR D 1 65 ? -15.984 38.501 49.765 1.00 36.88 119 THR D CA 1
ATOM 4919 C C . THR D 1 65 ? -16.682 37.952 51.000 1.00 45.43 119 THR D C 1
ATOM 4920 O O . THR D 1 65 ? -16.036 37.436 51.915 1.00 49.96 119 THR D O 1
ATOM 4924 N N . ALA D 1 66 ? -17.995 38.127 51.046 1.00 48.03 120 ALA D N 1
ATOM 4925 C CA . ALA D 1 66 ? -18.808 37.561 52.112 1.00 50.85 120 ALA D CA 1
ATOM 4926 C C . ALA D 1 66 ? -20.245 37.508 51.635 1.00 52.96 120 ALA D C 1
ATOM 4927 O O . ALA D 1 66 ? -20.726 38.472 51.033 1.00 48.61 120 ALA D O 1
ATOM 4929 N N . GLN D 1 67 ? -20.908 36.375 51.877 1.00 61.15 121 GLN D N 1
ATOM 4930 C CA . GLN D 1 67 ? -22.349 36.241 51.654 1.00 61.40 121 GLN D CA 1
ATOM 4931 C C . GLN D 1 67 ? -22.729 36.628 50.228 1.00 57.54 121 GLN D C 1
ATOM 4932 O O . GLN D 1 67 ? -23.770 37.236 49.980 1.00 56.52 121 GLN D O 1
ATOM 4934 N N . GLY D 1 68 ? -21.883 36.242 49.277 1.00 54.80 122 GLY D N 1
ATOM 4935 C CA . GLY D 1 68 ? -22.095 36.537 47.880 1.00 55.78 122 GLY D CA 1
ATOM 4936 C C . GLY D 1 68 ? -21.634 37.908 47.412 1.00 64.32 122 GLY D C 1
ATOM 4937 O O . GLY D 1 68 ? -21.627 38.153 46.199 1.00 80.30 122 GLY D O 1
ATOM 4938 N N . GLN D 1 69 ? -21.229 38.805 48.311 1.00 52.32 123 GLN D N 1
ATOM 4939 C CA . GLN D 1 69 ? -20.740 40.125 47.918 1.00 50.03 123 GLN D CA 1
ATOM 4940 C C . GLN D 1 69 ? -19.221 40.141 47.784 1.00 44.66 123 GLN D C 1
ATOM 4941 O O . GLN D 1 69 ? -18.518 39.357 48.424 1.00 50.31 123 GLN D O 1
ATOM 4947 N N . VAL D 1 70 ? -18.721 41.040 46.931 1.00 42.39 124 VAL D N 1
ATOM 4948 C CA . VAL D 1 70 ? -17.287 41.189 46.676 1.00 35.23 124 VAL D CA 1
ATOM 4949 C C . VAL D 1 70 ? -16.933 42.674 46.607 1.00 39.78 124 VAL D C 1
ATOM 4950 O O . VAL D 1 70 ? -17.680 43.477 46.037 1.00 45.71 124 VAL D O 1
ATOM 4954 N N . ALA D 1 71 ? -15.783 43.044 47.171 1.00 33.75 125 ALA D N 1
ATOM 4955 C CA . ALA D 1 71 ? -15.308 44.417 47.096 1.00 34.64 125 ALA D CA 1
ATOM 4956 C C . ALA D 1 71 ? -13.791 44.464 46.936 1.00 29.83 125 ALA D C 1
ATOM 4957 O O . ALA D 1 71 ? -13.070 43.668 47.540 1.00 30.46 125 ALA D O 1
ATOM 4959 N N . GLY D 1 72 ? -13.310 45.388 46.110 1.00 34.50 126 GLY D N 1
ATOM 4960 C CA . GLY D 1 72 ? -11.881 45.637 46.045 1.00 29.60 126 GLY D CA 1
ATOM 4961 C C . GLY D 1 72 ? -11.369 46.296 47.312 1.00 38.09 126 GLY D C 1
ATOM 4962 O O . GLY D 1 72 ? -12.070 47.057 47.977 1.00 33.59 126 GLY D O 1
ATOM 4963 N N . ILE D 1 73 ? -10.123 45.990 47.670 1.00 37.52 127 ILE D N 1
ATOM 4964 C CA . ILE D 1 73 ? -9.563 46.524 48.904 1.00 38.13 127 ILE D CA 1
ATOM 4965 C C . ILE D 1 73 ? -8.047 46.545 48.807 1.00 38.04 127 ILE D C 1
ATOM 4966 O O . ILE D 1 73 ? -7.436 45.660 48.201 1.00 37.18 127 ILE D O 1
ATOM 4971 N N . MET D 1 74 ? -7.442 47.556 49.431 1.00 40.46 128 MET D N 1
ATOM 4972 C CA . MET D 1 74 ? -6.007 47.605 49.663 1.00 36.72 128 MET D CA 1
ATOM 4973 C C . MET D 1 74 ? -5.760 47.316 51.134 1.00 38.84 128 MET D C 1
ATOM 4974 O O . MET D 1 74 ? -6.209 48.072 52.003 1.00 37.58 128 MET D O 1
ATOM 4979 N N . VAL D 1 75 ? -5.055 46.225 51.405 1.00 23.08 129 VAL D N 1
ATOM 4980 C CA . VAL D 1 75 ? -4.787 45.761 52.760 1.00 38.15 129 VAL D CA 1
ATOM 4981 C C . VAL D 1 75 ? -3.344 46.073 53.096 1.00 36.33 129 VAL D C 1
ATOM 4982 O O . VAL D 1 75 ? -2.438 45.796 52.301 1.00 35.74 129 VAL D O 1
ATOM 4986 N N . THR D 1 76 ? -3.129 46.633 54.273 1.00 34.90 130 THR D N 1
ATOM 4987 C CA . THR D 1 76 ? -1.797 46.920 54.774 1.00 32.43 130 THR D CA 1
ATOM 4988 C C . THR D 1 76 ? -1.563 46.043 55.995 1.00 30.57 130 THR D C 1
ATOM 4989 O O . THR D 1 76 ? -2.373 46.044 56.928 1.00 29.00 130 THR D O 1
ATOM 4993 N N . GLY D 1 77 ? -0.500 45.247 55.960 1.00 32.38 131 GLY D N 1
ATOM 4994 C CA . GLY D 1 77 ? -0.066 44.545 57.161 1.00 28.52 131 GLY D CA 1
ATOM 4995 C C . GLY D 1 77 ? 0.701 45.511 58.037 1.00 32.01 131 GLY D C 1
ATOM 4996 O O . GLY D 1 77 ? 1.600 46.214 57.562 1.00 32.46 131 GLY D O 1
ATOM 4997 N N . ILE D 1 78 ? 0.342 45.554 59.324 1.00 26.94 132 ILE D N 1
ATOM 4998 C CA . ILE D 1 78 ? 0.868 46.538 60.263 1.00 29.35 132 ILE D CA 1
ATOM 4999 C C . ILE D 1 78 ? 1.165 45.867 61.596 1.00 35.66 132 ILE D C 1
ATOM 5000 O O . ILE D 1 78 ? 0.675 44.778 61.892 1.00 33.47 132 ILE D O 1
ATOM 5005 N N . ASP D 1 79 ? 1.988 46.549 62.394 1.00 34.34 133 ASP D N 1
ATOM 5006 C CA . ASP D 1 79 ? 2.197 46.266 63.810 1.00 39.61 133 ASP D CA 1
ATOM 5007 C C . ASP D 1 79 ? 1.576 47.396 64.619 1.00 43.82 133 ASP D C 1
ATOM 5008 O O . ASP D 1 79 ? 2.079 48.533 64.572 1.00 42.78 133 ASP D O 1
ATOM 5013 N N . PRO D 1 80 ? 0.486 47.143 65.351 1.00 49.97 134 PRO D N 1
ATOM 5014 C CA . PRO D 1 80 ? -0.228 48.245 66.023 1.00 52.41 134 PRO D CA 1
ATOM 5015 C C . PRO D 1 80 ? 0.635 49.045 66.989 1.00 61.03 134 PRO D C 1
ATOM 5016 O O . PRO D 1 80 ? 0.439 50.261 67.117 1.00 65.73 134 PRO D O 1
ATOM 5020 N N . LYS D 1 81 ? 1.595 48.401 67.664 1.00 59.37 135 LYS D N 1
ATOM 5021 C CA . LYS D 1 81 ? 2.467 49.123 68.588 1.00 58.49 135 LYS D CA 1
ATOM 5022 C C . LYS D 1 81 ? 3.277 50.198 67.866 1.00 56.83 135 LYS D C 1
ATOM 5023 O O . LYS D 1 81 ? 3.594 51.238 68.453 1.00 52.39 135 LYS D O 1
ATOM 5025 N N . TYR D 1 82 ? 3.660 49.952 66.612 1.00 60.03 136 TYR D N 1
ATOM 5026 C CA . TYR D 1 82 ? 4.334 50.979 65.825 1.00 55.82 136 TYR D CA 1
ATOM 5027 C C . TYR D 1 82 ? 3.353 51.868 65.071 1.00 52.67 136 TYR D C 1
ATOM 5028 O O . TYR D 1 82 ? 3.602 53.067 64.905 1.00 42.46 136 TYR D O 1
ATOM 5037 N N . GLU D 1 83 ? 2.244 51.291 64.600 1.00 47.39 137 GLU D N 1
ATOM 5038 C CA . GLU D 1 83 ? 1.390 51.990 63.644 1.00 46.16 137 GLU D CA 1
ATOM 5039 C C . GLU D 1 83 ? 0.833 53.298 64.193 1.00 45.79 137 GLU D C 1
ATOM 5040 O O . GLU D 1 83 ? 0.607 54.241 63.425 1.00 46.56 137 GLU D O 1
ATOM 5046 N N . LYS D 1 84 ? 0.633 53.396 65.506 1.00 50.05 138 LYS D N 1
ATOM 5047 C CA . LYS D 1 84 ? 0.113 54.648 66.040 1.00 53.29 138 LYS D CA 1
ATOM 5048 C C . LYS D 1 84 ? 1.084 55.813 65.867 1.00 49.64 138 LYS D C 1
ATOM 5049 O O . LYS D 1 84 ? 0.642 56.965 65.886 1.00 47.94 138 LYS D O 1
ATOM 5055 N N . ASN D 1 85 ? 2.384 55.557 65.682 1.00 44.55 139 ASN D N 1
ATOM 5056 C CA . ASN D 1 85 ? 3.316 56.668 65.476 1.00 50.73 139 ASN D CA 1
ATOM 5057 C C . ASN D 1 85 ? 3.197 57.318 64.099 1.00 45.24 139 ASN D C 1
ATOM 5058 O O . ASN D 1 85 ? 3.755 58.396 63.895 1.00 47.07 139 ASN D O 1
ATOM 5063 N N . VAL D 1 86 ? 2.537 56.690 63.134 1.00 42.50 140 VAL D N 1
ATOM 5064 C CA . VAL D 1 86 ? 2.445 57.263 61.796 1.00 47.59 140 VAL D CA 1
ATOM 5065 C C . VAL D 1 86 ? 1.019 57.487 61.339 1.00 45.60 140 VAL D C 1
ATOM 5066 O O . VAL D 1 86 ? 0.814 58.181 60.333 1.00 50.81 140 VAL D O 1
ATOM 5070 N N . SER D 1 87 ? 0.033 56.925 62.024 1.00 39.26 141 SER D N 1
ATOM 5071 C CA . SER D 1 87 ? -1.333 56.855 61.536 1.00 39.80 141 SER D CA 1
ATOM 5072 C C . SER D 1 87 ? -2.270 57.574 62.494 1.00 40.42 141 SER D C 1
ATOM 5073 O O . SER D 1 87 ? -1.912 57.932 63.618 1.00 41.13 141 SER D O 1
ATOM 5076 N N . ILE D 1 88 ? -3.489 57.801 62.022 1.00 40.58 142 ILE D N 1
ATOM 5077 C CA . ILE D 1 88 ? -4.560 58.305 62.865 1.00 43.77 142 ILE D CA 1
ATOM 5078 C C . ILE D 1 88 ? -5.703 57.313 62.972 1.00 44.24 142 ILE D C 1
ATOM 5079 O O . ILE D 1 88 ? -6.699 57.602 63.636 1.00 52.00 142 ILE D O 1
ATOM 5084 N N . ILE D 1 89 ? -5.552 56.123 62.380 1.00 39.29 143 ILE D N 1
ATOM 5085 C CA . ILE D 1 89 ? -6.604 55.115 62.395 1.00 37.21 143 ILE D CA 1
ATOM 5086 C C . ILE D 1 89 ? -6.945 54.713 63.824 1.00 45.95 143 ILE D C 1
ATOM 5087 O O . ILE D 1 89 ? -8.116 54.472 64.148 1.00 49.89 143 ILE D O 1
ATOM 5092 N N . GLN D 1 90 ? -5.937 54.654 64.709 1.00 49.34 144 GLN D N 1
ATOM 5093 C CA . GLN D 1 90 ? -6.182 54.299 66.107 1.00 38.88 144 GLN D CA 1
ATOM 5094 C C . GLN D 1 90 ? -7.037 55.338 66.824 1.00 51.89 144 GLN D C 1
ATOM 5095 O O . GLN D 1 90 ? -7.619 55.034 67.872 1.00 53.00 144 GLN D O 1
ATOM 5101 N N . ASN D 1 91 ? -7.099 56.563 66.304 1.00 50.87 145 ASN D N 1
ATOM 5102 C CA . ASN D 1 91 ? -7.954 57.587 66.883 1.00 51.16 145 ASN D CA 1
ATOM 5103 C C . ASN D 1 91 ? -9.392 57.493 66.401 1.00 50.22 145 ASN D C 1
ATOM 5104 O O . ASN D 1 91 ? -10.245 58.211 66.930 1.00 48.90 145 ASN D O 1
ATOM 5109 N N . HIS D 1 92 ? -9.691 56.628 65.420 1.00 41.29 146 HIS D N 1
ATOM 5110 C CA . HIS D 1 92 ? -11.030 56.589 64.841 1.00 43.38 146 HIS D CA 1
ATOM 5111 C C . HIS D 1 92 ? -11.613 55.180 64.827 1.00 48.24 146 HIS D C 1
ATOM 5112 O O . HIS D 1 92 ? -12.411 54.843 63.950 1.00 47.51 146 HIS D O 1
ATOM 5119 N N . ILE D 1 93 ? -11.242 54.354 65.800 1.00 52.35 147 ILE D N 1
ATOM 5120 C CA . ILE D 1 93 ? -11.807 53.016 65.939 1.00 47.54 147 ILE D CA 1
ATOM 5121 C C . ILE D 1 93 ? -13.203 53.144 66.537 1.00 48.14 147 ILE D C 1
ATOM 5122 O O . ILE D 1 93 ? -13.382 53.745 67.600 1.00 59.18 147 ILE D O 1
ATOM 5127 N N . VAL D 1 94 ? -14.198 52.611 65.835 1.00 46.28 148 VAL D N 1
ATOM 5128 C CA . VAL D 1 94 ? -15.592 52.687 66.258 1.00 50.57 148 VAL D CA 1
ATOM 5129 C C . VAL D 1 94 ? -16.012 51.394 66.959 1.00 49.62 148 VAL D C 1
ATOM 5130 O O . VAL D 1 94 ? -16.914 51.391 67.805 1.00 49.39 148 VAL D O 1
ATOM 5134 N N . ALA D 1 95 ? -15.352 50.286 66.632 1.00 53.02 149 ALA D N 1
ATOM 5135 C CA . ALA D 1 95 ? -15.635 49.015 67.283 1.00 50.05 149 ALA D CA 1
ATOM 5136 C C . ALA D 1 95 ? -14.370 48.172 67.294 1.00 41.71 149 ALA D C 1
ATOM 5137 O O . ALA D 1 95 ? -13.522 48.297 66.409 1.00 43.94 149 ALA D O 1
ATOM 5139 N N . GLY D 1 96 ? -14.242 47.320 68.308 1.00 46.16 150 GLY D N 1
ATOM 5140 C CA . GLY D 1 96 ? -13.071 46.469 68.367 1.00 46.06 150 GLY D CA 1
ATOM 5141 C C . GLY D 1 96 ? -11.814 47.250 68.720 1.00 50.67 150 GLY D C 1
ATOM 5142 O O . GLY D 1 96 ? -11.851 48.256 69.434 1.00 56.01 150 GLY D O 1
ATOM 5143 N N . SER D 1 97 ? -10.679 46.769 68.214 1.00 49.12 151 SER D N 1
ATOM 5144 C CA . SER D 1 97 ? -9.392 47.367 68.543 1.00 49.30 151 SER D CA 1
ATOM 5145 C C . SER D 1 97 ? -8.335 46.953 67.525 1.00 48.66 151 SER D C 1
ATOM 5146 O O . SER D 1 97 ? -8.329 45.816 67.046 1.00 53.55 151 SER D O 1
ATOM 5149 N N . LEU D 1 98 ? -7.436 47.884 67.207 1.00 48.64 152 LEU D N 1
ATOM 5150 C CA . LEU D 1 98 ? -6.279 47.541 66.388 1.00 40.30 152 LEU D CA 1
ATOM 5151 C C . LEU D 1 98 ? -5.359 46.574 67.113 1.00 38.73 152 LEU D C 1
ATOM 5152 O O . LEU D 1 98 ? -4.642 45.799 66.472 1.00 41.75 152 LEU D O 1
ATOM 5157 N N . ASP D 1 99 ? -5.362 46.603 68.442 1.00 44.07 153 ASP D N 1
ATOM 5158 C CA . ASP D 1 99 ? -4.480 45.724 69.192 1.00 57.77 153 ASP D CA 1
ATOM 5159 C C . ASP D 1 99 ? -4.861 44.258 69.056 1.00 60.61 153 ASP D C 1
ATOM 5160 O O . ASP D 1 99 ? -4.097 43.396 69.502 1.00 56.53 153 ASP D O 1
ATOM 5165 N N . SER D 1 100 ? -6.016 43.955 68.464 1.00 57.70 154 SER D N 1
ATOM 5166 C CA . SER D 1 100 ? -6.380 42.571 68.202 1.00 52.28 154 SER D CA 1
ATOM 5167 C C . SER D 1 100 ? -5.670 41.998 66.985 1.00 50.96 154 SER D C 1
ATOM 5168 O O . SER D 1 100 ? -5.805 40.799 66.720 1.00 51.48 154 SER D O 1
ATOM 5171 N N . LEU D 1 101 ? -4.906 42.812 66.260 1.00 48.27 155 LEU D N 1
ATOM 5172 C CA . LEU D 1 101 ? -4.138 42.335 65.114 1.00 44.74 155 LEU D CA 1
ATOM 5173 C C . LEU D 1 101 ? -2.836 41.734 65.620 1.00 52.21 155 LEU D C 1
ATOM 5174 O O . LEU D 1 101 ? -1.849 42.442 65.825 1.00 57.21 155 LEU D O 1
ATOM 5179 N N . LYS D 1 102 ? -2.836 40.414 65.809 1.00 51.74 156 LYS D N 1
ATOM 5180 C CA . LYS D 1 102 ? -1.678 39.658 66.260 1.00 54.89 156 LYS D CA 1
ATOM 5181 C C . LYS D 1 102 ? -1.420 38.526 65.271 1.00 51.09 156 LYS D C 1
ATOM 5182 O O . LYS D 1 102 ? -2.336 38.056 64.584 1.00 44.30 156 LYS D O 1
ATOM 5184 N N . LYS D 1 103 ? -0.157 38.117 65.175 1.00 46.06 157 LYS D N 1
ATOM 5185 C CA . LYS D 1 103 ? 0.218 37.081 64.221 1.00 41.91 157 LYS D CA 1
ATOM 5186 C C . LYS D 1 103 ? -0.554 35.790 64.478 1.00 39.21 157 LYS D C 1
ATOM 5187 O O . LYS D 1 103 ? -0.675 35.335 65.617 1.00 45.13 157 LYS D O 1
ATOM 5193 N N . GLY D 1 104 ? -1.071 35.199 63.411 1.00 44.80 158 GLY D N 1
ATOM 5194 C CA . GLY D 1 104 ? -1.698 33.906 63.474 1.00 39.02 158 GLY D CA 1
ATOM 5195 C C . GLY D 1 104 ? -3.159 33.920 63.828 1.00 48.60 158 GLY D C 1
ATOM 5196 O O . GLY D 1 104 ? -3.814 32.879 63.726 1.00 62.71 158 GLY D O 1
ATOM 5197 N N . GLU D 1 105 ? -3.697 35.052 64.240 1.00 51.61 159 GLU D N 1
ATOM 5198 C CA . GLU D 1 105 ? -5.119 35.117 64.531 1.00 55.59 159 GLU D CA 1
ATOM 5199 C C . GLU D 1 105 ? -5.942 35.496 63.314 1.00 46.11 159 GLU D C 1
ATOM 5200 O O . GLU D 1 105 ? -7.148 35.230 63.297 1.00 45.72 159 GLU D O 1
ATOM 5206 N N . PHE D 1 106 ? -5.303 36.073 62.296 1.00 38.04 160 PHE D N 1
ATOM 5207 C CA . PHE D 1 106 ? -5.944 36.439 61.036 1.00 35.99 160 PHE D CA 1
ATOM 5208 C C . PHE D 1 106 ? -7.158 37.316 61.295 1.00 37.45 160 PHE D C 1
ATOM 5209 O O . PHE D 1 106 ? -8.248 37.113 60.754 1.00 32.02 160 PHE D O 1
ATOM 5217 N N . GLY D 1 107 ? -6.944 38.310 62.147 1.00 33.72 161 GLY D N 1
ATOM 5218 C CA . GLY D 1 107 ? -7.891 39.384 62.259 1.00 33.26 161 GLY D CA 1
ATOM 5219 C C . GLY D 1 107 ? -7.689 40.419 61.177 1.00 30.36 161 GLY D C 1
ATOM 5220 O O . GLY D 1 107 ? -6.634 40.510 60.552 1.00 35.99 161 GLY D O 1
ATOM 5221 N N . ILE D 1 108 ? -8.734 41.205 60.948 1.00 31.62 162 ILE D N 1
ATOM 5222 C CA . ILE D 1 108 ? -8.700 42.300 59.991 1.00 31.00 162 ILE D CA 1
ATOM 5223 C C . ILE D 1 108 ? -9.499 43.468 60.560 1.00 38.67 162 ILE D C 1
ATOM 5224 O O . ILE D 1 108 ? -10.481 43.270 61.285 1.00 38.22 162 ILE D O 1
ATOM 5229 N N . VAL D 1 109 ? -9.039 44.685 60.282 1.00 36.14 163 VAL D N 1
ATOM 5230 C CA . VAL D 1 109 ? -9.743 45.908 60.639 1.00 28.88 163 VAL D CA 1
ATOM 5231 C C . VAL D 1 109 ? -10.192 46.595 59.357 1.00 36.57 163 VAL D C 1
ATOM 5232 O O . VAL D 1 109 ? -9.377 46.819 58.452 1.00 34.51 163 VAL D O 1
ATOM 5236 N N . LEU D 1 110 ? -11.492 46.900 59.276 1.00 36.69 164 LEU D N 1
ATOM 5237 C CA . LEU D 1 110 ? -12.160 47.416 58.090 1.00 33.56 164 LEU D CA 1
ATOM 5238 C C . LEU D 1 110 ? -12.753 48.796 58.351 1.00 34.78 164 LEU D C 1
ATOM 5239 O O . LEU D 1 110 ? -13.032 49.170 59.493 1.00 47.45 164 LEU D O 1
ATOM 5244 N N . GLY D 1 111 ? -12.979 49.541 57.269 1.00 30.00 165 GLY D N 1
ATOM 5245 C CA . GLY D 1 111 ? -13.739 50.784 57.365 1.00 31.54 165 GLY D CA 1
ATOM 5246 C C . GLY D 1 111 ? -15.234 50.527 57.499 1.00 38.56 165 GLY D C 1
ATOM 5247 O O . GLY D 1 111 ? -15.759 49.510 57.049 1.00 41.65 165 GLY D O 1
ATOM 5248 N N . LYS D 1 112 ? -15.922 51.469 58.149 1.00 38.24 166 LYS D N 1
ATOM 5249 C CA . LYS D 1 112 ? -17.344 51.300 58.439 1.00 43.51 166 LYS D CA 1
ATOM 5250 C C . LYS D 1 112 ? -18.157 51.074 57.167 1.00 45.10 166 LYS D C 1
ATOM 5251 O O . LYS D 1 112 ? -19.068 50.237 57.140 1.00 44.90 166 LYS D O 1
ATOM 5253 N N . ASP D 1 113 ? -17.864 51.832 56.111 1.00 46.47 167 ASP D N 1
ATOM 5254 C CA . ASP D 1 113 ? -18.610 51.683 54.866 1.00 50.41 167 ASP D CA 1
ATOM 5255 C C . ASP D 1 113 ? -18.352 50.321 54.227 1.00 51.01 167 ASP D C 1
ATOM 5256 O O . ASP D 1 113 ? -19.275 49.682 53.713 1.00 53.63 167 ASP D O 1
ATOM 5261 N N . MET D 1 114 ? -17.097 49.877 54.220 1.00 50.68 168 MET D N 1
ATOM 5262 C CA . MET D 1 114 ? -16.785 48.570 53.655 1.00 46.02 168 MET D CA 1
ATOM 5263 C C . MET D 1 114 ? -17.483 47.441 54.408 1.00 43.38 168 MET D C 1
ATOM 5264 O O . MET D 1 114 ? -17.989 46.491 53.790 1.00 37.05 168 MET D O 1
ATOM 5269 N N . ALA D 1 115 ? -17.479 47.506 55.743 1.00 36.19 169 ALA D N 1
ATOM 5270 C CA . ALA D 1 115 ? -18.082 46.449 56.548 1.00 37.87 169 ALA D CA 1
ATOM 5271 C C . ALA D 1 115 ? -19.589 46.377 56.335 1.00 44.16 169 ALA D C 1
ATOM 5272 O O . ALA D 1 115 ? -20.152 45.283 56.192 1.00 43.91 169 ALA D O 1
ATOM 5274 N N . ASP D 1 116 ? -20.244 47.538 56.278 1.00 50.72 170 ASP D N 1
ATOM 5275 C CA . ASP D 1 116 ? -21.680 47.578 56.039 1.00 59.97 170 ASP D CA 1
ATOM 5276 C C . ASP D 1 116 ? -22.016 47.021 54.665 1.00 54.92 170 ASP D C 1
ATOM 5277 O O . ASP D 1 116 ? -22.992 46.276 54.508 1.00 64.00 170 ASP D O 1
ATOM 5282 N N . SER D 1 117 ? -21.206 47.358 53.659 1.00 45.20 171 SER D N 1
ATOM 5283 C CA . SER D 1 117 ? -21.467 46.878 52.307 1.00 49.74 171 SER D CA 1
ATOM 5284 C C . SER D 1 117 ? -21.452 45.357 52.253 1.00 56.80 171 SER D C 1
ATOM 5285 O O . SER D 1 117 ? -22.230 44.747 51.511 1.00 66.30 171 SER D O 1
ATOM 5288 N N . LEU D 1 118 ? -20.574 44.727 53.030 1.00 53.09 172 LEU D N 1
ATOM 5289 C CA . LEU D 1 118 ? -20.517 43.276 53.123 1.00 48.80 172 LEU D CA 1
ATOM 5290 C C . LEU D 1 118 ? -21.370 42.741 54.258 1.00 47.63 172 LEU D C 1
ATOM 5291 O O . LEU D 1 118 ? -21.301 41.547 54.562 1.00 50.90 172 LEU D O 1
ATOM 5296 N N . GLY D 1 119 ? -22.164 43.597 54.893 1.00 48.10 173 GLY D N 1
ATOM 5297 C CA . GLY D 1 119 ? -23.013 43.157 55.983 1.00 47.77 173 GLY D CA 1
ATOM 5298 C C . GLY D 1 119 ? -22.259 42.582 57.154 1.00 41.57 173 GLY D C 1
ATOM 5299 O O . GLY D 1 119 ? -22.783 41.710 57.854 1.00 50.90 173 GLY D O 1
ATOM 5300 N N . LEU D 1 120 ? -21.050 43.072 57.404 1.00 44.77 174 LEU D N 1
ATOM 5301 C CA . LEU D 1 120 ? -20.160 42.536 58.421 1.00 45.67 174 LEU D CA 1
ATOM 5302 C C . LEU D 1 120 ? -20.260 43.355 59.697 1.00 49.02 174 LEU D C 1
ATOM 5303 O O . LEU D 1 120 ? -20.370 44.581 59.655 1.00 52.07 174 LEU D O 1
ATOM 5308 N N . ARG D 1 121 ? -20.216 42.669 60.826 1.00 49.16 175 ARG D N 1
ATOM 5309 C CA . ARG D 1 121 ? -20.087 43.293 62.129 1.00 47.93 175 ARG D CA 1
ATOM 5310 C C . ARG D 1 121 ? -18.839 42.737 62.807 1.00 46.78 175 ARG D C 1
ATOM 5311 O O . ARG D 1 121 ? -18.161 41.856 62.279 1.00 41.59 175 ARG D O 1
ATOM 5313 N N . LEU D 1 122 ? -18.551 43.258 63.994 1.00 50.34 176 LEU D N 1
ATOM 5314 C CA . LEU D 1 122 ? -17.389 42.823 64.759 1.00 45.74 176 LEU D CA 1
ATOM 5315 C C . LEU D 1 122 ? -17.441 41.321 65.040 1.00 51.18 176 LEU D C 1
ATOM 5316 O O . LEU D 1 122 ? -18.464 40.797 65.498 1.00 52.45 176 LEU D O 1
ATOM 5321 N N . ASN D 1 123 ? -16.322 40.640 64.767 1.00 46.54 177 ASN D N 1
ATOM 5322 C CA . ASN D 1 123 ? -16.088 39.200 64.939 1.00 49.90 177 ASN D CA 1
ATOM 5323 C C . ASN D 1 123 ? -16.726 38.370 63.832 1.00 49.14 177 ASN D C 1
ATOM 5324 O O . ASN D 1 123 ? -16.778 37.132 63.946 1.00 48.42 177 ASN D O 1
ATOM 5329 N N . ASP D 1 124 ? -17.225 38.999 62.774 1.00 46.71 178 ASP D N 1
ATOM 5330 C CA . ASP D 1 124 ? -17.749 38.250 61.648 1.00 43.95 178 ASP D CA 1
ATOM 5331 C C . ASP D 1 124 ? -16.623 37.764 60.746 1.00 49.84 178 ASP D C 1
ATOM 5332 O O . ASP D 1 124 ? -15.531 38.340 60.678 1.00 48.10 178 ASP D O 1
ATOM 5337 N N . SER D 1 125 ? -16.926 36.692 60.031 1.00 49.86 179 SER D N 1
ATOM 5338 C CA . SER D 1 125 ? -15.996 36.097 59.093 1.00 50.86 179 SER D CA 1
ATOM 5339 C C . SER D 1 125 ? -16.040 36.850 57.766 1.00 44.06 179 SER D C 1
ATOM 5340 O O . SER D 1 125 ? -17.102 37.308 57.334 1.00 49.78 179 SER D O 1
ATOM 5343 N N . VAL D 1 126 ? -14.876 36.991 57.131 1.00 35.09 180 VAL D N 1
ATOM 5344 C CA . VAL D 1 126 ? -14.766 37.571 55.792 1.00 32.99 180 VAL D CA 1
ATOM 5345 C C . VAL D 1 126 ? -13.541 36.970 55.112 1.00 32.98 180 VAL D C 1
ATOM 5346 O O . VAL D 1 126 ? -12.524 36.711 55.758 1.00 34.07 180 VAL D O 1
ATOM 5350 N N . THR D 1 127 ? -13.645 36.719 53.812 1.00 31.96 181 THR D N 1
ATOM 5351 C CA . THR D 1 127 ? -12.586 36.050 53.066 1.00 38.38 181 THR D CA 1
ATOM 5352 C C . THR D 1 127 ? -11.793 37.057 52.248 1.00 47.03 181 THR D C 1
ATOM 5353 O O . THR D 1 127 ? -12.367 37.814 51.453 1.00 49.75 181 THR D O 1
ATOM 5357 N N . LEU D 1 128 ? -10.475 37.050 52.433 1.00 39.47 182 LEU D N 1
ATOM 5358 C CA . LEU D 1 128 ? -9.588 37.897 51.659 1.00 38.98 182 LEU D CA 1
ATOM 5359 C C . LEU D 1 128 ? -9.092 37.096 50.469 1.00 40.68 182 LEU D C 1
ATOM 5360 O O . LEU D 1 128 ? -8.640 35.963 50.631 1.00 43.47 182 LEU D O 1
ATOM 5365 N N . VAL D 1 129 ? -9.187 37.674 49.277 1.00 40.00 183 VAL D N 1
ATOM 5366 C CA . VAL D 1 129 ? -8.784 36.995 48.054 1.00 38.89 183 VAL D CA 1
ATOM 5367 C C . VAL D 1 129 ? -7.652 37.780 47.410 1.00 37.81 183 VAL D C 1
ATOM 5368 O O . VAL D 1 129 ? -7.795 38.976 47.135 1.00 38.96 183 VAL D O 1
ATOM 5372 N N . LEU D 1 130 ? -6.541 37.102 47.149 1.00 45.85 184 LEU D N 1
ATOM 5373 C CA . LEU D 1 130 ? -5.413 37.732 46.506 1.00 46.94 184 LEU D CA 1
ATOM 5374 C C . LEU D 1 130 ? -5.187 37.055 45.166 1.00 48.81 184 LEU D C 1
ATOM 5375 O O . LEU D 1 130 ? -5.117 35.823 45.106 1.00 56.15 184 LEU D O 1
ATOM 5380 N N . PRO D 1 131 ? -5.068 37.808 44.079 1.00 69.91 185 PRO D N 1
ATOM 5381 C CA . PRO D 1 131 ? -4.831 37.180 42.774 1.00 80.43 185 PRO D CA 1
ATOM 5382 C C . PRO D 1 131 ? -3.367 36.796 42.612 1.00 80.46 185 PRO D C 1
ATOM 5383 O O . PRO D 1 131 ? -2.467 37.583 42.917 1.00 80.08 185 PRO D O 1
ATOM 5387 N N . GLU D 1 132 ? -3.132 35.577 42.139 1.00 84.75 186 GLU D N 1
ATOM 5388 C CA . GLU D 1 132 ? -1.807 35.133 41.731 1.00 86.99 186 GLU D CA 1
ATOM 5389 C C . GLU D 1 132 ? -1.793 34.940 40.219 1.00 91.64 186 GLU D C 1
ATOM 5390 O O . GLU D 1 132 ? -2.701 34.316 39.659 1.00 93.34 186 GLU D O 1
ATOM 5392 N N . ALA D 1 133 ? -0.768 35.482 39.564 1.00 90.21 187 ALA D N 1
ATOM 5393 C CA . ALA D 1 133 ? -0.679 35.415 38.111 1.00 87.56 187 ALA D CA 1
ATOM 5394 C C . ALA D 1 133 ? -0.351 33.997 37.658 1.00 95.24 187 ALA D C 1
ATOM 5395 O O . ALA D 1 133 ? 0.591 33.375 38.158 1.00 100.95 187 ALA D O 1
ATOM 5397 N N . THR D 1 134 ? -1.127 33.491 36.697 1.00 92.80 188 THR D N 1
ATOM 5398 C CA . THR D 1 134 ? -0.981 32.131 36.205 1.00 97.17 188 THR D CA 1
ATOM 5399 C C . THR D 1 134 ? -0.603 32.134 34.730 1.00 109.91 188 THR D C 1
ATOM 5400 O O . THR D 1 134 ? -1.202 32.870 33.939 1.00 114.08 188 THR D O 1
ATOM 5404 N N . PRO D 1 135 ? 0.379 31.324 34.327 1.00 115.34 189 PRO D N 1
ATOM 5405 C CA . PRO D 1 135 ? 0.666 31.188 32.892 1.00 119.46 189 PRO D CA 1
ATOM 5406 C C . PRO D 1 135 ? -0.451 30.511 32.115 1.00 122.17 189 PRO D C 1
ATOM 5407 O O . PRO D 1 135 ? -0.540 30.703 30.896 1.00 130.52 189 PRO D O 1
ATOM 5411 N N . SER D 1 136 ? -1.306 29.736 32.774 1.00 115.10 190 SER D N 1
ATOM 5412 C CA . SER D 1 136 ? -2.341 28.980 32.082 1.00 113.51 190 SER D CA 1
ATOM 5413 C C . SER D 1 136 ? -3.490 29.872 31.614 1.00 111.24 190 SER D C 1
ATOM 5414 O O . SER D 1 136 ? -3.666 30.988 32.104 1.00 106.21 190 SER D O 1
ATOM 5417 N N . GLY D 1 139 ? -5.894 32.407 34.134 1.00 80.60 193 GLY D N 1
ATOM 5418 C CA . GLY D 1 139 ? -4.905 33.462 34.271 1.00 86.14 193 GLY D CA 1
ATOM 5419 C C . GLY D 1 139 ? -4.675 33.912 35.702 1.00 87.76 193 GLY D C 1
ATOM 5420 O O . GLY D 1 139 ? -3.646 34.510 36.017 1.00 87.12 193 GLY D O 1
ATOM 5421 N N . VAL D 1 140 ? -5.636 33.629 36.575 1.00 86.16 194 VAL D N 1
ATOM 5422 C CA . VAL D 1 140 ? -5.501 33.910 37.998 1.00 90.75 194 VAL D CA 1
ATOM 5423 C C . VAL D 1 140 ? -5.783 32.625 38.760 1.00 99.24 194 VAL D C 1
ATOM 5424 O O . VAL D 1 140 ? -6.834 32.004 38.566 1.00 103.35 194 VAL D O 1
ATOM 5426 N N . VAL D 1 141 ? -4.831 32.209 39.590 1.00 96.41 195 VAL D N 1
ATOM 5427 C CA . VAL D 1 141 ? -5.076 31.204 40.619 1.00 85.24 195 VAL D CA 1
ATOM 5428 C C . VAL D 1 141 ? -5.213 31.985 41.917 1.00 79.46 195 VAL D C 1
ATOM 5429 O O . VAL D 1 141 ? -4.204 32.284 42.571 1.00 82.63 195 VAL D O 1
ATOM 5431 N N . PRO D 1 142 ? -6.426 32.364 42.307 1.00 72.24 196 PRO D N 1
ATOM 5432 C CA . PRO D 1 142 ? -6.588 33.185 43.512 1.00 63.78 196 PRO D CA 1
ATOM 5433 C C . PRO D 1 142 ? -6.267 32.403 44.776 1.00 59.24 196 PRO D C 1
ATOM 5434 O O . PRO D 1 142 ? -6.610 31.226 44.902 1.00 64.04 196 PRO D O 1
ATOM 5438 N N . ARG D 1 143 ? -5.595 33.072 45.714 1.00 49.75 197 ARG D N 1
ATOM 5439 C CA . ARG D 1 143 ? -5.367 32.534 47.046 1.00 46.66 197 ARG D CA 1
ATOM 5440 C C . ARG D 1 143 ? -6.306 33.248 48.011 1.00 48.27 197 ARG D C 1
ATOM 5441 O O . ARG D 1 143 ? -6.287 34.478 48.096 1.00 54.83 197 ARG D O 1
ATOM 5443 N N . PHE D 1 144 ? -7.121 32.478 48.732 1.00 45.62 198 PHE D N 1
ATOM 5444 C CA . PHE D 1 144 ? -8.126 33.020 49.633 1.00 49.82 198 PHE D CA 1
ATOM 5445 C C . PHE D 1 144 ? -7.932 32.461 51.039 1.00 49.59 198 PHE D C 1
ATOM 5446 O O . PHE D 1 144 ? -7.500 31.321 51.223 1.00 48.14 198 PHE D O 1
ATOM 5454 N N . LYS D 1 145 ? -8.229 33.300 52.028 1.00 44.67 199 LYS D N 1
ATOM 5455 C CA . LYS D 1 145 ? -8.037 32.980 53.433 1.00 40.65 199 LYS D CA 1
ATOM 5456 C C . LYS D 1 145 ? -9.140 33.626 54.261 1.00 45.77 199 LYS D C 1
ATOM 5457 O O . LYS D 1 145 ? -9.513 34.781 54.024 1.00 43.38 199 LYS D O 1
ATOM 5463 N N . ARG D 1 146 ? -9.663 32.875 55.227 1.00 37.26 200 ARG D N 1
ATOM 5464 C CA . ARG D 1 146 ? -10.711 33.399 56.091 1.00 37.44 200 ARG D CA 1
ATOM 5465 C C . ARG D 1 146 ? -10.101 34.299 57.164 1.00 37.95 200 ARG D C 1
ATOM 5466 O O . ARG D 1 146 ? -9.067 33.968 57.753 1.00 44.09 200 ARG D O 1
ATOM 5474 N N . PHE D 1 147 ? -10.722 35.462 57.378 1.00 45.37 201 PHE D N 1
ATOM 5475 C CA . PHE D 1 147 ? -10.318 36.447 58.375 1.00 34.11 201 PHE D CA 1
ATOM 5476 C C . PHE D 1 147 ? -11.490 36.729 59.306 1.00 39.20 201 PHE D C 1
ATOM 5477 O O . PHE D 1 147 ? -12.648 36.431 58.994 1.00 43.39 201 PHE D O 1
ATOM 5485 N N . LYS D 1 148 ? -11.173 37.312 60.459 1.00 42.22 202 LYS D N 1
ATOM 5486 C CA . LYS D 1 148 ? -12.158 37.711 61.455 1.00 41.07 202 LYS D CA 1
ATOM 5487 C C . LYS D 1 148 ? -12.087 39.225 61.646 1.00 41.54 202 LYS D C 1
ATOM 5488 O O . LYS D 1 148 ? -11.004 39.771 61.879 1.00 37.77 202 LYS D O 1
ATOM 5494 N N . VAL D 1 149 ? -13.235 39.898 61.580 1.00 35.60 203 VAL D N 1
ATOM 5495 C CA . VAL D 1 149 ? -13.262 41.347 61.768 1.00 35.00 203 VAL D CA 1
ATOM 5496 C C . VAL D 1 149 ? -13.020 41.641 63.252 1.00 40.67 203 VAL D C 1
ATOM 5497 O O . VAL D 1 149 ? -13.845 41.305 64.108 1.00 39.37 203 VAL D O 1
ATOM 5501 N N . VAL D 1 150 ? -11.895 42.283 63.561 1.00 35.99 204 VAL D N 1
ATOM 5502 C CA . VAL D 1 150 ? -11.511 42.568 64.943 1.00 44.87 204 VAL D CA 1
ATOM 5503 C C . VAL D 1 150 ? -11.514 44.058 65.254 1.00 49.24 204 VAL D C 1
ATOM 5504 O O . VAL D 1 150 ? -11.230 44.444 66.394 1.00 52.72 204 VAL D O 1
ATOM 5508 N N . GLY D 1 151 ? -11.821 44.904 64.277 1.00 37.26 205 GLY D N 1
ATOM 5509 C CA . GLY D 1 151 ? -11.897 46.332 64.469 1.00 42.87 205 GLY D CA 1
ATOM 5510 C C . GLY D 1 151 ? -12.573 47.025 63.301 1.00 41.32 205 GLY D C 1
ATOM 5511 O O . GLY D 1 151 ? -12.537 46.532 62.173 1.00 35.72 205 GLY D O 1
ATOM 5512 N N . ILE D 1 152 ? -13.199 48.166 63.558 1.00 44.93 206 ILE D N 1
ATOM 5513 C CA . ILE D 1 152 ? -13.849 48.964 62.527 1.00 41.98 206 ILE D CA 1
ATOM 5514 C C . ILE D 1 152 ? -13.531 50.431 62.785 1.00 46.07 206 ILE D C 1
ATOM 5515 O O . ILE D 1 152 ? -13.678 50.914 63.911 1.00 47.33 206 ILE D O 1
ATOM 5520 N N . PHE D 1 153 ? -13.093 51.135 61.748 1.00 43.69 207 PHE D N 1
ATOM 5521 C CA . PHE D 1 153 ? -12.728 52.536 61.854 1.00 38.89 207 PHE D CA 1
ATOM 5522 C C . PHE D 1 153 ? -13.660 53.384 61.004 1.00 39.10 207 PHE D C 1
ATOM 5523 O O . PHE D 1 153 ? -14.393 52.878 60.151 1.00 46.13 207 PHE D O 1
ATOM 5531 N N . SER D 1 154 ? -13.634 54.689 61.258 1.00 39.71 208 SER D N 1
ATOM 5532 C CA . SER D 1 154 ? -14.433 55.645 60.496 1.00 48.41 208 SER D CA 1
ATOM 5533 C C . SER D 1 154 ? -13.627 56.925 60.335 1.00 50.09 208 SER D C 1
ATOM 5534 O O . SER D 1 154 ? -13.503 57.700 61.287 1.00 53.71 208 SER D O 1
ATOM 5537 N N . VAL D 1 155 ? -13.088 57.160 59.139 1.00 46.63 209 VAL D N 1
ATOM 5538 C CA . VAL D 1 155 ? -12.271 58.350 58.925 1.00 46.17 209 VAL D CA 1
ATOM 5539 C C . VAL D 1 155 ? -12.893 59.238 57.856 1.00 54.35 209 VAL D C 1
ATOM 5540 O O . VAL D 1 155 ? -13.323 60.361 58.132 1.00 60.51 209 VAL D O 1
ATOM 5544 N N . GLY D 1 156 ? -12.903 58.755 56.621 1.00 54.34 210 GLY D N 1
ATOM 5545 C CA . GLY D 1 156 ? -13.449 59.515 55.516 1.00 43.91 210 GLY D CA 1
ATOM 5546 C C . GLY D 1 156 ? -14.023 58.563 54.491 1.00 49.65 210 GLY D C 1
ATOM 5547 O O . GLY D 1 156 ? -13.732 57.362 54.496 1.00 46.48 210 GLY D O 1
ATOM 5548 N N . ALA D 1 157 ? -14.848 59.119 53.601 1.00 52.52 211 ALA D N 1
ATOM 5549 C CA . ALA D 1 157 ? -15.621 58.295 52.676 1.00 52.87 211 ALA D CA 1
ATOM 5550 C C . ALA D 1 157 ? -14.721 57.399 51.830 1.00 52.49 211 ALA D C 1
ATOM 5551 O O . ALA D 1 157 ? -15.083 56.255 51.532 1.00 54.42 211 ALA D O 1
ATOM 5553 N N . GLU D 1 158 ? -13.565 57.911 51.401 1.00 51.52 212 GLU D N 1
ATOM 5554 C CA . GLU D 1 158 ? -12.692 57.137 50.520 1.00 50.96 212 GLU D CA 1
ATOM 5555 C C . GLU D 1 158 ? -12.021 55.989 51.265 1.00 47.94 212 GLU D C 1
ATOM 5556 O O . GLU D 1 158 ? -12.113 54.830 50.846 1.00 52.24 212 GLU D O 1
ATOM 5562 N N . VAL D 1 159 ? -11.348 56.285 52.379 1.00 44.82 213 VAL D N 1
ATOM 5563 C CA . VAL D 1 159 ? -10.559 55.247 53.041 1.00 44.76 213 VAL D CA 1
ATOM 5564 C C . VAL D 1 159 ? -11.469 54.203 53.685 1.00 40.33 213 VAL D C 1
ATOM 5565 O O . VAL D 1 159 ? -11.120 53.017 53.728 1.00 34.01 213 VAL D O 1
ATOM 5569 N N . ASP D 1 160 ? -12.658 54.619 54.155 1.00 37.07 214 ASP D N 1
ATOM 5570 C CA . ASP D 1 160 ? -13.606 53.716 54.797 1.00 37.75 214 ASP D CA 1
ATOM 5571 C C . ASP D 1 160 ? -14.111 52.640 53.848 1.00 46.75 214 ASP D C 1
ATOM 5572 O O . ASP D 1 160 ? -14.645 51.628 54.310 1.00 53.20 214 ASP D O 1
ATOM 5577 N N . SER D 1 161 ? -14.006 52.859 52.539 1.00 47.31 215 SER D N 1
ATOM 5578 C CA . SER D 1 161 ? -14.500 51.912 51.550 1.00 55.28 215 SER D CA 1
ATOM 5579 C C . SER D 1 161 ? -13.394 51.233 50.753 1.00 49.77 215 SER D C 1
ATOM 5580 O O . SER D 1 161 ? -13.695 50.485 49.820 1.00 55.81 215 SER D O 1
ATOM 5583 N N . MET D 1 162 ? -12.131 51.490 51.060 1.00 45.13 216 MET D N 1
ATOM 5584 C CA . MET D 1 162 ? -11.053 50.981 50.224 1.00 43.27 216 MET D CA 1
ATOM 5585 C C . MET D 1 162 ? -9.909 50.308 50.965 1.00 38.29 216 MET D C 1
ATOM 5586 O O . MET D 1 162 ? -9.143 49.577 50.326 1.00 36.73 216 MET D O 1
ATOM 5591 N N . VAL D 1 163 ? -9.743 50.529 52.262 1.00 34.43 217 VAL D N 1
ATOM 5592 C CA . VAL D 1 163 ? -8.503 50.174 52.941 1.00 36.46 217 VAL D CA 1
ATOM 5593 C C . VAL D 1 163 ? -8.800 49.301 54.153 1.00 36.12 217 VAL D C 1
ATOM 5594 O O . VAL D 1 163 ? -9.821 49.486 54.829 1.00 35.27 217 VAL D O 1
ATOM 5598 N N . GLY D 1 164 ? -7.914 48.329 54.404 1.00 26.93 218 GLY D N 1
ATOM 5599 C CA . GLY D 1 164 ? -8.010 47.490 55.582 1.00 29.88 218 GLY D CA 1
ATOM 5600 C C . GLY D 1 164 ? -6.634 47.194 56.152 1.00 31.69 218 GLY D C 1
ATOM 5601 O O . GLY D 1 164 ? -5.616 47.378 55.486 1.00 31.27 218 GLY D O 1
ATOM 5602 N N . TYR D 1 165 ? -6.619 46.709 57.399 1.00 26.31 219 TYR D N 1
ATOM 5603 C CA . TYR D 1 165 ? -5.381 46.433 58.113 1.00 28.48 219 TYR D CA 1
ATOM 5604 C C . TYR D 1 165 ? -5.410 45.026 58.695 1.00 41.53 219 TYR D C 1
ATOM 5605 O O . TYR D 1 165 ? -6.430 44.580 59.232 1.00 52.10 219 TYR D O 1
ATOM 5614 N N . ILE D 1 166 ? -4.284 44.322 58.571 1.00 34.53 220 ILE D N 1
ATOM 5615 C CA . ILE D 1 166 ? -4.118 42.993 59.141 1.00 29.82 220 ILE D CA 1
ATOM 5616 C C . ILE D 1 166 ? -2.775 42.946 59.864 1.00 37.69 220 ILE D C 1
ATOM 5617 O O . ILE D 1 166 ? -1.963 43.868 59.775 1.00 43.00 220 ILE D O 1
ATOM 5622 N N . ALA D 1 167 ? -2.537 41.841 60.573 1.00 41.22 221 ALA D N 1
ATOM 5623 C CA . ALA D 1 167 ? -1.261 41.669 61.257 1.00 31.95 221 ALA D CA 1
ATOM 5624 C C . ALA D 1 167 ? -0.128 41.599 60.239 1.00 36.13 221 ALA D C 1
ATOM 5625 O O . ALA D 1 167 ? -0.244 40.951 59.187 1.00 31.61 221 ALA D O 1
ATOM 5627 N N . LEU D 1 168 ? 0.970 42.287 60.563 1.00 38.07 222 LEU D N 1
ATOM 5628 C CA . LEU D 1 168 ? 2.127 42.346 59.678 1.00 38.19 222 LEU D CA 1
ATOM 5629 C C . LEU D 1 168 ? 2.534 40.953 59.216 1.00 41.17 222 LEU D C 1
ATOM 5630 O O . LEU D 1 168 ? 2.731 40.716 58.018 1.00 36.91 222 LEU D O 1
ATOM 5635 N N . TYR D 1 169 ? 2.656 40.010 60.160 1.00 42.01 223 TYR D N 1
ATOM 5636 C CA . TYR D 1 169 ? 3.111 38.668 59.818 1.00 35.82 223 TYR D CA 1
ATOM 5637 C C . TYR D 1 169 ? 1.999 37.791 59.234 1.00 34.96 223 TYR D C 1
ATOM 5638 O O . TYR D 1 169 ? 2.296 36.741 58.646 1.00 34.92 223 TYR D O 1
ATOM 5647 N N . ASP D 1 170 ? 0.734 38.190 59.358 1.00 35.93 224 ASP D N 1
ATOM 5648 C CA . ASP D 1 170 ? -0.297 37.541 58.554 1.00 39.97 224 ASP D CA 1
ATOM 5649 C C . ASP D 1 170 ? -0.191 37.954 57.091 1.00 33.26 224 ASP D C 1
ATOM 5650 O O . ASP D 1 170 ? -0.459 37.144 56.200 1.00 39.14 224 ASP D O 1
ATOM 5655 N N . ALA D 1 171 ? 0.197 39.202 56.826 1.00 36.39 225 ALA D N 1
ATOM 5656 C CA . ALA D 1 171 ? 0.406 39.630 55.447 1.00 30.25 225 ALA D CA 1
ATOM 5657 C C . ALA D 1 171 ? 1.512 38.817 54.778 1.00 36.59 225 ALA D C 1
ATOM 5658 O O . ALA D 1 171 ? 1.317 38.262 53.691 1.00 38.06 225 ALA D O 1
ATOM 5660 N N . SER D 1 172 ? 2.675 38.700 55.434 1.00 35.08 226 SER D N 1
ATOM 5661 C CA . SER D 1 172 ? 3.758 37.922 54.844 1.00 31.42 226 SER D CA 1
ATOM 5662 C C . SER D 1 172 ? 3.409 36.439 54.759 1.00 36.00 226 SER D C 1
ATOM 5663 O O . SER D 1 172 ? 3.825 35.764 53.814 1.00 46.40 226 SER D O 1
ATOM 5666 N N . THR D 1 173 ? 2.636 35.916 55.710 1.00 39.40 227 THR D N 1
ATOM 5667 C CA . THR D 1 173 ? 2.226 34.516 55.620 1.00 35.93 227 THR D CA 1
ATOM 5668 C C . THR D 1 173 ? 1.289 34.284 54.442 1.00 35.76 227 THR D C 1
ATOM 5669 O O . THR D 1 173 ? 1.362 33.237 53.787 1.00 37.26 227 THR D O 1
ATOM 5673 N N . LEU D 1 174 ? 0.386 35.235 54.163 1.00 34.18 228 LEU D N 1
ATOM 5674 C CA . LEU D 1 174 ? -0.427 35.105 52.956 1.00 40.41 228 LEU D CA 1
ATOM 5675 C C . LEU D 1 174 ? 0.439 35.071 51.702 1.00 33.54 228 LEU D C 1
ATOM 5676 O O . LEU D 1 174 ? 0.082 34.415 50.725 1.00 33.80 228 LEU D O 1
ATOM 5681 N N . LEU D 1 175 ? 1.574 35.770 51.711 1.00 35.92 229 LEU D N 1
ATOM 5682 C CA . LEU D 1 175 ? 2.493 35.788 50.584 1.00 34.15 229 LEU D CA 1
ATOM 5683 C C . LEU D 1 175 ? 3.419 34.585 50.578 1.00 38.90 229 LEU D C 1
ATOM 5684 O O . LEU D 1 175 ? 4.316 34.523 49.728 1.00 36.08 229 LEU D O 1
ATOM 5689 N N . ARG D 1 176 ? 3.199 33.634 51.494 1.00 39.67 230 ARG D N 1
ATOM 5690 C CA . ARG D 1 176 ? 4.039 32.440 51.641 1.00 40.22 230 ARG D CA 1
ATOM 5691 C C . ARG D 1 176 ? 5.504 32.811 51.878 1.00 38.92 230 ARG D C 1
ATOM 5692 O O . ARG D 1 176 ? 6.421 32.159 51.378 1.00 44.89 230 ARG D O 1
ATOM 5694 N N . LEU D 1 177 ? 5.725 33.840 52.689 1.00 43.82 231 LEU D N 1
ATOM 5695 C CA . LEU D 1 177 ? 7.047 34.368 52.990 1.00 49.16 231 LEU D CA 1
ATOM 5696 C C . LEU D 1 177 ? 7.367 34.220 54.472 1.00 44.53 231 LEU D C 1
ATOM 5697 O O . LEU D 1 177 ? 6.472 33.996 55.295 1.00 38.59 231 LEU D O 1
ATOM 5702 N N . PRO D 1 178 ? 8.639 34.325 54.848 1.00 49.35 232 PRO D N 1
ATOM 5703 C CA . PRO D 1 178 ? 8.969 34.402 56.274 1.00 51.40 232 PRO D CA 1
ATOM 5704 C C . PRO D 1 178 ? 8.468 35.707 56.883 1.00 46.75 232 PRO D C 1
ATOM 5705 O O . PRO D 1 178 ? 8.152 36.672 56.184 1.00 40.55 232 PRO D O 1
ATOM 5709 N N . ASP D 1 179 ? 8.402 35.720 58.213 1.00 40.23 233 ASP D N 1
ATOM 5710 C CA . ASP D 1 179 ? 7.970 36.901 58.949 1.00 38.79 233 ASP D CA 1
ATOM 5711 C C . ASP D 1 179 ? 8.836 38.103 58.572 1.00 38.48 233 ASP D C 1
ATOM 5712 O O . ASP D 1 179 ? 10.062 38.050 58.681 1.00 46.86 233 ASP D O 1
ATOM 5717 N N . GLY D 1 180 ? 8.212 39.162 58.071 1.00 43.80 234 GLY D N 1
ATOM 5718 C CA . GLY D 1 180 ? 8.959 40.362 57.750 1.00 43.47 234 GLY D CA 1
ATOM 5719 C C . GLY D 1 180 ? 8.047 41.447 57.221 1.00 50.39 234 GLY D C 1
ATOM 5720 O O . GLY D 1 180 ? 6.824 41.308 57.212 1.00 58.39 234 GLY D O 1
ATOM 5721 N N . ALA D 1 181 ? 8.666 42.523 56.745 1.00 49.61 235 ALA D N 1
ATOM 5722 C CA . ALA D 1 181 ? 7.947 43.693 56.271 1.00 50.64 235 ALA D CA 1
ATOM 5723 C C . ALA D 1 181 ? 8.452 44.088 54.890 1.00 46.39 235 ALA D C 1
ATOM 5724 O O . ALA D 1 181 ? 9.615 43.864 54.552 1.00 42.91 235 ALA D O 1
ATOM 5726 N N . GLN D 1 182 ? 7.557 44.676 54.089 1.00 43.98 236 GLN D N 1
ATOM 5727 C CA . GLN D 1 182 ? 7.949 45.178 52.774 1.00 43.29 236 GLN D CA 1
ATOM 5728 C C . GLN D 1 182 ? 8.775 46.454 52.879 1.00 46.98 236 GLN D C 1
ATOM 5729 O O . GLN D 1 182 ? 9.644 46.703 52.035 1.00 41.80 236 GLN D O 1
ATOM 5735 N N . GLY D 1 183 ? 8.512 47.262 53.900 1.00 41.44 237 GLY D N 1
ATOM 5736 C CA . GLY D 1 183 ? 9.224 48.510 54.091 1.00 33.57 237 GLY D CA 1
ATOM 5737 C C . GLY D 1 183 ? 8.724 49.212 55.335 1.00 37.16 237 GLY D C 1
ATOM 5738 O O . GLY D 1 183 ? 7.944 48.657 56.114 1.00 42.50 237 GLY D O 1
ATOM 5739 N N . VAL D 1 184 ? 9.173 50.450 55.518 1.00 38.17 238 VAL D N 1
ATOM 5740 C CA . VAL D 1 184 ? 8.747 51.251 56.656 1.00 32.50 238 VAL D CA 1
ATOM 5741 C C . VAL D 1 184 ? 8.164 52.562 56.165 1.00 37.60 238 VAL D C 1
ATOM 5742 O O . VAL D 1 184 ? 8.660 53.161 55.204 1.00 39.94 238 VAL D O 1
ATOM 5746 N N . ARG D 1 185 ? 7.107 53.005 56.834 1.00 36.78 239 ARG D N 1
ATOM 5747 C CA . ARG D 1 185 ? 6.454 54.269 56.540 1.00 35.20 239 ARG D CA 1
ATOM 5748 C C . ARG D 1 185 ? 6.993 55.342 57.473 1.00 35.72 239 ARG D C 1
ATOM 5749 O O . ARG D 1 185 ? 7.169 55.102 58.669 1.00 51.28 239 ARG D O 1
ATOM 5757 N N . LEU D 1 186 ? 7.275 56.516 56.921 1.00 36.72 240 LEU D N 1
ATOM 5758 C CA . LEU D 1 186 ? 7.804 57.628 57.696 1.00 41.43 240 LEU D CA 1
ATOM 5759 C C . LEU D 1 186 ? 6.750 58.711 57.843 1.00 45.65 240 LEU D C 1
ATOM 5760 O O . LEU D 1 186 ? 6.035 59.034 56.886 1.00 41.38 240 LEU D O 1
ATOM 5765 N N . LYS D 1 187 ? 6.678 59.269 59.046 1.00 45.06 241 LYS D N 1
ATOM 5766 C CA . LYS D 1 187 ? 5.951 60.496 59.313 1.00 47.45 241 LYS D CA 1
ATOM 5767 C C . LYS D 1 187 ? 6.960 61.584 59.656 1.00 45.22 241 LYS D C 1
ATOM 5768 O O . LYS D 1 187 ? 7.929 61.340 60.385 1.00 48.84 241 LYS D O 1
ATOM 5774 N N . LEU D 1 188 ? 6.735 62.778 59.119 1.00 44.03 242 LEU D N 1
ATOM 5775 C CA . LEU D 1 188 ? 7.678 63.882 59.207 1.00 47.81 242 LEU D CA 1
ATOM 5776 C C . LEU D 1 188 ? 7.033 65.092 59.862 1.00 50.97 242 LEU D C 1
ATOM 5777 O O . LEU D 1 188 ? 5.805 65.211 59.941 1.00 44.78 242 LEU D O 1
ATOM 5782 N N . ASP D 1 189 ? 7.899 66.002 60.308 1.00 57.54 243 ASP D N 1
ATOM 5783 C CA . ASP D 1 189 ? 7.446 67.274 60.857 1.00 60.02 243 ASP D CA 1
ATOM 5784 C C . ASP D 1 189 ? 6.929 68.196 59.766 1.00 61.66 243 ASP D C 1
ATOM 5785 O O . ASP D 1 189 ? 6.108 69.077 60.036 1.00 60.88 243 ASP D O 1
ATOM 5790 N N . ASP D 1 190 ? 7.404 68.008 58.537 1.00 62.11 244 ASP D N 1
ATOM 5791 C CA . ASP D 1 190 ? 7.031 68.836 57.394 1.00 62.56 244 ASP D CA 1
ATOM 5792 C C . ASP D 1 190 ? 6.916 67.930 56.172 1.00 64.34 244 ASP D C 1
ATOM 5793 O O . ASP D 1 190 ? 7.931 67.437 55.673 1.00 74.43 244 ASP D O 1
ATOM 5798 N N . ILE D 1 191 ? 5.693 67.728 55.678 1.00 55.61 245 ILE D N 1
ATOM 5799 C CA . ILE D 1 191 ? 5.469 66.816 54.559 1.00 57.42 245 ILE D CA 1
ATOM 5800 C C . ILE D 1 191 ? 6.208 67.258 53.297 1.00 59.87 245 ILE D C 1
ATOM 5801 O O . ILE D 1 191 ? 6.519 66.429 52.434 1.00 60.92 245 ILE D O 1
ATOM 5806 N N . PHE D 1 192 ? 6.483 68.554 53.147 1.00 60.15 246 PHE D N 1
ATOM 5807 C CA . PHE D 1 192 ? 7.215 69.007 51.968 1.00 60.72 246 PHE D CA 1
ATOM 5808 C C . PHE D 1 192 ? 8.689 68.645 52.027 1.00 62.20 246 PHE D C 1
ATOM 5809 O O . PHE D 1 192 ? 9.393 68.795 51.022 1.00 62.03 246 PHE D O 1
ATOM 5817 N N . ALA D 1 193 ? 9.154 68.151 53.167 1.00 61.15 247 ALA D N 1
ATOM 5818 C CA . ALA D 1 193 ? 10.481 67.580 53.308 1.00 58.82 247 ALA D CA 1
ATOM 5819 C C . ALA D 1 193 ? 10.521 66.099 52.933 1.00 56.53 247 ALA D C 1
ATOM 5820 O O . ALA D 1 193 ? 11.589 65.483 53.014 1.00 48.73 247 ALA D O 1
ATOM 5822 N N . ALA D 1 194 ? 9.381 65.513 52.544 1.00 59.80 248 ALA D N 1
ATOM 5823 C CA . ALA D 1 194 ? 9.329 64.075 52.275 1.00 60.67 248 ALA D CA 1
ATOM 5824 C C . ALA D 1 194 ? 10.270 63.618 51.166 1.00 52.61 248 ALA D C 1
ATOM 5825 O O . ALA D 1 194 ? 11.014 62.649 51.389 1.00 51.94 248 ALA D O 1
ATOM 5827 N N . PRO D 1 195 ? 10.324 64.254 49.991 1.00 50.44 249 PRO D N 1
ATOM 5828 C CA . PRO D 1 195 ? 11.268 63.761 48.970 1.00 48.27 249 PRO D CA 1
ATOM 5829 C C . PRO D 1 195 ? 12.707 63.701 49.451 1.00 49.83 249 PRO D C 1
ATOM 5830 O O . PRO D 1 195 ? 13.349 62.650 49.333 1.00 57.25 249 PRO D O 1
ATOM 5834 N N . GLN D 1 196 ? 13.210 64.779 50.056 1.00 47.49 250 GLN D N 1
ATOM 5835 C CA . GLN D 1 196 ? 14.624 64.835 50.419 1.00 59.92 250 GLN D CA 1
ATOM 5836 C C . GLN D 1 196 ? 14.973 63.777 51.458 1.00 61.68 250 GLN D C 1
ATOM 5837 O O . GLN D 1 196 ? 15.977 63.069 51.322 1.00 46.82 250 GLN D O 1
ATOM 5839 N N . VAL D 1 197 ? 14.134 63.640 52.489 1.00 67.69 251 VAL D N 1
ATOM 5840 C CA . VAL D 1 197 ? 14.425 62.734 53.602 1.00 67.39 251 VAL D CA 1
ATOM 5841 C C . VAL D 1 197 ? 14.464 61.285 53.126 1.00 65.90 251 VAL D C 1
ATOM 5842 O O . VAL D 1 197 ? 15.380 60.523 53.464 1.00 62.56 251 VAL D O 1
ATOM 5846 N N . ALA D 1 198 ? 13.454 60.875 52.354 1.00 66.68 252 ALA D N 1
ATOM 5847 C CA . ALA D 1 198 ? 13.408 59.497 51.875 1.00 60.16 252 ALA D CA 1
ATOM 5848 C C . ALA D 1 198 ? 14.553 59.206 50.914 1.00 65.09 252 ALA D C 1
ATOM 5849 O O . ALA D 1 198 ? 15.164 58.132 50.975 1.00 60.05 252 ALA D O 1
ATOM 5851 N N . ASP D 1 199 ? 14.862 60.152 50.021 1.00 65.86 253 ASP D N 1
ATOM 5852 C CA . ASP D 1 199 ? 15.998 59.967 49.123 1.00 69.65 253 ASP D CA 1
ATOM 5853 C C . ASP D 1 199 ? 17.319 59.921 49.889 1.00 61.95 253 ASP D C 1
ATOM 5854 O O . ASP D 1 199 ? 18.205 59.120 49.563 1.00 56.98 253 ASP D O 1
ATOM 5859 N N . ASP D 1 200 ? 17.463 60.756 50.923 1.00 57.10 254 ASP D N 1
ATOM 5860 C CA . ASP D 1 200 ? 18.703 60.755 51.691 1.00 57.86 254 ASP D CA 1
ATOM 5861 C C . ASP D 1 200 ? 18.910 59.421 52.393 1.00 58.08 254 ASP D C 1
ATOM 5862 O O . ASP D 1 200 ? 20.027 58.887 52.415 1.00 57.89 254 ASP D O 1
ATOM 5864 N N . ILE D 1 201 ? 17.840 58.857 52.954 1.00 56.06 255 ILE D N 1
ATOM 5865 C CA . ILE D 1 201 ? 17.949 57.578 53.645 1.00 58.08 255 ILE D CA 1
ATOM 5866 C C . ILE D 1 201 ? 18.326 56.470 52.670 1.00 60.01 255 ILE D C 1
ATOM 5867 O O . ILE D 1 201 ? 19.228 55.669 52.937 1.00 70.15 255 ILE D O 1
ATOM 5872 N N . VAL D 1 202 ? 17.668 56.429 51.508 1.00 56.23 256 VAL D N 1
ATOM 5873 C CA . VAL D 1 202 ? 17.877 55.338 50.562 1.00 52.72 256 VAL D CA 1
ATOM 5874 C C . VAL D 1 202 ? 19.243 55.410 49.882 1.00 58.42 256 VAL D C 1
ATOM 5875 O O . VAL D 1 202 ? 19.748 54.384 49.410 1.00 61.49 256 VAL D O 1
ATOM 5879 N N . LYS D 1 203 ? 19.864 56.595 49.830 1.00 56.53 257 LYS D N 1
ATOM 5880 C CA . LYS D 1 203 ? 21.142 56.746 49.134 1.00 61.94 257 LYS D CA 1
ATOM 5881 C C . LYS D 1 203 ? 22.224 55.820 49.695 1.00 65.92 257 LYS D C 1
ATOM 5882 O O . LYS D 1 203 ? 23.066 55.315 48.943 1.00 70.17 257 LYS D O 1
ATOM 5884 N N . ASN D 1 204 ? 22.233 55.592 51.008 1.00 61.81 258 ASN D N 1
ATOM 5885 C CA . ASN D 1 204 ? 23.256 54.761 51.630 1.00 68.71 258 ASN D CA 1
ATOM 5886 C C . ASN D 1 204 ? 22.780 53.349 51.964 1.00 69.99 258 ASN D C 1
ATOM 5887 O O . ASN D 1 204 ? 23.396 52.679 52.798 1.00 74.96 258 ASN D O 1
ATOM 5892 N N . LEU D 1 205 ? 21.706 52.886 51.339 1.00 57.91 259 LEU D N 1
ATOM 5893 C CA . LEU D 1 205 ? 21.223 51.525 51.493 1.00 50.79 259 LEU D CA 1
ATOM 5894 C C . LEU D 1 205 ? 21.534 50.721 50.234 1.00 52.99 259 LEU D C 1
ATOM 5895 O O . LEU D 1 205 ? 21.733 51.293 49.156 1.00 51.66 259 LEU D O 1
ATOM 5900 N N . PRO D 1 206 ? 21.596 49.392 50.333 1.00 52.80 260 PRO D N 1
ATOM 5901 C CA . PRO D 1 206 ? 21.856 48.565 49.147 1.00 52.05 260 PRO D CA 1
ATOM 5902 C C . PRO D 1 206 ? 20.712 48.630 48.144 1.00 46.80 260 PRO D C 1
ATOM 5903 O O . PRO D 1 206 ? 19.633 49.170 48.400 1.00 46.87 260 PRO D O 1
ATOM 5907 N N . SER D 1 207 ? 20.972 48.030 46.980 1.00 54.51 261 SER D N 1
ATOM 5908 C CA . SER D 1 207 ? 20.130 48.217 45.799 1.00 53.41 261 SER D CA 1
ATOM 5909 C C . SER D 1 207 ? 18.712 47.664 45.943 1.00 51.91 261 SER D C 1
ATOM 5910 O O . SER D 1 207 ? 17.855 48.018 45.132 1.00 62.94 261 SER D O 1
ATOM 5913 N N . ASN D 1 208 ? 18.438 46.798 46.926 1.00 50.28 262 ASN D N 1
ATOM 5914 C CA . ASN D 1 208 ? 17.074 46.299 47.113 1.00 48.87 262 ASN D CA 1
ATOM 5915 C C . ASN D 1 208 ? 16.137 47.352 47.692 1.00 46.88 262 ASN D C 1
ATOM 5916 O O . ASN D 1 208 ? 14.916 47.153 47.678 1.00 45.82 262 ASN D O 1
ATOM 5921 N N . PHE D 1 209 ? 16.674 48.439 48.229 1.00 46.72 263 PHE D N 1
ATOM 5922 C CA . PHE D 1 209 ? 15.865 49.496 48.807 1.00 40.89 263 PHE D CA 1
ATOM 5923 C C . PHE D 1 209 ? 15.522 50.562 47.775 1.00 39.69 263 PHE D C 1
ATOM 5924 O O . PHE D 1 209 ? 16.282 50.823 46.842 1.00 46.25 263 PHE D O 1
ATOM 5932 N N . TYR D 1 210 ? 14.352 51.171 47.953 1.00 40.86 264 TYR D N 1
ATOM 5933 C CA . TYR D 1 210 ? 13.947 52.302 47.136 1.00 42.38 264 TYR D CA 1
ATOM 5934 C C . TYR D 1 210 ? 13.068 53.226 47.967 1.00 42.95 264 TYR D C 1
ATOM 5935 O O . TYR D 1 210 ? 12.475 52.814 48.968 1.00 46.24 264 TYR D O 1
ATOM 5944 N N . ALA D 1 211 ? 13.020 54.492 47.563 1.00 44.32 265 ALA D N 1
ATOM 5945 C CA . ALA D 1 211 ? 12.203 55.492 48.240 1.00 49.84 265 ALA D CA 1
ATOM 5946 C C . ALA D 1 211 ? 10.937 55.793 47.448 1.00 54.79 265 ALA D C 1
ATOM 5947 O O . ALA D 1 211 ? 10.958 55.827 46.214 1.00 57.50 265 ALA D O 1
ATOM 5949 N N . THR D 1 212 ? 9.841 56.031 48.171 1.00 59.56 266 THR D N 1
ATOM 5950 C CA . THR D 1 212 ? 8.634 56.641 47.627 1.00 46.44 266 THR D CA 1
ATOM 5951 C C . THR D 1 212 ? 8.253 57.797 48.534 1.00 41.59 266 THR D C 1
ATOM 5952 O O . THR D 1 212 ? 8.626 57.828 49.710 1.00 47.28 266 THR D O 1
ATOM 5956 N N . ASN D 1 213 ? 7.499 58.747 47.982 1.00 36.94 267 ASN D N 1
ATOM 5957 C CA . ASN D 1 213 ? 6.923 59.810 48.794 1.00 36.21 267 ASN D CA 1
ATOM 5958 C C . ASN D 1 213 ? 5.603 60.261 48.180 1.00 42.52 267 ASN D C 1
ATOM 5959 O O . ASN D 1 213 ? 5.229 59.868 47.072 1.00 45.60 267 ASN D O 1
ATOM 5964 N N . TRP D 1 214 ? 4.870 61.051 48.958 1.00 39.56 268 TRP D N 1
ATOM 5965 C CA . TRP D 1 214 ? 3.494 61.385 48.633 1.00 38.36 268 TRP D CA 1
ATOM 5966 C C . TRP D 1 214 ? 3.367 62.272 47.399 1.00 48.05 268 TRP D C 1
ATOM 5967 O O . TRP D 1 214 ? 2.270 62.364 46.834 1.00 52.66 268 TRP D O 1
ATOM 5978 N N . THR D 1 215 ? 4.445 62.945 46.982 1.00 42.33 269 THR D N 1
ATOM 5979 C CA . THR D 1 215 ? 4.347 63.827 45.828 1.00 54.07 269 THR D CA 1
ATOM 5980 C C . THR D 1 215 ? 4.359 63.080 44.502 1.00 65.80 269 THR D C 1
ATOM 5981 O O . THR D 1 215 ? 3.923 63.645 43.493 1.00 60.76 269 THR D O 1
ATOM 5985 N N . TYR D 1 216 ? 4.824 61.828 44.486 1.00 78.48 270 TYR D N 1
ATOM 5986 C CA . TYR D 1 216 ? 4.737 60.967 43.309 1.00 83.44 270 TYR D CA 1
ATOM 5987 C C . TYR D 1 216 ? 3.439 60.172 43.420 1.00 94.03 270 TYR D C 1
ATOM 5988 O O . TYR D 1 216 ? 3.289 59.337 44.322 1.00 96.41 270 TYR D O 1
ATOM 5990 N N . THR D 1 217 ? 2.505 60.422 42.507 1.00 98.77 271 THR D N 1
ATOM 5991 C CA . THR D 1 217 ? 1.208 59.755 42.551 1.00 99.57 271 THR D CA 1
ATOM 5992 C C . THR D 1 217 ? 1.044 58.769 41.397 1.00 105.48 271 THR D C 1
ATOM 5993 O O . THR D 1 217 ? 0.694 57.607 41.607 1.00 105.46 271 THR D O 1
#

Organism: Acinetobacter baumannii (NCBI:txid470)

Radius of gyration: 27.73 Å; Cα contacts (8 Å, |Δi|>4): 2026; chains: 4; bounding box: 61×72×68 Å

InterPro domains:
  IPR003838 ABC3 transporter permease, C-terminal [PF02687] (288-419)
  IPR011925 Lipoprotein-releasing system transmembrane protein LolC/E [TIGR02212] (19-426)
  IPR025857 MacB-like periplasmic core domain [PF12704] (43-256)
  IPR051447 Lipoprotein-releasing system transmembrane protein [PTHR30489] (16-426)

Secondary structure (DSSP, 8-state):
-HHHHHHHHHHS--EEEEEEEEETTHHHHHHHHHTSTTEEEEEEEEEEEEEEEETTEEEEEEEEEE-HHHHTTT-SGGGGEEEE-GGG--TTT-EEEEEHHHHHHTT--TT-EEEEEE--B-SSTT-B--EEEEEEEEEEE---HHHHTTEEEEEHHHHHHHTT--S-EEEEEEEES-GGGHHHHHHHHHHTS-TTEEEEETT------/-HHHHHHHHHHS--EEEEEEEEETTHHHHHHHHTTSTTEEEEEEEEEEEEEEEETTEEEEEEEEEE-HHHHTTT-SGGGSEEEE-GGG--TTT-EEEEEHHHHHHTT--TT-EEEEEE--EEEEEEEEEEE---TTGGGTEEEEEHHHHHHHTT--S-EEEEEEEES-GGGHHHHHHHHHHTS-TTEEEEETT-----/-HHHHHHHHHTS--EEEEEEEEETTHHHHHHHHHTSTTEEEEEEEEEEEEEEEETTEEEEEEEEEE-HHHHTTT-SGGGGEEEE-GGG--TTT-EEEEEHHHHHHTT--TT-EEEEEEEEE-SSTT-EEEEEEEEEEEEEE---HHHHTTEEEEEHHHHHHHTT--S-EEEEEEEES-GGGHHHHHHHHHHTS-TTEEEEETT--/-HHHHHHHHHTS--EEEEEEEEETTHHHHHHHHHTSTTEEEEEEEEEEEEEEEETTEEEEEEEEEE-HHHHTTT-SGGGSEEEE-GGG--TTT-EEEEEHHHHHHTT--TT-EEEEEE--B----B--EEEEEEEEEEE---TTGGGTEEEEEHHHHHHHTT--S-EEEEEEEES-GGGHHHHHHHHHHTS-TTEEEEETT--

Sequence (815 aa):
DRELKNRVLGMVPQATVSSTQILTDWPELVKRRVENHPHVTGVAPFTQLQGMLTAQGQVAGIMVTGIDPKYEKNVSIIQNHIVAGSLDDSLKKGEFGIVLGKDMADSSLGLRLNNDSVTLVLPEATPSPAGVVPRFKRFKVVGIFSVGAEVDSMVGYIALYDASTLLRLPDGAQGVRLKLDDIFAAPQVADDIVKNLPSNFYATNWTYTNLFNDRELKNRVLGMVPQATVSSTQILTDWPELVKRVENHPHVTGVAPFTQLQGMLTAQGQVAGIMVTGIDPKYEKNVSIIQNHIVAGSLDSLKKGEFGIVLGKDMADSLGLRLNDSVTLVLPPRFKRFKVVGIFSVGAEVDSMVGYIALYDASTLLRLPDGAQGVRLKLDDIFAAPQVADDIVKNLPSNFYATNWTYTNLFDRELKNRVLGMVPQATVSSTQILTDWPELVKRVENHPHVTGVAPFTQLQGMLTAQGQVAGIMVTGIDPKYEKNVSIIQNHIVAGSLDSLKKGEFGIVLGKDMADSLGLRLNDSVTLVLPEATPSPAGVVPRFKRFKVVGIFSVGAEVDSMVGYIALYDASTLLRLPDGAQGVRLKLDDIFAAPQVADDIVKNLPSNFYATNWTYTDRELKNRVLGMVPQATVSSTQILTDWPELVKRVENHPHVTGVAPFTQLQGMLTAQGQVAGIMVTGIDPKYEKNVSIIQNHIVAGSLDSLKKGEFGIVLGKDMADSLGLRLNDSVTLVLPEATPSGVVPRFKRFKVVGIFSVGAEVDSMVGYIALYDASTLLRLPDGAQGVRLKLDDIFAAPQVADDIVKNLPSNFYATNWTYT

Foldseek 3Di:
DVLVCCLVQQPFQLKWKFFPDFCPPQVVVCVVQCPQPFFQAKWFKAWAWFWKAAPHDIATAIEIAGDVVRSVRRHCQQVFWPAAGPNPQDPPQQEKEAEPVQCVRRVHDAQDKMKTWGWDADPPPVGTDIQIDIHTHRIYGYRDDVRRRYYMYHHQQVVQVSVVHGRGGRTMTTDGPDSVCRVVSQVVSCVPPDPRIDMDGRVDDDDPD/DVLVCCLVVQPFQFKWWFFPDFAPPAVVVCVLQCPQAQFQAKWFKAWAWFWKAAPHFIATAIEIATDVVRSVRRHCQQVFWPDAHPVVQDPPQQEKEAAPVQCVSRVHDAQDKMWTAHPNDIDIHGHRTYGYRDDPRRRYYMYHHQQVSCVVVVHHRGGRIMGTDGPDSVCRVVSQCVSCVPPDPRIDMDGRVDDDDD/DVLVVCLVVQPFQFKWKFFPDFAPPAVVVCVVQCPQPQFQAKWFKAWAWFWKAAPHDIATAIEIATDVVRVVRRHCQQVFWPAAHPVPQDPPQQEKEAEPVQCVRRVHDAQDKMKTWGWDADPDPVGTDIDIDIHTHRTYGYRDDVRRRYYMYHHQQVVCVSVVHHRGGRTMGTDGPDSVCSVVSQVVSCVPPDPRIDMDGRVPD/DVLLCCLVVQPFLFKWKFFPDFAPPVVVVQVVLCPFPQFQAKWFKAWAWFWKAAPHDIATAIEIATDVVRVVRRHCQQVFWPDAHPNVQDPPQQAKEAEPVQCVRRVHDAQDKMKTWGFDQDPVGTPIDIDIHTHRIYGYRDPVCRNYYMYHHQQVSQVSVVHGRGGRIMGTDGPDSVCRVVSQCVVCVPPDPRIDMDGRVPD

Solvent-accessible surface area: 33190 Å² total; per-residue (Å²): 138,84,52,47,94,86,71,21,30,13,34,5,43,10,0,6,0,0,1,96,118,30,9,80,88,11,60,67,12,20,69,141,0,42,137,46,89,83,18,76,6,9,0,0,14,0,41,8,78,3,8,0,10,11,163,44,70,16,19,12,2,54,0,21,0,2,40,25,82,67,6,52,64,5,7,29,1,66,98,53,45,89,32,40,41,11,105,46,7,125,120,48,113,35,0,0,0,0,0,83,70,3,0,86,68,4,58,13,55,83,122,53,51,2,21,0,2,8,58,93,98,30,68,13,44,5,29,37,90,14,17,76,73,164,3,33,1,29,0,12,0,46,18,27,82,30,24,10,46,51,34,0,18,0,4,8,59,1,0,0,58,11,40,182,65,81,52,0,0,0,0,0,30,1,76,11,94,47,13,22,8,0,20,53,5,0,61,78,12,31,79,104,23,83,120,29,25,49,15,14,5,3,31,26,83,48,64,44,85,106,92,80,72,96,57,27,23,27,4,30,8,43,6,0,7,0,0,0,98,112,27,9,85,66,13,54,108,9,10,153,136,0,77,131,35,92,83,16,86,8,8,0,0,11,0,33,0,70,9,34,0,9,12,140,21,76,8,14,3,0,32,0,14,0,2,40,26,62,69,7,123,65,3,7,26,3,60,100,66,50,94,32,39,39,14,103,40,7,121,129,48,110,32,1,0,0,0,0,96,62,3,1,82,74,1,48,11,59,73,92,52,72,1,33,1,6,16,131,104,45,91,67,170,5,99,0,17,0,15,0,45,28,28,82,32,24,10,44,21,13,0,16,0,4,8,57,1,0,0,60,27,36,190,61,82,48,0,0,0,0,0,23,0,63,9,100,51,14,29,5,0,18,64,5,0,56,86,14,25,78,133,20,84,120,20,30,49,13,8,3,5,29,26,84,72,76,77,123,76,154,51,98,95,28,34,39,15,39,8,48,14,0,12,0,3,6,108,117,43,8,83,91,12,59,69,14,10,59,143,1,79,131,48,91,84,18,74,7,6,0,0,21,2,88,9,155,6,8,0,5,12,130,60,88,32,20,25,10,33,0,16,0,2,39,26,60,70,9,114,56,7,6,34,2,62,100,69,50,105,30,41,37,15,106,40,7,114,115,49,112,29,1,0,0,0,0,25,62,3,1,109,77,2,43,9,173,66,96,44,51,2,32,0,0,16,46,100,96,34,57,11,35,7,18,33,73,20,38,89,71,159,2,99,0,15,0,17,0,47,33,29,89,68,23,8,41,112,32,0,16,0,4,8,59,1,0,0,65,31,74,96,71,81,55,0,0,52,0,0,32,1,77,8,101,40,17,20,4,0,15,54,6,0,51,80,12,28,82,113,22,84,121,28,25,64,13,32,4,4,30,21,88,123,80,51,50,92,95,93,23,30,4,37,3,39,8,0,12,0,3,6,109,119,45,10,83,86,10,59,71,13,13,68,143,1,44,133,51,92,93,14,88,5,4,0,1,17,4,89,12,62,3,11,0,12,17,106,41,74,13,20,6,0,33,0,13,0,2,35,21,67,62,6,123,74,3,7,21,2,58,100,46,48,106,32,40,38,11,117,51,7,50,126,44,126,34,1,0,0,0,0,25,70,4,0,107,74,10,64,15,58,67,91,56,51,2,21,0,1,15,81,47,110,42,60,27,19,20,58,20,48,80,72,163,2,102,0,18,0,19,0,47,18,30,82,28,22,9,44,35,9,0,16,0,3,8,57,1,0,0,65,32,74,94,78,80,50,0,0,51,0,0,29,0,65,9,90,66,16,27,19,0,35,71,11,0,83,54,18,27,79,129,22,84,113,26,28,84,32,48,19,4,39,68,96